Protein AF-A0A813NYB3-F1 (afdb_monomer)

Secondary structure (DSSP, 8-state):
-EEEEEEEEE--STT----S-EEEEEEESS-B---EE----SS-SS-S-TT-EEEEEEEES---SEEEEEEEE---SSS--EEEEEEEEEETTT--EEEEEEEEEE-SSSTT--SEEEEE-EEEPPP--------TT--SSPPPP---S----EEEEEEEEEE-SSTT----S-EEEEEEESS-B---EE----SS-SS-S-TT-EEEEEEEEE--SSEEEEEEEE---SS---EEEEEEEEEETTEEEEEEEEEEE-SSSTT--SEEEE--B---TTTTTTGGG-TT-EEEEEEEEEE-SSTT----SPEEEEEEESS-B---EE----SS-SS-S-TT-EEEEEEEEE--SSEEEEEEEE-S-SS----EEEEEEEEETTTTEEEEEEEEEE--B-TTS-BEEEEPPPP------GGGEEEEEEEEEE-SSTT----SPEEEEEEESS-BPPPEE----SS-SS-S-TT-EEEEEEEEE---SEEEEEEEE---SS---EEEEEEEEEETTEEEEEEEEEEE-SSSTT--SEEEEE----------------------------SS-SSSSTTSS-EEEEEEEEE-SSPP-TT-----EEEEEESS-BPPPEEGGGSSSS-SS--TT-EEEEEEEESS---SEEEEEEE--S-TTSGGG--EEEEEEEETTS-EEEEEHHHHHTS--HHHHHHHHHHHHHHHHHHHSPPTTEEE-------STTEEEEEEEEEBPTTSTTBT-EEEEEEEEETTTTTSPPEEEESS---BTTB-TT-BBPGGGTT-TTT--TT--HHHHHHHHHHHHHS--SSS-S-HHHHHHHHH-HHHHHHHHHHHHHHHHHHHTT---

pLDDT: mean 71.2, std 19.75, range [22.58, 96.75]

Radius of gyration: 36.71 Å; Cα contacts (8 Å, |Δi|>4): 1840; chains: 1; bounding box: 99×95×88 Å

InterPro domains:
  IPR000608 Ubiquitin-conjugating (UBC), catalytic core domain [PF00179] (698-839)
  IPR000608 Ubiquitin-conjugating (UBC), catalytic core domain [PS50127] (694-846)
  IPR001024 PLAT/LH2 domain [PF01477] (4-112)
  IPR001024 PLAT/LH2 domain [PF01477] (157-263)
  IPR001024 PLAT/LH2 domain [PF01477] (293-398)
  IPR001024 PLAT/LH2 domain [PF01477] (424-537)
  IPR001024 PLAT/LH2 domain [PS50095] (2-120)
  IPR001024 PLAT/LH2 domain [PS50095] (155-271)
  IPR001024 PLAT/LH2 domain [PS50095] (291-409)
  IPR001024 PLAT/LH2 domain [PS50095] (422-538)
  IPR001024 PLAT/LH2 domain [PS50095] (579-699)
  IPR001024 PLAT/LH2 domain [SM00308] (2-122)
  IPR001024 PLAT/LH2 domain [SM00308] (155-273)
  IPR001024 PLAT/LH2 domain [SM00308] (291-410)
  IPR001024 PLAT/LH2 domain [SM00308] (422-540)
  IPR016135 Ubiquitin-conjugating enzyme/RWD-like [G3DSA:3.10.110.10] (696-852)
  IPR016135 Ubiquitin-conjugating enzyme/RWD-like [SSF54495] (691-846)
  IPR036392 PLAT/LH2 domain superfamily [SSF49723] (1-113)
  IPR036392 PLAT/LH2 domain superfamily [SSF49723] (154-265)
  IPR036392 PLAT/LH2 domain superfamily [SSF49723] (290-399)

Foldseek 3Di:
DWKKKKKWFFEQDPLQFAPFWKWKKWAAPADIFPIGTQQDWPPDNDPRDRGDITIDIDDGPDRHHTFKMKMFTPQDDPSHKHQTAWMWMATPPPRKIWIWGDRDIQALVDDPRHGMDITTTHIDDDDDDDDDDDDPPPPDDDDDDPDDPDDQDWWKKKKKWFFALDDLQAAPFFKWKKWAADQGIWDGHTQDDFPPDPRPQDHRDMTIDIDTTTCNDHTFKMKIFTPCDDDRHKHATQWMWIAIPNDIWIWGDRDILACVDDPRHGMDITGTPPPPDPDVVQPVVQQFPKFKKKKKWFFEQDVLQFAQWWKWKWWAAPPDIDDTDIQCDFPPDPRPRDRGDITMDMDIDRDRHHTFKMKMFTDPDDDRHWHQTAWMKMDTVSVQAIWIWGDRGIQAQDPVRTSMDMTGTDDDPDDGDDPQWFKKKKKWFFEQDVLQFAPFFKWKKWAAPQGIWDIDTLCDFPPDNRDRDRRDITIDIDIDGCNHHTFKMKMFTPQDDPRHKHATQWMWMDTPPDIFIFGDRDIQACPDDPNHRMDITTTDDDDDDDDDDDDDDDDDDDDDDDDDDDDDPSPPPVPDQKWKKKKKWFFADDDAPPDDPWQKWKKWAALVGIDDTDRQCPFDDPDPGDDHRDIDIGIDIDSDDNHHTQAMDIDTPPPPVCPVVGRTAWMWMAIPVGDIDIDGVVVVVVPPDRLQSSLVSQQLVQLVVCVVPPDVQKDKDPDWDPPDDWWTKIKMWGAQPPLFLLHRFIWIKIWTRGSNPPLAHIFIFTPDQADAQQADRRRGGNCPQAGPSVPRDNVDDPVNSVVVVSVCRNPPDLVDGPHVVLSVCCVVPVVVSSVVRNVSSVVRVVVVVPDDD

Solvent-accessible surface area (backbone atoms only — not comparable to full-atom values): 48008 Å² total; per-residue (Å²): 122,37,50,33,40,40,37,42,31,23,28,77,48,93,75,16,22,30,68,27,62,38,33,40,26,48,37,23,80,69,35,60,57,54,85,41,76,70,79,69,45,77,79,43,94,75,58,50,36,58,50,29,77,33,35,35,80,47,78,32,64,72,24,70,64,57,51,30,34,38,43,34,45,70,67,38,65,93,48,31,37,27,23,43,31,35,37,38,38,34,38,72,86,78,71,48,34,28,44,24,69,61,71,42,72,29,18,74,87,47,94,91,40,39,42,60,49,76,32,58,30,47,76,51,82,83,85,82,86,79,93,73,79,90,70,92,76,88,68,93,71,85,80,78,76,82,79,75,93,69,84,83,50,70,38,58,38,39,37,36,40,33,22,28,70,51,90,75,16,31,32,58,28,61,42,32,39,27,49,31,27,78,68,42,61,59,65,82,42,71,74,80,64,46,80,71,36,96,76,62,50,38,53,54,30,72,35,35,33,79,46,80,41,71,57,24,58,63,76,60,37,33,41,42,33,45,72,69,37,68,94,44,34,35,29,22,42,33,35,40,35,42,34,41,96,93,42,75,38,41,26,75,60,71,43,59,31,24,74,89,42,89,89,38,38,44,60,46,81,38,58,49,58,70,86,61,82,93,59,68,85,53,67,76,65,38,73,86,31,75,41,62,38,40,36,40,41,29,18,27,80,48,91,75,13,23,27,59,31,59,41,29,40,30,46,33,24,74,74,41,64,60,68,78,46,67,72,80,67,46,78,70,36,94,73,54,48,37,56,50,36,68,32,31,35,73,51,76,46,62,54,32,68,59,74,62,36,40,34,44,36,44,56,81,42,65,90,42,55,54,30,23,40,29,36,40,36,44,35,23,77,91,77,51,43,60,47,46,27,67,62,70,41,68,58,49,63,40,100,85,71,44,35,45,52,80,37,50,46,61,83,84,71,86,56,67,65,87,87,52,56,41,64,35,40,38,38,39,31,20,31,84,45,92,77,15,23,32,60,28,62,39,35,39,28,48,31,25,76,75,36,67,56,71,80,42,74,72,77,71,44,81,68,38,90,78,56,50,38,57,57,31,70,36,34,36,79,46,77,40,66,69,25,63,61,72,50,32,35,37,44,32,45,73,66,37,64,94,47,34,41,23,23,41,35,32,37,39,38,38,45,91,92,47,75,46,51,32,73,63,70,44,50,30,15,83,85,40,86,86,42,37,41,65,49,76,38,55,54,68,84,85,76,85,88,76,87,89,82,87,88,89,89,86,92,88,80,90,80,91,84,88,91,90,88,89,88,88,82,86,89,70,78,85,65,78,60,61,46,48,36,38,38,36,40,31,38,28,81,64,79,79,71,77,87,68,90,61,59,34,28,40,31,46,34,22,79,69,33,68,56,69,76,42,50,58,79,77,26,83,50,83,74,90,63,83,53,66,65,37,74,50,57,39,58,46,80,36,79,61,76,31,62,65,70,46,42,76,47,82,44,65,60,92,53,79,90,51,66,86,70,64,50,53,52,36,38,35,38,32,40,85,86,68,54,76,46,78,46,56,40,68,68,42,72,79,52,95,44,77,50,49,50,39,24,48,43,53,46,56,52,51,48,48,49,40,68,79,52,64,51,87,56,42,52,67,55,79,82,63,59,91,65,66,100,59,39,46,48,36,47,32,38,42,41,32,47,88,85,23,78,34,50,71,17,64,34,43,29,43,36,37,40,37,44,58,29,59,80,41,70,59,49,60,29,38,69,43,94,64,86,44,34,36,28,33,99,81,22,45,52,61,50,83,85,78,50,37,78,88,77,56,51,64,86,63,50,73,70,56,53,53,51,51,52,54,48,36,62,56,53,68,51,71,89,71,40,65,29,58,68,54,38,50,36,38,75,75,38,50,67,62,40,50,49,58,36,41,58,52,34,50,62,36,48,58,57,53,74,72,63,81,128

Mean predicted aligned error: 24.31 Å

Organism: NCBI:txid104777

Nearest PDB structures (foldseek):
  4m1n-assembly1_A  TM=8.806E-01  e=1.657E-08  Plasmodium falciparum 3D7
  2grp-assembly1_A  TM=8.767E-01  e=1.928E-08  Homo sapiens
  3a4s-assembly2_B  TM=8.628E-01  e=2.028E-08  Homo sapiens
  2grr-assembly1_A  TM=8.750E-01  e=3.534E-08  Homo sapiens
  3a4s-assembly1_A  TM=8.759E-01  e=5.032E-08  Homo sapiens

Sequence (853 aa):
MNTYLITVVTSNIKFAGTDSKVYIELYGTRNNSGQILLNNSKNKKNPFEQGSVDEFEIECRYLGSIKKIRIGHDNKGLNSGWHLKEVIIVSKIDGRVWLCESNQWFDKKEEDRKIERELIAIEQFNFQKKTVKFDPDLSLQKPFSPKSIYQDEEVIYKITTITSDLKQASTSANVYLKIFGKRGETGKILLEKSLTNKEKFKTGQTDIFEINEIDVGKIKTILIGHDNRGISPNWHLKEIIIEKNAEKYVFPCSKWFDKNQDDRLTERELIPIEKILDKSKRVHNFIGSVLNYDVNVKTSDINSGGTDANVFIKIYGEYRKSEFIELKNSLTHKNKFERGNIDKFNFKEEFFGEILKLKVKQDTSGISPNWHLSEIVIECAELGRKWIFPCNKWIEKNEQGLYQIELTPLENKNILTDSNLVTYVVDVYTADLPNSGTDSNVYITLYGEDSESTEFHLNNSETHLNKFERNQIDRFKIETNDLGKLIGIRIRHDNTGAFPSWFLDRVEIGQNMNKYEFICQKWFSTNRDDCKIDRIIKEKTFKNKLNEKKDDKPKQENKKDKKKAKKTSTKLEYYKNSKYYYLKMYTGSKQDIAGTDLNAQVKLFGDNCVSRHFKLNETRSHDSKFYRDQIDVFELETNKDLGLIYAIELRFGDCLSRANDLDLKKVEIYESNGHLYTFDYNKAISLRDPLEMQRILRLEKELRLLNDKPLTNISVNTDFENEKENDITLLAQIIGSKESFYDGAVFDLEIFVPLKYPFIAPKIKFKSQIIHPNVDDSGRICLDSLTNQKDWTPKYNIAYLLLQIQSLLLKPNFDDPLQPELAALYKSNPEAFKQKVLEQTRKHLSKSKNKKY

Structure (mmCIF, N/CA/C/O backbone):
data_AF-A0A813NYB3-F1
#
_entry.id   AF-A0A813NYB3-F1
#
loop_
_atom_site.group_PDB
_atom_site.id
_atom_site.type_symbol
_atom_site.label_atom_id
_atom_site.label_alt_id
_atom_site.label_comp_id
_atom_site.label_asym_id
_atom_site.label_entity_id
_atom_site.label_seq_id
_atom_site.pdbx_PDB_ins_code
_atom_site.Cartn_x
_atom_site.Cartn_y
_atom_site.Cartn_z
_atom_site.occupancy
_atom_site.B_iso_or_equiv
_atom_site.auth_seq_id
_atom_site.auth_comp_id
_atom_site.auth_asym_id
_atom_site.auth_atom_id
_atom_site.pdbx_PDB_model_num
ATOM 1 N N . MET A 1 1 ? 28.822 14.592 -9.377 1.00 54.62 1 MET A N 1
ATOM 2 C CA . MET A 1 1 ? 28.003 15.561 -8.615 1.00 54.62 1 MET A CA 1
ATOM 3 C C . MET A 1 1 ? 26.710 15.769 -9.383 1.00 54.62 1 MET A C 1
ATOM 5 O O . MET A 1 1 ? 26.636 15.325 -10.523 1.00 5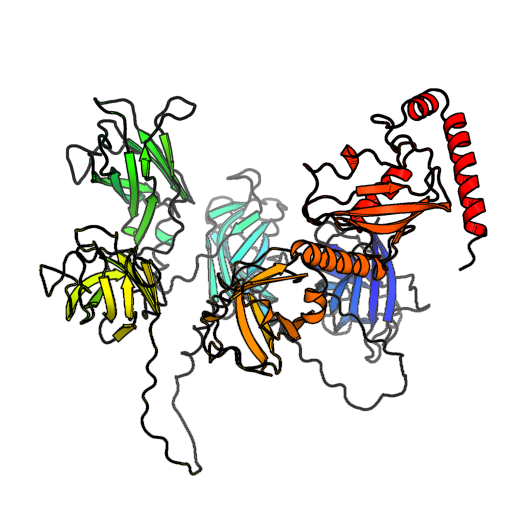4.62 1 MET A O 1
ATOM 9 N N . ASN A 1 2 ? 25.699 16.369 -8.767 1.00 70.56 2 ASN A N 1
ATOM 10 C CA . ASN A 1 2 ? 24.386 16.576 -9.361 1.00 70.56 2 ASN A CA 1
ATOM 11 C C . ASN A 1 2 ? 24.078 18.071 -9.373 1.00 70.56 2 ASN A C 1
ATOM 13 O O . ASN A 1 2 ? 24.210 18.737 -8.344 1.00 70.56 2 ASN A O 1
ATOM 17 N N . THR A 1 3 ? 23.654 18.564 -10.533 1.00 79.69 3 THR A N 1
ATOM 18 C CA . THR A 1 3 ? 23.301 19.966 -10.746 1.00 79.69 3 THR A CA 1
ATOM 19 C C . THR A 1 3 ? 21.808 20.173 -10.495 1.00 79.69 3 THR A C 1
ATOM 21 O O . THR A 1 3 ? 20.963 19.486 -11.082 1.00 79.69 3 THR A O 1
ATOM 24 N N . TYR A 1 4 ? 21.484 21.142 -9.646 1.00 79.31 4 TYR A N 1
ATOM 25 C CA . TYR A 1 4 ? 20.127 21.620 -9.403 1.00 79.31 4 TYR A CA 1
ATOM 26 C C . TYR A 1 4 ? 20.009 23.047 -9.948 1.00 79.31 4 TYR A C 1
ATOM 28 O O . TYR A 1 4 ? 20.880 23.881 -9.698 1.00 79.31 4 TYR A O 1
ATOM 36 N N . LEU A 1 5 ? 18.949 23.322 -10.709 1.00 85.38 5 LEU A N 1
ATOM 37 C CA . LEU A 1 5 ? 18.570 24.682 -11.096 1.00 85.38 5 LEU A CA 1
ATOM 38 C C . LEU A 1 5 ? 17.649 25.242 -10.012 1.00 85.38 5 LEU A C 1
ATOM 40 O O . LEU A 1 5 ? 16.630 24.625 -9.708 1.00 85.38 5 LEU A O 1
ATOM 44 N N . ILE A 1 6 ? 18.018 26.380 -9.437 1.00 89.62 6 ILE A N 1
ATOM 45 C CA . ILE A 1 6 ? 17.261 27.101 -8.416 1.00 89.62 6 ILE A CA 1
ATOM 46 C C . ILE A 1 6 ? 16.741 28.386 -9.053 1.00 89.62 6 ILE A C 1
ATOM 48 O O . ILE A 1 6 ? 17.531 29.259 -9.403 1.00 89.62 6 ILE A O 1
ATOM 52 N N . THR A 1 7 ? 15.429 28.512 -9.194 1.00 86.62 7 THR A N 1
ATOM 53 C CA . THR A 1 7 ? 14.771 29.743 -9.637 1.00 86.62 7 THR A CA 1
ATOM 54 C C . THR A 1 7 ? 14.149 30.410 -8.420 1.00 86.62 7 THR A C 1
ATOM 56 O O . THR A 1 7 ? 13.266 29.840 -7.783 1.00 86.62 7 THR A O 1
ATOM 59 N N . VAL A 1 8 ? 14.613 31.606 -8.075 1.00 90.06 8 VAL A N 1
ATOM 60 C CA . VAL A 1 8 ? 14.125 32.391 -6.938 1.00 90.06 8 VAL A CA 1
ATOM 61 C C . VAL A 1 8 ? 13.237 33.514 -7.461 1.00 90.06 8 VAL A C 1
ATOM 63 O O . VAL A 1 8 ? 13.632 34.235 -8.377 1.00 90.06 8 VAL A O 1
ATOM 66 N N . VAL A 1 9 ? 12.041 33.666 -6.892 1.00 86.12 9 VAL A N 1
ATOM 67 C CA . VAL A 1 9 ? 11.080 34.702 -7.286 1.00 86.12 9 VAL A CA 1
ATOM 68 C C . VAL A 1 9 ? 10.916 35.705 -6.150 1.00 86.12 9 VAL A C 1
ATOM 70 O O . VAL A 1 9 ? 10.360 35.388 -5.096 1.00 86.12 9 VAL A O 1
ATOM 73 N N . THR A 1 10 ? 11.365 36.935 -6.371 1.00 86.12 10 THR A N 1
ATOM 74 C CA . THR A 1 10 ? 11.137 38.054 -5.451 1.00 86.12 10 THR A CA 1
ATOM 75 C C . THR A 1 10 ? 9.761 38.655 -5.729 1.00 86.12 10 THR A C 1
ATOM 77 O O . THR A 1 10 ? 9.369 38.843 -6.883 1.00 86.12 10 THR A O 1
ATOM 80 N N . SER A 1 11 ? 8.995 38.974 -4.687 1.00 79.12 11 SER A N 1
ATOM 81 C CA . SER A 1 11 ? 7.655 39.543 -4.863 1.00 79.12 11 SER A CA 1
ATOM 82 C C . SER A 1 11 ? 7.687 40.914 -5.539 1.00 79.12 11 SER A C 1
ATOM 84 O O . SER A 1 11 ? 8.610 41.699 -5.350 1.00 79.12 11 SER A O 1
ATOM 86 N N . ASN A 1 12 ? 6.630 41.259 -6.280 1.00 85.50 12 ASN A N 1
ATOM 87 C CA . ASN A 1 12 ? 6.462 42.597 -6.863 1.00 85.50 12 ASN A CA 1
ATOM 88 C C . ASN A 1 12 ? 5.747 43.580 -5.907 1.00 85.50 12 ASN A C 1
ATOM 90 O O . ASN A 1 12 ? 4.966 44.427 -6.339 1.00 85.50 12 ASN A O 1
ATOM 94 N N . ILE A 1 13 ? 5.962 43.440 -4.595 1.00 83.38 13 ILE A N 1
ATOM 95 C CA . ILE A 1 13 ? 5.478 44.412 -3.604 1.00 83.38 13 ILE A CA 1
ATOM 96 C C . ILE A 1 13 ? 6.550 45.477 -3.370 1.00 83.38 13 ILE A C 1
ATOM 98 O O . ILE A 1 13 ? 7.739 45.222 -3.557 1.00 83.38 13 ILE A O 1
ATOM 102 N N . LYS A 1 14 ? 6.136 46.686 -2.985 1.00 80.69 14 LYS A N 1
ATOM 103 C CA . LYS A 1 14 ? 7.049 47.827 -2.849 1.00 80.69 14 LYS A CA 1
ATOM 104 C C . LYS A 1 14 ? 8.182 47.508 -1.862 1.00 80.69 14 LYS A C 1
ATOM 106 O O . LYS A 1 14 ? 7.899 47.107 -0.739 1.00 80.69 14 LYS A O 1
ATOM 111 N N . PHE A 1 15 ? 9.427 47.739 -2.284 1.00 82.81 15 PHE A N 1
ATOM 112 C CA . PHE A 1 15 ? 10.655 47.474 -1.517 1.00 82.81 15 PHE A CA 1
ATOM 113 C C . PHE A 1 15 ? 10.973 45.987 -1.262 1.00 82.81 15 PHE A C 1
ATOM 115 O O . PHE A 1 15 ? 11.784 45.686 -0.399 1.00 82.81 15 PHE A O 1
ATOM 122 N N . ALA A 1 16 ? 10.376 45.051 -2.007 1.00 86.94 16 ALA A N 1
ATOM 123 C CA . ALA A 1 16 ? 10.630 43.615 -1.832 1.00 86.94 16 ALA A CA 1
ATOM 124 C C . ALA A 1 16 ? 12.058 43.149 -2.167 1.00 86.94 16 ALA A C 1
ATOM 126 O O . ALA A 1 16 ? 12.403 42.021 -1.819 1.00 86.94 16 ALA A O 1
ATOM 127 N N . GLY A 1 17 ? 12.837 43.946 -2.904 1.00 88.19 17 GLY A N 1
ATOM 128 C CA . GLY A 1 17 ? 14.184 43.576 -3.341 1.00 88.19 17 GLY A CA 1
ATOM 129 C C . GLY A 1 17 ? 15.259 43.847 -2.289 1.00 88.19 17 GLY A C 1
ATOM 130 O O . GLY A 1 17 ? 15.091 44.743 -1.467 1.00 88.19 17 GLY A O 1
ATOM 131 N N . THR A 1 18 ? 16.361 43.092 -2.332 1.00 90.19 18 THR A N 1
ATOM 132 C CA . THR A 1 18 ? 17.431 43.156 -1.321 1.00 90.19 18 THR A CA 1
ATOM 133 C C . THR A 1 18 ? 18.830 43.288 -1.913 1.00 90.19 18 THR A C 1
ATOM 135 O O . THR A 1 18 ? 19.184 42.603 -2.869 1.00 90.19 18 THR A O 1
ATOM 138 N N . ASP A 1 19 ? 19.657 44.110 -1.263 1.00 85.50 19 ASP A N 1
ATOM 139 C CA . ASP A 1 19 ? 21.102 44.205 -1.518 1.00 85.50 19 ASP A CA 1
ATOM 140 C C . ASP A 1 19 ? 21.916 43.165 -0.708 1.00 85.50 19 ASP A C 1
ATOM 142 O O . ASP A 1 19 ? 23.147 43.101 -0.804 1.00 85.50 19 ASP A O 1
ATOM 146 N N . SER A 1 20 ? 21.262 42.383 0.163 1.00 88.69 20 SER A N 1
ATOM 147 C CA . SER A 1 20 ? 21.930 41.398 1.021 1.00 88.69 20 SER A CA 1
ATOM 148 C C . SER A 1 20 ? 22.381 40.152 0.259 1.00 88.69 20 SER A C 1
ATOM 150 O O . SER A 1 20 ? 21.788 39.728 -0.731 1.00 88.69 20 SER A O 1
ATOM 152 N N . LYS A 1 21 ? 23.404 39.476 0.788 1.00 91.06 21 LYS A N 1
ATOM 153 C CA . LYS A 1 21 ? 23.897 38.218 0.218 1.00 91.06 21 LYS A CA 1
ATOM 154 C C . LYS A 1 21 ? 22.975 37.056 0.584 1.00 91.06 21 LYS A C 1
ATOM 156 O O . LYS A 1 21 ? 23.013 36.593 1.723 1.00 91.06 21 LYS A O 1
ATOM 161 N N . VAL A 1 22 ? 22.184 36.586 -0.382 1.00 94.56 22 VAL A N 1
ATOM 162 C CA . VAL A 1 22 ? 21.259 35.447 -0.236 1.00 94.56 22 VAL A CA 1
ATOM 163 C C . VAL A 1 22 ? 21.997 34.108 -0.355 1.00 94.56 22 VAL A C 1
ATOM 165 O O . VAL A 1 22 ? 22.836 33.915 -1.237 1.00 94.56 22 VAL A O 1
ATOM 168 N N . TYR A 1 23 ? 21.665 33.158 0.515 1.00 95.69 23 TYR A N 1
ATOM 169 C CA . TYR A 1 23 ? 22.173 31.785 0.519 1.00 95.69 23 TYR A CA 1
ATOM 170 C C . TYR A 1 23 ? 21.031 30.770 0.650 1.00 95.69 23 TYR A C 1
ATOM 172 O O . TYR A 1 23 ? 19.968 31.076 1.190 1.00 95.69 23 TYR A O 1
ATOM 180 N N . ILE A 1 24 ? 21.270 29.541 0.189 1.00 96.12 24 ILE A N 1
ATOM 181 C CA . ILE A 1 24 ? 20.333 28.416 0.262 1.00 96.12 24 ILE A CA 1
ATOM 182 C C . ILE A 1 24 ? 21.039 27.128 0.704 1.00 96.12 24 ILE A C 1
ATOM 184 O O . ILE A 1 24 ? 22.190 26.883 0.355 1.00 96.12 24 ILE A O 1
ATOM 188 N N . GLU A 1 25 ? 20.339 26.272 1.437 1.00 96.75 25 GLU A N 1
ATOM 189 C CA . GLU A 1 25 ? 20.725 24.893 1.729 1.00 96.75 25 GLU A CA 1
ATOM 190 C C . GLU A 1 25 ? 19.555 23.957 1.402 1.00 96.75 25 GLU A C 1
ATOM 192 O O . GLU A 1 25 ? 18.435 24.149 1.876 1.00 96.75 25 GLU A O 1
ATOM 197 N N . LEU A 1 26 ? 19.804 22.935 0.586 1.00 89.69 26 LEU A N 1
ATOM 198 C CA . LEU A 1 26 ? 18.822 21.923 0.210 1.00 89.69 26 LEU A CA 1
ATOM 199 C C . LEU A 1 26 ? 18.901 20.716 1.149 1.00 89.69 26 LEU A C 1
ATOM 201 O O . LEU A 1 26 ? 19.983 20.175 1.375 1.00 89.69 26 LEU A O 1
ATOM 205 N N . TYR A 1 27 ? 17.749 20.225 1.608 1.00 82.25 27 TYR A N 1
ATOM 206 C CA . TYR A 1 27 ? 17.630 19.006 2.408 1.00 82.25 27 TYR A CA 1
ATOM 207 C C . TYR A 1 27 ? 16.807 17.968 1.641 1.00 82.25 27 TYR A C 1
ATOM 209 O O . TYR A 1 27 ? 15.597 18.129 1.458 1.00 82.25 27 TYR A O 1
ATOM 217 N N . GLY A 1 28 ? 17.449 16.885 1.201 1.00 69.44 28 GLY A N 1
ATOM 218 C CA . GLY A 1 28 ? 16.786 15.774 0.521 1.00 69.44 28 GLY A CA 1
ATOM 219 C C . GLY A 1 28 ? 16.874 14.455 1.284 1.00 69.44 28 GLY A C 1
ATOM 220 O O . GLY A 1 28 ? 17.645 14.296 2.226 1.00 69.44 28 GLY A O 1
ATOM 221 N N . THR A 1 29 ? 16.081 13.477 0.845 1.00 62.09 29 THR A N 1
ATOM 222 C CA . THR A 1 29 ? 15.988 12.119 1.429 1.00 62.09 29 THR A CA 1
ATOM 223 C C . THR A 1 29 ? 17.310 11.364 1.636 1.00 62.09 29 THR A C 1
ATOM 225 O O . THR A 1 29 ? 17.321 10.397 2.392 1.00 62.09 29 THR A O 1
ATOM 228 N N . ARG A 1 30 ? 18.400 11.737 0.950 1.00 57.09 30 ARG A N 1
ATOM 229 C CA . ARG A 1 30 ? 19.698 11.037 1.003 1.00 57.09 30 ARG A CA 1
ATOM 230 C C . ARG A 1 30 ? 20.853 11.878 1.547 1.00 57.09 30 ARG A C 1
ATOM 232 O O . ARG A 1 30 ? 21.854 11.303 1.966 1.00 57.09 30 ARG A O 1
ATOM 239 N N . ASN A 1 31 ? 20.771 13.207 1.472 1.00 75.06 31 ASN A N 1
ATOM 240 C CA . ASN A 1 31 ? 21.834 14.118 1.910 1.00 75.06 31 ASN A CA 1
ATOM 241 C C . ASN A 1 31 ? 21.333 15.574 1.978 1.00 75.06 31 ASN A C 1
ATOM 243 O O . ASN A 1 31 ? 20.222 15.868 1.531 1.00 75.06 31 ASN A O 1
ATOM 247 N N . ASN A 1 32 ? 22.180 16.485 2.460 1.00 85.88 32 ASN A N 1
ATOM 248 C CA . ASN A 1 32 ? 22.011 17.929 2.277 1.00 85.88 32 ASN A CA 1
ATOM 249 C C . ASN A 1 32 ? 23.069 18.501 1.310 1.00 85.88 32 ASN A C 1
ATOM 251 O O . ASN A 1 32 ? 24.029 17.817 0.946 1.00 85.88 32 ASN A O 1
ATOM 255 N N . SER A 1 33 ? 22.867 19.736 0.846 1.00 88.31 33 SER A N 1
ATOM 256 C CA . SER A 1 33 ? 23.839 20.430 -0.013 1.00 88.31 33 SER A CA 1
ATOM 257 C C . SER A 1 33 ? 24.939 21.166 0.758 1.00 88.31 33 SER A C 1
ATOM 259 O O . SER A 1 33 ? 25.929 21.562 0.147 1.00 88.31 33 SER A O 1
ATOM 261 N N . GLY A 1 34 ? 24.749 21.400 2.061 1.00 88.25 34 GLY A N 1
ATOM 262 C CA . GLY A 1 34 ? 25.405 22.495 2.777 1.00 88.25 34 GLY A CA 1
ATOM 263 C C . GLY A 1 34 ? 24.877 23.870 2.339 1.00 88.25 34 GLY A C 1
ATOM 264 O O . GLY A 1 34 ? 24.137 23.984 1.355 1.00 88.25 34 GLY A O 1
ATOM 265 N N . GLN A 1 35 ? 25.257 24.922 3.065 1.00 93.00 35 GLN A N 1
ATOM 266 C CA . GLN A 1 35 ? 24.911 26.303 2.715 1.00 93.00 35 GLN A CA 1
ATOM 267 C C . GLN A 1 35 ? 25.691 26.764 1.472 1.00 93.00 35 GLN A C 1
ATOM 269 O O . GLN A 1 35 ? 26.921 26.720 1.442 1.00 93.00 35 GLN A O 1
ATOM 274 N N . ILE A 1 36 ? 24.966 27.228 0.455 1.00 93.12 36 ILE A N 1
ATOM 275 C CA . ILE A 1 36 ? 25.482 27.672 -0.842 1.00 93.12 36 ILE A CA 1
ATOM 276 C C . ILE A 1 36 ? 25.049 29.120 -1.076 1.00 93.12 36 ILE A C 1
ATOM 278 O O . ILE A 1 36 ? 23.873 29.458 -0.954 1.00 93.12 36 ILE A O 1
ATOM 282 N N . LEU A 1 37 ? 26.001 29.986 -1.422 1.00 93.31 37 LEU A N 1
ATOM 283 C CA . LEU A 1 37 ? 25.742 31.394 -1.720 1.00 93.31 37 LEU A CA 1
ATOM 284 C C . LEU A 1 37 ? 25.188 31.557 -3.146 1.00 93.31 37 LEU A C 1
ATOM 286 O O . LEU A 1 37 ? 25.795 31.080 -4.102 1.00 93.31 37 LEU A O 1
ATOM 290 N N . LEU A 1 38 ? 24.078 32.281 -3.298 1.00 92.75 38 LEU A N 1
ATOM 291 C CA . LEU A 1 38 ? 23.432 32.544 -4.587 1.00 92.75 38 LEU A CA 1
ATOM 292 C C . LEU A 1 38 ? 23.920 33.876 -5.180 1.00 92.75 38 LEU A C 1
ATOM 294 O O . LEU A 1 38 ? 23.201 34.868 -5.212 1.00 92.75 38 LEU A O 1
ATOM 298 N N . ASN A 1 39 ? 25.181 33.915 -5.617 1.00 81.81 39 ASN A N 1
ATOM 299 C CA . ASN A 1 39 ? 25.832 35.130 -6.133 1.00 81.81 39 ASN A CA 1
ATOM 300 C C . ASN A 1 39 ? 25.913 35.224 -7.668 1.00 81.81 39 ASN A C 1
ATOM 302 O O . ASN A 1 39 ? 26.040 36.324 -8.197 1.00 81.81 39 ASN A O 1
ATOM 306 N N . ASN A 1 40 ? 25.840 34.099 -8.381 1.00 81.38 40 ASN A N 1
ATOM 307 C CA . ASN A 1 40 ? 26.041 34.027 -9.830 1.00 81.38 40 ASN A CA 1
ATOM 308 C C . ASN A 1 40 ? 24.722 33.699 -10.548 1.00 81.38 40 ASN A C 1
ATOM 310 O O . ASN A 1 40 ? 24.493 32.552 -10.937 1.00 81.38 40 ASN A O 1
ATOM 314 N N . SER A 1 41 ? 23.846 34.697 -10.698 1.00 85.56 41 SER A N 1
ATOM 315 C CA . SER A 1 41 ? 22.604 34.531 -11.466 1.00 85.56 41 SER A CA 1
ATOM 316 C C . SER A 1 41 ? 22.904 34.329 -12.956 1.00 85.56 41 SER A C 1
ATOM 318 O O . SER A 1 41 ? 23.754 35.001 -13.542 1.00 85.56 41 SER A O 1
ATOM 320 N N . LYS A 1 42 ? 22.198 33.383 -13.581 1.00 79.94 42 LYS A N 1
ATOM 321 C CA . LYS A 1 42 ? 22.331 33.026 -14.998 1.00 79.94 42 LYS A CA 1
ATOM 322 C C . LYS A 1 42 ? 21.636 3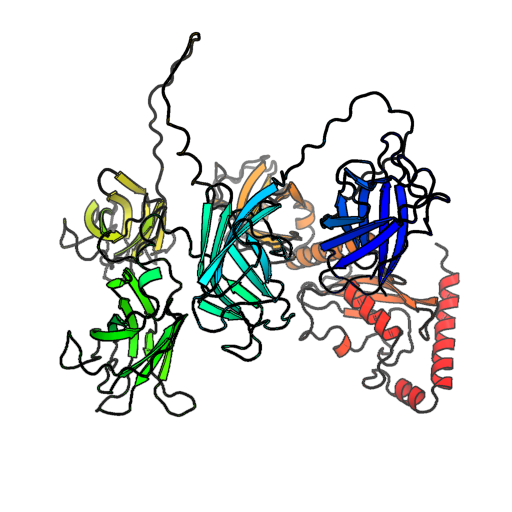4.020 -15.925 1.00 79.94 42 LYS A C 1
ATOM 324 O O . LYS A 1 42 ? 22.006 34.109 -17.094 1.00 79.94 42 LYS A O 1
ATOM 329 N N . ASN A 1 43 ? 20.618 34.723 -15.428 1.00 73.00 43 ASN A N 1
ATOM 330 C CA . ASN A 1 43 ? 19.721 35.552 -16.234 1.00 73.00 43 ASN A CA 1
ATOM 331 C C . ASN A 1 43 ? 19.792 37.057 -15.907 1.00 73.00 43 ASN A C 1
ATOM 333 O O . ASN A 1 43 ? 19.333 37.857 -16.723 1.00 73.00 43 ASN A O 1
ATOM 337 N N . LYS A 1 44 ? 20.394 37.469 -14.778 1.00 78.56 44 LYS A N 1
ATOM 338 C CA . LYS A 1 44 ? 20.552 38.888 -14.397 1.00 78.56 44 LYS A CA 1
ATOM 339 C C . LYS A 1 44 ? 21.908 39.199 -13.764 1.00 78.56 44 LYS A C 1
ATOM 341 O O . LYS A 1 44 ? 22.512 38.360 -13.111 1.00 78.56 44 LYS A O 1
ATOM 346 N N . LYS A 1 45 ? 22.361 40.451 -13.923 1.00 78.81 45 LYS A N 1
ATOM 347 C CA . LYS A 1 45 ? 23.572 40.975 -13.258 1.00 78.81 45 LYS A CA 1
ATOM 348 C C . LYS A 1 45 ? 23.335 41.412 -11.810 1.00 78.81 45 LYS A C 1
ATOM 350 O O . LYS A 1 45 ? 24.246 41.263 -11.008 1.00 78.81 45 LYS A O 1
ATOM 355 N N . ASN A 1 46 ? 22.147 41.937 -11.497 1.00 83.06 46 ASN A N 1
ATOM 356 C CA . ASN A 1 46 ? 21.708 42.203 -10.126 1.00 83.06 46 ASN A CA 1
ATOM 357 C C . ASN A 1 46 ? 20.487 41.309 -9.840 1.00 83.06 46 ASN A C 1
ATOM 359 O O . ASN A 1 46 ? 19.431 41.545 -10.439 1.00 83.06 46 ASN A O 1
ATOM 363 N N . PRO A 1 47 ? 20.643 40.227 -9.060 1.00 87.00 47 PRO A N 1
ATOM 364 C CA . PRO A 1 47 ? 19.535 39.371 -8.656 1.00 87.00 47 PRO A CA 1
ATOM 365 C C . PRO A 1 47 ? 18.805 39.923 -7.423 1.00 87.00 47 PRO A C 1
ATOM 367 O O . PRO A 1 47 ? 19.298 40.819 -6.751 1.00 87.00 47 PRO A O 1
ATOM 370 N N . PHE A 1 48 ? 17.651 39.333 -7.108 1.00 91.50 48 PHE A N 1
ATOM 371 C CA . PHE A 1 48 ? 16.814 39.628 -5.936 1.00 91.50 48 PHE A CA 1
ATOM 372 C C . PHE A 1 48 ? 16.193 41.033 -5.904 1.00 91.50 48 PHE A C 1
ATOM 374 O O . PHE A 1 48 ? 15.834 41.534 -4.842 1.00 91.50 48 PHE A O 1
ATOM 381 N N . GLU A 1 49 ? 16.015 41.648 -7.072 1.00 90.62 49 GLU A N 1
ATOM 382 C CA . GLU A 1 49 ? 15.285 42.909 -7.248 1.00 90.62 49 GLU A CA 1
ATOM 383 C C . GLU A 1 49 ? 13.771 42.758 -7.026 1.00 90.62 49 GLU A C 1
ATOM 385 O O . GLU A 1 49 ? 13.210 41.672 -7.171 1.00 90.62 49 GLU A O 1
ATOM 390 N N . GLN A 1 50 ? 13.060 43.857 -6.751 1.00 89.06 50 GLN A N 1
ATOM 391 C CA . GLN A 1 50 ? 11.594 43.822 -6.646 1.00 89.06 50 GLN A CA 1
ATOM 392 C C . GLN A 1 50 ? 10.962 43.229 -7.925 1.00 89.06 50 GLN A C 1
ATOM 394 O O . GLN A 1 50 ? 11.211 43.698 -9.036 1.00 89.06 50 GLN A O 1
ATOM 399 N N . GLY A 1 51 ? 10.116 42.206 -7.766 1.00 76.88 51 GLY A N 1
ATOM 400 C CA . GLY A 1 51 ? 9.468 41.501 -8.877 1.00 76.88 51 GLY A CA 1
ATOM 401 C C . GLY A 1 51 ? 10.410 40.651 -9.740 1.00 76.88 51 GLY A C 1
ATOM 402 O O . GLY A 1 51 ? 10.046 40.292 -10.862 1.00 76.88 51 GLY A O 1
ATOM 403 N N . SER A 1 52 ? 11.630 40.359 -9.276 1.00 82.94 52 SER A N 1
ATOM 404 C CA . SER A 1 52 ? 12.598 39.565 -10.029 1.00 82.94 52 SER A CA 1
ATOM 405 C C . SER A 1 52 ? 12.263 38.072 -10.081 1.00 82.94 52 SER A C 1
ATOM 407 O O . SER A 1 52 ? 11.634 37.507 -9.189 1.00 82.94 52 SER A O 1
ATOM 409 N N . VAL A 1 53 ? 12.753 37.425 -11.139 1.00 86.00 53 VAL A N 1
ATOM 410 C CA . VAL A 1 53 ? 12.897 35.973 -11.240 1.00 86.00 53 VAL A CA 1
ATOM 411 C C . VAL A 1 53 ? 14.355 35.728 -11.602 1.00 86.00 53 VAL A C 1
ATOM 413 O O . VAL A 1 53 ? 14.798 36.181 -12.661 1.00 86.00 53 VAL A O 1
ATOM 416 N N . ASP A 1 54 ? 15.097 35.068 -10.720 1.00 84.88 54 ASP A N 1
ATOM 417 C CA . ASP A 1 54 ? 16.547 34.894 -10.821 1.00 84.88 54 ASP A CA 1
ATOM 418 C C . ASP A 1 54 ? 16.919 33.415 -10.782 1.00 84.88 54 ASP A C 1
ATOM 420 O O . ASP A 1 54 ? 16.432 32.665 -9.938 1.00 84.88 54 ASP A O 1
ATOM 424 N N . GLU A 1 55 ? 17.776 32.985 -11.704 1.00 88.19 55 GLU A N 1
ATOM 425 C CA . GLU A 1 55 ? 18.133 31.574 -11.873 1.00 88.19 55 GLU A CA 1
ATOM 426 C C . GLU A 1 55 ? 19.580 31.302 -11.475 1.00 88.19 55 GLU A C 1
ATOM 428 O O . GLU A 1 55 ? 20.487 32.005 -11.908 1.00 88.19 55 GLU A O 1
ATOM 433 N N . PHE A 1 56 ? 19.817 30.234 -10.719 1.00 90.88 56 PHE A N 1
ATOM 434 C CA . PHE A 1 56 ? 21.136 29.819 -10.246 1.00 90.88 56 PHE A CA 1
ATOM 435 C C . PHE A 1 56 ? 21.334 28.325 -10.493 1.00 90.88 56 PHE A C 1
ATOM 437 O O . PHE A 1 56 ? 20.423 27.528 -10.280 1.00 90.88 56 PHE A O 1
ATOM 444 N N . GLU A 1 57 ? 22.532 27.914 -10.900 1.00 90.06 57 GLU A N 1
ATOM 445 C CA . GLU A 1 57 ? 22.914 26.499 -10.908 1.00 90.06 57 GLU A CA 1
ATOM 446 C C . GLU A 1 57 ? 23.817 26.201 -9.721 1.00 90.06 57 GLU A C 1
ATOM 448 O O . GLU A 1 57 ? 24.824 26.877 -9.513 1.00 90.06 57 GLU A O 1
ATOM 453 N N . ILE A 1 58 ? 23.450 25.175 -8.955 1.00 87.44 58 ILE A N 1
ATOM 454 C CA . ILE A 1 58 ? 24.231 24.695 -7.819 1.00 87.44 58 ILE A CA 1
ATOM 455 C C . ILE A 1 58 ? 24.601 23.229 -8.032 1.00 87.44 58 ILE A C 1
ATOM 457 O O . ILE A 1 58 ? 23.778 22.423 -8.474 1.00 87.44 58 ILE A O 1
ATOM 461 N N . GLU A 1 59 ? 25.839 22.869 -7.702 1.00 86.62 59 GLU A N 1
ATOM 462 C CA . GLU A 1 59 ? 26.335 21.496 -7.797 1.00 86.62 59 GLU A CA 1
ATOM 463 C C . GLU A 1 59 ? 26.623 20.937 -6.408 1.00 86.62 59 GLU A C 1
ATOM 465 O O . GLU A 1 59 ? 27.355 21.528 -5.618 1.00 86.62 59 GLU A O 1
ATOM 470 N N . CYS A 1 60 ? 26.041 19.780 -6.098 1.00 79.25 60 CYS A N 1
ATOM 471 C CA . CYS A 1 60 ? 26.267 19.095 -4.826 1.00 79.25 60 CYS A CA 1
ATOM 472 C C . CYS A 1 60 ? 26.188 17.566 -5.001 1.00 79.25 60 CYS A C 1
ATOM 474 O O . CYS A 1 60 ? 26.250 17.038 -6.116 1.00 79.25 60 CYS A O 1
ATOM 476 N N . ARG A 1 61 ? 26.120 16.802 -3.906 1.00 73.00 61 ARG A N 1
ATOM 477 C CA . ARG A 1 61 ? 25.871 15.349 -3.977 1.00 73.00 61 ARG A CA 1
ATOM 478 C C . ARG A 1 61 ? 24.397 15.091 -4.319 1.00 73.00 61 ARG A C 1
ATOM 480 O O . ARG A 1 61 ? 23.562 15.966 -4.141 1.00 73.00 61 ARG A O 1
ATOM 487 N N . TYR A 1 62 ? 24.051 13.897 -4.806 1.00 74.56 62 TYR A N 1
ATOM 488 C CA . TYR A 1 62 ? 22.642 13.579 -5.062 1.00 74.56 62 TYR A CA 1
ATOM 489 C C . TYR A 1 62 ? 21.845 13.529 -3.753 1.00 74.56 62 TYR A C 1
ATOM 491 O O . TYR A 1 62 ? 22.127 12.704 -2.881 1.00 74.56 62 TYR A O 1
ATOM 499 N N . LEU A 1 63 ? 20.831 14.385 -3.639 1.00 60.53 63 LEU A N 1
ATOM 500 C CA . LEU A 1 63 ? 20.036 14.543 -2.420 1.00 60.53 63 LEU A CA 1
ATOM 501 C C . LEU A 1 63 ? 18.791 13.632 -2.398 1.00 60.53 63 LEU A C 1
ATOM 503 O O . LEU A 1 63 ? 18.170 13.448 -1.351 1.00 60.53 63 LEU A O 1
ATOM 507 N N . GLY A 1 64 ? 18.429 13.020 -3.531 1.00 68.69 64 GLY A N 1
ATOM 508 C CA . GLY A 1 64 ? 17.145 12.332 -3.705 1.00 68.69 64 GLY A CA 1
ATOM 509 C C . GLY A 1 64 ? 15.974 13.316 -3.818 1.00 68.69 64 GLY A C 1
ATOM 510 O O . GLY A 1 64 ? 16.157 14.433 -4.297 1.00 68.69 64 GLY A O 1
ATOM 511 N N . SER A 1 65 ? 14.781 12.912 -3.363 1.00 68.06 65 SER A N 1
ATOM 512 C CA . SER A 1 65 ? 13.612 13.808 -3.282 1.00 68.06 65 SER A CA 1
ATOM 513 C C . SER A 1 65 ? 13.893 14.917 -2.263 1.00 68.06 65 SER A C 1
ATOM 515 O O . SER A 1 65 ? 14.241 14.614 -1.116 1.00 68.06 65 SER A O 1
ATOM 517 N N . ILE A 1 66 ? 13.794 16.181 -2.684 1.00 69.56 66 ILE A N 1
ATOM 518 C CA . ILE A 1 66 ? 13.971 17.344 -1.805 1.00 69.56 66 ILE A CA 1
ATOM 519 C C . ILE A 1 66 ? 12.754 17.434 -0.879 1.00 69.56 66 ILE A C 1
ATOM 521 O O . ILE A 1 66 ? 11.624 17.247 -1.321 1.00 69.56 66 ILE A O 1
ATOM 525 N N . LYS A 1 67 ? 12.988 17.657 0.418 1.00 74.25 67 LYS A N 1
ATOM 526 C CA . LYS A 1 67 ? 11.937 17.721 1.450 1.00 74.25 67 LYS A CA 1
ATOM 527 C C . LYS A 1 67 ? 11.756 19.114 2.028 1.00 74.25 67 LYS A C 1
ATOM 529 O O . LYS A 1 67 ? 10.631 19.513 2.309 1.00 74.25 67 LYS A O 1
ATOM 534 N N . LYS A 1 68 ? 12.848 19.859 2.174 1.00 86.12 68 LYS A N 1
ATOM 535 C CA . LYS A 1 68 ? 12.828 21.273 2.546 1.00 86.12 68 LYS A CA 1
ATOM 536 C C . LYS A 1 68 ? 14.067 21.984 2.022 1.00 86.12 68 LYS A C 1
ATOM 538 O O . LYS A 1 68 ? 15.061 21.345 1.668 1.00 86.12 68 LYS A O 1
ATOM 543 N N . ILE A 1 69 ? 14.014 23.304 2.037 1.00 92.06 69 ILE A N 1
ATOM 544 C CA . ILE A 1 69 ? 15.177 24.176 1.915 1.00 92.06 69 ILE A CA 1
ATOM 545 C C . ILE A 1 69 ? 15.307 25.034 3.160 1.00 92.06 69 ILE A C 1
ATOM 547 O O . ILE A 1 69 ? 14.317 25.293 3.835 1.00 92.06 69 ILE A O 1
ATOM 551 N N . ARG A 1 70 ? 16.515 25.509 3.436 1.00 94.12 70 ARG A N 1
ATOM 552 C CA . ARG A 1 70 ? 16.750 26.679 4.276 1.00 94.12 70 ARG A CA 1
ATOM 553 C C . ARG A 1 70 ? 17.241 27.796 3.372 1.00 94.12 70 ARG A C 1
ATOM 555 O O . ARG A 1 70 ? 18.169 27.571 2.603 1.00 94.12 70 ARG A O 1
ATOM 562 N N . ILE A 1 71 ? 16.610 28.959 3.418 1.00 96.06 71 ILE A N 1
ATOM 563 C CA . ILE A 1 71 ? 16.991 30.119 2.607 1.00 96.06 71 ILE A CA 1
ATOM 564 C C . ILE A 1 71 ? 17.018 31.359 3.492 1.00 96.06 71 ILE A C 1
ATOM 566 O O . ILE A 1 71 ? 16.209 31.487 4.411 1.00 96.06 71 ILE A O 1
ATOM 570 N N . GLY A 1 72 ? 17.969 32.253 3.250 1.00 93.00 72 GLY A N 1
ATOM 571 C CA . GLY A 1 72 ? 18.151 33.455 4.054 1.00 93.00 72 GLY A CA 1
ATOM 572 C C . GLY A 1 72 ? 19.200 34.383 3.468 1.00 93.00 72 GLY A C 1
ATOM 573 O O . GLY A 1 72 ? 19.759 34.113 2.406 1.00 93.00 72 GLY A O 1
ATOM 574 N N . HIS A 1 73 ? 19.466 35.488 4.157 1.00 93.44 73 HIS A N 1
ATOM 575 C CA . HIS A 1 73 ? 20.426 36.502 3.721 1.00 93.44 73 HIS A CA 1
ATOM 576 C C . HIS A 1 73 ? 21.289 37.009 4.884 1.00 93.44 73 HIS A C 1
ATOM 578 O O . HIS A 1 73 ? 20.995 36.765 6.054 1.00 93.44 73 HIS A O 1
ATOM 584 N N . ASP A 1 74 ? 22.390 37.702 4.581 1.00 90.81 74 ASP A N 1
ATOM 585 C CA . ASP A 1 74 ? 23.333 38.193 5.600 1.00 90.81 74 ASP A CA 1
ATOM 586 C C . ASP A 1 74 ? 22.921 39.513 6.286 1.00 90.81 74 ASP A C 1
ATOM 588 O O . ASP A 1 74 ? 23.624 39.986 7.184 1.00 90.81 74 ASP A O 1
ATOM 592 N N . ASN A 1 75 ? 21.769 40.081 5.905 1.00 87.94 75 ASN A N 1
ATOM 593 C CA . ASN A 1 75 ? 21.194 41.320 6.440 1.00 87.94 75 ASN A CA 1
ATOM 594 C C . ASN A 1 75 ? 22.179 42.512 6.403 1.00 87.94 75 ASN A C 1
ATOM 596 O O . ASN A 1 75 ? 22.304 43.270 7.371 1.00 87.94 75 ASN A O 1
ATOM 600 N N . LYS A 1 76 ? 22.890 42.677 5.283 1.00 83.94 76 LYS A N 1
ATOM 601 C CA . LYS A 1 76 ? 23.754 43.834 4.991 1.00 83.94 76 LYS A CA 1
ATOM 602 C C . LYS A 1 76 ? 23.232 44.614 3.780 1.00 83.94 76 LYS A C 1
ATOM 604 O O . LYS A 1 76 ? 22.459 44.086 2.989 1.00 83.94 76 LYS A O 1
ATOM 609 N N . GLY A 1 77 ? 23.661 45.867 3.650 1.00 74.50 77 GLY A N 1
ATOM 610 C CA . GLY A 1 77 ? 23.152 46.806 2.643 1.00 74.50 77 GLY A CA 1
ATOM 611 C C . GLY A 1 77 ? 22.199 47.847 3.235 1.00 74.50 77 GLY A C 1
ATOM 612 O O . GLY A 1 77 ? 21.863 47.790 4.419 1.00 74.50 77 GLY A O 1
ATOM 613 N N . LEU A 1 78 ? 21.811 48.828 2.415 1.00 68.69 78 LEU A N 1
ATOM 614 C CA . LEU A 1 78 ? 20.890 49.902 2.810 1.00 68.69 78 LEU A CA 1
ATOM 615 C C . LEU A 1 78 ? 19.441 49.394 2.851 1.00 68.69 78 LEU A C 1
ATOM 617 O O . LEU A 1 78 ? 18.729 49.674 3.816 1.00 68.69 78 LEU A O 1
ATOM 621 N N . ASN A 1 79 ? 19.059 48.579 1.862 1.00 73.44 79 ASN A N 1
ATOM 622 C CA . ASN A 1 79 ? 17.794 47.851 1.814 1.00 73.44 79 ASN A CA 1
ATOM 623 C C . ASN A 1 79 ? 18.076 46.354 1.997 1.00 73.44 79 ASN A C 1
ATOM 625 O O . ASN A 1 79 ? 18.231 45.605 1.036 1.00 73.44 79 ASN A O 1
ATOM 629 N N . SER A 1 80 ? 18.228 45.925 3.251 1.00 81.56 80 SER A N 1
ATOM 630 C CA . SER A 1 80 ? 18.498 44.519 3.567 1.00 81.56 80 SER A CA 1
ATOM 631 C C . SER A 1 80 ? 17.243 43.648 3.608 1.00 81.56 80 SER A C 1
ATOM 633 O O . SER A 1 80 ? 17.363 42.446 3.384 1.00 81.56 80 SER A O 1
ATOM 635 N N . GLY A 1 81 ? 16.065 44.222 3.868 1.00 84.56 81 GLY A N 1
ATOM 636 C CA . GLY A 1 81 ? 14.795 43.499 3.859 1.00 84.56 81 GLY A CA 1
ATOM 637 C C . GLY A 1 81 ? 14.480 42.902 2.490 1.00 84.56 81 GLY A C 1
ATOM 638 O O . GLY A 1 81 ? 14.708 43.536 1.466 1.00 84.56 81 GLY A O 1
ATOM 639 N N . TRP A 1 82 ? 13.973 41.674 2.471 1.00 92.88 82 TRP A N 1
ATOM 640 C CA . TRP A 1 82 ? 13.668 40.930 1.250 1.00 92.88 82 TRP A CA 1
ATOM 641 C C . TRP A 1 82 ? 12.293 40.281 1.354 1.00 92.88 82 TRP A C 1
ATOM 643 O O . TRP A 1 82 ? 12.013 39.643 2.361 1.00 92.88 82 TRP A O 1
ATOM 653 N N . HIS A 1 83 ? 11.440 40.370 0.335 1.00 90.94 83 HIS A N 1
ATOM 654 C CA . HIS A 1 83 ? 10.190 39.607 0.315 1.00 90.94 83 HIS A CA 1
ATOM 655 C C . HIS A 1 83 ? 10.240 38.501 -0.740 1.00 90.94 83 HIS A C 1
ATOM 657 O O . HIS A 1 83 ? 9.922 38.702 -1.919 1.00 90.94 83 HIS A O 1
ATOM 663 N N . LEU A 1 84 ? 10.584 37.298 -0.287 1.00 89.88 84 LEU A N 1
ATOM 664 C CA . LEU A 1 84 ? 10.583 36.090 -1.101 1.00 89.88 84 LEU A CA 1
ATOM 665 C C . LEU A 1 84 ? 9.144 35.638 -1.380 1.00 89.88 84 LEU A C 1
ATOM 667 O O . LEU A 1 84 ? 8.347 35.440 -0.460 1.00 89.88 84 LEU A O 1
ATOM 671 N N . LYS A 1 85 ? 8.815 35.432 -2.658 1.00 74.50 85 LYS A N 1
ATOM 672 C CA . LYS A 1 85 ? 7.547 34.825 -3.069 1.00 74.50 85 LYS A CA 1
ATOM 673 C C . LYS A 1 85 ? 7.635 33.302 -2.972 1.00 74.50 85 LYS A C 1
ATOM 675 O O . LYS A 1 85 ? 6.931 32.685 -2.177 1.00 74.50 85 LYS A O 1
ATOM 680 N N . GLU A 1 86 ? 8.526 32.711 -3.762 1.00 83.06 86 GLU A N 1
ATOM 681 C CA . GLU A 1 86 ? 8.666 31.265 -3.951 1.00 83.06 86 GLU A CA 1
ATOM 682 C C . GLU A 1 86 ? 10.060 30.913 -4.500 1.00 83.06 86 GLU A C 1
ATOM 684 O O . GLU A 1 86 ? 10.744 31.748 -5.100 1.00 83.06 86 GLU A O 1
ATOM 689 N N . VAL A 1 87 ? 10.470 29.660 -4.310 1.00 83.69 87 VAL A N 1
ATOM 690 C CA . VAL A 1 87 ? 11.671 29.063 -4.908 1.00 83.69 87 VAL A CA 1
ATOM 691 C C . VAL A 1 87 ? 11.268 27.797 -5.654 1.00 83.69 87 VAL A C 1
ATOM 693 O O . VAL A 1 87 ? 10.609 26.925 -5.092 1.00 83.69 87 VAL A O 1
ATOM 696 N N . ILE A 1 88 ? 11.689 27.673 -6.909 1.00 79.50 88 ILE A N 1
ATOM 697 C CA . ILE A 1 88 ? 11.495 26.482 -7.737 1.00 79.50 88 ILE A CA 1
ATOM 698 C C . ILE A 1 88 ? 12.843 25.780 -7.887 1.00 79.50 88 ILE A C 1
ATOM 700 O O . ILE A 1 88 ? 13.863 26.412 -8.151 1.00 79.50 88 ILE A O 1
ATOM 704 N N . ILE A 1 89 ? 12.855 24.463 -7.717 1.00 79.25 89 ILE A N 1
ATOM 705 C CA . ILE A 1 89 ? 14.061 23.636 -7.753 1.00 79.25 89 ILE A CA 1
ATOM 706 C C . ILE A 1 89 ? 13.861 22.567 -8.812 1.00 79.25 89 ILE A C 1
ATOM 708 O O . ILE A 1 89 ? 12.939 21.764 -8.698 1.00 79.25 89 ILE A O 1
ATOM 712 N N . VAL A 1 90 ? 14.735 22.511 -9.813 1.00 71.94 90 VAL A N 1
ATOM 713 C CA . VAL A 1 90 ? 14.707 21.470 -10.848 1.00 71.94 90 VAL A CA 1
ATOM 714 C C . VAL A 1 90 ? 15.967 20.623 -10.750 1.00 71.94 90 VAL A C 1
ATOM 716 O O . VAL A 1 90 ? 17.083 21.107 -10.950 1.00 71.94 90 VAL A O 1
ATOM 719 N N . SER A 1 91 ? 15.794 19.333 -10.469 1.00 70.94 91 SER A N 1
ATOM 720 C CA . SER A 1 91 ? 16.880 18.355 -10.546 1.00 70.94 91 SER A CA 1
ATOM 721 C C . SER A 1 91 ? 17.155 18.038 -12.013 1.00 70.94 91 SER A C 1
ATOM 723 O O . SER A 1 91 ? 16.309 17.469 -12.705 1.00 70.94 91 SER A O 1
ATOM 725 N N . LYS A 1 92 ? 18.349 18.384 -12.509 1.00 66.00 92 LYS A N 1
ATOM 726 C CA . LYS A 1 92 ? 18.685 18.177 -13.927 1.00 66.00 92 LYS A CA 1
ATOM 727 C C . LYS A 1 92 ? 18.910 16.712 -14.309 1.00 66.00 92 LYS A C 1
ATOM 729 O O . LYS A 1 92 ? 18.921 16.408 -15.496 1.00 66.00 92 LYS A O 1
ATOM 734 N N . ILE A 1 93 ? 19.072 15.811 -13.333 1.00 54.69 93 ILE A N 1
ATOM 735 C CA . ILE A 1 93 ? 19.344 14.388 -13.592 1.00 54.69 93 ILE A CA 1
ATOM 736 C C . ILE A 1 93 ? 18.071 13.548 -13.779 1.00 54.69 93 ILE A C 1
ATOM 738 O O . ILE A 1 93 ? 18.073 12.616 -14.574 1.00 54.69 93 ILE A O 1
ATOM 742 N N . ASP A 1 94 ? 16.986 13.865 -13.066 1.00 51.69 94 ASP A N 1
ATOM 743 C CA . ASP A 1 94 ? 15.722 13.113 -13.125 1.00 51.69 94 ASP A CA 1
ATOM 744 C C . ASP A 1 94 ? 14.507 13.971 -13.520 1.00 51.69 94 ASP A C 1
ATOM 746 O O . ASP A 1 94 ? 13.416 13.440 -13.731 1.00 51.69 94 ASP A O 1
ATOM 750 N N . GLY A 1 95 ? 14.693 15.282 -13.715 1.00 47.50 95 GLY A N 1
ATOM 751 C CA . GLY A 1 95 ? 13.668 16.198 -14.224 1.00 47.50 95 GLY A CA 1
ATOM 752 C C . GLY A 1 95 ? 12.524 16.467 -13.246 1.00 47.50 95 GLY A C 1
ATOM 753 O O . GLY A 1 95 ? 11.486 16.994 -13.656 1.00 47.50 95 GLY A O 1
ATOM 754 N N . ARG A 1 96 ? 12.696 16.084 -11.975 1.00 60.88 96 ARG A N 1
ATOM 755 C CA . ARG A 1 96 ? 11.776 16.415 -10.885 1.00 60.88 96 ARG A CA 1
ATOM 756 C C . ARG A 1 96 ? 11.854 17.904 -10.575 1.00 60.88 96 ARG A C 1
ATOM 758 O O . ARG A 1 96 ? 12.937 18.497 -10.599 1.00 60.88 96 ARG A O 1
ATOM 765 N N . VAL A 1 97 ? 10.699 18.468 -10.252 1.00 58.19 97 VAL A N 1
ATOM 766 C CA . VAL A 1 97 ? 10.527 19.868 -9.874 1.00 58.19 97 VAL A CA 1
ATOM 767 C C . VAL A 1 97 ? 9.995 19.903 -8.447 1.00 58.19 97 VAL A C 1
ATOM 769 O O . VAL A 1 97 ? 9.086 19.145 -8.123 1.00 58.19 97 VAL A O 1
ATOM 772 N N . TRP A 1 98 ? 10.525 20.779 -7.600 1.00 78.81 98 TRP A N 1
ATOM 773 C CA . TRP A 1 98 ? 9.944 21.094 -6.295 1.00 78.81 98 TRP A CA 1
ATOM 774 C C . TRP A 1 98 ? 9.639 22.585 -6.217 1.00 78.81 98 TRP A C 1
ATOM 776 O O . TRP A 1 98 ? 10.434 23.401 -6.679 1.00 78.81 98 TRP A O 1
ATOM 786 N N . LEU A 1 99 ? 8.496 22.922 -5.627 1.00 71.62 99 LEU A N 1
ATOM 787 C CA . LEU A 1 99 ? 8.089 24.288 -5.316 1.00 71.62 99 LEU A CA 1
ATOM 788 C C . LEU A 1 99 ? 8.172 24.494 -3.801 1.00 71.62 99 LEU A C 1
ATOM 790 O O . LEU A 1 99 ? 7.642 23.684 -3.040 1.00 71.62 99 LEU A O 1
ATOM 794 N N . CYS A 1 100 ? 8.820 25.575 -3.384 1.00 75.69 100 CYS A N 1
ATOM 795 C CA . CYS A 1 100 ? 8.895 26.036 -2.003 1.00 75.69 100 CYS A CA 1
ATOM 796 C C . CYS A 1 100 ? 8.262 27.431 -1.938 1.00 75.69 100 CYS A C 1
ATOM 798 O O . CYS A 1 100 ? 8.904 28.418 -2.302 1.00 75.69 100 CYS A O 1
ATOM 800 N N . GLU A 1 101 ? 7.004 27.532 -1.520 1.00 72.94 101 GLU A N 1
ATOM 801 C CA . GLU A 1 101 ? 6.339 28.828 -1.340 1.00 72.94 101 GLU A CA 1
ATOM 802 C C . GLU A 1 101 ? 6.794 29.492 -0.030 1.00 72.94 101 GLU A C 1
ATOM 804 O O . GLU A 1 101 ? 7.110 28.808 0.944 1.00 72.94 101 GLU A O 1
ATOM 809 N N . SER A 1 102 ? 6.843 30.828 -0.003 1.00 85.12 102 SER A N 1
ATOM 810 C CA . SER A 1 102 ? 7.171 31.599 1.203 1.00 85.12 102 SER A CA 1
ATOM 811 C C . SER A 1 102 ? 6.201 32.748 1.437 1.00 85.12 102 SER A C 1
ATOM 813 O O . SER A 1 102 ? 5.645 32.842 2.523 1.00 85.12 102 SER A O 1
ATOM 815 N N . ASN A 1 103 ? 6.016 33.620 0.439 1.00 81.75 103 ASN A N 1
ATOM 816 C CA . ASN A 1 103 ? 5.191 34.831 0.503 1.00 81.75 103 ASN A CA 1
ATOM 817 C C . ASN A 1 103 ? 5.343 35.636 1.818 1.00 81.75 103 ASN A C 1
ATOM 819 O O . ASN A 1 103 ? 4.339 36.029 2.407 1.00 81.75 103 ASN A O 1
ATOM 823 N N . GLN A 1 104 ? 6.582 35.843 2.284 1.00 80.94 104 GLN A N 1
ATOM 824 C CA . GLN A 1 104 ? 6.893 36.477 3.576 1.00 80.94 104 GLN A CA 1
ATOM 825 C C . GLN A 1 104 ? 8.100 37.415 3.477 1.00 80.94 104 GLN A C 1
ATOM 827 O O . GLN A 1 104 ? 8.976 37.237 2.622 1.00 80.94 104 GLN A O 1
ATOM 832 N N . TRP A 1 105 ? 8.182 38.372 4.404 1.00 85.19 105 TRP A N 1
ATOM 833 C CA . TRP A 1 105 ? 9.363 39.209 4.592 1.00 85.19 105 TRP A CA 1
ATOM 834 C C . TRP A 1 105 ? 10.484 38.453 5.315 1.00 85.19 105 TRP A C 1
ATOM 836 O O . TRP A 1 105 ? 10.278 37.668 6.239 1.00 85.19 105 TRP A O 1
ATOM 846 N N . PHE A 1 106 ? 11.703 38.731 4.881 1.00 90.19 106 PHE A N 1
ATOM 847 C CA . PHE A 1 106 ? 12.974 38.364 5.477 1.00 90.19 106 PHE A CA 1
ATOM 848 C C . PHE A 1 106 ? 13.643 39.703 5.812 1.00 90.19 106 PHE A C 1
ATOM 850 O O . PHE A 1 106 ? 14.357 40.287 5.002 1.00 90.19 106 PHE A O 1
ATOM 857 N N . ASP A 1 107 ? 13.293 40.266 6.964 1.00 85.75 107 ASP A N 1
ATOM 858 C CA . ASP A 1 107 ? 13.814 41.528 7.493 1.00 85.75 107 ASP A CA 1
ATOM 859 C C . ASP A 1 107 ? 13.756 41.440 9.024 1.00 85.75 107 ASP A C 1
ATOM 861 O O . ASP A 1 107 ? 12.884 40.784 9.584 1.00 85.75 107 ASP A O 1
ATOM 865 N N . LYS A 1 108 ? 14.664 42.117 9.728 1.00 83.56 108 LYS A N 1
ATOM 866 C CA . LYS A 1 108 ? 14.617 42.281 11.190 1.00 83.56 108 LYS A CA 1
ATOM 867 C C . LYS A 1 108 ? 13.625 43.354 11.651 1.00 83.56 108 LYS A C 1
ATOM 869 O O . LYS A 1 108 ? 13.371 43.455 12.852 1.00 83.56 108 LYS A O 1
ATOM 874 N N . LYS A 1 109 ? 13.134 44.193 10.736 1.00 76.62 109 LYS A N 1
ATOM 875 C CA . LYS A 1 109 ? 12.221 45.314 11.013 1.00 76.62 109 LYS A CA 1
ATOM 876 C C . LYS A 1 109 ? 10.752 44.957 10.778 1.00 76.62 109 LYS A C 1
ATOM 878 O O . LYS A 1 109 ? 9.910 45.441 11.529 1.00 76.62 109 LYS A O 1
ATOM 883 N N . GLU A 1 110 ? 10.478 44.099 9.799 1.00 69.50 110 GLU A N 1
ATOM 884 C CA . GLU A 1 110 ? 9.131 43.690 9.380 1.00 69.50 110 GLU A CA 1
ATOM 885 C C . GLU A 1 110 ? 8.732 42.305 9.932 1.00 69.50 110 GLU A C 1
ATOM 887 O O . GLU A 1 110 ? 9.573 41.522 10.382 1.00 69.50 110 GLU A O 1
ATOM 892 N N . GLU A 1 111 ? 7.427 42.017 9.903 1.00 72.06 111 GLU A N 1
ATOM 893 C CA . GLU A 1 111 ? 6.799 40.736 10.279 1.00 72.06 111 GLU A CA 1
ATOM 894 C C . GLU A 1 111 ? 7.359 40.083 11.568 1.00 72.06 111 GLU A C 1
ATOM 896 O O . GLU A 1 111 ? 7.292 40.669 12.652 1.00 72.06 111 GLU A O 1
ATOM 901 N N . ASP A 1 112 ? 7.871 38.847 11.481 1.00 76.12 112 ASP A N 1
ATOM 902 C CA . ASP A 1 112 ? 8.383 38.057 12.612 1.00 76.12 112 ASP A CA 1
ATOM 903 C C . ASP A 1 112 ? 9.877 38.297 12.909 1.00 76.12 112 ASP A C 1
ATOM 905 O O . ASP A 1 112 ? 10.458 37.626 13.768 1.00 76.12 112 ASP A O 1
ATOM 909 N N . ARG A 1 113 ? 10.483 39.280 12.229 1.00 80.06 113 ARG A N 1
ATOM 910 C CA . ARG A 1 113 ? 11.873 39.735 12.382 1.00 80.06 113 ARG A CA 1
ATOM 911 C C . ARG A 1 113 ? 12.952 38.708 12.007 1.00 80.06 113 ARG A C 1
ATOM 913 O O . ARG A 1 113 ? 14.109 38.855 12.422 1.00 80.06 113 ARG A O 1
ATOM 920 N N . LYS A 1 114 ? 12.603 37.658 11.256 1.00 83.19 114 LYS A N 1
ATOM 921 C CA . LYS A 1 114 ? 13.559 36.652 10.762 1.00 83.19 114 LYS A CA 1
ATOM 922 C C . LYS A 1 114 ? 14.162 37.050 9.417 1.00 83.19 114 LYS A C 1
ATOM 924 O O . LYS A 1 114 ? 13.528 37.698 8.601 1.00 83.19 114 LYS A O 1
ATOM 929 N N . ILE A 1 115 ? 15.391 36.589 9.186 1.00 87.56 115 ILE A N 1
ATOM 930 C CA . ILE A 1 115 ? 16.177 36.787 7.948 1.00 87.56 115 ILE A CA 1
ATOM 931 C C . ILE A 1 115 ? 16.579 35.459 7.283 1.00 87.56 115 ILE A C 1
ATOM 933 O O . ILE A 1 115 ? 17.333 35.426 6.313 1.00 87.56 115 ILE A O 1
ATOM 937 N N . GLU A 1 116 ? 16.102 34.348 7.840 1.00 92.06 116 GLU A N 1
ATOM 938 C CA . GLU A 1 116 ? 16.320 32.979 7.385 1.00 92.06 116 GLU A CA 1
ATOM 939 C C . GLU A 1 116 ? 15.063 32.170 7.736 1.00 92.06 116 GLU A C 1
ATOM 941 O O . GLU A 1 116 ? 14.493 32.344 8.819 1.00 92.06 116 GLU A O 1
ATOM 946 N N . ARG A 1 117 ? 14.616 31.301 6.825 1.00 84.19 117 ARG A N 1
ATOM 947 C CA . ARG A 1 117 ? 13.478 30.391 7.023 1.00 84.19 117 ARG A CA 1
ATOM 948 C C . ARG A 1 117 ? 13.806 29.010 6.479 1.00 84.19 117 ARG A C 1
ATOM 950 O O . ARG A 1 117 ? 14.559 28.873 5.515 1.00 84.19 117 ARG A O 1
ATOM 957 N N . GLU A 1 118 ? 13.183 27.992 7.062 1.00 87.94 118 GLU A N 1
ATOM 958 C CA . GLU A 1 118 ? 13.053 26.690 6.415 1.00 87.94 118 GLU A CA 1
ATOM 959 C C . GLU A 1 118 ? 11.704 26.619 5.692 1.00 87.94 118 GLU A C 1
ATOM 961 O O . GLU A 1 118 ? 10.672 26.902 6.294 1.00 87.94 118 GLU A O 1
ATOM 966 N N . LEU A 1 119 ? 11.715 26.255 4.409 1.00 75.56 119 LEU A N 1
ATOM 967 C CA . LEU A 1 119 ? 10.529 26.148 3.555 1.00 75.56 119 LEU A CA 1
ATOM 968 C C . LEU A 1 119 ? 10.376 24.702 3.076 1.00 75.56 119 LEU A C 1
ATOM 970 O O . LEU A 1 119 ? 11.357 24.078 2.664 1.00 75.56 119 LEU A O 1
ATOM 974 N N . ILE A 1 120 ? 9.159 24.163 3.118 1.00 69.44 120 ILE A N 1
ATOM 975 C CA . ILE A 1 120 ? 8.865 22.795 2.667 1.00 69.44 120 ILE A CA 1
ATOM 976 C C . ILE A 1 120 ? 8.939 22.735 1.135 1.00 69.44 120 ILE A C 1
ATOM 978 O O . ILE A 1 120 ? 8.474 23.640 0.449 1.00 69.44 120 ILE A O 1
ATOM 982 N N . ALA A 1 121 ? 9.524 21.660 0.602 1.00 64.25 121 ALA A N 1
ATOM 983 C CA . ALA A 1 121 ? 9.678 21.446 -0.833 1.00 64.25 121 ALA A CA 1
ATOM 984 C C . ALA A 1 121 ? 8.609 20.471 -1.352 1.00 64.25 121 ALA A C 1
ATOM 986 O O . ALA A 1 121 ? 8.679 19.264 -1.105 1.00 64.25 121 ALA A O 1
ATOM 987 N N . ILE A 1 122 ? 7.622 20.988 -2.084 1.00 58.88 122 ILE A N 1
ATOM 988 C CA . ILE A 1 122 ? 6.498 20.211 -2.621 1.00 58.88 122 ILE A CA 1
ATOM 989 C C . ILE A 1 122 ? 6.844 19.730 -4.031 1.00 58.88 122 ILE A C 1
ATOM 991 O O . ILE A 1 122 ? 6.962 20.534 -4.956 1.00 58.88 122 ILE A O 1
ATOM 995 N N . GLU A 1 123 ? 6.998 18.415 -4.198 1.00 59.62 123 GLU A N 1
ATOM 996 C CA . GLU A 1 123 ? 7.330 17.782 -5.480 1.00 59.62 123 GLU A CA 1
ATOM 997 C C . GLU A 1 123 ? 6.164 17.907 -6.477 1.00 59.62 123 GLU A C 1
ATOM 999 O O . GLU A 1 123 ? 5.064 17.412 -6.234 1.00 59.62 123 GLU A O 1
ATOM 1004 N N . GLN A 1 124 ? 6.409 18.584 -7.598 1.00 51.12 124 GLN A N 1
ATOM 1005 C CA . GLN A 1 124 ? 5.430 18.877 -8.640 1.00 51.12 124 GLN A CA 1
ATOM 1006 C C . GLN A 1 124 ? 5.489 17.811 -9.741 1.00 51.12 124 GLN A C 1
ATOM 1008 O O . GLN A 1 124 ? 6.541 17.560 -10.336 1.00 51.12 124 GLN A O 1
ATOM 1013 N N . PHE A 1 125 ? 4.344 17.212 -10.065 1.00 35.09 125 PHE A N 1
ATOM 1014 C CA . PHE A 1 125 ? 4.215 16.321 -11.219 1.00 35.09 125 PHE A CA 1
ATOM 1015 C C . PHE A 1 125 ? 4.047 17.167 -12.492 1.00 35.09 125 PHE A C 1
ATOM 1017 O O . PHE A 1 125 ? 3.127 17.976 -12.586 1.00 35.09 125 PHE A O 1
ATOM 1024 N N . ASN A 1 126 ? 4.965 17.017 -13.454 1.00 32.91 126 ASN A N 1
ATOM 1025 C CA . ASN A 1 126 ? 5.131 17.966 -14.563 1.00 32.91 126 ASN A CA 1
ATOM 1026 C C . ASN A 1 126 ? 3.865 18.194 -15.415 1.00 32.91 126 ASN A C 1
ATOM 1028 O O . ASN A 1 126 ? 3.427 17.314 -16.157 1.00 32.91 126 ASN A O 1
ATOM 1032 N N . PHE A 1 127 ? 3.397 19.444 -15.423 1.00 27.56 127 PHE A N 1
ATOM 1033 C CA . PHE A 1 127 ? 2.622 20.022 -16.520 1.00 27.56 127 PHE A CA 1
ATOM 1034 C C . PHE A 1 127 ? 3.484 20.123 -17.793 1.00 27.56 127 PHE A C 1
ATOM 1036 O O . PHE A 1 127 ? 4.594 20.650 -17.758 1.00 27.56 127 PHE A O 1
ATOM 1043 N N . GLN A 1 128 ? 2.936 19.725 -18.942 1.00 29.61 128 GLN A N 1
ATOM 1044 C CA . GLN A 1 128 ? 3.404 20.083 -20.291 1.00 29.61 128 GLN A CA 1
ATOM 1045 C C . GLN A 1 128 ? 2.179 20.112 -21.223 1.00 29.61 128 GLN A C 1
ATOM 1047 O O . GLN A 1 128 ? 1.315 19.255 -21.093 1.00 29.61 128 GLN A O 1
ATOM 1052 N N . LYS A 1 129 ? 1.986 21.033 -22.176 1.00 27.19 129 LYS A N 1
ATOM 1053 C CA . LYS A 1 129 ? 2.711 22.242 -22.616 1.00 27.19 129 LYS A CA 1
ATOM 1054 C C . LYS A 1 129 ? 1.653 23.298 -22.985 1.00 27.19 129 LYS A C 1
ATOM 1056 O O . LYS A 1 129 ? 0.676 22.963 -23.652 1.00 27.19 129 LYS A O 1
ATOM 1061 N N . LYS A 1 130 ? 1.904 24.580 -22.710 1.00 24.08 130 LYS A N 1
ATOM 1062 C CA . LYS A 1 130 ? 1.431 25.672 -23.579 1.00 24.08 130 LYS A CA 1
ATOM 1063 C C . LYS A 1 130 ? 2.525 26.724 -23.681 1.00 24.08 130 LYS A C 1
ATOM 1065 O O . LYS A 1 130 ? 2.954 27.277 -22.676 1.00 24.08 130 LYS A O 1
ATOM 1070 N N . THR A 1 131 ? 2.982 26.977 -24.900 1.00 26.06 131 THR A N 1
ATOM 1071 C CA . THR A 1 131 ? 3.860 28.098 -25.227 1.00 26.06 131 THR A CA 1
ATOM 1072 C C . THR A 1 131 ? 3.105 29.398 -24.976 1.00 26.06 131 THR A C 1
ATOM 1074 O O . THR A 1 131 ? 2.173 29.725 -25.707 1.00 26.06 131 THR A O 1
ATOM 1077 N N . VAL A 1 132 ? 3.518 30.149 -23.959 1.00 24.22 132 VAL A N 1
ATOM 1078 C CA . VAL A 1 132 ? 3.113 31.545 -23.777 1.00 24.22 132 VAL A CA 1
ATOM 1079 C C . VAL A 1 132 ? 4.312 32.401 -24.160 1.00 24.22 132 VAL A C 1
ATOM 1081 O O . VAL A 1 132 ? 5.329 32.399 -23.468 1.00 24.22 132 VAL A O 1
ATOM 1084 N N . LYS A 1 133 ? 4.211 33.110 -25.289 1.00 24.17 133 LYS A N 1
ATOM 1085 C CA . LYS A 1 133 ? 5.068 34.275 -25.523 1.00 24.17 133 LYS A CA 1
ATOM 1086 C C . LYS A 1 133 ? 4.648 35.344 -24.518 1.00 24.17 133 LYS A C 1
ATOM 1088 O O . LYS A 1 133 ? 3.454 35.570 -24.343 1.00 24.17 133 LYS A O 1
ATOM 1093 N N . PHE A 1 134 ? 5.621 35.961 -23.862 1.00 25.67 134 PHE A N 1
ATOM 1094 C CA . PHE A 1 134 ? 5.375 37.038 -22.911 1.00 25.67 134 PHE A CA 1
ATOM 1095 C C . PHE A 1 134 ? 4.916 38.283 -23.685 1.00 25.67 134 PHE A C 1
ATOM 1097 O O . PHE A 1 134 ? 5.675 38.802 -24.502 1.00 25.67 134 PHE A O 1
ATOM 1104 N N . ASP A 1 135 ? 3.680 38.722 -23.454 1.00 24.86 135 ASP A N 1
ATOM 1105 C CA . ASP A 1 135 ? 3.142 39.988 -23.958 1.00 24.86 135 ASP A CA 1
ATOM 1106 C C . ASP A 1 135 ? 3.115 40.986 -22.782 1.00 24.86 135 ASP A C 1
ATOM 1108 O O . ASP A 1 135 ? 2.449 40.692 -21.783 1.00 24.86 135 ASP A O 1
ATOM 1112 N N . PRO A 1 136 ? 3.877 42.099 -22.816 1.00 27.45 136 PRO A N 1
ATOM 1113 C CA . PRO A 1 136 ? 4.030 42.971 -21.651 1.00 27.45 136 PRO A CA 1
ATOM 1114 C C . PRO A 1 136 ? 2.790 43.790 -21.258 1.00 27.45 136 PRO A C 1
ATOM 1116 O O . PRO A 1 136 ? 2.745 44.256 -20.121 1.00 27.45 136 PRO A O 1
ATOM 1119 N N . ASP A 1 137 ? 1.812 43.988 -22.154 1.00 28.31 137 ASP A N 1
ATOM 1120 C CA . ASP A 1 137 ? 0.826 45.078 -22.011 1.00 28.31 137 ASP A CA 1
ATOM 1121 C C . ASP A 1 137 ? -0.600 44.671 -21.584 1.00 28.31 137 ASP A C 1
ATOM 1123 O O . ASP A 1 137 ? -1.448 45.541 -21.379 1.00 28.31 137 ASP A O 1
ATOM 1127 N N . LEU A 1 138 ? -0.887 43.387 -21.318 1.00 29.20 138 LEU A N 1
ATOM 1128 C CA . LEU A 1 138 ? -2.138 42.990 -20.636 1.00 29.20 138 LEU A CA 1
ATOM 1129 C C . LEU A 1 138 ? -2.053 43.148 -19.104 1.00 29.20 138 LEU A C 1
ATOM 1131 O O . LEU A 1 138 ? -2.313 42.226 -18.327 1.00 29.20 138 LEU A O 1
ATOM 1135 N N . SER A 1 139 ? -1.735 44.363 -18.660 1.00 35.03 139 SER A N 1
ATOM 1136 C CA . SER A 1 139 ? -1.999 44.805 -17.288 1.00 35.03 139 SER A CA 1
ATOM 1137 C C . SER A 1 139 ? -3.372 45.496 -17.203 1.00 35.03 139 SER A C 1
ATOM 1139 O O . SER A 1 139 ? -3.891 45.986 -18.199 1.00 35.03 139 SER A O 1
ATOM 1141 N N . LEU A 1 140 ? -3.982 45.524 -16.009 1.00 34.47 140 LEU A N 1
ATOM 1142 C CA . LEU A 1 140 ? -5.313 46.111 -15.730 1.00 34.47 140 LEU A CA 1
ATOM 1143 C C . LEU A 1 140 ? -6.556 45.319 -16.199 1.00 34.47 140 LEU A C 1
ATOM 1145 O O . LEU A 1 140 ? -7.537 45.890 -16.675 1.00 34.47 140 LEU A O 1
ATOM 1149 N N . GLN A 1 141 ? -6.620 44.027 -15.867 1.00 28.02 141 GLN A N 1
ATOM 1150 C CA . GLN A 1 141 ? -7.867 43.449 -15.340 1.00 28.02 141 GLN A CA 1
ATOM 1151 C C . GLN A 1 141 ? -7.572 42.321 -14.341 1.00 28.02 141 GLN A C 1
ATOM 1153 O O . GLN A 1 141 ? -6.571 41.619 -14.458 1.00 28.02 141 GLN A O 1
ATOM 1158 N N . LYS A 1 142 ? -8.387 42.228 -13.279 1.00 30.86 142 LYS A N 1
ATOM 1159 C CA . LYS A 1 142 ? -8.071 41.458 -12.061 1.00 30.86 142 LYS A CA 1
ATOM 1160 C C . LYS A 1 142 ? -7.778 39.979 -12.375 1.00 30.86 142 LYS A C 1
ATOM 1162 O O . LYS A 1 142 ? -8.638 39.338 -12.980 1.00 30.86 142 LYS A O 1
ATOM 1167 N N . PRO A 1 143 ? -6.656 39.403 -11.901 1.00 25.06 143 PRO A N 1
ATOM 1168 C CA . PRO A 1 143 ? -6.440 37.969 -12.018 1.00 25.06 143 PRO A CA 1
ATOM 1169 C C . PRO A 1 143 ? -7.492 37.217 -11.196 1.00 25.06 143 PRO A C 1
ATOM 1171 O O . PRO A 1 143 ? -7.670 37.465 -10.001 1.00 25.06 143 PRO A O 1
ATOM 1174 N N . PHE A 1 144 ? -8.179 36.275 -11.843 1.00 24.22 144 PHE A N 1
ATOM 1175 C CA . PHE A 1 144 ? -8.916 35.228 -11.144 1.00 24.22 144 PHE A CA 1
ATOM 1176 C C . PHE A 1 144 ? -7.929 34.437 -10.283 1.00 24.22 144 PHE A C 1
ATOM 1178 O O . PHE A 1 144 ? -6.916 33.953 -10.788 1.00 24.22 144 PHE A O 1
ATOM 1185 N N . SER A 1 145 ? -8.227 34.283 -8.994 1.00 23.67 145 SER A N 1
ATOM 1186 C CA . SER A 1 145 ? -7.441 33.422 -8.118 1.00 23.67 145 SER A CA 1
ATOM 1187 C C . SER A 1 145 ? -7.573 31.958 -8.562 1.00 23.67 145 SER A C 1
ATOM 1189 O O . SER A 1 145 ? -8.697 31.450 -8.660 1.00 23.67 145 SER A O 1
ATOM 1191 N N . PRO A 1 146 ? -6.459 31.237 -8.791 1.00 26.69 146 PRO A N 1
ATOM 1192 C CA . PRO A 1 146 ? -6.491 29.785 -8.823 1.00 26.69 146 PRO A CA 1
ATOM 1193 C C . PRO A 1 146 ? -6.954 29.318 -7.442 1.00 26.69 146 PRO A C 1
ATOM 1195 O O . PRO A 1 146 ? -6.279 29.558 -6.442 1.00 26.69 146 PRO A O 1
ATOM 1198 N N . LYS A 1 147 ? -8.136 28.699 -7.358 1.00 26.17 147 LYS A N 1
ATOM 1199 C CA . LYS A 1 147 ? -8.586 28.094 -6.102 1.00 26.17 147 LYS A CA 1
ATOM 1200 C C . LYS A 1 147 ? -7.662 26.928 -5.775 1.00 26.17 147 LYS A C 1
ATOM 1202 O O . LYS A 1 147 ? -7.646 25.938 -6.504 1.00 26.17 147 LYS A O 1
ATOM 1207 N N . SER A 1 148 ? -6.932 27.053 -4.673 1.00 26.31 148 SER A N 1
ATOM 1208 C CA . SER A 1 148 ? -6.195 25.956 -4.065 1.00 26.31 148 SER A CA 1
ATOM 1209 C C . SER A 1 148 ? -7.135 24.778 -3.796 1.00 26.31 148 SER A C 1
ATOM 1211 O O . SER A 1 148 ? -8.226 24.939 -3.246 1.00 26.31 148 SER A O 1
ATOM 1213 N N . ILE A 1 149 ? -6.708 23.577 -4.187 1.00 27.48 149 ILE A N 1
ATOM 1214 C CA . ILE A 1 149 ? -7.355 22.315 -3.800 1.00 27.48 149 ILE A CA 1
ATOM 1215 C C . ILE A 1 149 ? -6.400 21.547 -2.884 1.00 27.48 149 ILE A C 1
ATOM 1217 O O . ILE A 1 149 ? -6.083 20.399 -3.143 1.00 27.48 149 ILE A O 1
ATOM 1221 N N . TYR A 1 150 ? -5.934 22.228 -1.836 1.00 27.92 150 TYR A N 1
ATOM 1222 C CA . TYR A 1 150 ? -5.685 21.728 -0.481 1.00 27.92 150 TYR A CA 1
ATOM 1223 C C . TYR A 1 150 ? -5.624 22.972 0.420 1.00 27.92 150 TYR A C 1
ATOM 1225 O O . TYR A 1 150 ? -4.956 23.947 0.085 1.00 27.92 150 TYR A O 1
ATOM 1233 N N . GLN A 1 151 ? -6.387 22.979 1.514 1.00 31.77 151 GLN A N 1
ATOM 1234 C CA . GLN A 1 151 ? -6.190 23.937 2.601 1.00 31.77 151 GLN A CA 1
ATOM 1235 C C . GLN A 1 151 ? -5.310 23.236 3.632 1.00 31.77 151 GLN A C 1
ATOM 1237 O O . GLN A 1 151 ? -5.798 22.352 4.340 1.00 31.77 151 GLN A O 1
ATOM 1242 N N . ASP A 1 152 ? -4.037 23.613 3.695 1.00 41.78 152 ASP A N 1
ATOM 1243 C CA . ASP A 1 152 ? -3.170 23.240 4.809 1.00 41.78 152 ASP A CA 1
ATOM 1244 C C . ASP A 1 152 ? -3.544 24.119 6.006 1.00 41.78 152 ASP A C 1
ATOM 1246 O O . ASP A 1 152 ? -2.997 25.195 6.231 1.00 41.78 152 ASP A O 1
ATOM 1250 N N . GLU A 1 153 ? -4.573 23.686 6.735 1.00 53.72 153 GLU A N 1
ATOM 1251 C CA . GLU A 1 153 ? -4.946 24.293 8.009 1.00 53.72 153 GLU A CA 1
ATOM 1252 C C . GLU A 1 153 ? -3.848 23.980 9.038 1.00 53.72 153 GLU A C 1
ATOM 1254 O O . GLU A 1 153 ? -3.584 22.815 9.350 1.00 53.72 153 GLU A O 1
ATOM 1259 N N . GLU A 1 154 ? -3.194 25.017 9.562 1.00 72.12 154 GLU A N 1
ATOM 1260 C CA . GLU A 1 154 ? -2.366 24.896 10.761 1.00 72.12 154 GLU A CA 1
ATOM 1261 C C . GLU A 1 154 ? -3.254 24.635 11.981 1.00 72.12 154 GLU A C 1
ATOM 1263 O O . GLU A 1 154 ? -4.353 25.183 12.113 1.00 72.12 154 GLU A O 1
ATOM 1268 N N . VAL A 1 155 ? -2.782 23.774 12.878 1.00 83.56 155 VAL A N 1
ATOM 1269 C CA . VAL A 1 155 ? -3.522 23.341 14.061 1.00 83.56 155 VAL A CA 1
ATOM 1270 C C . VAL A 1 155 ? -2.599 23.249 15.267 1.00 83.56 155 VAL A C 1
ATOM 1272 O O . VAL A 1 155 ? -1.452 22.807 15.184 1.00 83.56 155 VAL A O 1
ATOM 1275 N N . ILE A 1 156 ? -3.134 23.623 16.427 1.00 86.44 156 ILE A N 1
ATOM 1276 C CA . ILE A 1 156 ? -2.408 23.539 17.692 1.00 86.44 156 ILE A CA 1
ATOM 1277 C C . ILE A 1 156 ? -2.462 22.094 18.200 1.00 86.44 156 ILE A C 1
ATOM 1279 O O . ILE A 1 156 ? -3.525 21.578 18.556 1.00 86.44 156 ILE A O 1
ATOM 1283 N N . TYR A 1 157 ? -1.295 21.457 18.259 1.00 90.12 157 TYR A N 1
ATOM 1284 C CA . TYR A 1 157 ? -1.060 20.210 18.975 1.00 90.12 157 TYR A CA 1
ATOM 1285 C C . TYR A 1 157 ? -0.647 20.541 20.408 1.00 90.12 157 TYR A C 1
ATOM 1287 O O . TYR A 1 157 ? 0.419 21.110 20.650 1.00 90.12 157 TYR A O 1
ATOM 1295 N N . LYS A 1 158 ? -1.474 20.140 21.370 1.00 92.31 158 LYS A N 1
ATOM 1296 C CA . LYS A 1 158 ? -1.141 20.161 22.790 1.00 92.31 158 LYS A CA 1
ATOM 1297 C C . LYS A 1 158 ? -0.563 18.807 23.186 1.00 92.31 158 LYS A C 1
ATOM 1299 O O . LYS A 1 158 ? -1.275 17.808 23.272 1.00 92.31 158 LYS A O 1
ATOM 1304 N N . ILE A 1 159 ? 0.741 18.770 23.403 1.00 95.12 159 ILE A N 1
ATOM 1305 C CA . ILE A 1 159 ? 1.515 17.572 23.725 1.00 95.12 159 ILE A CA 1
ATOM 1306 C C . ILE A 1 159 ? 1.750 17.536 25.231 1.00 95.12 159 ILE A C 1
ATOM 1308 O O . ILE A 1 159 ? 2.216 18.511 25.805 1.00 95.12 159 ILE A O 1
ATOM 1312 N N . THR A 1 160 ? 1.440 16.422 25.883 1.00 91.44 160 THR A N 1
ATOM 1313 C CA . THR A 1 160 ? 1.689 16.205 27.313 1.00 91.44 160 THR A CA 1
ATOM 1314 C C . THR A 1 160 ? 2.557 14.967 27.493 1.00 91.44 160 THR A C 1
ATOM 1316 O O . THR A 1 160 ? 2.130 13.869 27.151 1.00 91.44 160 THR A O 1
ATOM 1319 N N . THR A 1 161 ? 3.770 15.124 28.015 1.00 91.75 161 THR A N 1
ATOM 1320 C CA . THR A 1 161 ? 4.693 14.015 28.310 1.00 91.75 161 THR A CA 1
ATOM 1321 C C . THR A 1 161 ? 4.738 13.747 29.805 1.00 91.75 161 THR A C 1
ATOM 1323 O O . THR A 1 161 ? 4.918 14.685 30.583 1.00 91.75 161 THR A O 1
ATOM 1326 N N . ILE A 1 162 ? 4.647 12.481 30.204 1.00 88.44 162 ILE A N 1
ATOM 1327 C CA . ILE A 1 162 ? 4.721 12.059 31.604 1.00 88.44 162 ILE A CA 1
ATOM 1328 C C . ILE A 1 162 ? 5.994 11.232 31.785 1.00 88.44 162 ILE A C 1
ATOM 1330 O O . ILE A 1 162 ? 6.113 10.115 31.278 1.00 88.44 162 ILE A O 1
ATOM 1334 N N . THR A 1 163 ? 6.967 11.798 32.495 1.00 88.31 163 THR A N 1
ATOM 1335 C CA . THR A 1 163 ? 8.209 11.105 32.861 1.00 88.31 163 THR A CA 1
ATOM 1336 C C . THR A 1 163 ? 7.943 10.243 34.094 1.00 88.31 163 THR A C 1
ATOM 1338 O O . THR A 1 163 ? 7.275 10.684 35.029 1.00 88.31 163 THR A O 1
ATOM 1341 N N . SER A 1 164 ? 8.437 9.005 34.109 1.00 82.19 164 SER A N 1
ATOM 1342 C CA . SER A 1 164 ? 8.189 8.081 35.221 1.00 82.19 164 SER A CA 1
ATOM 1343 C C . SER A 1 164 ? 8.808 8.551 36.537 1.00 82.19 164 SER A C 1
ATOM 1345 O O . SER A 1 164 ? 9.777 9.304 36.564 1.00 82.19 164 SER A O 1
ATOM 1347 N N . ASP A 1 165 ? 8.257 8.055 37.638 1.00 86.31 165 ASP A N 1
ATOM 1348 C CA . ASP A 1 165 ? 8.713 8.215 39.023 1.00 86.31 165 ASP A CA 1
ATOM 1349 C C . ASP A 1 165 ? 9.903 7.305 39.396 1.00 86.31 165 ASP A C 1
ATOM 1351 O O . ASP A 1 165 ? 10.436 7.390 40.503 1.00 86.31 165 ASP A O 1
ATOM 1355 N N . LEU A 1 166 ? 10.378 6.479 38.457 1.00 82.75 166 LEU A N 1
ATOM 1356 C CA . LEU A 1 166 ? 11.574 5.654 38.623 1.00 82.75 166 LEU A CA 1
ATOM 1357 C C . LEU A 1 166 ? 12.820 6.502 38.935 1.00 82.75 166 LEU A C 1
ATOM 1359 O O . LEU A 1 166 ? 13.045 7.587 38.386 1.00 82.75 166 LEU A O 1
ATOM 1363 N N . LYS A 1 167 ? 13.689 5.959 39.793 1.00 82.75 167 LYS A N 1
ATOM 1364 C CA . LYS A 1 167 ? 14.982 6.561 40.137 1.00 82.75 167 LYS A CA 1
ATOM 1365 C C . LYS A 1 167 ? 15.792 6.820 38.857 1.00 82.75 167 LYS A C 1
ATOM 1367 O O . LYS A 1 167 ? 15.961 5.913 38.055 1.00 82.75 167 LYS A O 1
ATOM 1372 N N . GLN A 1 168 ? 16.296 8.048 38.690 1.00 84.69 168 GLN A N 1
ATOM 1373 C CA . GLN A 1 168 ? 17.035 8.517 37.499 1.00 84.69 168 GLN A CA 1
ATOM 1374 C C . GLN A 1 168 ? 16.232 8.577 36.179 1.00 84.69 168 GLN A C 1
ATOM 1376 O O . GLN A 1 168 ? 16.832 8.743 35.124 1.00 84.69 168 GLN A O 1
ATOM 1381 N N . ALA A 1 169 ? 14.894 8.526 36.208 1.00 87.44 169 ALA A N 1
ATOM 1382 C CA . ALA A 1 169 ? 14.063 8.698 35.005 1.00 87.44 169 ALA A CA 1
ATOM 1383 C C . ALA A 1 169 ? 14.178 10.076 34.317 1.00 87.44 169 ALA A C 1
ATOM 1385 O O . ALA A 1 169 ? 13.719 10.222 33.185 1.00 87.44 169 ALA A O 1
ATOM 1386 N N . SER A 1 170 ? 14.737 11.087 34.992 1.00 90.06 170 SER A N 1
ATOM 1387 C CA . SER A 1 170 ? 14.864 12.459 34.493 1.00 90.06 170 SER A CA 1
ATOM 1388 C C . SER A 1 170 ? 15.947 12.636 33.430 1.00 90.06 170 SER A C 1
ATOM 1390 O O . SER A 1 170 ? 17.078 12.211 33.666 1.00 90.06 170 SER A O 1
ATOM 1392 N N . THR A 1 171 ? 15.669 13.403 32.370 1.00 91.06 171 THR A N 1
ATOM 1393 C CA . THR A 1 171 ? 16.658 13.687 31.314 1.00 91.06 171 THR A CA 1
ATOM 1394 C C . THR A 1 171 ? 17.087 15.150 31.224 1.00 91.06 171 THR A C 1
ATOM 1396 O O . THR A 1 171 ? 16.307 16.071 31.461 1.00 91.06 171 THR A O 1
ATOM 1399 N N . SER A 1 172 ? 18.346 15.360 30.833 1.00 86.19 172 SER A N 1
ATOM 1400 C CA . SER A 1 172 ? 18.893 16.646 30.380 1.00 86.19 172 SER A CA 1
ATOM 1401 C C . SER A 1 172 ? 19.017 16.751 28.852 1.00 86.19 172 SER A C 1
ATOM 1403 O O . SER A 1 172 ? 19.541 17.748 28.359 1.00 86.19 172 SER A O 1
ATOM 1405 N N . ALA A 1 173 ? 18.630 15.710 28.109 1.00 87.25 173 ALA A N 1
ATOM 1406 C CA . ALA A 1 173 ? 18.748 15.663 26.655 1.00 87.25 173 ALA A CA 1
ATOM 1407 C C . ALA A 1 173 ? 17.629 16.450 25.962 1.00 87.25 173 ALA A C 1
ATOM 1409 O O . ALA A 1 173 ? 16.556 16.684 26.525 1.00 87.25 173 ALA A O 1
ATOM 1410 N N . ASN A 1 174 ? 17.857 16.836 24.706 1.00 87.44 174 ASN A N 1
ATOM 1411 C CA . ASN A 1 174 ? 16.844 17.545 23.934 1.00 87.44 174 ASN A CA 1
ATOM 1412 C C . ASN A 1 174 ? 15.850 16.538 23.343 1.00 87.44 174 ASN A C 1
ATOM 1414 O O . ASN A 1 174 ? 16.165 15.834 22.382 1.00 87.44 174 ASN A O 1
ATOM 1418 N N . VAL A 1 175 ? 14.659 16.465 23.943 1.00 91.81 175 VAL A N 1
ATOM 1419 C CA . VAL A 1 175 ? 13.558 15.594 23.507 1.00 91.81 175 VAL A CA 1
ATOM 1420 C C . VAL A 1 175 ? 12.851 16.194 22.292 1.00 91.81 175 VAL A C 1
ATOM 1422 O O . VAL A 1 175 ? 12.475 17.370 22.297 1.00 91.81 175 VAL A O 1
ATOM 1425 N N . TYR A 1 176 ? 12.633 15.376 21.265 1.00 92.75 176 TYR A N 1
ATOM 1426 C CA . TYR A 1 176 ? 11.917 15.736 20.045 1.00 92.75 176 TYR A CA 1
ATOM 1427 C C . TYR A 1 176 ? 10.794 14.745 19.721 1.00 92.75 176 TYR A C 1
ATOM 1429 O O . TYR A 1 176 ? 10.822 13.578 20.115 1.00 92.75 176 TYR A O 1
ATOM 1437 N N . LEU A 1 177 ? 9.824 15.223 18.947 1.00 90.81 177 LEU A N 1
ATOM 1438 C CA . LEU A 1 177 ? 8.637 14.500 18.510 1.00 90.81 177 LEU A CA 1
ATOM 1439 C C . LEU A 1 177 ? 8.436 14.684 17.001 1.00 90.81 177 LEU A C 1
ATOM 1441 O O . LEU A 1 177 ? 8.554 15.791 16.489 1.00 90.81 177 LEU A O 1
ATOM 1445 N N . LYS A 1 178 ? 8.073 13.620 16.289 1.00 85.00 178 LYS A N 1
ATOM 1446 C CA . LYS A 1 178 ? 7.536 13.677 14.926 1.00 85.00 178 LYS A CA 1
ATOM 1447 C C . LYS A 1 178 ? 6.182 12.977 14.905 1.00 85.00 178 LYS A C 1
ATOM 1449 O O . LYS A 1 178 ? 6.056 11.892 15.465 1.00 85.00 178 LYS A O 1
ATOM 1454 N N . ILE A 1 179 ? 5.181 13.585 14.277 1.00 79.88 179 ILE A N 1
ATOM 1455 C CA . ILE A 1 179 ? 3.803 13.086 14.244 1.00 79.88 179 ILE A CA 1
ATOM 1456 C C . ILE A 1 179 ? 3.476 12.624 12.823 1.00 79.88 179 ILE A C 1
ATOM 1458 O O . ILE A 1 179 ? 3.652 13.387 11.876 1.00 79.88 179 ILE A O 1
ATOM 1462 N N . PHE A 1 180 ? 2.972 11.399 12.670 1.00 68.50 180 PHE A N 1
ATOM 1463 C CA . PHE A 1 180 ? 2.541 10.835 11.389 1.00 68.50 180 PHE A CA 1
ATOM 1464 C C . PHE A 1 180 ? 1.020 10.669 11.381 1.00 68.50 180 PHE A C 1
ATOM 1466 O O . PHE A 1 180 ? 0.431 10.176 12.345 1.00 68.50 180 PHE A O 1
ATOM 1473 N N . GLY A 1 181 ? 0.354 11.034 10.288 1.00 65.69 181 GLY A N 1
ATOM 1474 C CA . GLY A 1 181 ? -1.101 10.957 10.185 1.00 65.69 181 GLY A CA 1
ATOM 1475 C C . GLY A 1 181 ? -1.624 10.688 8.775 1.00 65.69 181 GLY A C 1
ATOM 1476 O O . GLY A 1 181 ? -0.886 10.398 7.836 1.00 65.69 181 GLY A O 1
ATOM 1477 N N . LYS A 1 182 ? -2.951 10.724 8.624 1.00 57.34 182 LYS A N 1
ATOM 1478 C CA . LYS A 1 182 ? -3.658 10.419 7.364 1.00 57.34 182 LYS A CA 1
ATOM 1479 C C . LYS A 1 182 ? -3.352 11.389 6.206 1.00 57.34 182 LYS A C 1
ATOM 1481 O O . LYS A 1 182 ? -3.542 10.987 5.063 1.00 57.34 182 LYS A O 1
ATOM 1486 N N . ARG A 1 183 ? -2.931 12.629 6.484 1.00 50.44 183 ARG A N 1
ATOM 1487 C CA . ARG A 1 183 ? -2.635 13.679 5.484 1.00 50.44 183 ARG A CA 1
ATOM 1488 C C . ARG A 1 183 ? -1.139 13.939 5.269 1.00 50.44 183 ARG A C 1
ATOM 1490 O O . ARG A 1 183 ? -0.797 14.638 4.328 1.00 50.44 183 ARG A O 1
ATOM 1497 N N . GLY A 1 184 ? -0.258 13.386 6.102 1.00 55.84 184 GLY A N 1
ATOM 1498 C CA . GLY A 1 184 ? 1.179 13.641 6.018 1.00 55.84 184 GLY A CA 1
ATOM 1499 C C . GLY A 1 184 ? 1.899 13.384 7.337 1.00 55.84 184 GLY A C 1
ATOM 1500 O O . GLY A 1 184 ? 1.430 12.615 8.177 1.00 55.84 184 GLY A O 1
ATOM 1501 N N . GLU A 1 185 ? 3.034 14.046 7.512 1.00 64.31 185 GLU A N 1
ATOM 1502 C CA . GLU A 1 185 ? 3.891 13.966 8.694 1.00 64.31 185 GLU A CA 1
ATOM 1503 C C . GLU A 1 185 ? 4.450 15.352 9.042 1.00 64.31 185 GLU A C 1
ATOM 1505 O O . GLU A 1 185 ? 4.660 16.168 8.146 1.00 64.31 185 GLU A O 1
ATOM 1510 N N . THR A 1 186 ? 4.705 15.621 10.323 1.00 74.31 186 THR A N 1
ATOM 1511 C CA . THR A 1 186 ? 5.405 16.845 10.756 1.00 74.31 186 THR A CA 1
ATOM 1512 C C . THR A 1 186 ? 6.920 16.718 10.553 1.00 74.31 186 THR A C 1
ATOM 1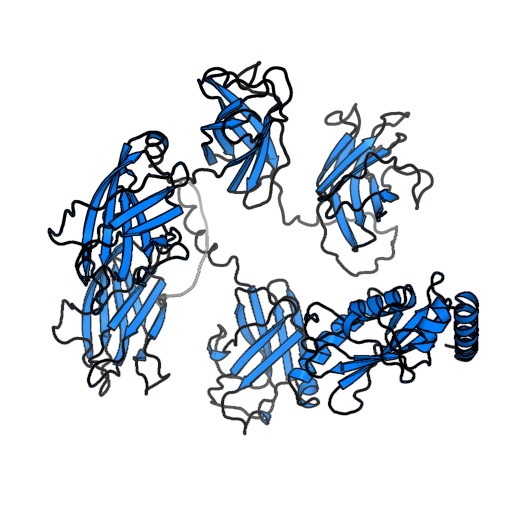514 O O . THR A 1 186 ? 7.447 15.636 10.274 1.00 74.31 186 THR A O 1
ATOM 1517 N N . GLY A 1 187 ? 7.664 17.803 10.786 1.00 66.19 187 GLY A N 1
ATOM 1518 C CA . GLY A 1 187 ? 9.105 17.714 11.050 1.00 66.19 187 GLY A CA 1
ATOM 1519 C C . GLY A 1 187 ? 9.429 16.987 12.371 1.00 66.19 187 GLY A C 1
ATOM 1520 O O . GLY A 1 187 ? 8.529 16.606 13.124 1.00 66.19 187 GLY A O 1
ATOM 1521 N N . LYS A 1 188 ? 10.727 16.816 12.682 1.00 75.56 188 LYS A N 1
ATOM 1522 C CA . LYS A 1 188 ? 11.176 16.538 14.064 1.00 75.56 188 LYS A CA 1
ATOM 1523 C C . LYS A 1 188 ? 11.066 17.853 14.851 1.00 75.56 188 LYS A C 1
ATOM 1525 O O . LYS A 1 188 ? 11.912 18.729 14.704 1.00 75.56 188 LYS A O 1
ATOM 1530 N N . ILE A 1 189 ? 10.014 17.976 15.649 1.00 87.38 189 ILE A N 1
ATOM 1531 C CA . ILE A 1 189 ? 9.685 19.135 16.478 1.00 87.38 189 ILE A CA 1
ATOM 1532 C C . ILE A 1 189 ? 10.420 19.018 17.815 1.00 87.38 189 ILE A C 1
ATOM 1534 O O . ILE A 1 189 ? 10.355 17.972 18.461 1.00 87.38 189 ILE A O 1
ATOM 1538 N N . LEU A 1 190 ? 11.097 20.076 18.260 1.00 88.31 190 LEU A N 1
ATOM 1539 C CA . LEU A 1 190 ? 11.831 20.075 19.526 1.00 88.31 190 LEU A CA 1
ATOM 1540 C C . LEU A 1 190 ? 10.940 20.551 20.685 1.00 88.31 190 LEU A C 1
ATOM 1542 O O . LEU A 1 190 ? 10.322 21.613 20.609 1.00 88.31 190 LEU A O 1
ATOM 1546 N N . LEU A 1 191 ? 10.885 19.791 21.783 1.00 91.81 191 LEU A N 1
ATOM 1547 C CA . LEU A 1 191 ? 10.064 20.114 22.957 1.00 91.81 191 LEU A CA 1
ATOM 1548 C C . LEU A 1 191 ? 10.797 21.119 23.872 1.00 91.81 191 LEU A C 1
ATOM 1550 O O . LEU A 1 191 ? 11.246 20.829 24.986 1.00 91.81 191 LEU A O 1
ATOM 1554 N N . GLU A 1 192 ? 10.994 22.333 23.353 1.00 84.56 192 GLU A N 1
ATOM 1555 C CA . GLU A 1 192 ? 11.855 23.350 23.965 1.00 84.56 192 GLU A CA 1
ATOM 1556 C C . GLU A 1 192 ? 11.251 24.037 25.192 1.00 84.56 192 GLU A C 1
ATOM 1558 O O . GLU A 1 192 ? 11.978 24.314 26.149 1.00 84.56 192 GLU A O 1
ATOM 1563 N N . LYS A 1 193 ? 9.949 24.342 25.170 1.00 86.81 193 LYS A N 1
ATOM 1564 C CA . LYS A 1 193 ? 9.296 25.233 26.140 1.00 86.81 193 LYS A CA 1
ATOM 1565 C C . LYS A 1 193 ? 8.056 24.564 26.722 1.00 86.81 193 LYS A C 1
ATOM 1567 O O . LYS A 1 193 ? 7.003 24.557 26.094 1.00 86.81 193 LYS A O 1
ATOM 1572 N N . SER A 1 194 ? 8.206 23.996 27.916 1.00 89.56 194 SER A N 1
ATOM 1573 C CA . SER A 1 194 ? 7.075 23.487 28.693 1.00 89.56 194 SER A CA 1
ATOM 1574 C C . SER A 1 194 ? 6.282 24.669 29.253 1.00 89.56 194 SER A C 1
ATOM 1576 O O . SER A 1 194 ? 6.852 25.620 29.788 1.00 89.56 194 SER A O 1
ATOM 1578 N N . LEU A 1 195 ? 4.962 24.614 29.101 1.00 87.94 195 LEU A N 1
ATOM 1579 C CA . LEU A 1 195 ? 4.001 25.575 29.636 1.00 87.94 195 LEU A CA 1
ATOM 1580 C C . LEU A 1 195 ? 3.791 25.397 31.145 1.00 87.94 195 LEU A C 1
ATOM 1582 O O . LEU A 1 195 ? 3.313 26.314 31.808 1.00 87.94 195 LEU A O 1
ATOM 1586 N N . THR A 1 196 ? 4.125 24.221 31.688 1.00 82.19 196 THR A N 1
ATOM 1587 C CA . THR A 1 196 ? 3.908 23.877 33.100 1.00 82.19 196 THR A CA 1
ATOM 1588 C C . THR A 1 196 ? 5.157 24.039 33.957 1.00 82.19 196 THR A C 1
ATOM 1590 O O . THR A 1 196 ? 5.038 24.476 35.099 1.00 82.19 196 THR A O 1
ATOM 1593 N N . ASN A 1 197 ? 6.351 23.722 33.439 1.00 89.12 197 ASN A N 1
ATOM 1594 C CA . ASN A 1 197 ? 7.578 23.673 34.243 1.00 89.12 197 ASN A CA 1
ATOM 1595 C C . ASN A 1 197 ? 8.752 24.378 33.548 1.00 89.12 197 ASN A C 1
ATOM 1597 O O . ASN A 1 197 ? 8.974 24.215 32.350 1.00 89.12 197 ASN A O 1
ATOM 1601 N N . LYS A 1 198 ? 9.556 25.129 34.314 1.00 85.00 198 LYS A N 1
ATOM 1602 C CA . LYS A 1 198 ? 10.781 25.774 33.797 1.00 85.00 198 LYS A CA 1
ATOM 1603 C C . LYS A 1 198 ? 11.878 24.756 33.480 1.00 85.00 198 LYS A C 1
ATOM 1605 O O . LYS A 1 198 ? 12.545 24.865 32.455 1.00 85.00 198 LYS A O 1
ATOM 1610 N N . GLU A 1 199 ? 12.053 23.772 34.356 1.00 85.50 199 GLU A N 1
ATOM 1611 C CA . GLU A 1 199 ? 12.888 22.603 34.097 1.00 85.50 199 GLU A CA 1
ATOM 1612 C C . GLU A 1 199 ? 11.993 21.467 33.604 1.00 85.50 199 GLU A C 1
ATOM 1614 O O . GLU A 1 199 ? 10.956 21.201 34.202 1.00 85.50 199 GLU A O 1
ATOM 1619 N N . LYS A 1 200 ? 12.376 20.811 32.509 1.00 92.25 200 LYS A N 1
ATOM 1620 C CA . LYS A 1 200 ? 11.547 19.823 31.799 1.00 92.25 200 LYS A CA 1
ATOM 1621 C C . LYS A 1 200 ? 11.979 18.398 32.144 1.00 92.25 200 LYS A C 1
ATOM 1623 O O . LYS A 1 200 ? 13.127 18.188 32.529 1.00 92.25 200 LYS A O 1
ATOM 1628 N N . PHE A 1 201 ? 11.087 17.433 31.932 1.00 93.06 201 PHE A N 1
ATOM 1629 C CA . PHE A 1 201 ? 11.363 15.994 31.937 1.00 93.06 201 PHE A CA 1
ATOM 1630 C C . PHE A 1 201 ? 12.050 15.478 33.213 1.00 93.06 201 PHE A C 1
ATOM 1632 O O . PHE A 1 201 ? 12.947 14.634 33.152 1.00 93.06 201 PHE A O 1
ATOM 1639 N N . LYS A 1 202 ? 11.655 15.989 34.386 1.00 92.50 202 LYS A N 1
ATOM 1640 C CA . LYS A 1 202 ? 12.122 15.476 35.686 1.00 92.50 202 LYS A CA 1
ATOM 1641 C C . LYS A 1 202 ? 11.386 14.189 36.074 1.00 92.50 202 LYS A C 1
ATOM 1643 O O . LYS A 1 202 ? 10.288 13.925 35.600 1.00 92.50 202 LYS A O 1
ATOM 1648 N N . THR A 1 203 ? 11.979 13.390 36.959 1.00 89.62 203 THR A N 1
ATOM 1649 C CA . THR A 1 203 ? 11.360 12.173 37.509 1.00 89.62 203 THR A CA 1
ATOM 1650 C C . THR A 1 203 ? 9.993 12.496 38.122 1.00 89.62 203 THR A C 1
ATOM 1652 O O . THR A 1 203 ? 9.880 13.423 38.920 1.00 89.62 203 THR A O 1
ATOM 1655 N N . GLY A 1 204 ? 8.959 11.749 37.728 1.00 81.06 204 GLY A N 1
ATOM 1656 C CA . GLY A 1 204 ? 7.565 11.941 38.145 1.00 81.06 204 GLY A CA 1
ATOM 1657 C C . GLY A 1 204 ? 6.863 13.168 37.544 1.00 81.06 204 GLY A C 1
ATOM 1658 O O . GLY A 1 204 ? 5.712 13.436 37.885 1.00 81.06 204 GLY A O 1
ATOM 1659 N N . GLN A 1 205 ? 7.526 13.935 36.671 1.00 89.38 205 GLN A N 1
ATOM 1660 C CA . GLN A 1 205 ? 7.000 15.196 36.153 1.00 89.38 205 GLN A CA 1
ATOM 1661 C C . GLN A 1 205 ? 6.105 15.002 34.924 1.00 89.38 205 GLN A C 1
ATOM 1663 O O . GLN A 1 205 ? 6.392 14.205 34.027 1.00 89.38 205 GLN A O 1
ATOM 1668 N N . THR A 1 206 ? 5.042 15.804 34.865 1.00 91.62 206 THR A N 1
ATOM 1669 C CA . THR A 1 206 ? 4.219 16.005 33.667 1.00 91.62 206 THR A CA 1
ATOM 1670 C C . THR A 1 206 ? 4.568 17.349 33.037 1.00 91.62 206 THR A C 1
ATOM 1672 O O . THR A 1 206 ? 4.513 18.373 33.717 1.00 91.62 206 THR A O 1
ATOM 1675 N N . ASP A 1 207 ? 4.902 17.351 31.749 1.00 89.81 207 ASP A N 1
ATOM 1676 C CA . ASP A 1 207 ? 5.218 18.548 30.964 1.00 89.81 207 ASP A CA 1
ATOM 1677 C C . ASP A 1 207 ? 4.234 18.724 29.812 1.00 89.81 207 ASP A C 1
ATOM 1679 O O . ASP A 1 207 ? 3.952 17.764 29.096 1.00 89.81 207 ASP A O 1
ATOM 1683 N N . ILE A 1 208 ? 3.733 19.947 29.627 1.00 90.81 208 ILE A N 1
ATOM 1684 C CA . ILE A 1 208 ? 2.790 20.300 28.558 1.00 90.81 208 ILE A CA 1
ATOM 1685 C C . ILE A 1 208 ? 3.456 21.269 27.582 1.00 90.81 208 ILE A C 1
ATOM 1687 O O . ILE A 1 208 ? 4.037 22.264 28.000 1.00 90.81 208 ILE A O 1
ATOM 1691 N N . PHE A 1 209 ? 3.314 21.022 26.287 1.00 93.94 209 PHE A N 1
ATOM 1692 C CA . PHE A 1 209 ? 3.812 21.847 25.189 1.00 93.94 209 PHE A CA 1
ATOM 1693 C C . PHE A 1 209 ? 2.648 22.158 24.244 1.00 93.94 209 PHE A C 1
ATOM 1695 O O . PHE A 1 209 ? 1.825 21.282 23.985 1.00 93.94 209 PHE A O 1
ATOM 1702 N N . GLU A 1 210 ? 2.583 23.371 23.701 1.00 92.19 210 GLU A N 1
ATOM 1703 C CA . GLU A 1 210 ? 1.667 23.709 22.604 1.00 92.19 210 GLU A CA 1
ATOM 1704 C C . GLU A 1 210 ? 2.482 24.090 21.375 1.00 92.19 210 GLU A C 1
ATOM 1706 O O . GLU A 1 210 ? 3.426 24.876 21.461 1.00 92.19 210 GLU A O 1
ATOM 1711 N N . ILE A 1 211 ? 2.145 23.472 20.246 1.00 87.62 211 ILE A N 1
ATOM 1712 C CA . ILE A 1 211 ? 2.920 23.547 19.011 1.00 87.62 211 ILE A CA 1
ATOM 1713 C C . ILE A 1 211 ? 1.941 23.722 17.857 1.00 87.62 211 ILE A C 1
ATOM 1715 O O . ILE A 1 211 ? 1.044 22.900 17.677 1.00 87.62 211 ILE A O 1
ATOM 1719 N N . ASN A 1 212 ? 2.103 24.799 17.096 1.00 85.06 212 ASN A N 1
ATOM 1720 C CA . ASN A 1 212 ? 1.316 25.064 15.899 1.00 85.06 212 ASN A CA 1
ATOM 1721 C C . ASN A 1 212 ? 2.031 24.457 14.686 1.00 85.06 212 ASN A C 1
ATOM 1723 O O . ASN A 1 212 ? 3.157 24.847 14.388 1.00 85.06 212 ASN A O 1
ATOM 1727 N N . GLU A 1 213 ? 1.402 23.478 14.044 1.00 83.56 213 GLU A N 1
ATOM 1728 C CA . GLU A 1 213 ? 1.968 22.667 12.958 1.00 83.56 213 GLU A CA 1
ATOM 1729 C C . GLU A 1 213 ? 0.861 22.283 11.964 1.00 83.56 213 GLU A C 1
ATOM 1731 O O . GLU A 1 213 ? -0.330 22.383 12.268 1.00 83.56 213 GLU A O 1
ATOM 1736 N N . ILE A 1 214 ? 1.237 21.795 10.782 1.00 77.62 214 ILE A N 1
ATOM 1737 C CA . ILE A 1 214 ? 0.283 21.390 9.735 1.00 77.62 214 ILE A CA 1
ATOM 1738 C C . ILE A 1 214 ? -0.691 20.288 10.204 1.00 77.62 214 ILE A C 1
ATOM 1740 O O . ILE A 1 214 ? -0.322 19.372 10.951 1.00 77.62 214 ILE A O 1
ATOM 1744 N N . ASP A 1 215 ? -1.952 20.317 9.754 1.00 81.19 215 ASP A N 1
ATOM 1745 C CA . ASP A 1 215 ? -2.931 19.267 10.059 1.00 81.19 215 ASP A CA 1
ATOM 1746 C C . ASP A 1 215 ? -2.599 17.944 9.328 1.00 81.19 215 ASP A C 1
ATOM 1748 O O . ASP A 1 215 ? -3.099 17.653 8.240 1.00 81.19 215 ASP A O 1
ATOM 1752 N N . VAL A 1 216 ? -1.845 17.052 9.989 1.00 73.06 216 VAL A N 1
ATOM 1753 C CA . VAL A 1 216 ? -1.535 15.693 9.488 1.00 73.06 216 VAL A CA 1
ATOM 1754 C C . VAL A 1 216 ? -2.751 14.748 9.404 1.00 73.06 216 VAL A C 1
ATOM 1756 O O . VAL A 1 216 ? -2.609 13.554 9.153 1.00 73.06 216 VAL A O 1
ATOM 1759 N N . GLY A 1 217 ? -3.977 15.231 9.599 1.00 77.00 217 GLY A N 1
ATOM 1760 C CA . GLY A 1 217 ? -5.197 14.438 9.740 1.00 77.00 217 GLY A CA 1
ATOM 1761 C C . GLY A 1 217 ? -5.272 13.694 11.076 1.00 77.00 217 GLY A C 1
ATOM 1762 O O . GLY A 1 217 ? -4.660 14.105 12.067 1.00 77.00 217 GLY A O 1
ATOM 1763 N N . LYS A 1 218 ? -6.018 12.576 11.084 1.00 74.88 218 LYS A N 1
ATOM 1764 C CA . LYS A 1 218 ? -6.031 11.601 12.189 1.00 74.88 218 LYS A CA 1
ATOM 1765 C C . LYS A 1 218 ? -4.609 11.070 12.393 1.00 74.88 218 LYS A C 1
ATOM 1767 O O . LYS A 1 218 ? -4.014 10.581 11.427 1.00 74.88 218 LYS A O 1
ATOM 1772 N N . ILE A 1 219 ? -4.089 11.168 13.616 1.00 78.56 219 ILE A N 1
ATOM 1773 C CA . ILE A 1 219 ? -2.737 10.705 13.960 1.00 78.56 219 ILE A CA 1
ATOM 1774 C C . ILE A 1 219 ? -2.715 9.170 13.923 1.00 78.56 219 ILE A C 1
ATOM 1776 O O . ILE A 1 219 ? -3.636 8.520 14.418 1.00 78.56 219 ILE A O 1
ATOM 1780 N N . LYS A 1 220 ? -1.684 8.606 13.286 1.00 67.88 220 LYS A N 1
ATOM 1781 C CA . LYS A 1 220 ? -1.478 7.163 13.087 1.00 67.88 220 LYS A CA 1
ATOM 1782 C C . LYS A 1 220 ? -0.355 6.607 13.951 1.00 67.88 220 LYS A C 1
ATOM 1784 O O . LYS A 1 220 ? -0.544 5.555 14.540 1.00 67.88 220 LYS A O 1
ATOM 1789 N N . THR A 1 221 ? 0.785 7.290 13.997 1.00 59.38 221 THR A N 1
ATOM 1790 C CA . THR A 1 221 ? 1.960 6.944 14.811 1.00 59.38 221 THR A CA 1
ATOM 1791 C C . THR A 1 221 ? 2.709 8.227 15.177 1.00 59.38 221 THR A C 1
ATOM 1793 O O . THR A 1 221 ? 2.440 9.303 14.629 1.00 59.38 221 THR A O 1
ATOM 1796 N N . ILE A 1 222 ? 3.639 8.135 16.121 1.00 84.75 222 ILE A N 1
ATOM 1797 C CA . ILE A 1 222 ? 4.611 9.185 16.433 1.00 84.75 222 ILE A CA 1
ATOM 1798 C C . ILE A 1 222 ? 6.001 8.575 16.545 1.00 84.75 222 ILE A C 1
ATOM 1800 O O . ILE A 1 222 ? 6.133 7.448 17.001 1.00 84.75 222 ILE A O 1
ATOM 1804 N N . LEU A 1 223 ? 7.039 9.336 16.218 1.00 84.00 223 LEU A N 1
ATOM 1805 C CA . LEU A 1 223 ? 8.411 9.031 16.615 1.00 84.00 223 LEU A CA 1
ATOM 1806 C C . LEU A 1 223 ? 8.793 10.001 17.731 1.00 84.00 223 LEU A C 1
ATOM 1808 O O . LEU A 1 223 ? 8.829 11.210 17.504 1.00 84.00 223 LEU A O 1
ATOM 1812 N N . ILE A 1 224 ? 9.095 9.481 18.915 1.00 92.81 224 ILE A N 1
ATOM 1813 C CA . ILE A 1 224 ? 9.631 10.264 20.030 1.00 92.81 224 ILE A CA 1
ATOM 1814 C C . ILE A 1 224 ? 11.055 9.815 20.338 1.00 92.81 224 ILE A C 1
ATOM 1816 O O . ILE A 1 224 ? 11.389 8.640 20.204 1.00 92.81 224 ILE A O 1
ATOM 1820 N N . GLY A 1 225 ? 11.920 10.745 20.722 1.00 87.62 225 GLY A N 1
ATOM 1821 C CA . GLY A 1 225 ? 13.306 10.437 21.050 1.00 87.62 225 GLY A CA 1
ATOM 1822 C C . GLY A 1 225 ? 14.039 11.631 21.632 1.00 87.62 225 GLY A C 1
ATOM 1823 O O . GLY A 1 225 ? 13.467 12.701 21.824 1.00 87.62 225 GLY A O 1
ATOM 1824 N N . HIS A 1 226 ? 15.323 11.443 21.903 1.00 87.94 226 HIS A N 1
ATOM 1825 C CA . HIS A 1 226 ? 16.211 12.486 22.407 1.00 87.94 226 HIS A CA 1
ATOM 1826 C C . HIS A 1 226 ? 17.555 12.449 21.671 1.00 87.94 226 HIS A C 1
ATOM 1828 O O . HIS A 1 226 ? 17.910 11.463 21.023 1.00 87.94 226 HIS A O 1
ATOM 1834 N N . ASP A 1 227 ? 18.311 13.541 21.742 1.00 86.56 227 ASP A N 1
ATOM 1835 C CA . ASP A 1 227 ? 19.620 13.669 21.084 1.00 86.56 227 ASP A CA 1
ATOM 1836 C C . ASP A 1 227 ? 20.781 12.986 21.836 1.00 86.56 227 ASP A C 1
ATOM 1838 O O . ASP A 1 227 ? 21.921 13.010 21.365 1.00 86.56 227 ASP A O 1
ATOM 1842 N N . ASN A 1 228 ? 20.501 12.369 22.991 1.00 86.06 228 ASN A N 1
ATOM 1843 C CA . ASN A 1 228 ? 21.480 11.758 23.892 1.00 86.06 228 ASN A CA 1
ATOM 1844 C C . ASN A 1 228 ? 22.617 12.724 24.305 1.00 86.06 228 ASN A C 1
ATOM 1846 O O . ASN A 1 228 ? 23.771 12.310 24.449 1.00 86.06 228 ASN A O 1
ATOM 1850 N N . ARG A 1 229 ? 22.310 14.018 24.478 1.00 81.06 229 ARG A N 1
ATOM 1851 C CA . ARG A 1 229 ? 23.248 15.038 24.983 1.00 81.06 229 ARG A CA 1
ATOM 1852 C C . ARG A 1 229 ? 22.933 15.452 26.427 1.00 81.06 229 ARG A C 1
ATOM 1854 O O . ARG A 1 229 ? 21.894 15.111 26.986 1.00 81.06 229 ARG A O 1
ATOM 1861 N N . GLY A 1 230 ? 23.849 16.210 27.028 1.00 78.88 230 GLY A N 1
ATOM 1862 C CA . GLY A 1 230 ? 23.751 16.678 28.414 1.00 78.88 230 GLY A CA 1
ATOM 1863 C C . GLY A 1 230 ? 24.368 15.714 29.436 1.00 78.88 230 GLY A C 1
ATOM 1864 O O . GLY A 1 230 ? 24.959 14.701 29.074 1.00 78.88 230 GLY A O 1
ATOM 1865 N N . ILE A 1 231 ? 24.272 16.081 30.716 1.00 76.38 231 ILE A N 1
ATOM 1866 C CA . ILE A 1 231 ? 24.969 15.423 31.839 1.00 76.38 231 ILE A CA 1
ATOM 1867 C C . ILE A 1 231 ? 24.303 14.090 32.220 1.00 76.38 231 ILE A C 1
ATOM 1869 O O . ILE A 1 231 ? 24.985 13.139 32.593 1.00 76.38 231 ILE A O 1
ATOM 1873 N N . SER A 1 232 ? 22.978 14.007 32.094 1.00 81.31 232 SER A N 1
ATOM 1874 C CA . SER A 1 232 ? 22.177 12.806 32.342 1.00 81.31 232 SER A CA 1
ATOM 1875 C C . SER A 1 232 ? 21.187 12.628 31.181 1.00 81.31 232 SER A C 1
ATOM 1877 O O . SER A 1 232 ? 20.044 13.083 31.274 1.00 81.31 232 SER A O 1
ATOM 1879 N N . PRO A 1 233 ? 21.618 12.057 30.039 1.00 83.62 233 PRO A N 1
ATOM 1880 C CA . PRO A 1 233 ? 20.776 11.954 28.848 1.00 83.62 233 PRO A CA 1
ATOM 1881 C C . PRO A 1 233 ? 19.658 10.915 28.994 1.00 83.62 233 PRO A C 1
ATOM 1883 O O . PRO A 1 233 ? 18.662 11.007 28.279 1.00 83.62 233 PRO A O 1
ATOM 1886 N N . ASN A 1 234 ? 19.827 9.957 29.906 1.00 85.06 234 ASN A N 1
ATOM 1887 C CA . ASN A 1 234 ? 18.909 8.865 30.211 1.00 85.06 234 ASN A CA 1
ATOM 1888 C C . ASN A 1 234 ? 17.503 9.417 30.486 1.00 85.06 234 ASN A C 1
ATOM 1890 O O . ASN A 1 234 ? 17.353 10.381 31.234 1.00 85.06 234 ASN A O 1
ATOM 1894 N N . TRP A 1 235 ? 16.472 8.809 29.909 1.00 91.56 235 TRP A N 1
ATOM 1895 C CA . TRP A 1 235 ? 15.084 9.215 30.129 1.00 91.56 235 TRP A CA 1
ATOM 1896 C C . TRP A 1 235 ? 14.190 7.992 30.283 1.00 91.56 235 TRP A C 1
ATOM 1898 O O . TRP A 1 235 ? 14.359 7.036 29.536 1.00 91.56 235 TRP A O 1
ATOM 1908 N N . HIS A 1 236 ? 13.207 8.017 31.181 1.00 89.81 236 HIS A N 1
ATOM 1909 C CA . HIS A 1 236 ? 12.140 7.013 31.179 1.00 89.81 236 HIS A CA 1
ATOM 1910 C C . HIS A 1 236 ? 10.781 7.680 30.970 1.00 89.81 236 HIS A C 1
ATOM 1912 O O . HIS A 1 236 ? 10.181 8.234 31.897 1.00 89.81 236 HIS A O 1
ATOM 1918 N N . LEU A 1 237 ? 10.288 7.614 29.733 1.00 86.88 237 LEU A N 1
ATOM 1919 C CA . LEU A 1 237 ? 8.958 8.091 29.373 1.00 86.88 237 LEU A CA 1
ATOM 1920 C C . LEU A 1 237 ? 7.926 7.040 29.794 1.00 86.88 237 LEU A C 1
ATOM 1922 O O . LEU A 1 237 ? 7.980 5.893 29.347 1.00 86.88 237 LEU A O 1
ATOM 1926 N N . LYS A 1 238 ? 6.956 7.442 30.618 1.00 72.75 238 LYS A N 1
ATOM 1927 C CA . LYS A 1 238 ? 5.796 6.609 30.953 1.00 72.75 238 LYS A CA 1
ATOM 1928 C C . LYS A 1 238 ? 4.820 6.581 29.783 1.00 72.75 238 LYS A C 1
ATOM 1930 O O . LYS A 1 238 ? 4.509 5.527 29.238 1.00 72.75 238 LYS A O 1
ATOM 1935 N N . GLU A 1 239 ? 4.364 7.760 29.386 1.00 83.06 239 GLU A N 1
ATOM 1936 C CA . GLU A 1 239 ? 3.336 7.961 28.369 1.00 83.06 239 GLU A CA 1
ATOM 1937 C C . GLU A 1 239 ? 3.452 9.368 27.775 1.00 83.06 239 GLU A C 1
ATOM 1939 O O . GLU A 1 239 ? 3.898 10.313 28.434 1.00 83.06 239 GLU A O 1
ATOM 1944 N N . ILE A 1 240 ? 3.025 9.510 26.524 1.00 89.62 240 ILE A N 1
ATOM 1945 C CA . ILE A 1 240 ? 2.812 10.800 25.870 1.00 89.62 240 ILE A CA 1
ATOM 1946 C C . ILE A 1 240 ? 1.372 10.870 25.362 1.00 89.62 240 ILE A C 1
ATOM 1948 O O . ILE A 1 240 ? 0.803 9.898 24.871 1.00 89.62 240 ILE A O 1
ATOM 1952 N N . ILE A 1 241 ? 0.768 12.040 25.508 1.00 84.38 241 ILE A N 1
ATOM 1953 C CA . ILE A 1 241 ? -0.601 12.348 25.114 1.00 84.38 241 ILE A CA 1
ATOM 1954 C C . ILE A 1 241 ? -0.541 13.502 24.116 1.00 84.38 241 ILE A C 1
ATOM 1956 O O . ILE A 1 241 ? 0.169 14.477 24.349 1.00 84.38 241 ILE A O 1
ATOM 1960 N N . ILE A 1 242 ? -1.296 13.417 23.024 1.00 89.44 242 ILE A N 1
ATOM 1961 C CA . ILE A 1 242 ? -1.413 14.497 22.038 1.00 89.44 242 ILE A CA 1
ATOM 1962 C C . ILE A 1 242 ? -2.885 14.858 21.879 1.00 89.44 242 ILE A C 1
ATOM 1964 O O . ILE A 1 242 ? -3.717 13.999 21.590 1.00 89.44 242 ILE A O 1
ATOM 1968 N N . GLU A 1 243 ? -3.202 16.134 22.069 1.00 86.94 243 GLU A N 1
ATOM 1969 C CA . GLU A 1 243 ? -4.535 16.703 21.900 1.00 86.94 243 GLU A CA 1
ATOM 1970 C C . GLU A 1 243 ? -4.538 17.697 20.728 1.00 86.94 243 GLU A C 1
ATOM 1972 O O . GLU A 1 243 ? -3.731 18.620 20.689 1.00 86.94 243 GLU A O 1
ATOM 1977 N N . LYS A 1 244 ? -5.438 17.504 19.758 1.00 85.00 244 LYS A N 1
ATOM 1978 C CA . LYS A 1 244 ? -5.617 18.356 18.565 1.00 85.00 244 LYS A CA 1
ATOM 1979 C C . LYS A 1 244 ? -7.091 18.377 18.184 1.00 85.00 244 LYS A C 1
ATOM 1981 O O . LYS A 1 244 ? -7.698 17.316 18.104 1.00 85.00 244 LYS A O 1
ATOM 1986 N N . ASN A 1 245 ? -7.674 19.544 17.905 1.00 79.44 245 ASN A N 1
ATOM 1987 C CA . ASN A 1 245 ? -9.062 19.678 17.419 1.00 79.44 245 ASN A CA 1
ATOM 1988 C C . ASN A 1 245 ? -10.102 18.890 18.259 1.00 79.44 245 ASN A C 1
ATOM 1990 O O . ASN A 1 245 ? -11.006 18.253 17.721 1.00 79.44 245 ASN A O 1
ATOM 1994 N N . ALA A 1 246 ? -9.950 18.912 19.593 1.00 72.62 246 ALA A N 1
ATOM 1995 C CA . ALA A 1 246 ? -10.710 18.116 20.575 1.00 72.62 246 ALA A CA 1
ATOM 1996 C C . ALA A 1 246 ? -10.576 16.577 20.448 1.00 72.62 246 ALA A C 1
ATOM 1998 O O . ALA A 1 246 ? -11.326 15.811 21.060 1.00 72.62 246 ALA A O 1
ATOM 1999 N N . GLU A 1 247 ? -9.590 16.092 19.699 1.00 75.06 247 GLU A N 1
ATOM 2000 C CA . GLU A 1 247 ? -9.170 14.700 19.680 1.00 75.06 247 GLU A CA 1
ATOM 2001 C C . GLU A 1 247 ? -7.961 14.462 20.576 1.00 75.06 247 GLU A C 1
ATOM 2003 O O . GLU A 1 247 ? -6.928 15.096 20.401 1.00 75.06 247 GLU A O 1
ATOM 2008 N N . LYS A 1 248 ? -8.089 13.506 21.499 1.00 79.19 248 LYS A N 1
ATOM 2009 C CA . LYS A 1 248 ? -7.016 13.036 22.373 1.00 79.19 248 LYS A CA 1
ATOM 2010 C C . LYS A 1 248 ? -6.491 11.687 21.886 1.00 79.19 248 LYS A C 1
ATOM 2012 O O . LYS A 1 248 ? -7.283 10.771 21.658 1.00 79.19 248 LYS A O 1
ATOM 2017 N N . TYR A 1 249 ? -5.174 11.587 21.774 1.00 80.88 249 TYR A N 1
ATOM 2018 C CA . TYR A 1 249 ? -4.408 10.402 21.405 1.00 80.88 249 TYR A CA 1
ATOM 2019 C C . TYR A 1 249 ? -3.469 10.067 22.568 1.00 80.88 249 TYR A C 1
ATOM 2021 O O . TYR A 1 249 ? -2.817 10.968 23.094 1.00 80.88 249 TYR A O 1
ATOM 2029 N N . VAL A 1 250 ? -3.417 8.804 22.992 1.00 75.38 250 VAL A N 1
ATOM 2030 C CA . VAL A 1 250 ? -2.595 8.355 24.131 1.00 75.38 250 VAL A CA 1
ATOM 2031 C C . VAL A 1 250 ? -1.621 7.293 23.645 1.00 75.38 250 VAL A C 1
ATOM 2033 O O . VAL A 1 250 ? -2.040 6.301 23.054 1.00 75.38 250 VAL A O 1
ATOM 2036 N N . PHE A 1 251 ? -0.337 7.502 23.906 1.00 81.81 251 PHE A N 1
ATOM 2037 C CA . PHE A 1 251 ? 0.761 6.652 23.471 1.00 81.81 251 PHE A CA 1
ATOM 2038 C C . PHE A 1 251 ? 1.496 6.148 24.724 1.00 81.81 251 PHE A C 1
ATOM 2040 O O . PHE A 1 251 ? 2.279 6.900 25.320 1.00 81.81 251 PHE A O 1
ATOM 2047 N N . PRO A 1 252 ? 1.225 4.916 25.188 1.00 69.19 252 PRO A N 1
ATOM 2048 C CA . PRO A 1 252 ? 1.999 4.313 26.263 1.00 69.19 252 PRO A CA 1
ATOM 2049 C C . PRO A 1 252 ? 3.432 4.078 25.777 1.00 69.19 252 PRO A C 1
ATOM 2051 O O . PRO A 1 252 ? 3.659 3.797 24.601 1.00 69.19 252 PRO A O 1
ATOM 2054 N N . CYS A 1 253 ? 4.399 4.192 26.681 1.00 79.88 253 CYS A N 1
ATOM 2055 C CA . CYS A 1 253 ? 5.793 3.905 26.371 1.00 79.88 253 CYS A CA 1
ATOM 2056 C C . CYS A 1 253 ? 6.418 2.996 27.429 1.00 79.88 253 CYS A C 1
ATOM 2058 O O . CYS A 1 253 ? 6.872 1.914 27.084 1.00 79.88 253 CYS A O 1
ATOM 2060 N N . SER A 1 254 ? 6.416 3.413 28.700 1.00 80.81 254 SER A N 1
ATOM 2061 C CA . SER A 1 254 ? 6.996 2.691 29.847 1.00 80.81 254 SER A CA 1
ATOM 2062 C C . SER A 1 254 ? 8.367 2.064 29.553 1.00 80.81 254 SER A C 1
ATOM 2064 O O . SER A 1 254 ? 8.592 0.884 29.825 1.00 80.81 254 SER A O 1
ATOM 2066 N N . LYS A 1 255 ? 9.264 2.852 28.947 1.00 81.00 255 LYS A N 1
ATOM 2067 C CA . LYS A 1 255 ? 10.569 2.388 28.464 1.00 81.00 255 LYS A CA 1
ATOM 2068 C C . LYS A 1 255 ? 11.675 3.413 28.677 1.00 81.00 255 LYS A C 1
ATOM 2070 O O . LYS A 1 255 ? 11.434 4.622 28.608 1.00 81.00 255 LYS A O 1
ATOM 2075 N N . TRP A 1 256 ? 12.903 2.922 28.858 1.00 82.19 256 TRP A N 1
ATOM 2076 C CA . TRP A 1 256 ? 14.088 3.780 28.866 1.00 82.19 256 TRP A CA 1
ATOM 2077 C C . TRP A 1 256 ? 14.449 4.248 27.453 1.00 82.19 256 TRP A C 1
ATOM 2079 O O . TRP A 1 256 ? 14.314 3.514 26.475 1.00 82.19 256 TRP A O 1
ATOM 2089 N N . PHE A 1 257 ? 14.939 5.476 27.369 1.00 87.25 257 PHE A N 1
ATOM 2090 C CA . PHE A 1 257 ? 15.658 6.045 26.243 1.00 87.25 257 PHE A CA 1
ATOM 2091 C C . PHE A 1 257 ? 17.067 6.344 26.763 1.00 87.25 257 PHE A C 1
ATOM 2093 O O . PHE A 1 257 ? 17.312 7.348 27.435 1.00 87.25 257 PHE A O 1
ATOM 2100 N N . ASP A 1 258 ? 17.955 5.374 26.584 1.00 82.25 258 ASP A N 1
ATOM 2101 C CA . ASP A 1 258 ? 19.320 5.345 27.110 1.00 82.25 258 ASP A CA 1
ATOM 2102 C C . ASP A 1 258 ? 20.083 4.285 26.312 1.00 82.25 258 ASP A C 1
ATOM 2104 O O . ASP A 1 258 ? 19.549 3.214 26.043 1.00 82.25 258 ASP A O 1
ATOM 2108 N N . LYS A 1 259 ? 21.338 4.546 25.948 1.00 81.88 259 LYS A N 1
ATOM 2109 C CA . LYS A 1 259 ? 22.188 3.582 25.226 1.00 81.88 259 LYS A CA 1
ATOM 2110 C C . LYS A 1 259 ? 22.717 2.447 26.109 1.00 81.88 259 LYS A C 1
ATOM 2112 O O . LYS A 1 259 ? 23.256 1.473 25.587 1.00 81.88 259 LYS A O 1
ATOM 2117 N N . ASN A 1 260 ? 22.591 2.576 27.429 1.00 74.38 260 ASN A N 1
ATOM 2118 C CA . ASN A 1 260 ? 23.183 1.679 28.421 1.00 74.38 260 ASN A CA 1
ATOM 2119 C C . ASN A 1 260 ? 22.143 0.883 29.228 1.00 74.38 260 ASN A C 1
ATOM 2121 O O . ASN A 1 260 ? 22.528 0.007 30.001 1.00 74.38 260 ASN A O 1
ATOM 2125 N N . GLN A 1 261 ? 20.848 1.162 29.055 1.00 67.50 261 GLN A N 1
ATOM 2126 C CA . GLN A 1 261 ? 19.747 0.511 29.774 1.00 67.50 261 GLN A CA 1
ATOM 2127 C C . GLN A 1 261 ? 18.697 -0.046 28.801 1.00 67.50 261 GLN A C 1
ATOM 2129 O O . GLN A 1 261 ? 18.635 0.364 27.642 1.00 67.50 261 GLN A O 1
ATOM 2134 N N . ASP A 1 262 ? 17.869 -0.977 29.288 1.00 69.31 262 ASP A N 1
ATOM 2135 C CA . ASP A 1 262 ? 16.749 -1.574 28.541 1.00 69.31 262 ASP A CA 1
ATOM 2136 C C . ASP A 1 262 ? 17.211 -2.167 27.187 1.00 69.31 262 ASP A C 1
ATOM 2138 O O . ASP A 1 262 ? 18.128 -2.990 27.161 1.00 69.31 262 ASP A O 1
ATOM 2142 N N . ASP A 1 263 ? 16.623 -1.751 26.064 1.00 67.00 263 ASP A N 1
ATOM 2143 C CA . ASP A 1 263 ? 16.973 -2.194 24.705 1.00 67.00 263 ASP A CA 1
ATOM 2144 C C . ASP A 1 263 ? 18.014 -1.307 23.989 1.00 67.00 263 ASP A C 1
ATOM 2146 O O . ASP A 1 263 ? 18.321 -1.538 22.818 1.00 67.00 263 ASP A O 1
ATOM 2150 N N . ARG A 1 264 ? 18.607 -0.336 24.699 1.00 74.19 264 ARG A N 1
ATOM 2151 C CA . ARG A 1 264 ? 19.653 0.586 24.213 1.00 74.19 264 ARG A CA 1
ATOM 2152 C C . ARG A 1 264 ? 19.209 1.603 23.150 1.00 74.19 264 ARG A C 1
ATOM 2154 O O . ARG A 1 264 ? 20.061 2.228 22.509 1.00 74.19 264 ARG A O 1
ATOM 2161 N N . LEU A 1 265 ? 17.903 1.782 22.942 1.00 69.50 265 LEU A N 1
ATOM 2162 C CA . LEU A 1 265 ? 17.357 2.731 21.967 1.00 69.50 265 LEU A CA 1
ATOM 2163 C C . LEU A 1 265 ? 17.214 4.148 22.549 1.00 69.50 265 LEU A C 1
ATOM 2165 O O . LEU A 1 265 ? 16.904 4.325 23.722 1.00 69.50 265 LEU A O 1
ATOM 2169 N N . THR A 1 266 ? 17.397 5.171 21.707 1.00 82.00 266 THR A N 1
ATOM 2170 C CA . THR A 1 266 ? 17.206 6.601 22.055 1.00 82.00 266 THR A CA 1
ATOM 2171 C C . THR A 1 266 ? 16.102 7.283 21.233 1.00 82.00 266 THR A C 1
ATOM 2173 O O . THR A 1 266 ? 15.867 8.485 21.359 1.00 82.00 266 THR A O 1
ATOM 2176 N N . GLU A 1 267 ? 15.409 6.526 20.383 1.00 81.69 267 GLU A N 1
ATOM 2177 C CA . GLU A 1 267 ? 14.193 6.929 19.671 1.00 81.69 267 GLU A CA 1
ATOM 2178 C C . GLU A 1 267 ? 13.260 5.715 19.530 1.00 81.69 267 GLU A C 1
ATOM 2180 O O . GLU A 1 267 ? 13.727 4.576 19.465 1.00 81.69 267 GLU A O 1
ATOM 2185 N N . ARG A 1 268 ? 11.944 5.947 19.540 1.00 78.06 268 ARG A N 1
ATOM 2186 C CA . ARG A 1 268 ? 10.897 4.919 19.446 1.00 78.06 268 ARG A CA 1
ATOM 2187 C C . ARG A 1 268 ? 9.749 5.419 18.588 1.00 78.06 268 ARG A C 1
ATOM 2189 O O . ARG A 1 268 ? 9.282 6.543 18.783 1.00 78.06 268 ARG A O 1
ATOM 2196 N N . GLU A 1 269 ? 9.267 4.572 17.684 1.00 66.31 269 GLU A N 1
ATOM 2197 C CA . GLU A 1 269 ? 7.956 4.771 17.073 1.00 66.31 269 GLU A CA 1
ATOM 2198 C C . GLU A 1 269 ? 6.883 4.204 18.011 1.00 66.31 269 GLU A C 1
ATOM 2200 O O . GLU A 1 269 ? 6.977 3.058 18.448 1.00 66.31 269 GLU A O 1
ATOM 2205 N N . LEU A 1 270 ? 5.889 5.022 18.356 1.00 63.25 270 LEU A N 1
ATOM 2206 C CA . LEU A 1 270 ? 4.763 4.665 19.213 1.00 63.25 270 LEU A CA 1
ATOM 2207 C C . LEU A 1 270 ? 3.458 4.804 18.424 1.00 63.25 270 LEU A C 1
ATOM 2209 O O . LEU A 1 270 ? 3.243 5.775 17.694 1.00 63.25 270 LEU A O 1
ATOM 2213 N N . ILE A 1 271 ? 2.559 3.847 18.615 1.00 54.69 271 ILE A N 1
ATOM 2214 C CA . ILE A 1 271 ? 1.224 3.823 18.013 1.00 54.69 271 ILE A CA 1
ATOM 2215 C C . ILE A 1 271 ? 0.236 4.353 19.067 1.00 54.69 271 ILE A C 1
ATOM 2217 O O . ILE A 1 271 ? 0.358 3.985 20.239 1.00 54.69 271 ILE A O 1
ATOM 2221 N N . PRO A 1 272 ? -0.719 5.240 18.725 1.00 61.12 272 PRO A N 1
ATOM 2222 C CA . PRO A 1 272 ? -1.715 5.674 19.684 1.00 61.12 272 PRO A CA 1
ATOM 2223 C C . PRO A 1 272 ? -2.653 4.510 19.973 1.00 61.12 272 PRO A C 1
ATOM 2225 O O . PRO A 1 272 ? -3.121 3.836 19.053 1.00 61.12 272 PRO A O 1
ATOM 2228 N N . ILE A 1 273 ? -3.019 4.341 21.240 1.00 55.25 273 ILE A N 1
ATOM 2229 C CA . ILE A 1 273 ? -4.207 3.568 21.589 1.00 55.25 273 ILE A CA 1
ATOM 2230 C C . ILE A 1 273 ? -5.377 4.273 20.897 1.00 55.25 273 ILE A C 1
ATOM 2232 O O . ILE A 1 273 ? -5.685 5.429 21.211 1.00 55.25 273 ILE A O 1
ATOM 2236 N N . GLU A 1 274 ? -5.998 3.612 19.917 1.00 46.22 274 GLU A N 1
ATOM 2237 C CA . GLU A 1 274 ? -7.143 4.189 19.219 1.00 46.22 274 GLU A CA 1
ATOM 2238 C C . GLU A 1 274 ? -8.254 4.544 20.216 1.00 46.22 274 GLU A C 1
ATOM 2240 O O . GLU A 1 274 ? -8.404 3.910 21.264 1.00 46.22 274 GLU A O 1
ATOM 2245 N N . LYS A 1 275 ? -9.068 5.552 19.874 1.00 38.41 275 LYS A N 1
ATOM 2246 C CA . LYS A 1 275 ? -10.277 5.909 20.627 1.00 38.41 275 LYS A CA 1
ATOM 2247 C C . LYS A 1 275 ? -11.296 4.759 20.595 1.00 38.41 275 LYS A C 1
ATOM 2249 O O . LYS A 1 275 ? -12.294 4.819 19.880 1.00 38.41 275 LYS A O 1
ATOM 2254 N N . ILE A 1 276 ? -11.088 3.756 21.444 1.00 34.03 276 ILE A N 1
ATOM 2255 C CA . ILE A 1 276 ? -12.155 2.917 21.978 1.00 34.03 276 ILE A CA 1
ATOM 2256 C C . ILE A 1 276 ? -13.074 3.869 22.738 1.00 34.03 276 ILE A C 1
ATOM 2258 O O . ILE A 1 276 ? -12.728 4.354 23.818 1.00 34.03 276 ILE A O 1
ATOM 2262 N N . LEU A 1 277 ? -14.230 4.164 22.147 1.00 29.11 277 LEU A N 1
ATOM 2263 C CA . LEU A 1 277 ? -15.285 4.921 22.806 1.00 29.11 277 LEU A CA 1
ATOM 2264 C C . LEU A 1 277 ? -15.664 4.217 24.127 1.00 29.11 277 LEU A C 1
ATOM 2266 O O . LEU A 1 277 ? -16.065 3.057 24.149 1.00 29.11 277 LEU A O 1
ATOM 2270 N N . ASP A 1 278 ? -15.492 4.952 25.227 1.00 32.69 278 ASP A N 1
ATOM 2271 C CA . ASP A 1 278 ? -16.057 4.726 26.566 1.00 32.69 278 ASP A CA 1
ATOM 2272 C C . ASP A 1 278 ? -15.651 3.509 27.432 1.00 32.69 278 ASP A C 1
ATOM 2274 O O . ASP A 1 278 ? -16.283 3.276 28.463 1.00 32.69 278 ASP A O 1
ATOM 2278 N N . LYS A 1 279 ? -14.564 2.768 27.146 1.00 37.12 279 LYS A N 1
ATOM 2279 C CA . LYS A 1 279 ? -14.083 1.700 28.077 1.00 37.12 279 LYS A CA 1
ATOM 2280 C C . LYS A 1 279 ? -12.582 1.692 28.428 1.00 37.12 279 LYS A C 1
ATOM 2282 O O . LYS A 1 279 ? -12.146 0.876 29.244 1.00 37.12 279 LYS A O 1
ATOM 2287 N N . SER A 1 280 ? -11.780 2.631 27.922 1.00 38.25 280 SER A N 1
ATOM 2288 C CA . SER A 1 280 ? -10.309 2.637 28.083 1.00 38.25 280 SER A CA 1
ATOM 2289 C C . SER A 1 280 ? -9.762 2.987 29.482 1.00 38.25 280 SER A C 1
ATOM 2291 O O . SER A 1 280 ? -8.548 2.985 29.666 1.00 38.25 280 SER A O 1
ATOM 2293 N N . LYS A 1 281 ? -10.611 3.167 30.507 1.00 36.19 281 LYS A N 1
ATOM 2294 C CA . LYS A 1 281 ? -10.166 3.144 31.919 1.00 36.19 281 LYS A CA 1
ATOM 2295 C C . LYS A 1 281 ? -9.741 1.749 32.411 1.00 36.19 281 LYS A C 1
ATOM 2297 O O . LYS A 1 281 ? -9.165 1.662 33.486 1.00 36.19 281 LYS A O 1
ATOM 2302 N N . ARG A 1 282 ? -10.042 0.663 31.678 1.00 40.34 282 ARG A N 1
ATOM 2303 C CA . ARG A 1 282 ? -9.678 -0.713 32.081 1.00 40.34 282 ARG A CA 1
ATOM 2304 C C . ARG A 1 282 ? -8.312 -1.180 31.574 1.00 40.34 282 ARG A C 1
ATOM 2306 O O . ARG A 1 282 ? -7.525 -1.655 32.377 1.00 40.34 282 ARG A O 1
ATOM 2313 N N . VAL A 1 283 ? -8.010 -1.038 30.280 1.00 42.44 283 VAL A N 1
ATOM 2314 C CA . VAL A 1 283 ? -6.819 -1.683 29.676 1.00 42.44 283 VAL A CA 1
ATOM 2315 C C . VAL A 1 283 ? -5.502 -1.178 30.279 1.00 42.44 283 VAL A C 1
ATOM 2317 O O . VAL A 1 283 ? -4.608 -1.973 30.548 1.00 42.44 283 VAL A O 1
ATOM 2320 N N . HIS A 1 284 ? -5.407 0.120 30.580 1.00 41.94 284 HIS A N 1
ATOM 2321 C CA . HIS A 1 284 ? -4.204 0.709 31.179 1.00 41.94 284 HIS A CA 1
ATOM 2322 C C . HIS A 1 284 ? -3.929 0.210 32.616 1.00 41.94 284 HIS A C 1
ATOM 2324 O O . HIS A 1 284 ? -2.795 0.291 33.078 1.00 41.94 284 HIS A O 1
ATOM 2330 N N . ASN A 1 285 ? -4.931 -0.352 33.308 1.00 48.53 285 ASN A N 1
ATOM 2331 C CA . ASN A 1 285 ? -4.768 -0.915 34.654 1.00 48.53 285 ASN A CA 1
ATOM 2332 C C . ASN A 1 285 ? -4.162 -2.329 34.645 1.00 48.53 285 ASN A C 1
ATOM 2334 O O . ASN A 1 285 ? -3.735 -2.804 35.693 1.00 48.53 285 ASN A O 1
ATOM 2338 N N . PHE A 1 286 ? -4.144 -3.021 33.498 1.00 50.16 286 PHE A N 1
ATOM 2339 C CA . PHE A 1 286 ? -3.695 -4.416 33.425 1.00 50.16 286 PHE A CA 1
ATOM 2340 C C . PHE A 1 286 ? -2.195 -4.580 33.144 1.00 50.16 286 PHE A C 1
ATOM 2342 O O . PHE A 1 286 ? -1.679 -5.691 33.232 1.00 50.16 286 PHE A O 1
ATOM 2349 N N . ILE A 1 287 ? -1.465 -3.498 32.857 1.00 49.16 287 ILE A N 1
ATOM 2350 C CA . ILE A 1 287 ? -0.004 -3.539 32.699 1.00 49.16 287 ILE A CA 1
ATOM 2351 C C . ILE A 1 287 ? 0.624 -3.914 34.051 1.00 49.16 287 ILE A C 1
ATOM 2353 O O . ILE A 1 287 ? 0.500 -3.173 35.022 1.00 49.16 287 ILE A O 1
ATOM 2357 N N . GLY A 1 288 ? 1.256 -5.091 34.119 1.00 52.50 288 GLY A N 1
ATOM 2358 C CA . GLY A 1 288 ? 1.768 -5.685 35.363 1.00 52.50 288 GLY A CA 1
ATOM 2359 C C . GLY A 1 288 ? 0.735 -6.463 36.196 1.00 52.50 288 GLY A C 1
ATOM 2360 O O . GLY A 1 288 ? 1.070 -6.948 37.272 1.00 52.50 288 GLY A O 1
ATOM 2361 N N . SER A 1 289 ? -0.508 -6.613 35.723 1.00 64.31 289 SER A N 1
ATOM 2362 C CA . SER A 1 289 ? -1.512 -7.473 36.368 1.00 64.31 289 SER A CA 1
ATOM 2363 C C . SER A 1 289 ? -1.409 -8.920 35.889 1.00 64.31 289 SER A C 1
ATOM 2365 O O . SER A 1 289 ? -1.209 -9.172 34.700 1.00 64.31 289 SER A O 1
ATOM 2367 N N . VAL A 1 290 ? -1.633 -9.866 36.805 1.00 79.50 290 VAL A N 1
ATOM 2368 C CA . VAL A 1 290 ? -1.847 -11.288 36.496 1.00 79.50 290 VAL A CA 1
ATOM 2369 C C . VAL A 1 290 ? -3.314 -11.509 36.126 1.00 79.50 290 VAL A C 1
ATOM 2371 O O . VAL A 1 290 ? -4.206 -11.134 36.885 1.00 79.50 290 VAL A O 1
ATOM 2374 N N . LEU A 1 291 ? -3.551 -12.122 34.968 1.00 81.62 291 LEU A N 1
ATOM 2375 C CA . LEU A 1 291 ? -4.866 -12.355 34.368 1.00 81.62 291 LEU A CA 1
ATOM 2376 C C . LEU A 1 291 ? -5.110 -13.853 34.177 1.00 81.62 291 LEU A C 1
ATOM 2378 O O . LEU A 1 291 ? -4.154 -14.623 34.047 1.00 81.62 291 LEU A O 1
ATOM 2382 N N . ASN A 1 292 ? -6.376 -14.269 34.139 1.00 83.62 292 ASN A N 1
ATOM 2383 C CA . ASN A 1 292 ? -6.743 -15.613 33.707 1.00 83.62 292 ASN A CA 1
ATOM 2384 C C . ASN A 1 292 ? -6.784 -15.675 32.173 1.00 83.62 292 ASN A C 1
ATOM 2386 O O . ASN A 1 292 ? -7.316 -14.786 31.508 1.00 83.62 292 ASN A O 1
ATOM 2390 N N . TYR A 1 293 ? -6.241 -16.754 31.624 1.00 88.56 293 TYR A N 1
ATOM 2391 C CA . TYR A 1 293 ? -6.328 -17.090 30.211 1.00 88.56 293 TYR A CA 1
ATOM 2392 C C . TYR A 1 293 ? -6.932 -18.484 30.079 1.00 88.56 293 TYR A C 1
ATOM 2394 O O . TYR A 1 293 ? -6.372 -19.454 30.595 1.00 88.56 293 TYR A O 1
ATOM 2402 N N . ASP A 1 294 ? -8.050 -18.570 29.368 1.00 88.81 294 ASP A N 1
ATOM 2403 C CA . ASP A 1 294 ? -8.697 -19.819 28.993 1.00 88.81 294 ASP A CA 1
ATOM 2404 C C . ASP A 1 294 ? -8.204 -20.241 27.603 1.00 88.81 294 ASP A C 1
ATOM 2406 O O . ASP A 1 294 ? -8.125 -19.433 26.678 1.00 88.81 294 ASP A O 1
ATOM 2410 N N . VAL A 1 295 ? -7.861 -21.515 27.436 1.00 94.69 295 VAL A N 1
ATOM 2411 C CA . VAL A 1 295 ? -7.381 -22.091 26.177 1.00 94.69 295 VAL A CA 1
ATOM 2412 C C . VAL A 1 295 ? -8.306 -23.215 25.763 1.00 94.69 295 VAL A C 1
ATOM 2414 O O . VAL A 1 295 ? -8.401 -24.223 26.456 1.00 94.69 295 VAL A O 1
ATOM 2417 N N . ASN A 1 296 ? -8.942 -23.073 24.606 1.00 93.00 296 ASN A N 1
ATOM 2418 C CA . ASN A 1 296 ? -9.675 -24.148 23.956 1.00 93.00 296 ASN A CA 1
ATOM 2419 C C . ASN A 1 296 ? -8.782 -24.736 22.856 1.00 93.00 296 ASN A C 1
ATOM 2421 O O . ASN A 1 296 ? -8.423 -24.038 21.907 1.00 93.00 296 ASN A O 1
ATOM 2425 N N . VAL A 1 297 ? -8.416 -26.007 22.980 1.00 94.62 297 VAL A N 1
ATOM 2426 C CA . VAL A 1 297 ? -7.634 -26.751 21.988 1.00 94.62 297 VAL A CA 1
ATOM 2427 C C . VAL A 1 297 ? -8.569 -27.701 21.257 1.00 94.62 297 VAL A C 1
ATOM 2429 O O . VAL A 1 297 ? -9.190 -28.549 21.892 1.00 94.62 297 VAL A O 1
ATOM 2432 N N . LYS A 1 298 ? -8.672 -27.576 19.932 1.00 92.12 298 LYS A N 1
ATOM 2433 C CA . LYS A 1 298 ? -9.525 -28.435 19.106 1.00 92.12 298 LYS A CA 1
ATOM 2434 C C . LYS A 1 298 ? -8.682 -29.406 18.295 1.00 92.12 298 LYS A C 1
ATOM 2436 O O . LYS A 1 298 ? -7.985 -29.008 17.356 1.00 92.12 298 LYS A O 1
ATOM 2441 N N . THR A 1 299 ? -8.787 -30.684 18.624 1.00 90.19 299 THR A N 1
ATOM 2442 C CA . THR A 1 299 ? -8.255 -31.761 17.787 1.00 90.19 299 THR A CA 1
ATOM 2443 C C . THR A 1 299 ? -9.160 -31.948 16.568 1.00 90.19 299 THR A C 1
ATOM 2445 O O . THR A 1 299 ? -10.382 -31.825 16.655 1.00 90.19 299 THR A O 1
ATOM 2448 N N . SER A 1 300 ? -8.581 -32.240 15.405 1.00 85.19 300 SER A N 1
ATOM 2449 C CA . SER A 1 300 ? -9.364 -32.480 14.190 1.00 85.19 300 SER A CA 1
ATOM 2450 C C . SER A 1 300 ? -10.148 -33.793 14.243 1.00 85.19 300 SER A C 1
ATOM 2452 O O . SER A 1 300 ? -9.661 -34.811 14.734 1.00 85.19 300 SER A O 1
ATOM 2454 N N . ASP A 1 301 ? -11.347 -33.793 13.660 1.00 90.56 301 ASP A N 1
ATOM 2455 C CA . ASP A 1 301 ? -12.151 -35.000 13.450 1.00 90.56 301 ASP A CA 1
ATOM 2456 C C . ASP A 1 301 ? -11.679 -35.773 12.202 1.00 90.56 301 ASP A C 1
ATOM 2458 O O . ASP A 1 301 ? -12.377 -35.892 11.197 1.00 90.56 301 ASP A O 1
ATOM 2462 N N . ILE A 1 302 ? -10.440 -36.269 12.250 1.00 82.56 302 ILE A N 1
ATOM 2463 C CA . ILE A 1 302 ? -9.861 -37.132 11.213 1.00 82.56 302 ILE A CA 1
ATOM 2464 C C . ILE A 1 302 ? -9.376 -38.448 11.817 1.00 82.56 302 ILE A C 1
ATOM 2466 O O . ILE A 1 302 ? -9.125 -38.542 13.020 1.00 82.56 302 ILE A O 1
ATOM 2470 N N . ASN A 1 303 ? -9.237 -39.481 10.984 1.00 82.06 303 ASN A N 1
ATOM 2471 C CA . ASN A 1 303 ? -8.788 -40.787 11.455 1.00 82.06 303 ASN A CA 1
ATOM 2472 C C . ASN A 1 303 ? -7.416 -40.690 12.147 1.00 82.06 303 ASN A C 1
ATOM 2474 O O . ASN A 1 303 ? -6.500 -40.074 11.607 1.00 82.06 303 ASN A O 1
ATOM 2478 N N . SER A 1 304 ? -7.301 -41.278 13.341 1.00 80.25 304 SER A N 1
ATOM 2479 C CA . SER A 1 304 ? -6.114 -41.189 14.212 1.00 80.25 304 SER A CA 1
ATOM 2480 C C . SER A 1 304 ? -5.643 -39.760 14.543 1.00 80.25 304 SER A C 1
ATOM 2482 O O . SER A 1 304 ? -4.471 -39.565 14.836 1.00 80.25 304 SER A O 1
ATOM 2484 N N . GLY A 1 305 ? -6.525 -38.753 14.501 1.00 82.81 305 GLY A N 1
ATOM 2485 C CA . GLY A 1 305 ? -6.146 -37.353 14.728 1.00 82.81 305 GLY A CA 1
ATOM 2486 C C . GLY A 1 305 ? -5.805 -36.970 16.176 1.00 82.81 305 GLY A C 1
ATOM 2487 O O . GLY A 1 305 ? -5.273 -35.881 16.376 1.00 82.81 305 GLY A O 1
ATOM 2488 N N . GLY A 1 306 ? -6.123 -37.810 17.169 1.00 86.88 306 GLY A N 1
ATOM 2489 C CA . GLY A 1 306 ? -5.901 -37.543 18.600 1.00 86.88 306 GLY A CA 1
ATOM 2490 C C . GLY A 1 306 ? -4.555 -38.034 19.139 1.00 86.88 306 GLY A C 1
ATOM 2491 O O . GLY A 1 306 ? -3.904 -38.868 18.513 1.00 86.88 306 GLY A O 1
ATOM 2492 N N . THR A 1 307 ? -4.141 -37.508 20.297 1.00 88.88 307 THR A N 1
ATOM 2493 C CA . THR A 1 307 ? -2.827 -37.796 20.902 1.00 88.88 307 THR A CA 1
ATOM 2494 C C . THR A 1 307 ? -2.900 -38.048 22.402 1.00 88.88 307 THR A C 1
ATOM 2496 O O . THR A 1 307 ? -3.593 -37.340 23.127 1.00 88.88 307 THR A O 1
ATOM 2499 N N . ASP A 1 308 ? -2.108 -39.014 22.859 1.00 85.50 308 ASP A N 1
ATOM 2500 C CA . ASP A 1 308 ? -1.880 -39.303 24.280 1.00 85.50 308 ASP A CA 1
ATOM 2501 C C . ASP A 1 308 ? -0.767 -38.421 24.895 1.00 85.50 308 ASP A C 1
ATOM 2503 O O . ASP A 1 308 ? -0.553 -38.436 26.110 1.00 85.50 308 ASP A O 1
ATOM 2507 N N . ALA A 1 309 ? -0.006 -37.702 24.061 1.00 87.31 309 ALA A N 1
ATOM 2508 C CA . ALA A 1 309 ? 1.205 -36.990 24.465 1.00 87.31 309 ALA A CA 1
ATOM 2509 C C . ALA A 1 309 ? 0.910 -35.755 25.339 1.00 87.31 309 ALA A C 1
ATOM 2511 O O . ALA A 1 309 ? -0.132 -35.102 25.217 1.00 87.31 309 ALA A O 1
ATOM 2512 N N . ASN A 1 310 ? 1.866 -35.351 26.184 1.00 89.56 310 ASN A N 1
ATOM 2513 C CA . ASN A 1 310 ? 1.718 -34.108 26.944 1.00 89.56 310 ASN A CA 1
ATOM 2514 C C . ASN A 1 310 ? 1.945 -32.911 26.017 1.00 89.56 310 ASN A C 1
ATOM 2516 O O . ASN A 1 310 ? 3.011 -32.767 25.412 1.00 89.56 310 ASN A O 1
ATOM 2520 N N . VAL A 1 311 ? 0.941 -32.037 25.931 1.00 92.31 311 VAL A N 1
ATOM 2521 C CA . VAL A 1 311 ? 0.959 -30.828 25.100 1.00 92.31 311 VAL A CA 1
ATOM 2522 C C . VAL A 1 311 ? 1.372 -29.612 25.930 1.00 92.31 311 VAL A C 1
ATOM 2524 O O . VAL A 1 311 ? 0.886 -29.386 27.038 1.00 92.31 311 VAL A O 1
ATOM 2527 N N . PHE A 1 312 ? 2.247 -28.795 25.355 1.00 94.00 312 PHE A N 1
ATOM 2528 C CA . PHE A 1 312 ? 2.795 -27.573 25.926 1.00 94.00 312 PHE A CA 1
ATOM 2529 C C . PHE A 1 312 ? 2.587 -26.403 24.962 1.00 94.00 312 PHE A C 1
ATOM 2531 O O . PHE A 1 312 ? 2.789 -26.539 23.752 1.00 94.00 312 PHE A O 1
ATOM 2538 N N . ILE A 1 313 ? 2.275 -25.225 25.497 1.00 95.56 313 ILE A N 1
ATOM 2539 C CA . ILE A 1 313 ? 2.171 -23.980 24.729 1.00 95.56 313 ILE A CA 1
ATOM 2540 C C . ILE A 1 313 ? 3.132 -22.914 25.260 1.00 95.56 313 ILE A C 1
ATOM 2542 O O . ILE A 1 313 ? 3.372 -22.824 26.460 1.00 95.56 313 ILE A O 1
ATOM 2546 N N . LYS A 1 314 ? 3.684 -22.084 24.372 1.00 93.00 314 LYS A N 1
ATOM 2547 C CA . LYS A 1 314 ? 4.484 -20.902 24.721 1.00 93.00 314 LYS A CA 1
ATOM 2548 C C . LYS A 1 314 ? 3.966 -19.696 23.946 1.00 93.00 314 LYS A C 1
ATOM 2550 O O . LYS A 1 314 ? 3.924 -19.710 22.714 1.00 93.00 314 LYS A O 1
ATOM 2555 N N . ILE A 1 315 ? 3.547 -18.675 24.678 1.00 90.50 315 ILE A N 1
ATOM 2556 C CA . ILE A 1 315 ? 2.855 -17.491 24.169 1.00 90.50 315 ILE A CA 1
ATOM 2557 C C . ILE A 1 315 ? 3.873 -16.374 23.954 1.00 90.50 315 ILE A C 1
ATOM 2559 O O . ILE A 1 315 ? 4.744 -16.152 24.794 1.00 90.50 315 ILE A O 1
ATOM 2563 N N . TYR A 1 316 ? 3.760 -15.666 22.834 1.00 79.50 316 TYR A N 1
ATOM 2564 C CA . TYR A 1 316 ? 4.540 -14.473 22.521 1.00 79.50 316 TYR A CA 1
ATOM 2565 C C . TYR A 1 316 ? 3.570 -13.309 22.324 1.00 79.50 316 TYR A C 1
ATOM 2567 O O . TYR A 1 316 ? 2.848 -13.268 21.325 1.00 79.50 316 TYR A O 1
ATOM 2575 N N . GLY A 1 317 ? 3.545 -12.385 23.280 1.00 70.50 317 GLY A N 1
ATOM 2576 C CA . GLY A 1 317 ? 2.798 -11.139 23.180 1.00 70.50 317 GLY A CA 1
ATOM 2577 C C . GLY A 1 317 ? 3.688 -9.923 22.951 1.00 70.50 317 GLY A C 1
ATOM 2578 O O . GLY A 1 317 ? 4.915 -10.009 22.990 1.00 70.50 317 GLY A O 1
ATOM 2579 N N . GLU A 1 318 ? 3.035 -8.791 22.723 1.00 63.22 318 GLU A N 1
ATOM 2580 C CA . GLU A 1 318 ? 3.617 -7.461 22.537 1.00 63.22 318 GLU A CA 1
ATOM 2581 C C . GLU A 1 318 ? 4.574 -7.054 23.672 1.00 63.22 318 GLU A C 1
ATOM 2583 O O . GLU A 1 318 ? 5.639 -6.499 23.405 1.00 63.22 318 GLU A O 1
ATOM 2588 N N . TYR A 1 319 ? 4.229 -7.359 24.931 1.00 58.53 319 TYR A N 1
ATOM 2589 C CA . TYR A 1 319 ? 5.006 -6.919 26.101 1.00 58.53 319 TYR A CA 1
ATOM 2590 C C . TYR A 1 319 ? 5.906 -8.002 26.703 1.00 58.53 319 TYR A C 1
ATOM 2592 O O . TYR A 1 319 ? 6.956 -7.684 27.264 1.00 58.53 319 TYR A O 1
ATOM 2600 N N . ARG A 1 320 ? 5.521 -9.282 26.610 1.00 75.25 320 ARG A N 1
ATOM 2601 C CA . ARG A 1 320 ? 6.276 -10.410 27.186 1.00 75.25 320 ARG A CA 1
ATOM 2602 C C . ARG A 1 320 ? 5.999 -11.729 26.466 1.00 75.25 320 ARG A C 1
ATOM 2604 O O . ARG A 1 320 ? 5.049 -11.861 25.697 1.00 75.25 320 ARG A O 1
ATOM 2611 N N . LYS A 1 321 ? 6.826 -12.732 26.757 1.00 75.94 321 LYS A N 1
ATOM 2612 C CA . LYS A 1 321 ? 6.634 -14.133 26.353 1.00 75.94 321 LYS A CA 1
ATOM 2613 C C . LYS A 1 321 ? 6.480 -15.004 27.601 1.00 75.94 321 LYS A C 1
ATOM 2615 O O . LYS A 1 321 ? 7.147 -14.727 28.596 1.00 75.94 321 LYS A O 1
ATOM 2620 N N . SER A 1 322 ? 5.649 -16.039 27.545 1.00 86.94 322 SER A N 1
ATOM 2621 C CA . SER A 1 322 ? 5.528 -17.017 28.636 1.00 86.94 322 SER A CA 1
ATOM 2622 C C . SER A 1 322 ? 6.714 -17.986 28.630 1.00 86.94 322 SER A C 1
ATOM 2624 O O . SER A 1 322 ? 7.465 -18.064 27.649 1.00 86.94 322 SER A O 1
ATOM 2626 N N . GLU A 1 323 ? 6.846 -18.805 29.674 1.00 89.94 323 GLU A N 1
ATOM 2627 C CA . GLU A 1 323 ? 7.512 -20.107 29.536 1.00 89.94 323 GLU A CA 1
ATOM 2628 C C . GLU A 1 323 ? 6.572 -21.177 28.962 1.00 89.94 323 GLU A C 1
ATOM 2630 O O . GLU A 1 323 ? 5.441 -20.867 28.584 1.00 89.94 323 GLU A O 1
ATOM 2635 N N . PHE A 1 324 ? 7.061 -22.402 28.749 1.00 90.44 324 PHE A N 1
ATOM 2636 C CA . PHE A 1 324 ? 6.204 -23.485 28.261 1.00 90.44 324 PHE A CA 1
ATOM 2637 C C . PHE A 1 324 ? 5.198 -23.891 29.346 1.00 90.44 324 PHE A C 1
ATOM 2639 O O . PHE A 1 324 ? 5.570 -24.459 30.370 1.00 90.44 324 PHE A O 1
ATOM 2646 N N . ILE A 1 325 ? 3.923 -23.606 29.094 1.00 92.75 325 ILE A N 1
ATOM 2647 C CA . ILE A 1 325 ? 2.783 -23.953 29.939 1.00 92.75 325 ILE A CA 1
ATOM 2648 C C . ILE A 1 325 ? 2.279 -25.325 29.494 1.00 92.75 325 ILE A C 1
ATOM 2650 O O . ILE A 1 325 ? 1.936 -25.511 28.327 1.00 92.75 325 ILE A O 1
ATOM 2654 N N . GLU A 1 326 ? 2.241 -26.289 30.408 1.00 94.06 326 GLU A N 1
ATOM 2655 C CA . GLU A 1 326 ? 1.775 -27.646 30.120 1.00 94.06 326 GLU A CA 1
ATOM 2656 C C . GLU A 1 326 ? 0.262 -27.775 30.330 1.00 94.06 326 GLU A C 1
ATOM 2658 O O . GLU A 1 326 ? -0.268 -27.461 31.399 1.00 94.06 326 GLU A O 1
ATOM 2663 N N . LEU A 1 327 ? -0.438 -28.294 29.324 1.00 93.44 327 LEU A N 1
ATOM 2664 C CA . LEU A 1 327 ? -1.888 -28.469 29.314 1.00 93.44 327 LEU A CA 1
ATOM 2665 C C . LEU A 1 327 ? -2.281 -29.777 30.034 1.00 93.44 327 LEU A C 1
ATOM 2667 O O . LEU A 1 327 ? -2.807 -30.736 29.460 1.00 93.44 327 LEU A O 1
ATOM 2671 N N . LYS A 1 328 ? -1.968 -29.834 31.336 1.00 86.56 328 LYS A N 1
ATOM 2672 C CA . LYS A 1 328 ? -2.167 -31.023 32.184 1.00 86.56 328 LYS A CA 1
ATOM 2673 C C . LYS A 1 328 ? -3.638 -31.312 32.479 1.00 86.56 328 LYS A C 1
ATOM 2675 O O . LYS A 1 328 ? -4.061 -32.458 32.343 1.00 86.56 328 LYS A O 1
ATOM 2680 N N . ASN A 1 329 ? -4.396 -30.289 32.874 1.00 85.75 329 ASN A N 1
ATOM 2681 C CA . ASN A 1 329 ? -5.707 -30.432 33.508 1.00 85.75 329 ASN A CA 1
ATOM 2682 C C . ASN A 1 329 ? -6.801 -29.831 32.613 1.00 85.75 329 ASN A C 1
ATOM 2684 O O . ASN A 1 329 ? -7.040 -28.626 32.672 1.00 85.75 329 ASN A O 1
ATOM 2688 N N . SER A 1 330 ? -7.439 -30.656 31.776 1.00 89.62 330 SER A N 1
ATOM 2689 C CA . SER A 1 330 ? -8.603 -30.221 30.989 1.00 89.62 330 SER A CA 1
ATOM 2690 C C . SER A 1 330 ? -9.831 -30.111 31.897 1.00 89.62 330 SER A C 1
ATOM 2692 O O . SER A 1 330 ? -10.073 -30.960 32.756 1.00 89.62 330 SER A O 1
ATOM 2694 N N . LEU A 1 331 ? -10.592 -29.039 31.705 1.00 86.69 331 LEU A N 1
ATOM 2695 C CA . LEU A 1 331 ? -11.842 -28.722 32.387 1.00 86.69 331 LEU A CA 1
ATOM 2696 C C . LEU A 1 331 ? -13.042 -29.436 31.745 1.00 86.69 331 LEU A C 1
ATOM 2698 O O . LEU A 1 331 ? -14.107 -29.487 32.357 1.00 86.69 331 LEU A O 1
ATOM 2702 N N . THR A 1 332 ? -12.894 -29.965 30.523 1.00 84.69 332 THR A N 1
ATOM 2703 C CA . THR A 1 332 ? -13.972 -30.642 29.781 1.00 84.69 332 THR A CA 1
ATOM 2704 C C . THR A 1 332 ? -13.834 -32.160 29.756 1.00 84.69 332 THR A C 1
ATOM 2706 O O . THR A 1 332 ? -14.835 -32.848 29.956 1.00 84.69 332 THR A O 1
ATOM 2709 N N . HIS A 1 333 ? -12.629 -32.708 29.569 1.00 87.88 333 HIS A N 1
ATOM 2710 C CA . HIS A 1 333 ? -12.437 -34.157 29.436 1.00 87.88 333 HIS A CA 1
ATOM 2711 C C . HIS A 1 333 ? -11.267 -34.674 30.278 1.00 87.88 333 HIS A C 1
ATOM 2713 O O . HIS A 1 333 ? -10.205 -34.066 30.352 1.00 87.88 333 HIS A O 1
ATOM 2719 N N . LYS A 1 334 ? -11.440 -35.849 30.898 1.00 84.62 334 LYS A N 1
ATOM 2720 C CA . LYS A 1 334 ? -10.346 -36.527 31.620 1.00 84.62 334 LYS A CA 1
ATOM 2721 C C . LYS A 1 334 ? -9.280 -37.071 30.670 1.00 84.62 334 LYS A C 1
ATOM 2723 O O . LYS A 1 334 ? -8.098 -37.013 30.996 1.00 84.62 334 LYS A O 1
ATOM 2728 N N . ASN A 1 335 ? -9.714 -37.603 29.528 1.00 85.06 335 ASN A N 1
ATOM 2729 C CA . ASN A 1 335 ? -8.837 -37.981 28.431 1.00 85.06 335 ASN A CA 1
ATOM 2730 C C . ASN A 1 335 ? -8.836 -36.846 27.400 1.00 85.06 335 ASN A C 1
ATOM 2732 O O . ASN A 1 335 ? -9.909 -36.377 27.024 1.00 85.06 335 ASN A O 1
ATOM 2736 N N . LYS A 1 336 ? -7.652 -36.360 27.031 1.00 90.62 336 LYS A N 1
ATOM 2737 C CA . LYS A 1 336 ? -7.448 -35.042 26.411 1.00 90.62 336 LYS A CA 1
ATOM 2738 C C . LYS A 1 336 ? -6.977 -35.197 24.975 1.00 90.62 336 LYS A C 1
ATOM 2740 O O . LYS A 1 336 ? -6.333 -36.182 24.651 1.00 90.62 336 LYS A O 1
ATOM 2745 N N . PHE A 1 337 ? -7.224 -34.182 24.156 1.00 91.19 337 PHE A N 1
ATOM 2746 C CA . PHE A 1 337 ? -6.776 -34.088 22.765 1.00 91.19 337 PHE A CA 1
ATOM 2747 C C . PHE A 1 337 ? -7.296 -35.212 21.866 1.00 91.19 337 PHE A C 1
ATOM 2749 O O . PHE A 1 337 ? -6.755 -35.438 20.784 1.00 91.19 337 PHE A O 1
ATOM 2756 N N . GLU A 1 338 ? -8.385 -35.858 22.274 1.00 90.88 338 GLU A N 1
ATOM 2757 C CA . GLU A 1 338 ? -9.061 -36.908 21.521 1.00 90.88 338 GLU A CA 1
ATOM 2758 C C . GLU A 1 338 ? -9.648 -36.408 20.199 1.00 90.88 338 GLU A C 1
ATOM 2760 O O . GLU A 1 338 ? -9.957 -35.226 20.035 1.00 90.88 338 GLU A O 1
ATOM 2765 N N . ARG A 1 339 ? -9.812 -37.321 19.237 1.00 89.88 339 ARG A N 1
ATOM 2766 C CA . ARG A 1 339 ? -10.317 -37.007 17.891 1.00 89.88 339 ARG A CA 1
ATOM 2767 C C . ARG A 1 339 ? -11.628 -36.204 17.956 1.00 89.88 339 ARG A C 1
ATOM 2769 O O . ARG A 1 339 ? -12.612 -36.664 18.522 1.00 89.88 339 ARG A O 1
ATOM 2776 N N . GLY A 1 340 ? -11.647 -35.028 17.323 1.00 82.69 340 GLY A N 1
ATOM 2777 C CA . GLY A 1 340 ? -12.817 -34.141 17.253 1.00 82.69 340 GLY A CA 1
ATOM 2778 C C . GLY A 1 340 ? -13.159 -33.371 18.539 1.00 82.69 340 GLY A C 1
ATOM 2779 O O . GLY A 1 340 ? -14.030 -32.500 18.496 1.00 82.69 340 GLY A O 1
ATOM 2780 N N . ASN A 1 341 ? -12.485 -33.635 19.663 1.00 90.00 341 ASN A N 1
ATOM 2781 C CA . ASN A 1 341 ? -12.779 -32.972 20.932 1.00 90.00 341 ASN A CA 1
ATOM 2782 C C . ASN A 1 341 ? -12.239 -31.535 20.996 1.00 90.00 341 ASN A C 1
ATOM 2784 O O . ASN A 1 341 ? -11.245 -31.170 20.359 1.00 90.00 341 ASN A O 1
ATOM 2788 N N . ILE A 1 342 ? -12.901 -30.730 21.835 1.00 92.38 342 ILE A N 1
ATOM 2789 C CA . ILE A 1 342 ? -12.432 -29.414 22.275 1.00 92.38 342 ILE A CA 1
ATOM 2790 C C . ILE A 1 342 ? -12.093 -29.500 23.765 1.00 92.38 342 ILE A C 1
ATOM 2792 O O . ILE A 1 342 ? -12.978 -29.595 24.621 1.00 92.38 342 ILE A O 1
ATOM 2796 N N . ASP A 1 343 ? -10.803 -29.453 24.074 1.00 92.06 343 ASP A N 1
ATOM 2797 C CA . ASP A 1 343 ? -10.288 -29.483 25.436 1.00 92.06 343 ASP A CA 1
ATOM 2798 C C . ASP A 1 343 ? -10.022 -28.082 25.964 1.00 92.06 343 ASP A C 1
ATOM 2800 O O . ASP A 1 343 ? -9.345 -27.278 25.321 1.00 92.06 343 ASP A O 1
ATOM 2804 N N . LYS A 1 344 ? -10.583 -27.786 27.138 1.00 92.25 344 LYS A N 1
ATOM 2805 C CA . LYS A 1 344 ? -10.501 -26.467 27.767 1.00 92.25 344 LYS A CA 1
ATOM 2806 C C . LYS A 1 344 ? -9.511 -26.482 28.916 1.00 92.25 344 LYS A C 1
ATOM 2808 O O . LYS A 1 344 ? -9.621 -27.319 29.799 1.00 92.25 344 LYS A O 1
ATOM 2813 N N . PHE A 1 345 ? -8.601 -25.526 28.956 1.00 94.88 345 PHE A N 1
ATOM 2814 C CA . PHE A 1 345 ? -7.616 -25.350 30.021 1.00 94.88 345 PHE A CA 1
ATOM 2815 C C . PHE A 1 345 ? -7.668 -23.912 30.512 1.00 94.88 345 PHE A C 1
ATOM 2817 O O . PHE A 1 345 ? -8.051 -23.031 29.750 1.00 94.88 345 PHE A O 1
ATOM 2824 N N . ASN A 1 346 ? -7.221 -23.652 31.737 1.00 92.44 346 ASN A N 1
ATOM 2825 C CA . ASN A 1 346 ? -7.009 -22.291 32.209 1.00 92.44 346 ASN A CA 1
ATOM 2826 C C . ASN A 1 346 ? -5.653 -22.148 32.906 1.00 92.44 346 ASN A C 1
ATOM 2828 O O . ASN A 1 346 ? -5.166 -23.071 33.560 1.00 92.44 346 ASN A O 1
ATOM 2832 N N . PHE A 1 347 ? -5.032 -20.979 32.775 1.00 91.06 347 PHE A N 1
ATOM 2833 C CA . PHE A 1 347 ? -3.822 -20.624 33.513 1.00 91.06 347 PHE A CA 1
ATOM 2834 C C . PHE A 1 347 ? -3.823 -19.138 33.886 1.00 91.06 347 PHE A C 1
ATOM 2836 O O . PHE A 1 347 ? -4.615 -18.349 33.371 1.00 91.06 347 PHE A O 1
ATOM 2843 N N . LYS A 1 348 ? -2.927 -18.758 34.800 1.00 87.88 348 LYS A N 1
ATOM 2844 C CA . LYS A 1 348 ? -2.721 -17.371 35.228 1.00 87.88 348 LYS A CA 1
ATOM 2845 C C . LYS A 1 348 ? -1.332 -16.899 34.838 1.00 87.88 348 LYS A C 1
ATOM 2847 O O . LYS A 1 348 ? -0.358 -17.559 35.179 1.00 87.88 348 LYS A O 1
ATOM 2852 N N . GLU A 1 349 ? -1.254 -15.760 34.165 1.00 87.88 349 GLU A N 1
ATOM 2853 C CA . GLU A 1 349 ? -0.003 -15.145 33.705 1.00 87.88 349 GLU A CA 1
ATOM 2854 C C . GLU A 1 349 ? -0.126 -13.619 33.702 1.00 87.88 349 GLU A C 1
ATOM 2856 O O . GLU A 1 349 ? -1.231 -13.079 33.633 1.00 87.88 349 GLU A O 1
ATOM 2861 N N . GLU A 1 350 ? 0.997 -12.903 33.765 1.00 78.81 350 GLU A N 1
ATOM 2862 C CA . GLU A 1 350 ? 0.970 -11.444 33.596 1.00 78.81 350 GLU A CA 1
ATOM 2863 C C . GLU A 1 350 ? 0.562 -11.058 32.168 1.00 78.81 350 GLU A C 1
ATOM 2865 O O . GLU A 1 350 ? 0.921 -11.734 31.197 1.00 78.81 350 GLU A O 1
ATOM 2870 N N . PHE A 1 351 ? -0.131 -9.925 32.052 1.00 79.31 351 PHE A N 1
ATOM 2871 C CA . PHE A 1 351 ? -0.654 -9.378 30.804 1.00 79.31 351 PHE A CA 1
ATOM 2872 C C . PHE A 1 351 ? 0.355 -9.390 29.639 1.00 79.31 351 PHE A C 1
ATOM 2874 O O . PHE A 1 351 ? 1.387 -8.718 29.666 1.00 79.31 351 PHE A O 1
ATOM 2881 N N . PHE A 1 352 ? 0.017 -10.126 28.575 1.00 72.81 352 PHE A N 1
ATOM 2882 C CA . PHE A 1 352 ? 0.860 -10.272 27.381 1.00 72.81 352 PHE A CA 1
ATOM 2883 C C . PHE A 1 352 ? 0.831 -9.079 26.409 1.00 72.81 352 PHE A C 1
ATOM 2885 O O . PHE A 1 352 ? 1.726 -8.975 25.569 1.00 72.81 352 PHE A O 1
ATOM 2892 N N . GLY A 1 353 ? -0.159 -8.185 26.510 1.00 67.94 353 GLY A N 1
ATOM 2893 C CA . GLY A 1 353 ? -0.489 -7.239 25.438 1.00 67.94 353 GLY A CA 1
ATOM 2894 C C . GLY A 1 353 ? -1.282 -7.921 24.323 1.00 67.94 353 GLY A C 1
ATOM 2895 O O . GLY A 1 353 ? -2.055 -8.846 24.587 1.00 67.94 353 GLY A O 1
ATOM 2896 N N . GLU A 1 354 ? -1.094 -7.489 23.078 1.00 71.94 354 GLU A N 1
ATOM 2897 C CA . GLU A 1 354 ? -1.562 -8.250 21.915 1.00 71.94 354 GLU A CA 1
ATOM 2898 C C . GLU A 1 354 ? -0.797 -9.583 21.806 1.00 71.94 354 GLU A C 1
ATOM 2900 O O . GLU A 1 354 ? 0.434 -9.574 21.826 1.00 71.94 354 GLU A O 1
ATOM 2905 N N . ILE A 1 355 ? -1.474 -10.734 21.682 1.00 80.25 355 ILE A N 1
ATOM 2906 C CA . ILE A 1 355 ? -0.777 -12.007 21.426 1.00 80.25 355 ILE A CA 1
ATOM 2907 C C . ILE A 1 355 ? -0.444 -12.095 19.935 1.00 80.25 355 ILE A C 1
ATOM 2909 O O . ILE A 1 355 ? -1.336 -12.129 19.094 1.00 80.25 355 ILE A O 1
ATOM 2913 N N . LEU A 1 356 ? 0.850 -12.163 19.616 1.00 70.94 356 LEU A N 1
ATOM 2914 C CA . LEU A 1 356 ? 1.379 -12.100 18.250 1.00 70.94 356 LEU A CA 1
ATOM 2915 C C . LEU A 1 356 ? 1.692 -13.484 17.667 1.00 70.94 356 LEU A C 1
ATOM 2917 O O . LEU A 1 356 ? 1.653 -13.672 16.453 1.00 70.94 356 LEU A O 1
ATOM 2921 N N . LYS A 1 357 ? 2.053 -14.453 18.519 1.00 81.81 357 LYS A N 1
ATOM 2922 C CA . LYS A 1 357 ? 2.439 -15.808 18.098 1.00 81.81 357 LYS A CA 1
ATOM 2923 C C . LYS A 1 357 ? 2.258 -16.824 19.226 1.00 81.81 357 LYS A C 1
ATOM 2925 O O . LYS A 1 357 ? 2.500 -16.524 20.394 1.00 81.81 357 LYS A O 1
ATOM 2930 N N . LEU A 1 358 ? 1.914 -18.051 18.856 1.00 91.81 358 LEU A N 1
ATOM 2931 C CA . LEU A 1 358 ? 1.836 -19.214 19.732 1.00 91.81 358 LEU A CA 1
ATOM 2932 C C . LEU A 1 358 ? 2.815 -20.286 19.243 1.00 91.81 358 LEU A C 1
ATOM 2934 O O . LEU A 1 358 ? 2.885 -20.579 18.053 1.00 91.81 358 LEU A O 1
ATOM 2938 N N . LYS A 1 359 ? 3.575 -20.895 20.148 1.00 90.44 359 LYS A N 1
ATOM 2939 C CA . LYS A 1 359 ? 4.368 -22.097 19.867 1.00 90.44 359 LYS A CA 1
ATOM 2940 C C . LYS A 1 359 ? 3.733 -23.274 20.586 1.00 90.44 359 LYS A C 1
ATOM 2942 O O . LYS A 1 359 ? 3.542 -23.203 21.796 1.00 90.44 359 LYS A O 1
ATOM 2947 N N . VAL A 1 360 ? 3.439 -24.339 19.852 1.00 93.81 360 VAL A N 1
ATOM 2948 C CA . VAL A 1 360 ? 2.857 -25.574 20.389 1.00 93.81 360 VAL A CA 1
ATOM 2949 C C . VAL A 1 360 ? 3.905 -26.670 20.282 1.00 93.81 360 VAL A C 1
ATOM 2951 O O . VAL A 1 360 ? 4.545 -26.815 19.241 1.00 93.81 360 VAL A O 1
ATOM 2954 N N . LYS A 1 361 ? 4.101 -27.420 21.360 1.00 90.44 361 LYS A N 1
ATOM 2955 C CA . LYS A 1 361 ? 5.014 -28.560 21.450 1.00 90.44 361 LYS A CA 1
ATOM 2956 C C . LYS A 1 361 ? 4.260 -29.732 22.067 1.00 90.44 361 LYS A C 1
ATOM 2958 O O . LYS A 1 361 ? 3.476 -29.520 22.983 1.00 90.44 361 LYS A O 1
ATOM 2963 N N . GLN A 1 362 ? 4.557 -30.950 21.640 1.00 88.25 362 GLN A N 1
ATOM 2964 C CA . GLN A 1 362 ? 4.215 -32.155 22.399 1.00 88.25 362 GLN A CA 1
ATOM 2965 C C . GLN A 1 362 ? 5.482 -32.933 22.775 1.00 88.25 362 GLN A C 1
ATOM 2967 O O . GLN A 1 362 ? 6.556 -32.708 22.202 1.00 88.25 362 GLN A O 1
ATOM 2972 N N . ASP A 1 363 ? 5.379 -33.803 23.776 1.00 84.81 363 ASP A N 1
ATOM 2973 C CA . ASP A 1 363 ? 6.407 -34.806 24.057 1.00 84.81 363 ASP A CA 1
ATOM 2974 C C . ASP A 1 363 ? 6.226 -36.071 23.192 1.00 84.81 363 ASP A C 1
ATOM 2976 O O . ASP A 1 363 ? 5.605 -36.031 22.131 1.00 84.81 363 ASP A O 1
ATOM 2980 N N . THR A 1 364 ? 6.856 -37.176 23.591 1.00 78.44 364 THR A N 1
ATOM 2981 C CA . THR A 1 364 ? 6.738 -38.485 22.925 1.00 78.44 364 THR A CA 1
ATOM 2982 C C . THR A 1 364 ? 6.146 -39.547 23.847 1.00 78.44 364 THR A C 1
ATOM 2984 O O . THR A 1 364 ? 6.476 -40.725 23.717 1.00 78.44 364 THR A O 1
ATOM 2987 N N . SER A 1 365 ? 5.360 -39.132 24.839 1.00 73.75 365 SER A N 1
ATOM 2988 C CA . SER A 1 365 ? 4.662 -40.043 25.740 1.00 73.75 365 SER A CA 1
ATOM 2989 C C . SER A 1 365 ? 3.380 -40.594 25.097 1.00 73.75 365 SER A C 1
ATOM 2991 O O . SER A 1 365 ? 2.869 -40.031 24.128 1.00 73.75 365 SER A O 1
ATOM 2993 N N . GLY A 1 366 ? 2.883 -41.715 25.627 1.00 67.75 366 GLY A N 1
ATOM 2994 C CA . GLY A 1 366 ? 1.651 -42.353 25.160 1.00 67.75 366 GLY A CA 1
ATOM 2995 C C . GLY A 1 366 ? 1.828 -43.348 24.007 1.00 67.75 366 GLY A C 1
ATOM 2996 O O . GLY A 1 366 ? 2.950 -43.670 23.616 1.00 67.75 366 GLY A O 1
ATOM 2997 N N . ILE A 1 367 ? 0.713 -43.897 23.511 1.00 63.75 367 ILE A N 1
ATOM 2998 C CA . ILE A 1 367 ? 0.700 -44.984 22.515 1.00 63.75 367 ILE A CA 1
ATOM 2999 C C . ILE A 1 367 ? 0.595 -44.408 21.096 1.00 63.75 367 ILE A C 1
ATOM 3001 O O . ILE A 1 367 ? 1.236 -44.922 20.177 1.00 63.75 367 ILE A O 1
ATOM 3005 N N . SER A 1 368 ? -0.153 -43.313 20.921 1.00 65.00 368 SER A N 1
ATOM 3006 C CA . SER A 1 368 ? -0.213 -42.545 19.672 1.00 65.00 368 SER A CA 1
ATOM 3007 C C . SER A 1 368 ? 0.238 -41.095 19.894 1.00 65.00 368 SER A C 1
ATOM 3009 O O . SER A 1 368 ? -0.567 -40.274 20.328 1.00 65.00 368 SER A O 1
ATOM 3011 N N . PRO A 1 369 ? 1.498 -40.737 19.572 1.00 65.12 369 PRO A N 1
ATOM 3012 C CA . PRO A 1 369 ? 1.976 -39.355 19.643 1.00 65.12 369 PRO A CA 1
ATOM 3013 C C . PRO A 1 369 ? 1.657 -38.542 18.374 1.00 65.12 369 PRO A C 1
ATOM 3015 O O . PRO A 1 369 ? 2.039 -37.380 18.274 1.00 65.12 369 PRO A O 1
ATOM 3018 N N . ASN A 1 370 ? 1.020 -39.127 17.355 1.00 78.00 370 ASN A N 1
ATOM 3019 C CA . ASN A 1 370 ? 0.679 -38.406 16.128 1.00 78.00 370 ASN A CA 1
ATOM 3020 C C . ASN A 1 370 ? -0.584 -37.574 16.361 1.00 78.00 370 ASN A C 1
ATOM 3022 O O . ASN A 1 370 ? -1.666 -38.129 16.495 1.00 78.00 370 ASN A O 1
ATOM 3026 N N . TRP A 1 371 ? -0.452 -36.248 16.371 1.00 88.56 371 TRP A N 1
ATOM 3027 C CA . TRP A 1 371 ? -1.559 -35.336 16.656 1.00 88.56 371 TRP A CA 1
ATOM 3028 C C . TRP A 1 371 ? -1.907 -34.473 15.448 1.00 88.56 371 TRP A C 1
ATOM 3030 O O . TRP A 1 371 ? -1.007 -33.870 14.861 1.00 88.56 371 TRP A O 1
ATOM 3040 N N . HIS A 1 372 ? -3.192 -34.351 15.108 1.00 89.31 372 HIS A N 1
ATOM 3041 C CA . HIS A 1 372 ? -3.674 -33.392 14.117 1.00 89.31 372 HIS A CA 1
ATOM 3042 C C . HIS A 1 372 ? -4.469 -32.267 14.785 1.00 89.31 372 HIS A C 1
ATOM 3044 O O . HIS A 1 372 ? -5.652 -32.399 15.117 1.00 89.31 372 HIS A O 1
ATOM 3050 N N . LEU A 1 373 ? -3.806 -31.127 14.956 1.00 88.19 373 LEU A N 1
ATOM 3051 C CA . LEU A 1 373 ? -4.374 -29.944 15.587 1.00 88.19 373 LEU A CA 1
ATOM 3052 C C . LEU A 1 373 ? -5.204 -29.148 14.570 1.00 88.19 373 LEU A C 1
ATOM 3054 O O . LEU A 1 373 ? -4.683 -28.739 13.530 1.00 88.19 373 LEU A O 1
ATOM 3058 N N . SER A 1 374 ? -6.474 -28.874 14.884 1.00 81.69 374 SER A N 1
ATOM 3059 C CA . SER A 1 374 ? -7.334 -28.028 14.050 1.00 81.69 374 SER A CA 1
ATOM 3060 C C . SER A 1 374 ? -7.069 -26.550 14.322 1.00 81.69 374 SER A C 1
ATOM 3062 O O . SER A 1 374 ? -6.612 -25.823 13.442 1.00 81.69 374 SER A O 1
ATOM 3064 N N . GLU A 1 375 ? -7.294 -26.116 15.560 1.00 90.56 375 GLU A N 1
ATOM 3065 C CA . GLU A 1 375 ? -7.138 -24.729 16.000 1.00 90.56 375 GLU A CA 1
ATOM 3066 C C . GLU A 1 375 ? -6.902 -24.663 17.514 1.00 90.56 375 GLU A C 1
ATOM 3068 O O . GLU A 1 375 ? -7.322 -25.549 18.266 1.00 90.56 375 GLU A O 1
ATOM 3073 N N . ILE A 1 376 ? -6.242 -23.596 17.963 1.00 92.56 376 ILE A N 1
ATOM 3074 C CA . ILE A 1 376 ? -6.200 -23.204 19.376 1.00 92.56 376 ILE A CA 1
ATOM 3075 C C . ILE A 1 376 ? -6.838 -21.829 19.508 1.00 92.56 376 ILE A C 1
ATOM 3077 O O . ILE A 1 376 ? -6.539 -20.918 18.741 1.00 92.56 376 ILE A O 1
ATOM 3081 N N . VAL A 1 377 ? -7.695 -21.668 20.507 1.00 89.44 377 VAL A N 1
ATOM 3082 C CA . VAL A 1 377 ? -8.341 -20.402 20.841 1.00 89.44 377 VAL A CA 1
ATOM 3083 C C . VAL A 1 377 ? -7.923 -20.013 22.249 1.00 89.44 377 VAL A C 1
ATOM 3085 O O . VAL A 1 377 ? -8.184 -20.766 23.183 1.00 89.44 377 VAL A O 1
ATOM 3088 N N . ILE A 1 378 ? -7.299 -18.849 22.406 1.00 89.81 378 ILE A N 1
ATOM 3089 C CA . ILE A 1 378 ? -6.955 -18.273 23.712 1.00 89.81 378 ILE A CA 1
ATOM 3090 C C . ILE A 1 378 ? -7.935 -17.138 23.994 1.00 89.81 378 ILE A C 1
ATOM 3092 O O . ILE A 1 378 ? -8.135 -16.278 23.142 1.00 89.81 378 ILE A O 1
ATOM 3096 N N . GLU A 1 379 ? -8.534 -17.111 25.175 1.00 84.06 379 GLU A N 1
ATOM 3097 C CA . GLU A 1 379 ? -9.491 -16.096 25.608 1.00 84.06 379 GLU A CA 1
ATOM 3098 C C . GLU A 1 379 ? -9.079 -15.539 26.977 1.00 84.06 379 GLU A C 1
ATOM 3100 O O . GLU A 1 379 ? -8.545 -16.256 27.817 1.00 84.06 379 GLU A O 1
ATOM 3105 N N . CYS A 1 380 ? -9.286 -14.243 27.201 1.00 76.75 380 CYS A N 1
ATOM 3106 C CA . CYS A 1 380 ? -9.099 -13.603 28.500 1.00 76.75 380 CYS A CA 1
ATOM 3107 C C . CYS A 1 380 ? -10.318 -12.727 28.788 1.00 76.75 380 CYS A C 1
ATOM 3109 O O . CYS A 1 380 ? -10.495 -11.657 28.189 1.00 76.75 380 CYS A O 1
ATOM 3111 N N . ALA A 1 381 ? -11.171 -13.198 29.699 1.00 66.56 381 ALA A N 1
ATOM 3112 C CA . ALA A 1 381 ? -12.439 -12.561 30.036 1.00 66.56 381 ALA A CA 1
ATOM 3113 C C . ALA A 1 381 ? -12.247 -11.165 30.658 1.00 66.56 381 ALA A C 1
ATOM 3115 O O . ALA A 1 381 ? -13.021 -10.249 30.378 1.00 66.56 381 ALA A O 1
ATOM 3116 N N . GLU A 1 382 ? -11.184 -10.960 31.441 1.00 66.25 382 GLU A N 1
ATOM 3117 C CA . GLU A 1 382 ? -10.843 -9.672 32.058 1.00 66.25 382 GLU A CA 1
ATOM 3118 C C . GLU A 1 382 ? -10.495 -8.594 31.021 1.00 66.25 382 GLU A C 1
ATOM 3120 O O . GLU A 1 382 ? -10.816 -7.415 31.212 1.00 66.25 382 GLU A O 1
ATOM 3125 N N . LEU A 1 383 ? -9.879 -9.003 29.906 1.00 56.03 383 LEU A N 1
ATOM 3126 C CA . LEU A 1 383 ? -9.579 -8.147 28.755 1.00 56.03 383 LEU A CA 1
ATOM 3127 C C . LEU A 1 383 ? -10.748 -8.046 27.767 1.00 56.03 383 LEU A C 1
ATOM 3129 O O . LEU A 1 383 ? -10.769 -7.120 26.956 1.00 56.03 383 LEU A O 1
ATOM 3133 N N . GLY A 1 384 ? -11.690 -8.995 27.804 1.00 53.19 384 GLY A N 1
ATOM 3134 C CA . GLY A 1 384 ? -12.714 -9.168 26.773 1.00 53.19 384 GLY A CA 1
ATOM 3135 C C . GLY A 1 384 ? -12.112 -9.482 25.400 1.00 53.19 384 GLY A C 1
ATOM 3136 O O . GLY A 1 384 ? -12.603 -8.972 24.394 1.00 53.19 384 GLY A O 1
ATOM 3137 N N . ARG A 1 385 ? -11.008 -10.245 25.361 1.00 59.97 385 ARG A N 1
ATOM 3138 C CA . ARG A 1 385 ? -10.243 -10.540 24.138 1.00 59.97 385 ARG A CA 1
ATOM 3139 C C . ARG A 1 385 ? -10.100 -12.031 23.878 1.00 59.97 385 ARG A C 1
ATOM 3141 O O . ARG A 1 385 ? -9.967 -12.820 24.809 1.00 59.97 385 ARG A O 1
ATOM 3148 N N . LYS A 1 386 ? -10.065 -12.372 22.589 1.00 73.69 386 LYS A N 1
ATOM 3149 C CA . LYS A 1 386 ? -9.991 -13.730 22.057 1.00 73.69 386 LYS A CA 1
ATOM 3150 C C . LYS A 1 386 ? -9.054 -13.765 20.850 1.00 73.69 386 LYS A C 1
ATOM 3152 O O . LYS A 1 386 ? -9.182 -12.936 19.955 1.00 73.69 386 LYS A O 1
ATOM 3157 N N . TRP A 1 387 ? -8.141 -14.729 20.828 1.00 83.38 387 TRP A N 1
ATOM 3158 C CA . TRP A 1 387 ? -7.146 -14.951 19.780 1.00 83.38 387 TRP A CA 1
ATOM 3159 C C . TRP A 1 387 ? -7.331 -16.352 19.198 1.00 83.38 387 TRP A C 1
ATOM 3161 O O . TRP A 1 387 ? -7.389 -17.325 19.950 1.00 83.38 387 TRP A O 1
ATOM 3171 N N . ILE A 1 388 ? -7.421 -16.465 17.871 1.00 81.94 388 ILE A N 1
ATOM 3172 C CA . ILE A 1 388 ? -7.683 -17.730 17.167 1.00 81.94 388 ILE A CA 1
ATOM 3173 C C . ILE A 1 388 ? -6.461 -18.099 16.324 1.00 81.94 388 ILE A C 1
ATOM 3175 O O . ILE A 1 388 ? -6.080 -17.347 15.430 1.00 81.94 388 ILE A O 1
ATOM 3179 N N . PHE A 1 389 ? -5.877 -19.264 16.599 1.00 87.62 389 PHE A N 1
ATOM 3180 C CA . PHE A 1 389 ? -4.685 -19.818 15.958 1.00 87.62 389 PHE A CA 1
ATOM 3181 C C . PHE A 1 389 ? -5.070 -21.049 15.121 1.00 87.62 389 PHE A C 1
ATOM 3183 O O . PHE A 1 389 ? -5.062 -22.169 15.645 1.00 87.62 389 PHE A O 1
ATOM 3190 N N . PRO A 1 390 ? -5.434 -20.881 13.839 1.00 73.44 390 PRO A N 1
ATOM 3191 C CA . PRO A 1 390 ? -5.716 -22.003 12.953 1.00 73.44 390 PRO A CA 1
ATOM 3192 C C . PRO A 1 390 ? -4.426 -22.766 12.634 1.00 73.44 390 PRO A C 1
ATOM 3194 O O . PRO A 1 390 ? -3.376 -22.174 12.385 1.00 73.44 390 PRO A O 1
ATOM 3197 N N . CYS A 1 391 ? -4.516 -24.092 12.614 1.00 84.50 391 CYS A N 1
ATOM 3198 C CA . CYS A 1 391 ? -3.407 -24.988 12.301 1.00 84.50 391 CYS A CA 1
ATOM 3199 C C . CYS A 1 391 ? -3.784 -25.923 11.145 1.00 84.50 391 CYS A C 1
ATOM 3201 O O . CYS A 1 391 ? -3.176 -25.850 10.078 1.00 84.50 391 CYS A O 1
ATOM 3203 N N . ASN A 1 392 ? -4.819 -26.748 11.352 1.00 82.81 392 ASN A N 1
ATOM 3204 C CA . ASN A 1 392 ? -5.298 -27.802 10.452 1.00 82.81 392 ASN A CA 1
ATOM 3205 C C . ASN A 1 392 ? -4.161 -28.645 9.842 1.00 82.81 392 ASN A C 1
ATOM 3207 O O . ASN A 1 392 ? -4.125 -28.859 8.629 1.00 82.81 392 ASN A O 1
ATOM 3211 N N . LYS A 1 393 ? -3.224 -29.097 10.688 1.00 81.69 393 LYS A N 1
ATOM 3212 C CA . LYS A 1 393 ? -2.054 -29.902 10.300 1.00 81.69 393 LYS A CA 1
ATOM 3213 C C . LYS A 1 393 ? -1.686 -30.936 11.363 1.00 81.69 393 LYS A C 1
ATOM 3215 O O . LYS A 1 393 ? -1.948 -30.743 12.553 1.00 81.69 393 LYS A O 1
ATOM 3220 N N . TRP A 1 394 ? -0.989 -31.984 10.924 1.00 84.88 394 TRP A N 1
ATOM 3221 C CA . TRP A 1 394 ? -0.235 -32.867 11.810 1.00 84.88 394 TRP A CA 1
ATOM 3222 C C . TRP A 1 394 ? 0.905 -32.096 12.488 1.00 84.88 394 TRP A C 1
ATOM 3224 O O . TRP A 1 394 ? 1.590 -31.290 11.853 1.00 84.88 394 TRP A O 1
ATOM 3234 N N . ILE A 1 395 ? 1.128 -32.349 13.777 1.00 85.81 395 ILE A N 1
ATOM 3235 C CA . ILE A 1 395 ? 2.305 -31.856 14.492 1.00 85.81 395 ILE A CA 1
ATOM 3236 C C . ILE A 1 395 ? 3.474 -32.781 14.154 1.00 85.81 395 ILE A C 1
ATO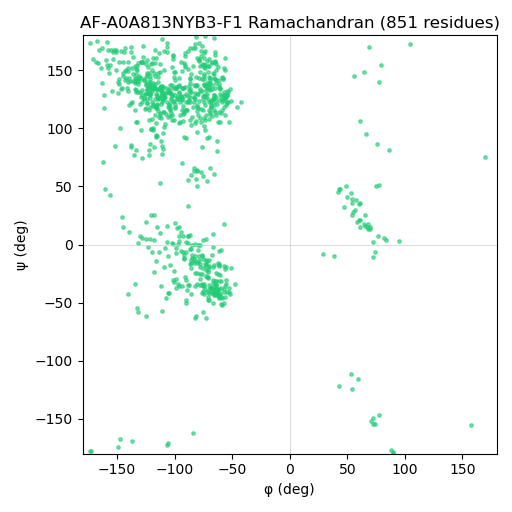M 3238 O O . ILE A 1 395 ? 3.630 -33.851 14.735 1.00 85.81 395 ILE A O 1
ATOM 3242 N N . GLU A 1 396 ? 4.282 -32.373 13.180 1.00 78.06 396 GLU A N 1
ATOM 3243 C CA . GLU A 1 396 ? 5.444 -33.125 12.698 1.00 78.06 396 GLU A CA 1
ATOM 3244 C C . GLU A 1 396 ? 6.724 -32.798 13.488 1.00 78.06 396 GLU A C 1
ATOM 3246 O O . GLU A 1 396 ? 6.790 -31.831 14.255 1.00 78.06 396 GLU A O 1
ATOM 3251 N N . LYS A 1 397 ? 7.766 -33.621 13.307 1.00 76.44 397 LYS A N 1
ATOM 3252 C CA . LYS A 1 397 ? 9.101 -33.338 13.851 1.00 76.44 397 LYS A CA 1
ATOM 3253 C C . LYS A 1 397 ? 9.760 -32.219 13.051 1.00 76.44 397 LYS A C 1
ATOM 3255 O O . LYS A 1 397 ? 9.872 -32.308 11.833 1.00 76.44 397 LYS A O 1
ATOM 3260 N N . ASN A 1 398 ? 10.255 -31.204 13.748 1.00 70.38 398 ASN A N 1
ATOM 3261 C CA . ASN A 1 398 ? 11.104 -30.176 13.156 1.00 70.38 398 ASN A CA 1
ATOM 3262 C C . ASN A 1 398 ? 12.528 -30.704 12.865 1.00 70.38 398 ASN A C 1
ATOM 3264 O O . ASN A 1 398 ? 12.871 -31.837 13.201 1.00 70.38 398 ASN A O 1
ATOM 3268 N N . GLU A 1 399 ? 13.390 -29.848 12.310 1.00 68.50 399 GLU A N 1
ATOM 3269 C CA . GLU A 1 399 ? 14.805 -30.145 12.002 1.00 68.50 399 GLU A CA 1
ATOM 3270 C C . GLU A 1 399 ? 15.635 -30.632 13.211 1.00 68.50 399 GLU A C 1
ATOM 3272 O O . GLU A 1 399 ? 16.681 -31.249 13.042 1.00 68.50 399 GLU A O 1
ATOM 3277 N N . GLN A 1 400 ? 15.166 -30.379 14.438 1.00 68.94 400 GLN A N 1
ATOM 3278 C CA . GLN A 1 400 ? 15.793 -30.806 15.695 1.00 68.94 400 GLN A CA 1
ATOM 3279 C C . GLN A 1 400 ? 15.187 -32.114 16.245 1.00 68.94 400 GLN A C 1
ATOM 3281 O O . GLN A 1 400 ? 15.487 -32.513 17.368 1.00 68.94 400 GLN A O 1
ATOM 3286 N N . GLY A 1 401 ? 14.310 -32.777 15.482 1.00 72.44 401 GLY A N 1
ATOM 3287 C CA . GLY A 1 401 ? 13.634 -34.018 15.866 1.00 72.44 401 GLY A CA 1
ATOM 3288 C C . GLY A 1 401 ? 12.477 -33.846 16.858 1.00 72.44 401 GLY A C 1
ATOM 3289 O O . GLY A 1 401 ? 11.946 -34.848 17.340 1.00 72.44 401 GLY A O 1
ATOM 3290 N N . LEU A 1 402 ? 12.075 -32.608 17.167 1.00 76.06 402 LEU A N 1
ATOM 3291 C CA . LEU A 1 402 ? 11.054 -32.281 18.165 1.00 76.06 402 LEU A CA 1
ATOM 3292 C C . LEU A 1 402 ? 9.694 -32.025 17.511 1.00 76.06 402 LEU A C 1
ATOM 3294 O O . LEU A 1 402 ? 9.601 -31.259 16.553 1.00 76.06 402 LEU A O 1
ATOM 3298 N N . TYR A 1 403 ? 8.631 -32.601 18.073 1.00 82.88 403 TYR A N 1
ATOM 3299 C CA . TYR A 1 403 ? 7.252 -32.340 17.658 1.00 82.88 403 TYR A CA 1
ATOM 3300 C C . TYR A 1 403 ? 6.804 -30.938 18.097 1.00 82.88 403 TYR A C 1
ATOM 3302 O O . TYR A 1 403 ? 6.358 -30.740 19.232 1.00 82.88 403 TYR A O 1
ATOM 3310 N N . GLN A 1 404 ? 6.987 -29.940 17.229 1.00 85.69 404 GLN A N 1
ATOM 3311 C CA . GLN A 1 404 ? 6.780 -28.533 17.574 1.00 85.69 404 GLN A CA 1
ATOM 3312 C C . GLN A 1 404 ? 6.436 -27.676 16.350 1.00 85.69 404 GLN A C 1
ATOM 3314 O O . GLN A 1 404 ? 7.173 -27.675 15.367 1.00 85.69 404 GLN A O 1
ATOM 3319 N N . ILE A 1 405 ? 5.390 -26.854 16.468 1.00 84.69 405 ILE A N 1
ATOM 3320 C CA . ILE A 1 405 ? 4.936 -25.906 15.440 1.00 84.69 405 ILE A CA 1
ATOM 3321 C C . ILE A 1 405 ? 4.867 -24.471 15.990 1.00 84.69 405 ILE A C 1
ATOM 3323 O O . ILE A 1 405 ? 4.714 -24.249 17.195 1.00 84.69 405 ILE A O 1
ATOM 3327 N N . GLU A 1 406 ? 4.980 -23.482 15.104 1.00 86.19 406 GLU A N 1
ATOM 3328 C CA . GLU A 1 406 ? 4.669 -22.079 15.393 1.00 86.19 406 GLU A CA 1
ATOM 3329 C C . GLU A 1 406 ? 3.408 -21.663 14.628 1.00 86.19 406 GLU A C 1
ATOM 3331 O O . GLU A 1 406 ? 3.293 -21.915 13.430 1.00 86.19 406 GLU A O 1
ATOM 3336 N N . LEU A 1 407 ? 2.469 -21.033 15.333 1.00 81.06 407 LEU A N 1
ATOM 3337 C CA . LEU A 1 407 ? 1.178 -20.570 14.833 1.00 81.06 407 LEU A CA 1
ATOM 3338 C C . LEU A 1 407 ? 1.067 -19.056 15.040 1.00 81.06 407 LEU A C 1
ATOM 3340 O O . LEU A 1 407 ? 1.392 -18.536 16.110 1.00 81.06 407 LEU A O 1
ATOM 3344 N N . THR A 1 408 ? 0.558 -18.349 14.042 1.00 70.38 408 THR A N 1
ATOM 3345 C CA . THR A 1 408 ? 0.153 -16.940 14.150 1.00 70.38 408 THR A CA 1
ATOM 3346 C C . THR A 1 408 ? -1.360 -16.858 14.342 1.00 70.38 408 THR A C 1
ATOM 3348 O O . THR A 1 408 ? -2.073 -17.728 13.833 1.00 70.38 408 THR A O 1
ATOM 3351 N N . PRO A 1 409 ? -1.878 -15.849 15.061 1.00 75.31 409 PRO A N 1
ATOM 3352 C CA . PRO A 1 409 ? -3.316 -15.646 15.136 1.00 75.31 409 PRO A CA 1
ATOM 3353 C C . PRO A 1 409 ? -3.846 -15.222 13.758 1.00 75.31 409 PRO A C 1
ATOM 3355 O O . PRO A 1 409 ? -3.104 -14.669 12.940 1.00 75.31 409 PRO A O 1
ATOM 3358 N N . LEU A 1 410 ? -5.136 -15.441 13.505 1.00 63.84 410 LEU A N 1
ATOM 3359 C CA . LEU A 1 410 ? -5.838 -14.726 12.438 1.00 63.84 410 LEU A CA 1
ATOM 3360 C C . LEU A 1 410 ? -5.736 -13.215 12.687 1.00 63.84 410 LEU A C 1
ATOM 3362 O O . LEU A 1 410 ? -5.801 -12.774 13.834 1.00 63.84 410 LEU A O 1
ATOM 3366 N N . GLU A 1 411 ? -5.585 -12.421 11.622 1.00 44.56 411 GLU A N 1
ATOM 3367 C CA . GLU A 1 411 ? -5.544 -10.960 11.742 1.00 44.56 411 GLU A CA 1
ATOM 3368 C C . GLU A 1 411 ? -6.800 -10.454 12.468 1.00 44.56 411 GLU A C 1
ATOM 3370 O O . GLU A 1 411 ? -7.928 -10.732 12.052 1.00 44.56 411 GLU A O 1
ATOM 3375 N N . ASN A 1 412 ? -6.598 -9.723 13.569 1.00 36.78 412 ASN A N 1
ATOM 3376 C CA . ASN A 1 412 ? -7.660 -9.303 14.482 1.00 36.78 412 ASN A CA 1
ATOM 3377 C C . ASN A 1 412 ? -8.681 -8.361 13.811 1.00 36.78 412 ASN A C 1
ATOM 3379 O O . ASN A 1 412 ? -8.610 -7.138 13.945 1.00 36.78 412 ASN A O 1
ATOM 3383 N N . LYS A 1 413 ? -9.727 -8.927 13.203 1.00 32.72 413 LYS A N 1
ATOM 3384 C CA . LYS A 1 413 ? -11.066 -8.330 13.288 1.00 32.72 413 LYS A CA 1
ATOM 3385 C C . LYS A 1 413 ? -11.578 -8.611 14.701 1.00 32.72 413 LYS A C 1
ATOM 3387 O O . LYS A 1 413 ? -11.650 -9.768 15.096 1.00 32.72 413 LYS A O 1
ATOM 3392 N N . ASN A 1 414 ? -11.885 -7.565 15.470 1.00 30.97 414 ASN A N 1
ATOM 3393 C CA . ASN A 1 414 ? -12.265 -7.673 16.885 1.00 30.97 414 ASN A CA 1
ATOM 3394 C C . ASN A 1 414 ? -13.418 -8.673 17.114 1.00 30.97 414 ASN A C 1
ATOM 3396 O O . ASN A 1 414 ? -14.575 -8.336 16.870 1.00 30.97 414 ASN A O 1
ATOM 3400 N N . ILE A 1 415 ? -13.123 -9.860 17.652 1.00 35.38 415 ILE A N 1
ATOM 3401 C CA . ILE A 1 415 ? -14.147 -10.777 18.168 1.00 35.38 415 ILE A CA 1
ATOM 3402 C C . ILE A 1 415 ? -14.359 -10.441 19.644 1.00 35.38 415 ILE A C 1
ATOM 3404 O O . ILE A 1 415 ? -13.652 -10.935 20.523 1.00 35.38 415 ILE A O 1
ATOM 3408 N N . LEU A 1 416 ? -15.316 -9.549 19.897 1.00 32.84 416 LEU A N 1
ATOM 3409 C CA . LEU A 1 416 ? -15.865 -9.330 21.233 1.00 32.84 416 LEU A CA 1
ATOM 3410 C C . LEU A 1 416 ? -16.775 -10.509 21.617 1.00 32.84 416 LEU A C 1
ATOM 3412 O O . LEU A 1 416 ? -17.340 -11.175 20.752 1.00 32.84 416 LEU A O 1
ATOM 3416 N N . THR A 1 417 ? -16.876 -10.766 22.919 1.00 30.00 417 THR A N 1
ATOM 3417 C CA . THR A 1 417 ? -17.583 -11.911 23.512 1.00 30.00 417 THR A CA 1
ATOM 3418 C C . THR A 1 417 ? -19.114 -11.777 23.479 1.00 30.00 417 THR A C 1
ATOM 3420 O O . THR A 1 417 ? -19.642 -10.676 23.298 1.00 30.00 417 THR A O 1
ATOM 3423 N N . ASP A 1 418 ? -19.806 -12.903 23.717 1.00 33.44 418 ASP A N 1
ATOM 3424 C CA . ASP A 1 418 ? -21.235 -13.228 23.473 1.00 33.44 418 ASP A CA 1
ATOM 3425 C C . ASP A 1 418 ? -22.324 -12.327 24.115 1.00 33.44 418 ASP A C 1
ATOM 3427 O O . ASP A 1 418 ? -23.493 -12.692 24.197 1.00 33.44 418 ASP A O 1
ATOM 3431 N N . SER A 1 419 ? -21.985 -11.117 24.556 1.00 40.47 419 SER A N 1
ATOM 3432 C CA . SER A 1 419 ? -22.931 -10.114 25.075 1.00 40.47 419 SER A CA 1
ATOM 3433 C C . SER A 1 419 ? -23.580 -9.224 23.999 1.00 40.47 419 SER A C 1
ATOM 3435 O O . SER A 1 419 ? -24.451 -8.424 24.330 1.00 40.47 419 SER A O 1
ATOM 3437 N N . ASN A 1 420 ? -23.180 -9.376 22.729 1.00 47.78 420 ASN A N 1
ATOM 3438 C CA . ASN A 1 420 ? -23.707 -8.644 21.564 1.00 47.78 420 ASN A CA 1
ATOM 3439 C C . ASN A 1 420 ? -24.231 -9.578 20.446 1.00 47.78 420 ASN A C 1
ATOM 3441 O O . ASN A 1 420 ? -24.343 -9.148 19.295 1.00 47.78 420 ASN A O 1
ATOM 3445 N N . LEU A 1 421 ? -24.530 -10.848 20.751 1.00 52.53 421 LEU A N 1
ATOM 3446 C CA . LEU A 1 421 ? -25.153 -11.740 19.771 1.00 52.53 421 LEU A CA 1
ATOM 3447 C C . LEU A 1 421 ? -26.569 -11.247 19.444 1.00 52.53 421 LEU A C 1
ATOM 3449 O O . LEU A 1 421 ? -27.401 -11.071 20.333 1.00 52.53 421 LEU A O 1
ATOM 3453 N N . VAL A 1 422 ? -26.840 -11.036 18.159 1.00 70.31 422 VAL A N 1
ATOM 3454 C CA . VAL A 1 422 ? -28.168 -10.736 17.630 1.00 70.31 422 VAL A CA 1
ATOM 3455 C C . VAL A 1 422 ? -28.677 -11.962 16.886 1.00 70.31 422 VAL A C 1
ATOM 3457 O O . VAL A 1 422 ? -27.990 -12.518 16.028 1.00 70.31 422 VAL A O 1
ATOM 3460 N N . THR A 1 423 ? -29.903 -12.377 17.202 1.00 82.06 423 THR A N 1
ATOM 3461 C CA . THR A 1 423 ? -30.588 -13.444 16.474 1.00 82.06 423 THR A CA 1
ATOM 3462 C C . THR A 1 423 ? -31.122 -12.903 15.147 1.00 82.06 423 THR A C 1
ATOM 3464 O O . THR A 1 423 ? -32.007 -12.045 15.117 1.00 82.06 423 THR A O 1
ATOM 3467 N N . TYR A 1 424 ? -30.611 -13.436 14.043 1.00 84.81 424 TYR A N 1
ATOM 3468 C CA . TYR A 1 424 ? -31.143 -13.248 12.699 1.00 84.81 424 TYR A CA 1
ATOM 3469 C C . TYR A 1 424 ? -32.098 -14.401 12.379 1.00 84.81 424 TYR A C 1
ATOM 3471 O O . TYR A 1 424 ? -31.718 -15.571 12.457 1.00 84.81 424 TYR A O 1
ATOM 3479 N N . VAL A 1 425 ? -33.340 -14.076 12.018 1.00 88.88 425 VAL A N 1
ATOM 3480 C CA . VAL A 1 425 ? -34.326 -15.054 11.536 1.00 88.88 425 VAL A CA 1
ATOM 3481 C C . VAL A 1 425 ? -34.216 -15.111 10.019 1.00 88.88 425 VAL A C 1
ATOM 3483 O O . VAL A 1 425 ? -34.472 -14.105 9.362 1.00 88.88 425 VAL A O 1
ATOM 3486 N N . VAL A 1 426 ? -33.808 -16.253 9.473 1.00 93.44 426 VAL A N 1
ATOM 3487 C CA . VAL A 1 426 ? -33.557 -16.459 8.040 1.00 93.44 426 VAL A CA 1
ATOM 3488 C C . VAL A 1 426 ? -34.648 -17.353 7.464 1.00 93.44 426 VAL A C 1
ATOM 3490 O O . VAL A 1 426 ? -34.712 -18.527 7.814 1.00 93.44 426 VAL A O 1
ATOM 3493 N N . ASP A 1 427 ? -35.469 -16.806 6.571 1.00 90.31 427 ASP A N 1
ATOM 3494 C CA . ASP A 1 427 ? -36.507 -17.522 5.829 1.00 90.31 427 ASP A CA 1
ATOM 3495 C C . ASP A 1 427 ? -36.024 -17.764 4.392 1.00 90.31 427 ASP A C 1
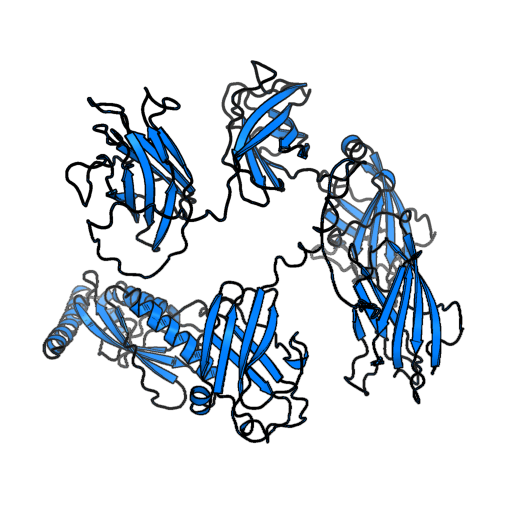ATOM 3497 O O . ASP A 1 427 ? -35.834 -16.828 3.610 1.00 90.31 427 ASP A O 1
ATOM 3501 N N . VAL A 1 428 ? -35.801 -19.027 4.036 1.00 94.44 428 VAL A N 1
ATOM 3502 C CA . VAL A 1 428 ? -35.304 -19.438 2.717 1.00 94.44 428 VAL A CA 1
ATOM 3503 C C . VAL A 1 428 ? -36.466 -19.932 1.857 1.00 94.44 428 VAL A C 1
ATOM 3505 O O . VAL A 1 428 ? -37.158 -20.867 2.249 1.00 94.44 428 VAL A O 1
ATOM 3508 N N . TYR A 1 429 ? -36.670 -19.331 0.681 1.00 92.00 429 TYR A N 1
ATOM 3509 C CA . TYR A 1 429 ? -37.771 -19.651 -0.234 1.00 92.00 429 TYR A CA 1
ATOM 3510 C C . TYR A 1 429 ? -37.278 -20.486 -1.419 1.00 92.00 429 TYR A C 1
ATOM 3512 O O . TYR A 1 429 ? -36.598 -19.978 -2.318 1.00 92.00 429 TYR A O 1
ATOM 3520 N N . THR A 1 430 ? -37.675 -21.754 -1.463 1.00 85.44 430 THR A N 1
ATOM 3521 C CA . THR A 1 430 ? -37.453 -22.625 -2.624 1.00 85.44 430 THR A CA 1
ATOM 3522 C C . THR A 1 430 ? -38.598 -22.437 -3.619 1.00 85.44 430 THR A C 1
ATOM 3524 O O . THR A 1 430 ? -39.768 -22.467 -3.239 1.00 85.44 430 THR A O 1
ATOM 3527 N N . ALA A 1 431 ? -38.295 -22.227 -4.903 1.00 78.81 431 ALA A N 1
ATOM 3528 C CA . ALA A 1 431 ? -39.332 -21.879 -5.881 1.00 78.81 431 ALA A CA 1
ATOM 3529 C C . ALA A 1 431 ? -40.332 -23.018 -6.146 1.00 78.81 431 ALA A C 1
ATOM 3531 O O . ALA A 1 431 ? -40.002 -24.201 -6.031 1.00 78.81 431 ALA A O 1
ATOM 3532 N N . ASP A 1 432 ? -41.533 -22.667 -6.611 1.00 87.00 432 ASP A N 1
ATOM 3533 C CA . ASP A 1 432 ? -42.517 -23.619 -7.137 1.00 87.00 432 ASP A CA 1
ATOM 3534 C C . ASP A 1 432 ? -42.206 -24.024 -8.594 1.00 87.00 432 ASP A C 1
ATOM 3536 O O . ASP A 1 432 ? -42.954 -23.734 -9.526 1.00 87.00 432 ASP A O 1
ATOM 3540 N N . LEU A 1 433 ? -41.061 -24.680 -8.807 1.00 73.06 433 LEU A N 1
ATOM 3541 C CA . LEU A 1 433 ? -40.651 -25.215 -10.109 1.00 73.06 433 LEU A CA 1
ATOM 3542 C C . LEU A 1 433 ? -40.458 -26.740 -10.033 1.00 73.06 433 LEU A C 1
ATOM 3544 O O . LEU A 1 433 ? -40.082 -27.259 -8.983 1.00 73.06 433 LEU A O 1
ATOM 3548 N N . PRO A 1 434 ? -40.683 -27.499 -11.122 1.00 70.25 434 PRO A N 1
ATOM 3549 C CA . PRO A 1 434 ? -40.433 -28.939 -11.127 1.00 70.25 434 PRO A CA 1
ATOM 3550 C C . PRO A 1 434 ? -38.986 -29.275 -10.738 1.00 70.25 434 PRO A C 1
ATOM 3552 O O . PRO A 1 434 ? -38.041 -28.796 -11.365 1.00 70.25 434 PRO A O 1
ATOM 3555 N N . ASN A 1 435 ? -38.821 -30.144 -9.735 1.00 78.00 435 ASN A N 1
ATOM 3556 C CA . ASN A 1 435 ? -37.525 -30.561 -9.186 1.00 78.00 435 ASN A CA 1
ATOM 3557 C C . ASN A 1 435 ? -36.663 -29.396 -8.661 1.00 78.00 435 ASN A C 1
ATOM 3559 O O . ASN A 1 435 ? -35.459 -29.402 -8.901 1.00 78.00 435 ASN A O 1
ATOM 3563 N N . SER A 1 436 ? -37.271 -28.385 -8.026 1.00 80.56 436 SER A N 1
ATOM 3564 C CA . SER A 1 436 ? -36.565 -27.254 -7.402 1.00 80.56 436 SER A CA 1
ATOM 3565 C C . SER A 1 436 ? -36.020 -27.527 -6.003 1.00 80.56 436 SER A C 1
ATOM 3567 O O . SER A 1 436 ? -35.231 -26.713 -5.532 1.00 80.56 436 SER A O 1
ATOM 3569 N N . GLY A 1 437 ? -36.446 -28.602 -5.333 1.00 81.06 437 GLY A N 1
ATOM 3570 C CA . GLY A 1 437 ? -35.974 -28.946 -3.990 1.00 81.06 437 GLY A CA 1
ATOM 3571 C C . GLY A 1 437 ? -34.581 -29.582 -3.970 1.00 81.06 437 GLY A C 1
ATOM 3572 O O . GLY A 1 437 ? -34.076 -29.960 -5.026 1.00 81.06 437 GLY A O 1
ATOM 3573 N N . THR A 1 438 ? -33.944 -29.680 -2.796 1.00 90.75 438 THR A N 1
ATOM 3574 C CA . THR A 1 438 ? -32.596 -30.270 -2.677 1.00 90.75 438 THR A CA 1
ATOM 3575 C C . THR A 1 438 ? -32.359 -31.097 -1.418 1.00 90.75 438 THR A C 1
ATOM 3577 O O . THR A 1 438 ? -32.740 -30.707 -0.320 1.00 90.75 438 THR A O 1
ATOM 3580 N N . ASP A 1 439 ? -31.622 -32.193 -1.597 1.00 80.75 439 ASP A N 1
ATOM 3581 C CA . ASP A 1 439 ? -31.088 -33.034 -0.519 1.00 80.75 439 ASP A CA 1
ATOM 3582 C C . ASP A 1 439 ? -29.741 -32.522 0.047 1.00 80.75 439 ASP A C 1
ATOM 3584 O O . ASP A 1 439 ? -29.218 -33.086 1.010 1.00 80.75 439 ASP A O 1
ATOM 3588 N N . SER A 1 440 ? -29.113 -31.519 -0.582 1.00 86.19 440 SER A N 1
ATOM 3589 C CA . SER A 1 440 ? -27.767 -31.061 -0.203 1.00 86.19 440 SER A CA 1
ATOM 3590 C C . SER A 1 440 ? -27.743 -30.255 1.096 1.00 86.19 440 SER A C 1
ATOM 3592 O O . SER A 1 440 ? -28.667 -29.503 1.404 1.00 86.19 440 SER A O 1
ATOM 3594 N N . ASN A 1 441 ? -26.609 -30.286 1.801 1.00 85.62 441 ASN A N 1
ATOM 3595 C CA . ASN A 1 441 ? -26.378 -29.394 2.936 1.00 85.62 441 ASN A CA 1
ATOM 3596 C C . ASN A 1 441 ? -26.234 -27.945 2.442 1.00 85.62 441 ASN A C 1
ATOM 3598 O O . ASN A 1 441 ? -25.329 -27.639 1.660 1.00 85.62 441 ASN A O 1
ATOM 3602 N N . VAL A 1 442 ? -27.112 -27.048 2.905 1.00 88.06 442 VAL A N 1
ATOM 3603 C CA . VAL A 1 442 ? -27.121 -25.620 2.538 1.00 88.06 442 VAL A CA 1
ATOM 3604 C C . VAL A 1 442 ? -26.430 -24.786 3.617 1.00 88.06 442 VAL A C 1
ATOM 3606 O O . VAL A 1 442 ? -26.693 -24.935 4.810 1.00 88.06 442 VAL A O 1
ATOM 3609 N N . TYR A 1 443 ? -25.563 -23.868 3.198 1.00 89.50 443 TYR A N 1
ATOM 3610 C CA . TYR A 1 443 ? -24.771 -22.999 4.064 1.00 89.50 443 TYR A CA 1
ATOM 3611 C C . TYR A 1 443 ? -24.995 -21.530 3.711 1.00 89.50 443 TYR A C 1
ATOM 3613 O O . TYR A 1 443 ? -25.120 -21.191 2.532 1.00 89.50 443 TYR A O 1
ATOM 3621 N N . ILE A 1 444 ? -24.993 -20.654 4.717 1.00 86.94 444 ILE A N 1
ATOM 3622 C CA . ILE A 1 444 ? -25.155 -19.205 4.546 1.00 86.94 444 ILE A CA 1
ATOM 3623 C C . ILE A 1 444 ? -24.074 -18.416 5.301 1.00 86.94 444 ILE A C 1
ATOM 3625 O O . ILE A 1 444 ? -23.672 -18.772 6.405 1.00 86.94 444 ILE A O 1
ATOM 3629 N N . THR A 1 445 ? -23.617 -17.311 4.717 1.00 79.75 445 THR A N 1
ATOM 3630 C CA . THR A 1 445 ? -22.804 -16.275 5.373 1.00 79.75 445 THR A CA 1
ATOM 3631 C C . THR A 1 445 ? -23.536 -14.946 5.247 1.00 79.75 445 THR A C 1
ATOM 3633 O O . THR A 1 445 ? -23.998 -14.600 4.158 1.00 79.75 445 THR A O 1
ATOM 3636 N N . LEU A 1 446 ? -23.647 -14.191 6.335 1.00 78.88 446 LEU A N 1
ATOM 3637 C CA . LEU A 1 446 ? -24.316 -12.893 6.357 1.00 78.88 446 LEU A CA 1
ATOM 3638 C C . LEU A 1 446 ? -23.282 -11.766 6.231 1.00 78.88 446 LEU A C 1
ATOM 3640 O O . LEU A 1 446 ? -22.257 -11.784 6.911 1.00 78.88 446 LEU A O 1
ATOM 3644 N N . TYR A 1 447 ? -23.561 -10.766 5.392 1.00 68.94 447 TYR A N 1
ATOM 3645 C CA . TYR A 1 447 ? -22.735 -9.565 5.246 1.00 68.94 447 TYR A CA 1
ATOM 3646 C C . TYR A 1 447 ? -23.528 -8.334 5.675 1.00 68.94 447 TYR A C 1
ATOM 3648 O O . TYR A 1 447 ? -24.542 -8.002 5.050 1.00 68.94 447 TYR A O 1
ATOM 3656 N N . GLY A 1 448 ? -23.053 -7.632 6.703 1.00 67.12 448 GLY A N 1
ATOM 3657 C CA . GLY A 1 448 ? -23.576 -6.335 7.117 1.00 67.12 448 GLY A CA 1
ATOM 3658 C C . GLY A 1 448 ? -22.609 -5.176 6.867 1.00 67.12 448 GLY A C 1
ATOM 3659 O O . GLY A 1 448 ? -21.503 -5.365 6.361 1.00 67.12 448 GLY A O 1
ATOM 3660 N N . GLU A 1 449 ? -23.058 -3.954 7.163 1.00 64.19 449 GLU A N 1
ATOM 3661 C CA . GLU A 1 449 ? -22.258 -2.728 7.017 1.00 64.19 449 GLU A CA 1
ATOM 3662 C C . GLU A 1 449 ? -21.047 -2.691 7.967 1.00 64.19 449 GLU A C 1
ATOM 3664 O O . GLU A 1 449 ? -20.014 -2.135 7.592 1.00 64.19 449 GLU A O 1
ATOM 3669 N N . ASP A 1 450 ? -21.156 -3.294 9.158 1.00 53.03 450 ASP A N 1
ATOM 3670 C CA . ASP A 1 450 ? -20.132 -3.228 10.208 1.00 53.03 450 ASP A CA 1
ATOM 3671 C C . ASP A 1 450 ? -19.247 -4.488 10.269 1.00 53.03 450 ASP A C 1
ATOM 3673 O O . ASP A 1 450 ? -18.060 -4.396 10.595 1.00 53.03 450 ASP A O 1
ATOM 3677 N N . SER A 1 451 ? -19.786 -5.671 9.941 1.00 56.16 451 SER A N 1
ATOM 3678 C CA . SER A 1 451 ? -19.012 -6.923 9.882 1.00 56.16 451 SER A CA 1
ATOM 3679 C C . SER A 1 451 ? -19.663 -8.020 9.020 1.00 56.16 451 SER A C 1
ATOM 3681 O O . SER A 1 451 ? -20.769 -7.874 8.500 1.00 56.16 451 SER A O 1
ATOM 3683 N N . GLU A 1 452 ? -18.941 -9.129 8.836 1.00 60.06 452 GLU A N 1
ATOM 3684 C CA . GLU A 1 452 ? -19.430 -10.360 8.205 1.00 60.06 452 GLU A CA 1
ATOM 3685 C C . GLU A 1 452 ? -19.501 -11.479 9.246 1.00 60.06 452 GLU A C 1
ATOM 3687 O O . GLU A 1 452 ? -18.694 -11.513 10.179 1.00 60.06 452 GLU A O 1
ATOM 3692 N N . SER A 1 453 ? -20.453 -12.395 9.090 1.00 68.50 453 SER A N 1
ATOM 3693 C CA . SER A 1 453 ? -20.573 -13.545 9.979 1.00 68.50 453 SER A CA 1
ATOM 3694 C C . SER A 1 453 ? -19.615 -14.676 9.597 1.00 68.50 453 SER A C 1
ATOM 3696 O O . SER A 1 453 ? -19.055 -14.714 8.502 1.00 68.50 453 SER A O 1
ATOM 3698 N N . THR A 1 454 ? -19.490 -15.672 10.474 1.00 74.00 454 THR A N 1
ATOM 3699 C CA . THR A 1 454 ? -19.027 -17.007 10.070 1.00 74.00 454 THR A CA 1
ATOM 3700 C C . THR A 1 454 ? -20.032 -17.664 9.117 1.00 74.00 454 THR A C 1
ATOM 3702 O O . THR A 1 454 ? -21.174 -17.219 8.988 1.00 74.00 454 THR A O 1
ATOM 3705 N N . GLU A 1 455 ? -19.625 -18.740 8.447 1.00 78.19 455 GLU A N 1
ATOM 3706 C CA . GLU A 1 455 ? -20.548 -19.576 7.679 1.00 78.19 455 GLU A CA 1
ATOM 3707 C C . GLU A 1 455 ? -21.379 -20.466 8.620 1.00 78.19 455 GLU A C 1
ATOM 3709 O O . GLU A 1 455 ? -20.834 -21.112 9.515 1.00 78.19 455 GLU A O 1
ATOM 3714 N N . PHE A 1 456 ? -22.695 -20.499 8.413 1.00 81.94 456 PHE A N 1
ATOM 3715 C CA . PHE A 1 456 ? -23.648 -21.300 9.177 1.00 81.94 456 PHE A CA 1
ATOM 3716 C C . PHE A 1 456 ? -24.247 -22.399 8.309 1.00 81.94 456 PHE A C 1
ATOM 3718 O O . PHE A 1 456 ? -24.671 -22.148 7.183 1.00 81.94 456 PHE A O 1
ATOM 3725 N N . HIS A 1 457 ? -24.325 -23.610 8.858 1.00 89.94 457 HIS A N 1
ATOM 3726 C CA . HIS A 1 457 ? -25.027 -24.732 8.246 1.00 89.94 457 HIS A CA 1
ATOM 3727 C C . HIS A 1 457 ? -26.525 -24.646 8.581 1.00 89.94 457 HIS A C 1
ATOM 3729 O O . HIS A 1 457 ? -26.899 -24.642 9.752 1.00 89.94 457 HIS A O 1
ATOM 3735 N N . LEU A 1 458 ? -27.387 -24.595 7.565 1.00 89.31 458 LEU A N 1
ATOM 3736 C CA . LEU A 1 458 ? -28.843 -24.520 7.707 1.00 89.31 458 LEU A CA 1
ATOM 3737 C C . LEU A 1 458 ? -29.472 -25.919 7.861 1.00 89.31 458 LEU A C 1
ATOM 3739 O O . LEU A 1 458 ? -30.293 -26.357 7.058 1.00 89.31 458 LEU A O 1
ATOM 3743 N N . ASN A 1 459 ? -29.065 -26.647 8.903 1.00 84.75 459 ASN A N 1
ATOM 3744 C CA . ASN A 1 459 ? -29.515 -28.021 9.170 1.00 84.75 459 ASN A CA 1
ATOM 3745 C C . ASN A 1 459 ? -30.762 -28.118 10.072 1.00 84.75 459 ASN A C 1
ATOM 3747 O O . ASN A 1 459 ? -31.547 -29.061 9.934 1.00 84.75 459 ASN A O 1
ATOM 3751 N N . ASN A 1 460 ? -30.965 -27.139 10.956 1.00 81.44 460 ASN A N 1
ATOM 3752 C CA . ASN A 1 460 ? -32.008 -27.134 11.984 1.00 81.44 460 ASN A CA 1
ATOM 3753 C C . ASN A 1 460 ? -33.074 -26.069 11.676 1.00 81.44 460 ASN A C 1
ATOM 3755 O O . ASN A 1 460 ? -32.979 -24.941 12.159 1.00 81.44 460 ASN A O 1
ATOM 3759 N N . SER A 1 461 ? -34.069 -26.408 10.849 1.00 85.94 461 SER A N 1
ATOM 3760 C CA . SER A 1 461 ? -35.186 -25.497 10.568 1.00 85.94 461 SER A CA 1
ATOM 3761 C C . SER A 1 461 ? -36.241 -25.540 11.677 1.00 85.94 461 SER A C 1
ATOM 3763 O O . SER A 1 461 ? -36.526 -26.600 12.232 1.00 85.94 461 SER A O 1
ATOM 3765 N N . GLU A 1 462 ? -36.849 -24.390 11.974 1.00 86.69 462 GLU A N 1
ATOM 3766 C CA . GLU A 1 462 ? -37.977 -24.271 12.907 1.00 86.69 462 GLU A CA 1
ATOM 3767 C C . GLU A 1 462 ? -39.327 -24.678 12.290 1.00 86.69 462 GLU A C 1
ATOM 3769 O O . GLU A 1 462 ? -40.299 -24.852 13.022 1.00 86.69 462 GLU A O 1
ATOM 3774 N N . THR A 1 463 ? -39.414 -24.784 10.958 1.00 77.25 463 THR A N 1
ATOM 3775 C CA . THR A 1 463 ? -40.680 -24.993 10.232 1.00 77.25 463 THR A CA 1
ATOM 3776 C C . THR A 1 463 ? -40.853 -26.413 9.706 1.00 77.25 463 THR A C 1
ATOM 3778 O O . THR A 1 463 ? -41.946 -26.962 9.830 1.00 77.25 463 THR A O 1
ATOM 3781 N N . HIS A 1 464 ? -39.801 -27.031 9.157 1.00 85.75 464 HIS A N 1
ATOM 3782 C CA . HIS A 1 464 ? -39.896 -28.359 8.542 1.00 85.75 464 HIS A CA 1
ATOM 3783 C C . HIS A 1 464 ? -38.673 -29.232 8.857 1.00 85.75 464 HIS A C 1
ATOM 3785 O O . HIS A 1 464 ? -37.531 -28.775 8.847 1.00 85.75 464 HIS A O 1
ATOM 3791 N N . LEU A 1 465 ? -38.905 -30.523 9.122 1.00 77.81 465 LEU A N 1
ATOM 3792 C CA . LEU A 1 465 ? -37.826 -31.491 9.364 1.00 77.81 465 LEU A CA 1
ATOM 3793 C C . LEU A 1 465 ? -37.045 -31.785 8.076 1.00 77.81 465 LEU A C 1
ATOM 3795 O O . LEU A 1 465 ? -35.809 -31.737 8.067 1.00 77.81 465 LEU A O 1
ATOM 3799 N N . ASN A 1 466 ? -37.782 -32.048 6.994 1.00 81.12 466 ASN A N 1
ATOM 3800 C CA . ASN A 1 466 ? -37.248 -32.104 5.641 1.00 81.12 466 ASN A CA 1
ATOM 3801 C C . ASN A 1 466 ? -37.255 -30.688 5.052 1.00 81.12 466 ASN A C 1
ATOM 3803 O O . ASN A 1 466 ? -38.274 -30.005 5.131 1.00 81.12 466 ASN A O 1
ATOM 3807 N N . LYS A 1 467 ? -36.113 -30.226 4.546 1.00 91.62 467 LYS A N 1
ATOM 3808 C CA . LYS A 1 467 ? -35.836 -28.806 4.275 1.00 91.62 467 LYS A CA 1
ATOM 3809 C C . LYS A 1 467 ? -35.619 -28.583 2.787 1.00 91.62 467 LYS A C 1
ATOM 3811 O O . LYS A 1 467 ? -35.170 -29.485 2.097 1.00 91.62 467 LYS A O 1
ATOM 3816 N N . PHE A 1 468 ? -35.841 -27.355 2.337 1.00 93.12 468 PHE A N 1
ATOM 3817 C CA . PHE A 1 468 ? -35.578 -26.891 0.979 1.00 93.12 468 PHE A CA 1
ATOM 3818 C C . PHE A 1 468 ? -36.360 -27.653 -0.092 1.00 93.12 468 PHE A C 1
ATOM 3820 O O . PHE A 1 468 ? -35.865 -27.839 -1.198 1.00 93.12 468 PHE A O 1
ATOM 3827 N N . GLU A 1 469 ? -37.588 -28.070 0.217 1.00 91.62 469 GLU A N 1
ATOM 3828 C CA . GLU A 1 469 ? -38.483 -28.717 -0.743 1.00 91.62 469 GLU A CA 1
ATOM 3829 C C . GLU A 1 469 ? -39.127 -27.726 -1.719 1.00 91.62 469 GLU A C 1
ATOM 3831 O O . GLU A 1 469 ? -39.182 -26.517 -1.483 1.00 91.62 469 GLU A O 1
ATOM 3836 N N . ARG A 1 470 ? -39.657 -28.235 -2.837 1.00 89.06 470 ARG A N 1
ATOM 3837 C CA . ARG A 1 470 ? -40.365 -27.412 -3.833 1.00 89.06 470 ARG A CA 1
ATOM 3838 C C . ARG A 1 470 ? -41.494 -26.598 -3.183 1.00 89.06 470 ARG A C 1
ATOM 3840 O O . ARG A 1 470 ? -42.357 -27.164 -2.519 1.00 89.06 470 ARG A O 1
ATOM 3847 N N . ASN A 1 471 ? -41.542 -25.292 -3.472 1.00 86.88 471 ASN A N 1
ATOM 3848 C CA . ASN A 1 471 ? -42.523 -24.345 -2.920 1.00 86.88 471 ASN A CA 1
ATOM 3849 C C . ASN A 1 471 ? -42.513 -24.244 -1.374 1.00 86.88 471 ASN A C 1
ATOM 3851 O O . ASN A 1 471 ? -43.493 -23.804 -0.772 1.00 86.88 471 ASN A O 1
ATOM 3855 N N . GLN A 1 472 ? -41.423 -24.661 -0.722 1.00 88.25 472 GLN A N 1
ATOM 3856 C CA . GLN A 1 472 ? -41.276 -24.604 0.730 1.00 88.25 472 GLN A CA 1
ATOM 3857 C C . GLN A 1 472 ? -40.565 -23.321 1.181 1.00 88.25 472 GLN A C 1
ATOM 3859 O O . GLN A 1 472 ? -39.712 -22.765 0.480 1.00 88.25 472 GLN A O 1
ATOM 3864 N N . ILE A 1 473 ? -40.927 -22.872 2.384 1.00 93.50 473 ILE A N 1
ATOM 3865 C CA . ILE A 1 473 ? -40.268 -21.787 3.111 1.00 93.50 473 ILE A CA 1
ATOM 3866 C C . ILE A 1 473 ? -39.657 -22.394 4.368 1.00 93.50 473 ILE A C 1
ATOM 3868 O O . ILE A 1 473 ? -40.388 -22.949 5.189 1.00 93.50 473 ILE A O 1
ATOM 3872 N N . ASP A 1 474 ? -38.344 -22.275 4.532 1.00 85.12 474 ASP A N 1
ATOM 3873 C CA . ASP A 1 474 ? -37.634 -22.847 5.674 1.00 85.12 474 ASP A CA 1
ATOM 3874 C C . ASP A 1 474 ? -37.007 -21.771 6.545 1.00 85.12 474 ASP A C 1
ATOM 3876 O O . ASP A 1 474 ? -36.144 -21.012 6.100 1.00 85.12 474 ASP A O 1
ATOM 3880 N N . ARG A 1 475 ? -37.468 -21.715 7.799 1.00 89.06 475 ARG A N 1
ATOM 3881 C CA . ARG A 1 475 ? -37.017 -20.754 8.805 1.00 89.06 475 ARG A CA 1
ATOM 3882 C C . ARG A 1 475 ? -35.858 -21.308 9.615 1.00 89.06 475 ARG A C 1
ATOM 3884 O O . ARG A 1 475 ? -35.937 -22.434 10.103 1.00 89.06 475 ARG A O 1
ATOM 3891 N N . PHE A 1 476 ? -34.843 -20.487 9.842 1.00 91.62 476 PHE A N 1
ATOM 3892 C CA . PHE A 1 476 ? -33.690 -20.775 10.692 1.00 91.62 476 PHE A CA 1
ATOM 3893 C C . PHE A 1 476 ? -33.412 -19.594 11.627 1.00 91.62 476 PHE A C 1
ATOM 3895 O O . PHE A 1 476 ? -33.701 -18.445 11.289 1.00 91.62 476 PHE A O 1
ATOM 3902 N N . LYS A 1 477 ? -32.803 -19.861 12.785 1.00 85.38 477 LYS A N 1
ATOM 3903 C CA . LYS A 1 477 ? -32.251 -18.828 13.672 1.00 85.38 477 LYS A CA 1
ATOM 3904 C C . LYS A 1 477 ? -30.735 -18.913 13.677 1.00 85.38 477 LYS A C 1
ATOM 3906 O O . LYS A 1 477 ? -30.173 -19.983 13.891 1.00 85.38 477 LYS A O 1
ATOM 3911 N N . ILE A 1 478 ? -30.093 -17.777 13.442 1.00 83.75 478 ILE A N 1
ATOM 3912 C CA . ILE A 1 478 ? -28.641 -17.622 13.446 1.00 83.75 478 ILE A CA 1
ATOM 3913 C C . ILE A 1 478 ? -28.281 -16.605 14.518 1.00 83.75 478 ILE A C 1
ATOM 3915 O O . ILE A 1 478 ? -28.735 -15.467 14.459 1.00 83.75 478 ILE A O 1
ATOM 3919 N N . GLU A 1 479 ? -27.447 -16.997 15.474 1.00 80.31 479 GLU A N 1
ATOM 3920 C CA . GLU A 1 479 ? -26.922 -16.097 16.500 1.00 80.31 479 GLU A CA 1
ATOM 3921 C C . GLU A 1 479 ? -25.475 -15.749 16.157 1.00 80.31 479 GLU A C 1
ATOM 3923 O O . GLU A 1 479 ? -24.608 -16.613 16.029 1.00 80.31 479 GLU A O 1
ATOM 3928 N N . THR A 1 480 ? -25.224 -14.463 15.925 1.00 69.25 480 THR A N 1
ATOM 3929 C CA . THR A 1 480 ? -23.902 -13.931 15.584 1.00 69.25 480 THR A CA 1
ATOM 3930 C C . THR A 1 480 ? -23.808 -12.481 16.051 1.00 69.25 480 THR A C 1
ATOM 3932 O O . THR A 1 480 ? -24.819 -11.896 16.434 1.00 69.25 480 THR A O 1
ATOM 3935 N N . ASN A 1 481 ? -22.612 -11.893 16.070 1.00 72.75 481 ASN A N 1
ATOM 3936 C CA . ASN A 1 481 ? -22.440 -10.489 16.462 1.00 72.75 481 ASN A CA 1
ATOM 3937 C C . ASN A 1 481 ? -23.314 -9.562 15.600 1.00 72.75 481 ASN A C 1
ATOM 3939 O O . ASN A 1 481 ? -23.553 -9.874 14.437 1.00 72.75 481 ASN A O 1
ATOM 3943 N N . ASP A 1 482 ? -23.761 -8.420 16.135 1.00 74.56 482 ASP A N 1
ATOM 3944 C CA . ASP A 1 482 ? -24.473 -7.426 15.318 1.00 74.56 482 ASP A CA 1
ATOM 3945 C C . ASP A 1 482 ? -23.613 -7.008 14.112 1.00 74.56 482 ASP A C 1
ATOM 3947 O O . ASP A 1 482 ? -22.566 -6.369 14.247 1.00 74.56 482 ASP A O 1
ATOM 3951 N N . LEU A 1 483 ? -24.059 -7.403 12.921 1.00 70.88 483 LEU A N 1
ATOM 3952 C CA . LEU A 1 483 ? -23.393 -7.125 11.652 1.00 70.88 483 LEU A CA 1
ATOM 3953 C C . LEU A 1 483 ? -23.690 -5.699 11.160 1.00 70.88 483 LEU A C 1
ATOM 3955 O O . LEU A 1 483 ? -23.158 -5.272 10.133 1.00 70.88 483 LEU A O 1
ATOM 3959 N N . GLY A 1 484 ? -24.562 -4.970 11.863 1.00 72.94 484 GLY A N 1
ATOM 3960 C CA . GLY A 1 484 ? -25.165 -3.741 11.380 1.00 72.94 484 GLY A CA 1
ATOM 3961 C C . GLY A 1 484 ? -26.232 -4.035 10.328 1.00 72.94 484 GLY A C 1
ATOM 3962 O O . GLY A 1 484 ? -26.833 -5.114 10.286 1.00 72.94 484 GLY A O 1
ATOM 3963 N N . LYS A 1 485 ? -26.485 -3.069 9.440 1.00 73.44 485 LYS A N 1
ATOM 3964 C CA . LYS A 1 485 ? -27.465 -3.255 8.364 1.00 73.44 485 LYS A CA 1
ATOM 3965 C C . LYS A 1 485 ? -26.981 -4.337 7.391 1.00 73.44 485 LYS A C 1
ATOM 3967 O O . LYS A 1 485 ? -25.895 -4.192 6.840 1.00 73.44 485 LYS A O 1
ATOM 3972 N N . LEU A 1 486 ? -27.781 -5.372 7.116 1.00 78.50 486 LEU A N 1
ATOM 3973 C CA . LEU A 1 486 ? -27.409 -6.376 6.113 1.00 78.50 486 LEU A CA 1
ATOM 3974 C C . LEU A 1 486 ? -27.359 -5.768 4.702 1.00 78.50 486 LEU A C 1
ATOM 3976 O O . LEU A 1 486 ? -28.310 -5.135 4.244 1.00 78.50 486 LEU A O 1
ATOM 3980 N N . ILE A 1 487 ? -26.240 -5.994 4.013 1.00 78.88 487 ILE A N 1
ATOM 3981 C CA . ILE A 1 487 ? -25.964 -5.543 2.639 1.00 78.88 487 ILE A CA 1
ATOM 3982 C C . ILE A 1 487 ? -25.948 -6.701 1.636 1.00 78.88 487 ILE A C 1
ATOM 3984 O O . ILE A 1 487 ? -26.093 -6.482 0.429 1.00 78.88 487 ILE A O 1
ATOM 3988 N N . GLY A 1 488 ? -25.784 -7.934 2.115 1.00 78.88 488 GLY A N 1
ATOM 3989 C CA . GLY A 1 488 ? -25.750 -9.128 1.285 1.00 78.88 488 GLY A CA 1
ATOM 3990 C C . GLY A 1 488 ? -25.705 -10.422 2.085 1.00 78.88 488 GLY A C 1
ATOM 3991 O O . GLY A 1 488 ? -25.525 -10.422 3.300 1.00 78.88 488 GLY A O 1
ATOM 3992 N N . ILE A 1 489 ? -25.810 -11.530 1.363 1.00 87.06 489 ILE A N 1
ATOM 3993 C CA . ILE A 1 489 ? -25.568 -12.885 1.857 1.00 87.06 489 ILE A CA 1
ATOM 3994 C C . ILE A 1 489 ? -24.700 -13.642 0.856 1.00 87.06 489 ILE A C 1
ATOM 3996 O O . ILE A 1 489 ? -24.780 -13.393 -0.347 1.00 87.06 489 ILE A O 1
ATOM 4000 N N . ARG A 1 490 ? -23.902 -14.596 1.328 1.00 90.88 490 ARG A N 1
ATOM 4001 C CA . ARG A 1 490 ? -23.449 -15.731 0.519 1.00 90.88 490 ARG A CA 1
ATOM 4002 C C . ARG A 1 490 ? -24.324 -16.911 0.878 1.00 90.88 490 ARG A C 1
ATOM 4004 O O . ARG A 1 490 ? -24.545 -17.149 2.059 1.00 90.88 490 ARG A O 1
ATOM 4011 N N . ILE A 1 491 ? -24.798 -17.648 -0.110 1.00 90.12 491 ILE A N 1
ATOM 4012 C CA . ILE A 1 491 ? -25.485 -18.917 0.107 1.00 90.12 491 ILE A CA 1
ATOM 4013 C C . ILE A 1 491 ? -24.901 -19.948 -0.852 1.00 90.12 491 ILE A C 1
ATOM 4015 O O . ILE A 1 491 ? -24.545 -19.613 -1.984 1.00 90.12 491 ILE A O 1
ATOM 4019 N N . ARG A 1 492 ? -24.728 -21.182 -0.383 1.00 94.88 492 ARG A N 1
ATOM 4020 C CA . ARG A 1 492 ? -24.166 -22.288 -1.165 1.00 94.88 492 ARG A CA 1
ATOM 4021 C C . ARG A 1 492 ? -24.719 -23.626 -0.694 1.00 94.88 492 ARG A C 1
ATOM 4023 O O . ARG A 1 492 ? -25.231 -23.714 0.416 1.00 94.88 492 ARG A O 1
ATOM 4030 N N . HIS A 1 493 ? -24.533 -24.673 -1.485 1.00 85.62 493 HIS A N 1
ATOM 4031 C CA . HIS A 1 493 ? -24.683 -26.055 -1.023 1.00 85.62 493 HIS A CA 1
ATOM 4032 C C . HIS A 1 493 ? -23.431 -26.876 -1.354 1.00 85.62 493 HIS A C 1
ATOM 4034 O O . HIS A 1 493 ? -22.523 -26.389 -2.029 1.00 85.62 493 HIS A O 1
ATOM 4040 N N . ASP A 1 494 ? -23.343 -28.095 -0.830 1.00 86.06 494 ASP A N 1
ATOM 4041 C CA . ASP A 1 494 ? -22.205 -29.005 -1.029 1.00 86.06 494 ASP A CA 1
ATOM 4042 C C . ASP A 1 494 ? -22.402 -30.037 -2.159 1.00 86.06 494 ASP A C 1
ATOM 4044 O O . ASP A 1 494 ? -21.525 -30.866 -2.392 1.00 86.06 494 ASP A O 1
ATOM 4048 N N . ASN A 1 495 ? -23.529 -29.975 -2.880 1.00 87.12 495 ASN A N 1
ATOM 4049 C CA . ASN A 1 495 ? -23.917 -30.922 -3.936 1.00 87.12 495 ASN A CA 1
ATOM 4050 C C . ASN A 1 495 ? -23.976 -32.397 -3.456 1.00 87.12 495 ASN A C 1
ATOM 4052 O O . ASN A 1 495 ? -23.750 -33.318 -4.242 1.00 87.12 495 ASN A O 1
ATOM 4056 N N . THR A 1 496 ? -24.287 -32.635 -2.178 1.00 79.12 496 THR A N 1
ATOM 4057 C CA . THR A 1 496 ? -24.574 -33.979 -1.639 1.00 79.12 496 THR A CA 1
ATOM 4058 C C . THR A 1 496 ? -26.051 -34.375 -1.794 1.00 79.12 496 THR A C 1
ATOM 4060 O O . THR A 1 496 ? -26.891 -33.549 -2.161 1.00 79.12 496 THR A O 1
ATOM 4063 N N . GLY A 1 497 ? -26.365 -35.650 -1.536 1.00 80.69 497 GLY A N 1
ATOM 4064 C CA . GLY A 1 497 ? -27.718 -36.209 -1.647 1.00 80.69 497 GLY A CA 1
ATOM 4065 C C . GLY A 1 497 ? -28.055 -36.783 -3.030 1.00 80.69 497 GLY A C 1
ATOM 4066 O O . GLY A 1 497 ? -27.205 -36.813 -3.922 1.00 80.69 497 GLY A O 1
ATOM 4067 N N . ALA A 1 498 ? -29.279 -37.292 -3.204 1.00 74.38 498 ALA A N 1
ATOM 4068 C CA . ALA A 1 498 ? -29.714 -37.932 -4.451 1.00 74.38 498 ALA A CA 1
ATOM 4069 C C . ALA A 1 498 ? -30.154 -36.896 -5.500 1.00 74.38 498 ALA A C 1
ATOM 4071 O O . ALA A 1 498 ? -29.877 -37.051 -6.691 1.00 74.38 498 ALA A O 1
ATOM 4072 N N . PHE A 1 499 ? -30.776 -35.809 -5.046 1.00 78.81 499 PHE A N 1
ATOM 4073 C CA . PHE A 1 499 ? -31.229 -34.685 -5.856 1.00 78.81 499 PHE A CA 1
ATOM 4074 C C . PHE A 1 499 ? -30.580 -33.381 -5.361 1.00 78.81 499 PHE A C 1
ATOM 4076 O O . PHE A 1 499 ? -31.222 -32.579 -4.692 1.00 78.81 499 PHE A O 1
ATOM 4083 N N . PRO A 1 500 ? -29.296 -33.125 -5.683 1.00 80.06 500 PRO A N 1
ATOM 4084 C CA . PRO A 1 500 ? -28.583 -31.947 -5.183 1.00 80.06 500 PRO A CA 1
ATOM 4085 C C . PRO A 1 500 ? -29.002 -30.624 -5.848 1.00 80.06 500 PRO A C 1
ATOM 4087 O O . PRO A 1 500 ? -28.673 -29.555 -5.342 1.00 80.06 500 PRO A O 1
ATOM 4090 N N . SER A 1 501 ? -29.683 -30.660 -7.001 1.00 80.12 501 SER A N 1
ATOM 4091 C CA . SER A 1 501 ? -30.000 -29.455 -7.786 1.00 80.12 501 SER A CA 1
ATOM 4092 C C . SER A 1 501 ? -31.174 -28.673 -7.202 1.00 80.12 501 SER A C 1
ATOM 4094 O O . SER A 1 501 ? -32.318 -29.072 -7.372 1.00 80.12 501 SER A O 1
ATOM 4096 N N . TRP A 1 502 ? -30.888 -27.515 -6.622 1.00 91.88 502 TRP A N 1
ATOM 4097 C CA . TRP A 1 502 ? -31.849 -26.642 -5.948 1.00 91.88 502 TRP A CA 1
ATOM 4098 C C . TRP A 1 502 ? -32.253 -25.447 -6.824 1.00 91.88 502 TRP A C 1
ATOM 4100 O O . TRP A 1 502 ? -31.435 -24.978 -7.610 1.00 91.88 502 TRP A O 1
ATOM 4110 N N . PHE A 1 503 ? -33.448 -24.874 -6.665 1.00 87.50 503 PHE A N 1
ATOM 4111 C CA . PHE A 1 503 ? -33.768 -23.534 -7.180 1.00 87.50 503 PHE A CA 1
ATOM 4112 C C . PHE A 1 503 ? -34.218 -22.615 -6.045 1.00 87.50 503 PHE A C 1
ATOM 4114 O O . PHE A 1 503 ? -35.346 -22.694 -5.549 1.00 87.50 503 PHE A O 1
ATOM 4121 N N . LEU A 1 504 ? -33.336 -21.683 -5.695 1.00 89.56 504 LEU A N 1
ATOM 4122 C CA . LEU A 1 504 ? -33.592 -20.643 -4.711 1.00 89.56 504 LEU A CA 1
ATOM 4123 C C . LEU A 1 504 ? -34.315 -19.467 -5.380 1.00 89.56 504 LEU A C 1
ATOM 4125 O O . LEU A 1 504 ? -33.754 -18.817 -6.268 1.00 89.56 504 LEU A O 1
ATOM 4129 N N . ASP A 1 505 ? -35.533 -19.155 -4.931 1.00 79.56 505 ASP A N 1
ATOM 4130 C CA . ASP A 1 505 ? -36.222 -17.917 -5.313 1.00 79.56 505 ASP A CA 1
ATOM 4131 C C . ASP A 1 505 ? -35.567 -16.729 -4.601 1.00 79.56 505 ASP A C 1
ATOM 4133 O O . ASP A 1 505 ? -34.945 -15.875 -5.240 1.00 79.56 505 ASP A O 1
ATOM 4137 N N . ARG A 1 506 ? -35.633 -16.706 -3.266 1.00 91.25 506 ARG A N 1
ATOM 4138 C CA . ARG A 1 506 ? -35.088 -15.625 -2.437 1.00 91.25 506 ARG A CA 1
ATOM 4139 C C . ARG A 1 506 ? -34.816 -16.067 -1.002 1.00 91.25 506 ARG A C 1
ATOM 4141 O O . ARG A 1 506 ? -35.281 -17.113 -0.559 1.00 91.25 506 ARG A O 1
ATOM 4148 N N . VAL A 1 507 ? -34.095 -15.231 -0.267 1.00 92.19 507 VAL A N 1
ATOM 4149 C CA . VAL A 1 507 ? -33.948 -15.334 1.190 1.00 92.19 507 VAL A CA 1
ATOM 4150 C C . VAL A 1 507 ? -34.441 -14.037 1.820 1.00 92.19 507 VAL A C 1
ATOM 4152 O O . VAL A 1 507 ? -34.021 -12.954 1.409 1.00 92.19 507 VAL A O 1
ATOM 4155 N N . GLU A 1 508 ? -35.313 -14.137 2.816 1.00 91.94 508 GLU A N 1
ATOM 4156 C CA . GLU A 1 508 ? -35.727 -13.016 3.659 1.00 91.94 508 GLU A CA 1
ATOM 4157 C C . GLU A 1 508 ? -35.037 -13.133 5.021 1.00 91.94 508 GLU A C 1
ATOM 4159 O O . GLU A 1 508 ? -34.939 -14.224 5.579 1.00 91.94 508 GLU A O 1
ATOM 4164 N N . ILE A 1 509 ? -34.529 -12.025 5.565 1.00 92.06 509 ILE A N 1
ATOM 4165 C CA . ILE A 1 509 ? -33.866 -12.021 6.876 1.00 92.06 509 ILE A CA 1
ATOM 4166 C C . ILE A 1 509 ? -34.457 -10.938 7.771 1.00 92.06 509 ILE A C 1
ATOM 4168 O O . ILE A 1 509 ? -34.449 -9.756 7.427 1.00 92.06 509 ILE A O 1
ATOM 4172 N N . GLY A 1 510 ? -34.953 -11.348 8.936 1.00 79.56 510 GLY A N 1
ATOM 4173 C CA . GLY A 1 510 ? -35.421 -10.474 10.004 1.00 79.56 510 GLY A CA 1
ATOM 4174 C C . GLY A 1 510 ? -34.344 -10.240 11.062 1.00 79.56 510 GLY A C 1
ATOM 4175 O O . GLY A 1 510 ? -33.768 -11.191 11.586 1.00 79.56 510 GLY A O 1
ATOM 4176 N N . GLN A 1 511 ? -34.115 -8.974 11.411 1.00 75.31 511 GLN A N 1
ATOM 4177 C CA . GLN A 1 511 ? -33.281 -8.553 12.539 1.00 75.31 511 GLN A CA 1
ATOM 4178 C C . GLN A 1 511 ? -34.038 -7.468 13.318 1.00 75.31 511 GLN A C 1
ATOM 4180 O O . GLN A 1 511 ? -34.144 -6.323 12.870 1.00 75.31 511 GLN A O 1
ATOM 4185 N N . ASN A 1 512 ? -34.577 -7.810 14.490 1.00 71.00 512 ASN A N 1
ATOM 4186 C CA . ASN A 1 512 ? -35.452 -6.931 15.278 1.00 71.00 512 ASN A CA 1
ATOM 4187 C C . ASN A 1 512 ? -36.642 -6.397 14.443 1.00 71.00 512 ASN A C 1
ATOM 4189 O O . ASN A 1 512 ? -37.515 -7.172 14.064 1.00 71.00 512 ASN A O 1
ATOM 4193 N N . MET A 1 513 ? -36.688 -5.091 14.140 1.00 59.19 513 MET A N 1
ATOM 4194 C CA . MET A 1 513 ? -37.716 -4.489 13.268 1.00 59.19 513 MET A CA 1
ATOM 4195 C C . MET A 1 513 ? -37.296 -4.354 11.794 1.00 59.19 513 MET A C 1
ATOM 4197 O O . MET A 1 513 ? -38.110 -3.944 10.967 1.00 59.19 513 MET A O 1
ATOM 4201 N N . ASN A 1 514 ? -36.046 -4.670 11.449 1.00 69.38 514 ASN A N 1
ATOM 4202 C CA . ASN A 1 514 ? -35.565 -4.610 10.072 1.00 69.38 514 ASN A CA 1
ATOM 4203 C C . ASN A 1 514 ? -35.872 -5.928 9.350 1.00 69.38 514 ASN A C 1
ATOM 4205 O O . ASN A 1 514 ? -35.681 -7.009 9.911 1.00 69.38 514 ASN A O 1
ATOM 4209 N N . LYS A 1 515 ? -36.298 -5.829 8.089 1.00 79.75 515 LYS A N 1
ATOM 4210 C CA . LYS A 1 515 ? -36.422 -6.958 7.162 1.00 79.75 515 LYS A CA 1
ATOM 4211 C C . LYS A 1 515 ? -35.583 -6.688 5.920 1.00 79.75 515 LYS A C 1
ATOM 4213 O O . LYS A 1 515 ? -35.634 -5.584 5.379 1.00 79.75 515 LYS A O 1
ATOM 4218 N N . TYR A 1 516 ? -34.856 -7.702 5.476 1.00 84.44 516 TYR A N 1
ATOM 4219 C CA . TYR A 1 516 ? -33.990 -7.676 4.302 1.00 84.44 516 TYR A CA 1
ATOM 4220 C C . TYR A 1 516 ? -34.440 -8.749 3.313 1.00 84.44 516 TYR A C 1
ATOM 4222 O O . TYR A 1 516 ? -34.827 -9.836 3.735 1.00 84.44 516 TYR A O 1
ATOM 4230 N N . GLU A 1 517 ? -34.372 -8.462 2.015 1.00 85.12 517 GLU A N 1
ATOM 4231 C CA . GLU A 1 517 ? -34.773 -9.389 0.952 1.00 85.12 517 GLU A CA 1
ATOM 4232 C C . GLU A 1 517 ? -33.633 -9.565 -0.064 1.00 85.12 517 GLU A C 1
ATOM 4234 O O . GLU A 1 517 ? -33.108 -8.597 -0.630 1.00 85.12 517 GLU A O 1
ATOM 4239 N N . PHE A 1 518 ? -33.265 -10.823 -0.302 1.00 87.06 518 PHE A N 1
ATOM 4240 C CA . PHE A 1 518 ? -32.165 -11.246 -1.163 1.00 87.06 518 PHE A CA 1
ATOM 4241 C C . PHE A 1 518 ? -32.700 -12.159 -2.272 1.00 87.06 518 PHE A C 1
ATOM 4243 O O . PHE A 1 518 ? -32.726 -13.382 -2.140 1.00 87.06 518 PHE A O 1
ATOM 4250 N N . ILE A 1 519 ? -33.151 -11.556 -3.375 1.00 75.88 519 ILE A N 1
ATOM 4251 C CA . ILE A 1 519 ? -33.702 -12.282 -4.532 1.00 75.88 519 ILE A CA 1
ATOM 4252 C C . ILE A 1 519 ? -32.573 -12.938 -5.335 1.00 75.88 519 ILE A C 1
ATOM 4254 O O . ILE A 1 519 ? -31.635 -12.254 -5.751 1.00 75.88 519 ILE A O 1
ATOM 4258 N N . CYS A 1 520 ? -32.696 -14.242 -5.590 1.00 82.00 520 CYS A N 1
ATOM 4259 C CA . CYS A 1 520 ? -31.735 -15.041 -6.346 1.00 82.00 520 CYS A CA 1
ATOM 4260 C C . CYS A 1 520 ? -32.284 -15.500 -7.705 1.00 82.00 520 CYS A C 1
ATOM 4262 O O . CYS A 1 520 ? -31.691 -15.175 -8.732 1.00 82.00 520 CYS A O 1
ATOM 4264 N N . GLN A 1 521 ? -33.413 -16.217 -7.700 1.00 83.31 521 GLN A N 1
ATOM 4265 C CA . GLN A 1 521 ? -34.101 -16.777 -8.872 1.00 83.31 521 GLN A CA 1
ATOM 4266 C C . GLN A 1 521 ? -33.173 -17.551 -9.822 1.00 83.31 521 GLN A C 1
ATOM 4268 O O . GLN A 1 521 ? -33.146 -17.315 -11.033 1.00 83.31 521 GLN A O 1
ATOM 4273 N N . LYS A 1 522 ? -32.389 -18.475 -9.253 1.00 80.75 522 LYS A N 1
ATOM 4274 C CA . LYS A 1 522 ? -31.376 -19.257 -9.973 1.00 80.75 522 LYS A CA 1
ATOM 4275 C C . LYS A 1 522 ? -31.267 -20.693 -9.472 1.00 80.75 522 LYS A C 1
ATOM 4277 O O . LYS A 1 522 ? -31.430 -20.954 -8.279 1.00 80.75 522 LYS A O 1
ATOM 4282 N N . TRP A 1 523 ? -30.901 -21.608 -10.375 1.00 77.19 523 TRP A N 1
ATOM 4283 C CA . TRP A 1 523 ? -30.522 -22.964 -9.970 1.00 77.19 523 TRP A CA 1
ATOM 4284 C C . TRP A 1 523 ? -29.182 -22.949 -9.241 1.00 77.19 523 TRP A C 1
ATOM 4286 O O . TRP A 1 523 ? -28.230 -22.328 -9.703 1.00 77.19 523 TRP A O 1
ATOM 4296 N N . PHE A 1 524 ? -29.083 -23.675 -8.140 1.00 88.19 524 PHE A N 1
ATOM 4297 C CA . PHE A 1 524 ? -27.828 -24.096 -7.545 1.00 88.19 524 PHE A CA 1
ATOM 4298 C C . PHE A 1 524 ? -27.630 -25.558 -7.929 1.00 88.19 524 PHE A C 1
ATOM 4300 O O . PHE A 1 524 ? -28.392 -26.435 -7.526 1.00 88.19 524 PHE A O 1
ATOM 4307 N N . SER A 1 525 ? -26.696 -25.801 -8.839 1.00 74.81 525 SER A N 1
ATOM 4308 C CA . SER A 1 525 ? -26.510 -27.104 -9.468 1.00 74.81 525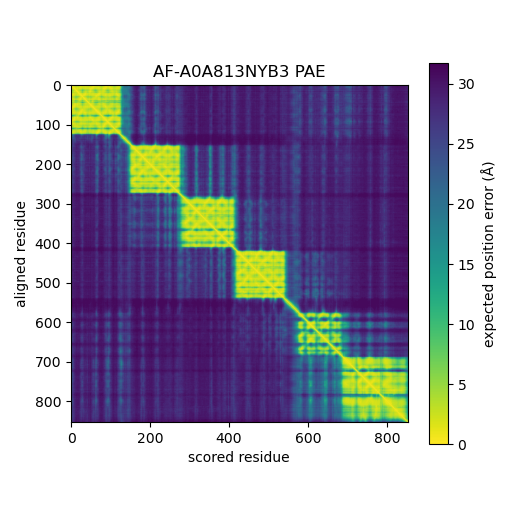 SER A CA 1
ATOM 4309 C C . SER A 1 525 ? -25.147 -27.162 -10.138 1.00 74.81 525 SER A C 1
ATOM 4311 O O . SER A 1 525 ? -24.639 -26.149 -10.610 1.00 74.81 525 SER A O 1
ATOM 4313 N N . THR A 1 526 ? -24.575 -28.357 -10.237 1.00 78.81 526 THR A N 1
ATOM 4314 C CA . THR A 1 526 ? -23.376 -28.633 -11.039 1.00 78.81 526 THR A CA 1
ATOM 4315 C C . THR A 1 526 ? -23.677 -28.855 -12.528 1.00 78.81 526 THR A C 1
ATOM 4317 O O . THR A 1 526 ? -22.743 -28.901 -13.325 1.00 78.81 526 THR A O 1
ATOM 4320 N N . ASN A 1 527 ? -24.953 -28.990 -12.925 1.00 64.19 527 ASN A N 1
ATOM 4321 C CA . ASN A 1 527 ? -25.358 -29.336 -14.296 1.00 64.19 527 ASN A CA 1
ATOM 4322 C C . ASN A 1 527 ? -26.585 -28.571 -14.847 1.00 64.19 527 ASN A C 1
ATOM 4324 O O . ASN A 1 527 ? -27.099 -28.931 -15.908 1.00 64.19 527 ASN A O 1
ATOM 4328 N N . ARG A 1 528 ? -27.053 -27.516 -14.165 1.00 60.25 528 ARG A N 1
ATOM 4329 C CA . ARG A 1 528 ? -28.129 -26.617 -14.631 1.00 60.25 528 ARG A CA 1
ATOM 4330 C C . ARG A 1 528 ? -27.710 -25.147 -14.540 1.00 60.25 528 ARG A C 1
ATOM 4332 O O . ARG A 1 528 ? -26.879 -24.785 -13.711 1.00 60.25 528 ARG A O 1
ATOM 4339 N N . ASP A 1 529 ? -28.363 -24.301 -15.341 1.00 68.44 529 ASP A N 1
ATOM 4340 C CA . ASP A 1 529 ? -28.212 -22.833 -15.334 1.00 68.44 529 ASP A CA 1
ATOM 4341 C C . ASP A 1 529 ? -26.760 -22.399 -15.619 1.00 68.44 529 ASP A C 1
ATOM 4343 O O . ASP A 1 529 ? -26.266 -22.681 -16.707 1.00 68.44 529 ASP A O 1
ATOM 4347 N N . ASP A 1 530 ? -26.057 -21.755 -14.681 1.00 67.75 530 ASP A N 1
ATOM 4348 C CA . ASP A 1 530 ? -24.638 -21.384 -14.826 1.00 67.75 530 ASP A CA 1
ATOM 4349 C C . ASP A 1 530 ? -23.661 -22.378 -14.158 1.00 67.75 530 ASP A C 1
ATOM 4351 O O . ASP A 1 530 ? -22.488 -22.048 -13.963 1.00 67.75 530 ASP A O 1
ATOM 4355 N N . CYS A 1 531 ? -24.147 -23.574 -13.799 1.00 70.19 531 CYS A N 1
ATOM 4356 C CA . CYS A 1 531 ? -23.416 -24.658 -13.133 1.00 70.19 531 CYS A CA 1
ATOM 4357 C C . CYS A 1 531 ? -22.716 -24.257 -11.816 1.00 70.19 531 CYS A C 1
ATOM 4359 O O . CYS A 1 531 ? -21.696 -24.844 -11.441 1.00 70.19 531 CYS A O 1
ATOM 4361 N N . LYS A 1 532 ? -23.244 -23.252 -11.102 1.00 69.31 532 LYS A N 1
ATOM 4362 C CA . LYS A 1 532 ? -22.745 -22.843 -9.781 1.00 69.31 532 LYS A CA 1
ATOM 4363 C C . LYS A 1 532 ? -23.597 -23.385 -8.647 1.00 69.31 532 LYS A C 1
ATOM 4365 O O . LYS A 1 532 ? -24.821 -23.367 -8.705 1.00 69.31 532 LYS A O 1
ATOM 4370 N N . ILE A 1 533 ? -22.912 -23.729 -7.560 1.00 79.88 533 ILE A N 1
ATOM 4371 C CA . ILE A 1 533 ? -23.490 -24.172 -6.284 1.00 79.88 533 ILE A CA 1
ATOM 4372 C C . ILE A 1 533 ? -23.263 -23.160 -5.145 1.00 79.88 533 ILE A C 1
ATOM 4374 O O . ILE A 1 533 ? -23.523 -23.467 -3.988 1.00 79.88 533 ILE A O 1
ATOM 4378 N N . ASP A 1 534 ? -22.782 -21.953 -5.468 1.00 86.75 534 ASP A N 1
ATOM 4379 C CA . ASP A 1 534 ? -22.368 -20.896 -4.532 1.00 86.75 534 ASP A CA 1
ATOM 4380 C C . ASP A 1 534 ? -22.620 -19.511 -5.153 1.00 86.75 534 ASP A C 1
ATOM 4382 O O . ASP A 1 534 ? -22.256 -19.273 -6.313 1.00 86.75 534 ASP A O 1
ATOM 4386 N N . ARG A 1 535 ? -23.278 -18.604 -4.418 1.00 79.31 535 ARG A N 1
ATOM 4387 C CA . ARG A 1 535 ? -23.612 -17.247 -4.882 1.00 79.31 535 ARG A CA 1
ATOM 4388 C C . ARG A 1 535 ? -23.550 -16.225 -3.754 1.00 79.31 535 ARG A C 1
ATOM 4390 O O . ARG A 1 535 ? -23.999 -16.485 -2.643 1.00 79.31 535 ARG A O 1
ATOM 4397 N N . ILE A 1 536 ? -23.116 -15.010 -4.094 1.00 72.25 536 ILE A N 1
ATOM 4398 C CA . ILE A 1 536 ? -23.269 -13.814 -3.255 1.00 72.25 536 ILE A CA 1
ATOM 4399 C C . ILE A 1 536 ? -24.417 -12.966 -3.817 1.00 72.25 536 ILE A C 1
ATOM 4401 O O . ILE A 1 536 ? -24.395 -12.586 -4.988 1.00 72.25 536 ILE A O 1
ATOM 4405 N N . ILE A 1 537 ? -25.409 -12.664 -2.982 1.00 79.62 537 ILE A N 1
ATOM 4406 C CA . ILE A 1 537 ? -26.636 -11.924 -3.308 1.00 79.62 537 ILE A CA 1
ATOM 4407 C C . ILE A 1 537 ? -26.644 -10.631 -2.480 1.00 79.62 537 ILE A C 1
ATOM 4409 O O . ILE A 1 537 ? -26.288 -10.656 -1.305 1.00 79.62 537 ILE A O 1
ATOM 4413 N N . LYS A 1 538 ? -27.027 -9.490 -3.067 1.00 77.75 538 LYS A N 1
ATOM 4414 C CA . LYS A 1 538 ? -27.042 -8.174 -2.391 1.00 77.75 538 LYS A CA 1
ATOM 4415 C C . LYS A 1 538 ? -28.469 -7.687 -2.130 1.00 77.75 538 LYS A C 1
ATOM 4417 O O . LYS A 1 538 ? -29.373 -8.004 -2.899 1.00 77.75 538 LYS A O 1
ATOM 4422 N N . GLU A 1 539 ? -28.654 -6.906 -1.066 1.00 61.78 539 GLU A N 1
ATOM 4423 C CA . GLU A 1 539 ? -29.950 -6.320 -0.682 1.00 61.78 539 GLU A CA 1
ATOM 4424 C C . GLU A 1 539 ? -30.492 -5.405 -1.802 1.00 61.78 539 GLU A C 1
ATOM 4426 O O . GLU A 1 539 ? -29.790 -4.506 -2.278 1.00 61.78 539 GLU A O 1
ATOM 4431 N N . LYS A 1 540 ? -31.757 -5.586 -2.211 1.00 57.56 540 LYS A N 1
ATOM 4432 C CA . LYS A 1 540 ? -32.446 -4.641 -3.109 1.00 57.56 540 LYS A CA 1
ATOM 4433 C C . LYS A 1 540 ? -33.119 -3.529 -2.300 1.00 57.56 540 LYS A C 1
ATOM 4435 O O . LYS A 1 540 ? -33.980 -3.785 -1.467 1.00 57.56 540 LYS A O 1
ATOM 4440 N N . THR A 1 541 ? -32.798 -2.268 -2.592 1.00 32.03 541 THR A N 1
ATOM 4441 C CA . THR A 1 541 ? -33.477 -1.125 -1.960 1.00 32.03 541 THR A CA 1
ATOM 4442 C C . THR A 1 541 ? -34.809 -0.828 -2.659 1.00 32.03 541 THR A C 1
ATOM 4444 O O . THR A 1 541 ? -34.826 -0.268 -3.757 1.00 32.03 541 THR A O 1
ATOM 4447 N N . PHE A 1 542 ? -35.937 -1.158 -2.024 1.00 28.16 542 PHE A N 1
ATOM 4448 C CA . PHE A 1 542 ? -37.264 -0.768 -2.516 1.00 28.16 542 PHE A CA 1
ATOM 4449 C C . PHE A 1 542 ? -37.427 0.763 -2.518 1.00 28.16 542 PHE A C 1
ATOM 4451 O O . PHE A 1 542 ? -37.370 1.412 -1.473 1.00 28.16 542 PHE A O 1
ATOM 4458 N N . LYS A 1 543 ? -37.695 1.351 -3.690 1.00 28.94 543 LYS A N 1
ATOM 4459 C CA . LYS A 1 543 ? -38.309 2.684 -3.789 1.00 28.94 543 LYS A CA 1
ATOM 4460 C C . LYS A 1 543 ? -39.822 2.510 -3.885 1.00 28.94 543 LYS A C 1
ATOM 4462 O O . LYS A 1 543 ? -40.318 2.048 -4.911 1.00 28.94 543 LYS A O 1
ATOM 4467 N N . ASN A 1 544 ? -40.549 2.930 -2.852 1.00 28.14 544 ASN A N 1
ATOM 4468 C CA . ASN A 1 544 ? -42.006 3.030 -2.914 1.00 28.14 544 ASN A CA 1
ATOM 4469 C C . ASN A 1 544 ? -42.417 3.981 -4.048 1.00 28.14 544 ASN A C 1
ATOM 4471 O O . ASN A 1 544 ? -42.147 5.180 -3.988 1.00 28.14 544 ASN A O 1
ATOM 4475 N N . LYS A 1 545 ? -43.110 3.457 -5.063 1.00 30.83 545 LYS A N 1
ATOM 4476 C CA . LYS A 1 545 ? -43.939 4.275 -5.953 1.00 30.83 545 LYS A CA 1
ATOM 4477 C C . LYS A 1 545 ? -45.203 4.657 -5.189 1.00 30.83 545 LYS A C 1
ATOM 4479 O O . LYS A 1 545 ? -46.047 3.791 -5.002 1.00 30.83 545 LYS A O 1
ATOM 4484 N N . LEU A 1 546 ? -45.345 5.924 -4.801 1.00 27.39 546 LEU A N 1
ATOM 4485 C CA . LEU A 1 546 ? -46.638 6.548 -4.494 1.00 27.39 546 LEU A CA 1
ATOM 4486 C C . LEU A 1 546 ? -46.511 8.084 -4.543 1.00 27.39 546 LEU A C 1
ATOM 4488 O O . LEU A 1 546 ? -45.801 8.680 -3.742 1.00 27.39 546 LEU A O 1
ATOM 4492 N N . ASN A 1 547 ? -47.268 8.679 -5.470 1.00 27.73 547 ASN A N 1
ATOM 4493 C CA . ASN A 1 547 ? -47.715 10.079 -5.538 1.00 27.73 547 ASN A CA 1
ATOM 4494 C C . ASN A 1 547 ? -46.687 11.212 -5.757 1.00 27.73 547 ASN A C 1
ATOM 4496 O O . ASN A 1 547 ? -46.229 11.849 -4.815 1.00 27.73 547 ASN A O 1
ATOM 4500 N N . GLU A 1 548 ? -46.528 11.612 -7.025 1.00 27.78 548 GLU A N 1
ATOM 4501 C CA . GLU A 1 548 ? -46.243 13.006 -7.405 1.00 27.78 548 GLU A CA 1
ATOM 4502 C C . GLU A 1 548 ? -47.462 13.625 -8.115 1.00 27.78 548 GLU A C 1
ATOM 4504 O O . GLU A 1 548 ? -47.917 13.119 -9.142 1.00 27.78 548 GLU A O 1
ATOM 4509 N N . LYS A 1 549 ? -47.961 14.758 -7.600 1.00 29.45 549 LYS A N 1
ATOM 4510 C CA . LYS A 1 549 ? -48.742 15.749 -8.362 1.00 29.45 549 LYS A CA 1
ATOM 4511 C C . LYS A 1 549 ? -48.484 17.167 -7.823 1.00 29.45 549 LYS A C 1
ATOM 4513 O O . LYS A 1 549 ? -49.122 17.563 -6.860 1.00 29.45 549 LYS A O 1
ATOM 4518 N N . LYS A 1 550 ? -47.612 17.881 -8.547 1.00 29.45 550 LYS A N 1
ATOM 4519 C CA . LYS A 1 550 ? -47.519 19.340 -8.798 1.00 29.45 550 LYS A CA 1
ATOM 4520 C C . LYS A 1 550 ? -47.429 20.358 -7.639 1.00 29.45 550 LYS A C 1
ATOM 4522 O O . LYS A 1 550 ? -48.020 20.222 -6.577 1.00 29.45 550 LYS A O 1
ATOM 4527 N N . ASP A 1 551 ? -46.661 21.402 -7.945 1.00 26.66 551 ASP A N 1
ATOM 4528 C CA . ASP A 1 551 ? -46.189 22.523 -7.124 1.00 26.66 551 ASP A CA 1
ATOM 4529 C C . ASP A 1 551 ? -47.248 23.574 -6.731 1.00 26.66 551 ASP A C 1
ATOM 4531 O O . ASP A 1 551 ? -48.210 23.769 -7.469 1.00 26.66 551 ASP A O 1
ATOM 4535 N N . ASP A 1 552 ? -46.988 24.338 -5.651 1.00 28.03 552 ASP A N 1
ATOM 4536 C CA . ASP A 1 552 ? -46.753 25.799 -5.747 1.00 28.03 552 ASP A CA 1
ATOM 4537 C C . ASP A 1 552 ? -46.127 26.434 -4.462 1.00 28.03 552 ASP A C 1
ATOM 4539 O O . ASP A 1 552 ? -46.002 25.790 -3.420 1.00 28.03 552 ASP A O 1
ATOM 4543 N N . LYS A 1 553 ? -45.644 27.688 -4.562 1.00 22.58 553 LYS A N 1
ATOM 4544 C CA . LYS A 1 553 ? -44.760 28.457 -3.620 1.00 22.58 553 LYS A CA 1
ATOM 4545 C C . LYS A 1 553 ? -45.511 29.582 -2.827 1.00 22.58 553 LYS A C 1
ATOM 4547 O O . LYS A 1 553 ? -46.678 29.795 -3.132 1.00 22.58 553 LYS A O 1
ATOM 4552 N N . PRO A 1 554 ? -44.878 30.498 -2.022 1.00 32.62 554 PRO A N 1
ATOM 4553 C CA . PRO A 1 554 ? -43.793 30.444 -0.996 1.00 32.62 554 PRO A CA 1
ATOM 4554 C C . PRO A 1 554 ? -44.064 31.302 0.307 1.00 32.62 554 PRO A C 1
ATOM 4556 O O . PRO A 1 554 ? -45.123 31.908 0.429 1.00 32.62 554 PRO A O 1
ATOM 4559 N N . LYS A 1 555 ? -43.033 31.494 1.181 1.00 24.72 555 LYS A N 1
ATOM 4560 C CA . LYS A 1 555 ? -42.908 32.408 2.383 1.00 24.72 555 LYS A CA 1
ATOM 4561 C C . LYS A 1 555 ? -43.586 31.909 3.689 1.00 24.72 555 LYS A C 1
ATOM 4563 O O . LYS A 1 555 ? -44.554 31.178 3.584 1.00 24.72 555 LYS A O 1
ATOM 4568 N N . GLN A 1 556 ? -43.232 32.243 4.948 1.00 24.61 556 GLN A N 1
ATOM 4569 C CA . GLN A 1 556 ? -42.089 32.842 5.709 1.00 24.61 556 GLN A CA 1
ATOM 4570 C C . GLN A 1 556 ? -42.429 32.662 7.234 1.00 24.61 556 GLN A C 1
ATOM 4572 O O . GLN A 1 556 ? -43.607 32.516 7.533 1.00 24.61 556 GLN A O 1
ATOM 4577 N N . GLU A 1 557 ? -41.576 32.696 8.278 1.00 23.80 557 GLU A N 1
ATOM 4578 C CA . GLU A 1 557 ? -40.112 32.596 8.493 1.00 23.80 557 GLU A CA 1
ATOM 4579 C C . GLU A 1 557 ? -39.807 32.430 10.020 1.00 23.80 557 GLU A C 1
ATOM 4581 O O . GLU A 1 557 ? -40.578 32.942 10.822 1.00 23.80 557 GLU A O 1
ATOM 4586 N N . ASN A 1 558 ? -38.645 31.863 10.421 1.00 25.42 558 ASN A N 1
ATOM 4587 C CA . ASN A 1 558 ? -38.011 31.925 11.778 1.00 25.42 558 ASN A CA 1
ATOM 4588 C C . ASN A 1 558 ? -38.747 31.277 12.999 1.00 25.42 558 ASN A C 1
ATOM 4590 O O . ASN A 1 558 ? -39.960 31.324 13.097 1.00 25.42 558 ASN A O 1
ATOM 4594 N N . LYS A 1 559 ? -38.103 30.719 14.050 1.00 24.80 559 LYS A N 1
ATOM 4595 C CA . LYS A 1 559 ? -36.702 30.300 14.341 1.00 24.80 559 LYS A CA 1
ATOM 4596 C C . LYS A 1 559 ? -36.672 29.408 15.611 1.00 24.80 559 LYS A C 1
ATOM 4598 O O . LYS A 1 559 ? -37.471 29.644 16.509 1.00 24.80 559 LYS A O 1
ATOM 4603 N N . LYS A 1 560 ? -35.627 28.564 15.749 1.00 23.36 560 LYS A N 1
ATOM 4604 C CA . LYS A 1 560 ? -35.305 27.640 16.881 1.00 23.36 560 LYS A CA 1
ATOM 4605 C C . LYS A 1 560 ? -36.165 26.347 16.884 1.00 23.36 560 LYS A C 1
ATOM 4607 O O . LYS A 1 560 ? -37.333 26.406 16.544 1.00 23.36 560 LYS A O 1
ATOM 4612 N N . ASP A 1 561 ? -35.653 25.145 17.182 1.00 27.39 561 ASP A N 1
ATOM 4613 C CA . ASP A 1 561 ? -34.433 24.805 17.934 1.00 27.39 561 ASP A CA 1
ATOM 4614 C C . ASP A 1 561 ? -33.548 23.663 17.365 1.00 27.39 561 ASP A C 1
ATOM 4616 O O . ASP A 1 561 ? -33.872 22.963 16.411 1.00 27.39 561 ASP A O 1
ATOM 4620 N N . LYS A 1 562 ? -32.364 23.546 17.976 1.00 27.78 562 LYS A N 1
ATOM 4621 C CA . LYS A 1 562 ? -31.148 22.793 17.599 1.00 27.78 562 LYS A CA 1
ATOM 4622 C C . LYS A 1 562 ? -31.278 21.266 17.362 1.00 27.78 562 LYS A C 1
ATOM 4624 O O . LYS A 1 562 ? -32.083 20.585 17.982 1.00 27.78 562 LYS A O 1
ATOM 4629 N N . LYS A 1 563 ? -30.263 20.733 16.645 1.00 28.58 563 LYS A N 1
ATOM 4630 C CA . LYS A 1 563 ? -29.821 19.314 16.488 1.00 28.58 563 LYS A CA 1
ATOM 4631 C C . LYS A 1 563 ? -30.488 18.450 15.393 1.00 28.58 563 LYS A C 1
ATOM 4633 O O . LYS A 1 563 ? -31.256 17.545 15.700 1.00 28.58 563 LYS A O 1
ATOM 4638 N N . LYS A 1 564 ? -30.031 18.588 14.135 1.00 26.89 564 LYS A N 1
ATOM 4639 C CA . LYS A 1 564 ? -29.978 17.480 13.142 1.00 26.89 564 LYS A CA 1
ATOM 4640 C C . LYS A 1 564 ? -29.032 17.782 11.960 1.00 26.89 564 LYS A C 1
ATOM 4642 O O . LYS A 1 564 ? -29.450 17.985 10.830 1.00 26.89 564 LYS A O 1
ATOM 4647 N N . ALA A 1 565 ? -27.727 17.779 12.232 1.00 29.12 565 ALA A N 1
ATOM 4648 C CA . ALA A 1 565 ? -26.678 17.772 11.208 1.00 29.12 565 ALA A CA 1
ATOM 4649 C C . ALA A 1 565 ? -25.565 16.802 11.638 1.00 29.12 565 ALA A C 1
ATOM 4651 O O . ALA A 1 565 ? -24.626 17.213 12.313 1.00 29.12 565 ALA A O 1
ATOM 4652 N N . LYS A 1 566 ? -25.761 15.505 11.341 1.00 30.19 566 LYS A N 1
ATOM 4653 C CA . LYS A 1 566 ? -24.789 14.381 11.383 1.00 30.19 566 LYS A CA 1
ATOM 4654 C C . LYS A 1 566 ? -25.534 13.042 11.206 1.00 30.19 566 LYS A C 1
ATOM 4656 O O . LYS A 1 566 ? -25.752 12.320 12.174 1.00 30.19 566 LYS A O 1
ATOM 4661 N N . LYS A 1 567 ? -25.968 12.724 9.977 1.00 30.55 567 LYS A N 1
ATOM 4662 C CA . LYS A 1 567 ? -26.328 11.344 9.571 1.00 30.55 567 LYS A CA 1
ATOM 4663 C C . LYS A 1 567 ? -26.331 11.149 8.040 1.00 30.55 567 LYS A C 1
ATOM 4665 O O . LYS A 1 567 ? -27.265 10.595 7.477 1.00 30.55 567 LYS A O 1
ATOM 4670 N N . THR A 1 568 ? -25.268 11.616 7.376 1.00 26.48 568 THR A N 1
ATOM 4671 C CA . THR A 1 568 ? -25.066 11.464 5.915 1.00 26.48 568 THR A CA 1
ATOM 4672 C C . THR A 1 568 ? -23.578 11.539 5.520 1.00 26.48 568 THR A C 1
ATOM 4674 O O . THR A 1 568 ? -23.213 12.193 4.551 1.00 26.48 568 THR A O 1
ATOM 4677 N N . SER A 1 569 ? -22.677 10.896 6.278 1.00 29.09 569 SER A N 1
ATOM 4678 C CA . SER A 1 569 ? -21.228 10.926 5.971 1.00 29.09 569 SER A CA 1
ATOM 4679 C C . SER A 1 569 ? -20.447 9.643 6.299 1.00 29.09 569 SER A C 1
ATOM 4681 O O . SER A 1 569 ? -19.235 9.701 6.476 1.00 29.09 569 SER A O 1
ATOM 4683 N N . THR A 1 570 ? -21.109 8.485 6.368 1.00 25.86 570 THR A N 1
ATOM 4684 C CA . THR A 1 570 ? -20.472 7.166 6.591 1.00 25.86 570 THR A CA 1
ATOM 4685 C C . THR A 1 570 ? -20.732 6.174 5.452 1.00 25.86 570 THR A C 1
ATOM 4687 O O . THR A 1 570 ? -20.639 4.971 5.635 1.00 25.86 570 THR A O 1
ATOM 4690 N N . LYS A 1 571 ? -20.991 6.676 4.234 1.00 26.06 571 LYS A N 1
ATOM 4691 C CA . LYS A 1 571 ? -21.104 5.862 3.005 1.00 26.06 571 LYS A CA 1
ATOM 4692 C C . LYS A 1 571 ? -19.893 6.004 2.061 1.00 26.06 571 LYS A C 1
ATOM 4694 O O . LYS A 1 571 ? -19.999 5.691 0.880 1.00 26.06 571 LYS A O 1
ATOM 4699 N N . LEU A 1 572 ? -18.766 6.544 2.552 1.00 24.98 572 LEU A N 1
ATOM 4700 C CA . LEU A 1 572 ? -17.688 7.085 1.703 1.00 24.98 572 LEU A CA 1
ATOM 4701 C C . LEU A 1 572 ? -16.252 6.609 2.014 1.00 24.98 572 LEU A C 1
ATOM 4703 O O . LEU A 1 572 ? -15.315 7.136 1.420 1.00 24.98 572 LEU A O 1
ATOM 4707 N N . GLU A 1 573 ? -16.037 5.637 2.911 1.00 26.45 573 GLU A N 1
ATOM 4708 C CA . GLU A 1 573 ? -14.681 5.092 3.163 1.00 26.45 573 GLU A CA 1
ATOM 4709 C C . GLU A 1 573 ? -14.447 3.666 2.621 1.00 26.45 573 GLU A C 1
ATOM 4711 O O . GLU A 1 573 ? -13.304 3.225 2.610 1.00 26.45 573 GLU A O 1
ATOM 4716 N N . TYR A 1 574 ? -15.457 3.002 2.035 1.00 24.80 574 TYR A N 1
ATOM 4717 C CA . TYR A 1 574 ? -15.260 1.747 1.278 1.00 24.80 574 TYR A CA 1
ATOM 4718 C C . TYR A 1 574 ? -14.699 1.974 -0.147 1.00 24.80 574 TYR A C 1
ATOM 4720 O O . TYR A 1 574 ? -14.114 1.080 -0.744 1.00 24.80 574 TYR A O 1
ATOM 4728 N N . TYR A 1 575 ? -14.819 3.191 -0.694 1.00 24.92 575 TYR A N 1
ATOM 4729 C CA . TYR A 1 575 ? -14.449 3.522 -2.082 1.00 24.92 575 TYR A CA 1
ATOM 4730 C C . TYR A 1 575 ? -12.972 3.916 -2.298 1.00 24.92 575 TYR A C 1
ATOM 4732 O O . TYR A 1 575 ? -12.619 4.394 -3.372 1.00 24.92 575 TYR A O 1
ATOM 4740 N N . LYS A 1 576 ? -12.088 3.786 -1.298 1.00 33.06 576 LYS A N 1
ATOM 4741 C CA . LYS A 1 576 ? -10.785 4.486 -1.333 1.00 33.06 576 LYS A CA 1
ATOM 4742 C C . LYS A 1 576 ? -9.644 3.840 -2.122 1.00 33.06 576 LYS A C 1
ATOM 4744 O O . LYS A 1 576 ? -8.680 4.550 -2.379 1.00 33.06 576 LYS A O 1
ATOM 4749 N N . ASN A 1 577 ? -9.760 2.577 -2.543 1.00 38.78 577 ASN A N 1
ATOM 4750 C CA . ASN A 1 577 ? -8.729 1.886 -3.342 1.00 38.78 577 ASN A CA 1
ATOM 4751 C C . ASN A 1 577 ? -9.253 1.223 -4.638 1.00 38.78 577 ASN A C 1
ATOM 4753 O O . ASN A 1 577 ? -8.483 0.554 -5.326 1.00 38.78 577 ASN A O 1
ATOM 4757 N N . SER A 1 578 ? -10.525 1.409 -5.004 1.00 38.22 578 SER A N 1
ATOM 4758 C CA . SER A 1 578 ? -11.022 1.003 -6.327 1.00 38.22 578 SER A CA 1
ATOM 4759 C C . SER A 1 578 ? -10.622 2.049 -7.370 1.00 38.22 578 SER A C 1
ATOM 4761 O O . SER A 1 578 ? -11.062 3.197 -7.296 1.00 38.22 578 SER A O 1
ATOM 4763 N N . LYS A 1 579 ? -9.808 1.662 -8.359 1.00 54.69 579 LYS A N 1
ATOM 4764 C CA . LYS A 1 579 ? -9.633 2.435 -9.594 1.00 54.69 579 LYS A CA 1
ATOM 4765 C C . LYS A 1 579 ? -10.714 2.036 -10.596 1.00 54.69 579 LYS A C 1
ATOM 4767 O O . LYS A 1 579 ? -10.963 0.849 -10.823 1.00 54.69 579 LYS A O 1
ATOM 4772 N N . TYR A 1 580 ? -11.320 3.047 -11.208 1.00 55.88 580 TYR A N 1
ATOM 4773 C CA . TYR A 1 580 ? -12.372 2.892 -12.205 1.00 55.88 580 TYR A CA 1
ATOM 4774 C C . TYR A 1 580 ? -11.847 3.307 -13.575 1.00 55.88 580 TYR A C 1
ATOM 4776 O O . TYR A 1 580 ? -11.289 4.397 -13.734 1.00 55.88 580 TYR A O 1
ATOM 4784 N N . TYR A 1 581 ? -12.056 2.429 -14.550 1.00 59.25 581 TYR A N 1
ATOM 4785 C CA . TYR A 1 581 ? -11.789 2.670 -15.960 1.00 59.25 581 TYR A CA 1
ATOM 4786 C C . TYR A 1 581 ? -13.123 2.599 -16.709 1.00 59.25 581 TYR A C 1
ATOM 4788 O O . TYR A 1 581 ? -13.833 1.603 -16.598 1.00 59.25 581 TYR A O 1
ATOM 4796 N N . TYR A 1 582 ? -13.487 3.636 -17.458 1.00 58.16 582 TYR A N 1
ATOM 4797 C CA . TYR A 1 582 ? -14.722 3.649 -18.248 1.00 58.16 582 TYR A CA 1
ATOM 4798 C C . TYR A 1 582 ? -14.395 3.334 -19.699 1.00 58.16 582 TYR A C 1
ATOM 4800 O O . TYR A 1 582 ? -13.661 4.079 -20.344 1.00 58.16 582 TYR A O 1
ATOM 4808 N N . LEU A 1 583 ? -14.942 2.238 -20.204 1.00 62.03 583 LEU A N 1
ATOM 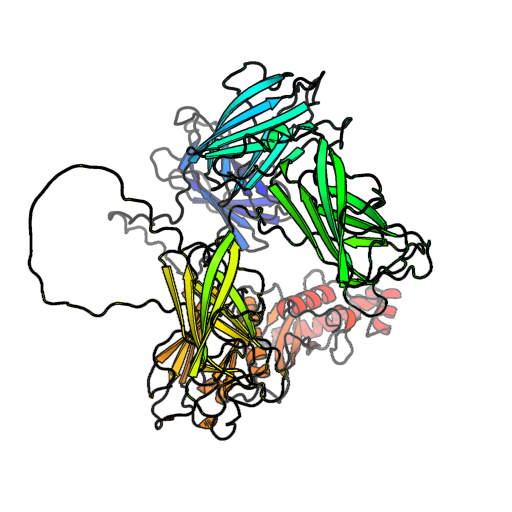4809 C CA . LEU A 1 583 ? -14.793 1.793 -21.580 1.00 62.03 583 LEU A CA 1
ATOM 4810 C C . LEU A 1 583 ? -15.952 2.343 -22.413 1.00 62.03 583 LEU A C 1
ATOM 4812 O O . LEU A 1 583 ? -17.094 1.996 -22.135 1.00 62.03 583 LEU A O 1
ATOM 4816 N N . LYS A 1 584 ? -15.687 3.154 -23.439 1.00 58.78 584 LYS A N 1
ATOM 4817 C CA . LYS A 1 584 ? -16.691 3.514 -24.452 1.00 58.78 584 LYS A CA 1
ATOM 4818 C C . LYS A 1 584 ? -16.463 2.711 -25.721 1.00 58.78 584 LYS A C 1
ATOM 4820 O O . LYS A 1 584 ? -15.351 2.702 -26.247 1.00 58.78 584 LYS A O 1
ATOM 4825 N N . MET A 1 585 ? -17.509 2.079 -26.228 1.00 61.66 585 MET A N 1
ATOM 4826 C CA . MET A 1 585 ? -17.510 1.321 -27.475 1.00 61.66 585 MET A CA 1
ATOM 4827 C C . MET A 1 585 ? -18.418 2.027 -28.480 1.00 61.66 585 MET A C 1
ATOM 4829 O O . MET A 1 585 ? -19.566 2.326 -28.173 1.00 61.66 585 MET A O 1
ATOM 4833 N N . TYR A 1 586 ? -17.887 2.326 -29.665 1.00 59.22 586 TYR A N 1
ATOM 4834 C CA . TYR A 1 586 ? -18.609 3.011 -30.736 1.00 59.22 586 TYR A CA 1
ATOM 4835 C C . TYR A 1 586 ? -19.032 1.979 -31.777 1.00 59.22 586 TYR A C 1
ATOM 4837 O O . TYR A 1 586 ? -18.168 1.427 -32.461 1.00 59.22 586 TYR A O 1
ATOM 4845 N N . THR A 1 587 ? -20.330 1.715 -31.905 1.00 59.06 587 THR A N 1
ATOM 4846 C CA . THR A 1 587 ? -20.875 0.762 -32.884 1.00 59.06 587 THR A CA 1
ATOM 4847 C C . THR A 1 587 ? -21.222 1.438 -34.214 1.00 59.06 587 THR A C 1
ATOM 4849 O O . THR A 1 587 ? -21.252 2.668 -34.349 1.00 59.06 587 THR A O 1
ATOM 4852 N N . GLY A 1 588 ? -21.413 0.616 -35.241 1.00 54.72 588 GLY A N 1
ATOM 4853 C CA . GLY A 1 588 ? -21.698 1.032 -36.603 1.00 54.72 588 GLY A CA 1
ATOM 4854 C C . GLY A 1 588 ? -23.138 0.833 -37.048 1.00 54.72 588 GLY A C 1
ATOM 4855 O O . GLY A 1 588 ? -24.023 0.563 -36.236 1.00 54.72 588 GLY A O 1
ATOM 4856 N N . SER A 1 589 ? -23.361 1.031 -38.347 1.00 48.84 589 SER A N 1
ATOM 4857 C CA . SER A 1 589 ? -24.693 1.169 -38.946 1.00 48.84 589 SER A CA 1
ATOM 4858 C C . SER A 1 589 ? -25.216 -0.120 -39.590 1.00 48.84 589 SER A C 1
ATOM 4860 O O . SER A 1 589 ? -26.382 -0.185 -40.003 1.00 48.84 589 SER A O 1
ATOM 4862 N N . LYS A 1 590 ? -24.378 -1.166 -39.670 1.00 49.50 590 LYS A N 1
ATOM 4863 C CA . LYS A 1 590 ? -24.777 -2.496 -40.155 1.00 49.50 590 LYS A CA 1
ATOM 4864 C C . LYS A 1 590 ? -25.807 -3.165 -39.236 1.00 49.50 590 LYS A C 1
ATOM 4866 O O . LYS A 1 590 ? -25.997 -2.773 -38.092 1.00 49.50 590 LYS A O 1
ATOM 4871 N N . GLN A 1 591 ? -26.546 -4.114 -39.808 1.00 44.06 591 GLN A N 1
ATOM 4872 C CA . GLN A 1 591 ? -27.868 -4.537 -39.333 1.00 44.06 591 GLN A CA 1
ATOM 4873 C C . GLN A 1 591 ? -27.872 -5.144 -37.916 1.00 44.06 591 GLN A C 1
ATOM 4875 O O . GLN A 1 591 ? -26.863 -5.684 -37.476 1.00 44.06 591 GLN A O 1
ATOM 4880 N N . ASP A 1 592 ? -29.004 -5.035 -37.201 1.00 42.97 592 ASP A N 1
ATOM 4881 C CA . ASP A 1 592 ? -29.077 -5.339 -35.763 1.00 42.97 592 ASP A CA 1
ATOM 4882 C C . ASP A 1 592 ? -28.567 -6.746 -35.448 1.00 42.97 592 ASP A C 1
ATOM 4884 O O . ASP A 1 592 ? -29.176 -7.740 -35.853 1.00 42.97 592 ASP A O 1
ATOM 4888 N N . ILE A 1 593 ? -27.545 -6.830 -34.594 1.00 43.28 593 ILE A N 1
ATOM 4889 C CA . ILE A 1 593 ? -27.223 -8.059 -33.862 1.00 43.28 593 ILE A CA 1
ATOM 4890 C C . ILE A 1 593 ? -28.232 -8.192 -32.709 1.00 43.28 593 ILE A C 1
ATOM 4892 O O . ILE A 1 593 ? -27.912 -8.119 -31.521 1.00 43.28 593 ILE A O 1
ATOM 4896 N N . ALA A 1 594 ? -29.505 -8.326 -33.080 1.00 32.22 594 ALA A N 1
ATOM 4897 C CA . ALA A 1 594 ? -30.604 -8.485 -32.151 1.00 32.22 594 ALA A CA 1
ATOM 4898 C C . ALA A 1 594 ? -30.488 -9.843 -31.445 1.00 32.22 594 ALA A C 1
ATOM 4900 O O . ALA A 1 594 ? -30.722 -10.890 -32.044 1.00 32.22 594 ALA A O 1
ATOM 4901 N N . GLY A 1 595 ? -30.174 -9.818 -30.148 1.00 36.06 595 GLY A N 1
ATOM 4902 C CA . GLY A 1 595 ? -30.355 -10.974 -29.269 1.00 36.06 595 GLY A CA 1
ATOM 4903 C C . GLY A 1 595 ? -29.306 -12.080 -29.394 1.00 36.06 595 GLY A C 1
ATOM 4904 O O . GLY A 1 595 ? -29.666 -13.249 -29.491 1.00 36.06 595 GLY A O 1
ATOM 4905 N N . THR A 1 596 ? -28.018 -11.742 -29.316 1.00 39.69 596 THR A N 1
ATOM 4906 C CA . THR A 1 596 ? -27.018 -12.702 -28.815 1.00 39.69 596 THR A CA 1
ATOM 4907 C C . THR A 1 596 ? -26.492 -12.264 -27.462 1.00 39.69 596 THR A C 1
ATOM 4909 O O . THR A 1 596 ? -25.952 -11.163 -27.337 1.00 39.69 596 THR A O 1
ATOM 4912 N N . ASP A 1 597 ? -26.595 -13.172 -26.490 1.00 46.88 597 ASP A N 1
ATOM 4913 C CA . ASP A 1 597 ? -26.027 -13.080 -25.143 1.00 46.88 597 ASP A CA 1
ATOM 4914 C C . ASP A 1 597 ? -24.498 -13.183 -25.210 1.00 46.88 597 ASP A C 1
ATOM 4916 O O . ASP A 1 597 ? -23.872 -14.155 -24.780 1.00 46.88 597 ASP A O 1
ATOM 4920 N N . LEU A 1 598 ? -23.880 -12.177 -25.825 1.00 48.22 598 LEU A N 1
ATOM 4921 C CA . LEU A 1 598 ? -22.441 -12.080 -25.955 1.00 48.22 598 LEU A CA 1
ATOM 4922 C C . LEU A 1 598 ? -21.860 -11.997 -24.546 1.00 48.22 598 LEU A C 1
ATOM 4924 O O . LEU A 1 598 ? -21.909 -10.956 -23.889 1.00 48.22 598 LEU A O 1
ATOM 4928 N N . ASN A 1 599 ? -21.260 -13.108 -24.111 1.00 54.50 599 ASN A N 1
ATOM 4929 C CA . ASN A 1 599 ? -20.318 -13.186 -22.997 1.00 54.50 599 ASN A CA 1
ATOM 4930 C C . ASN A 1 599 ? -19.045 -12.399 -23.361 1.00 54.50 599 ASN A C 1
ATOM 4932 O O . ASN A 1 599 ? -17.954 -12.957 -23.470 1.00 54.50 599 ASN A O 1
ATOM 4936 N N . ALA A 1 600 ? -19.221 -11.101 -23.614 1.00 59.38 600 ALA A N 1
ATOM 4937 C CA . ALA A 1 600 ? -18.207 -10.154 -24.010 1.00 59.38 600 ALA A CA 1
ATOM 4938 C C . ALA A 1 600 ? -17.341 -9.857 -22.788 1.00 59.38 600 ALA A C 1
ATOM 4940 O O . ALA A 1 600 ? -17.802 -9.276 -21.801 1.00 59.38 600 ALA A O 1
ATOM 4941 N N . GLN A 1 601 ? -16.093 -10.305 -22.839 1.00 67.94 601 GLN A N 1
ATOM 4942 C CA . GLN A 1 601 ? -15.110 -10.094 -21.791 1.00 67.94 601 GLN A CA 1
ATOM 4943 C C . GLN A 1 601 ? -14.034 -9.137 -22.277 1.00 67.94 601 GLN A C 1
ATOM 4945 O O . GLN A 1 601 ? -13.525 -9.271 -23.386 1.00 67.94 601 GLN A O 1
ATOM 4950 N N . VAL A 1 602 ? -13.664 -8.199 -21.416 1.00 67.06 602 VAL A N 1
ATOM 4951 C CA . VAL A 1 602 ? -12.641 -7.193 -21.672 1.00 67.06 602 VAL A CA 1
ATOM 4952 C C . VAL A 1 602 ? -11.502 -7.367 -20.697 1.00 67.06 602 VAL A C 1
ATOM 4954 O O . VAL A 1 602 ? -11.720 -7.510 -19.495 1.00 67.06 602 VAL A O 1
ATOM 4957 N N . LYS A 1 603 ? -10.274 -7.315 -21.194 1.00 71.81 603 LYS A N 1
ATOM 4958 C CA . LYS A 1 603 ? -9.075 -7.318 -20.361 1.00 71.81 603 LYS A CA 1
ATOM 4959 C C . LYS A 1 603 ? -8.183 -6.154 -20.755 1.00 71.81 603 LYS A C 1
ATOM 4961 O O . LYS A 1 603 ? -7.950 -5.919 -21.936 1.00 71.81 603 LYS A O 1
ATOM 4966 N N . LEU A 1 604 ? -7.710 -5.422 -19.756 1.00 62.72 604 LEU A N 1
ATOM 4967 C CA . LEU A 1 604 ? -6.896 -4.225 -19.912 1.00 62.72 604 LEU A CA 1
ATOM 4968 C C . LEU A 1 604 ? -5.448 -4.544 -19.552 1.00 62.72 604 LEU A C 1
ATOM 4970 O O . LEU A 1 604 ? -5.174 -5.134 -18.505 1.00 62.72 604 LEU A O 1
ATOM 4974 N N . PHE A 1 605 ? -4.522 -4.124 -20.403 1.00 55.72 605 PHE A N 1
ATOM 4975 C CA . PHE A 1 605 ? -3.091 -4.315 -20.213 1.00 55.72 605 PHE A CA 1
ATOM 4976 C C . PHE A 1 605 ? -2.457 -2.949 -19.980 1.00 55.72 605 PHE A C 1
ATOM 4978 O O . PHE A 1 605 ? -2.432 -2.111 -20.883 1.00 55.72 605 PHE A O 1
ATOM 4985 N N . GLY A 1 606 ? -1.977 -2.720 -18.759 1.00 52.28 606 GLY A N 1
ATOM 4986 C CA . GLY A 1 606 ? -1.211 -1.535 -18.396 1.00 52.28 606 GLY A CA 1
ATOM 4987 C C . GLY A 1 606 ? 0.232 -1.878 -18.031 1.00 52.28 606 GLY A C 1
ATOM 4988 O O . GLY A 1 606 ? 0.596 -3.048 -17.868 1.00 52.28 606 GLY A O 1
ATOM 4989 N N . ASP A 1 607 ? 1.087 -0.858 -17.987 1.00 45.47 607 ASP A N 1
ATOM 4990 C CA . ASP A 1 607 ? 2.535 -1.004 -17.790 1.00 45.47 607 ASP A CA 1
ATOM 4991 C C . ASP A 1 607 ? 2.942 -1.434 -16.374 1.00 45.47 607 ASP A C 1
ATOM 4993 O O . ASP A 1 607 ? 3.990 -2.063 -16.219 1.00 45.47 607 ASP A O 1
ATOM 4997 N N . ASN A 1 608 ? 2.099 -1.185 -15.369 1.00 43.53 608 ASN A N 1
ATOM 4998 C CA . ASN A 1 608 ? 2.300 -1.688 -14.011 1.00 43.53 608 ASN A CA 1
ATOM 4999 C C . ASN A 1 608 ? 1.730 -3.103 -13.828 1.00 43.53 608 ASN A C 1
ATOM 5001 O O . ASN A 1 608 ? 2.374 -3.943 -13.196 1.00 43.53 608 ASN A O 1
ATOM 5005 N N . CYS A 1 609 ? 0.531 -3.386 -14.357 1.00 46.62 609 CYS A N 1
ATOM 5006 C CA . CYS A 1 609 ? -0.050 -4.732 -14.347 1.00 46.62 609 CYS A CA 1
ATOM 5007 C C . CYS A 1 609 ? -1.211 -4.923 -15.347 1.00 46.62 609 CYS A C 1
ATOM 5009 O O . CYS A 1 609 ? -1.749 -3.977 -15.919 1.00 46.62 609 CYS A O 1
ATOM 5011 N N . VAL A 1 610 ? -1.616 -6.185 -15.534 1.00 53.91 610 VAL A N 1
ATOM 5012 C CA . VAL A 1 610 ? -2.759 -6.588 -16.373 1.00 53.91 610 VAL A CA 1
ATOM 5013 C C . VAL A 1 610 ? -3.991 -6.844 -15.498 1.00 53.91 610 VAL A C 1
ATOM 5015 O O . VAL A 1 610 ? -3.882 -7.411 -14.405 1.00 53.91 610 VAL A O 1
ATOM 5018 N N . SER A 1 611 ? -5.171 -6.447 -15.975 1.00 68.25 611 SER A N 1
ATOM 5019 C CA . SER A 1 611 ? -6.437 -6.639 -15.268 1.00 68.25 611 SER A CA 1
ATOM 5020 C C . SER A 1 611 ? -6.925 -8.095 -15.283 1.00 68.25 611 SER A C 1
ATOM 5022 O O . SER A 1 611 ? -6.489 -8.940 -16.070 1.00 68.25 611 SER A O 1
ATOM 5024 N N . ARG A 1 612 ? -7.919 -8.376 -14.431 1.00 72.94 612 ARG A N 1
ATOM 5025 C CA . ARG A 1 612 ? -8.833 -9.512 -14.631 1.00 72.94 612 ARG A CA 1
ATOM 5026 C C . ARG A 1 612 ? -9.675 -9.299 -15.896 1.00 72.94 612 ARG A C 1
ATOM 5028 O O . ARG A 1 612 ? -9.812 -8.164 -16.351 1.00 72.94 612 ARG A O 1
ATOM 5035 N N . HIS A 1 613 ? -10.283 -10.363 -16.412 1.00 72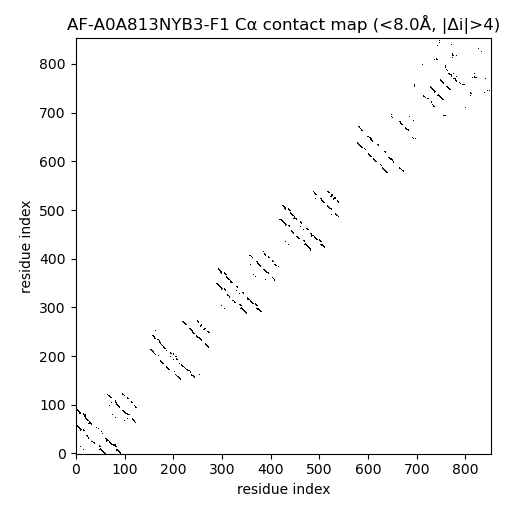.19 613 HIS A N 1
ATOM 5036 C CA . HIS A 1 613 ? -11.361 -10.223 -17.390 1.00 72.19 613 HIS A CA 1
ATOM 5037 C C . HIS A 1 613 ? -12.582 -9.577 -16.711 1.00 72.19 613 HIS A C 1
ATOM 5039 O O . HIS A 1 613 ? -13.057 -10.058 -15.678 1.00 72.19 613 HIS A O 1
ATOM 5045 N N . PHE A 1 614 ? -13.071 -8.484 -17.282 1.00 71.56 614 PHE A N 1
ATOM 5046 C CA . PHE A 1 614 ? -14.325 -7.827 -16.941 1.00 71.56 614 PHE A CA 1
ATOM 5047 C C . PHE A 1 614 ? -15.398 -8.306 -17.911 1.00 71.56 614 PHE A C 1
ATOM 5049 O O . PHE A 1 614 ? -15.218 -8.196 -19.118 1.00 71.56 614 PHE A O 1
ATOM 5056 N N . LYS A 1 615 ? -16.516 -8.828 -17.419 1.00 69.19 615 LYS A N 1
ATOM 5057 C CA . LYS A 1 615 ? -17.648 -9.185 -18.275 1.00 69.19 615 LYS A CA 1
ATOM 5058 C C . LYS A 1 615 ? -18.538 -7.962 -18.468 1.00 69.19 615 LYS A C 1
ATOM 5060 O O . LYS A 1 615 ? -19.011 -7.407 -17.480 1.00 69.19 615 LYS A O 1
ATOM 5065 N N . LEU A 1 616 ? -18.771 -7.537 -19.708 1.00 61.12 616 LEU A N 1
ATOM 5066 C CA . LEU A 1 616 ? -19.493 -6.288 -19.983 1.00 61.12 616 LEU A CA 1
ATOM 5067 C C . LEU A 1 616 ? -20.963 -6.341 -19.548 1.00 61.12 616 LEU A C 1
ATOM 5069 O O . LEU A 1 616 ? -21.476 -5.350 -19.033 1.00 61.12 616 LEU A O 1
ATOM 5073 N N . ASN A 1 617 ? -21.595 -7.514 -19.633 1.00 57.31 617 ASN A N 1
ATOM 5074 C CA . ASN A 1 617 ? -22.952 -7.764 -19.132 1.00 57.31 617 ASN A CA 1
ATOM 5075 C C . ASN A 1 617 ? -23.087 -7.720 -17.592 1.00 57.31 617 ASN A C 1
ATOM 5077 O O . ASN A 1 617 ? -24.205 -7.733 -17.088 1.00 57.31 617 ASN A O 1
ATOM 5081 N N . GLU A 1 618 ? -21.980 -7.649 -16.842 1.00 49.78 618 GLU A N 1
ATOM 5082 C CA . GLU A 1 618 ? -21.964 -7.464 -15.381 1.00 49.78 618 GLU A CA 1
ATOM 5083 C C . GLU A 1 618 ? -21.631 -6.006 -14.972 1.00 49.78 618 GLU A C 1
ATOM 5085 O O . GLU A 1 618 ? -21.549 -5.702 -13.780 1.00 49.78 618 GLU A O 1
ATOM 5090 N N . THR A 1 619 ? -21.433 -5.091 -15.933 1.00 44.62 619 THR A N 1
ATOM 5091 C CA . THR A 1 619 ? -21.107 -3.673 -15.670 1.00 44.62 619 THR A CA 1
ATOM 5092 C C . THR A 1 619 ? -22.354 -2.777 -15.663 1.00 44.62 619 THR A C 1
ATOM 5094 O O . THR A 1 619 ? -23.400 -3.133 -16.192 1.00 44.62 619 THR A O 1
ATOM 5097 N N . ARG A 1 620 ? -22.277 -1.620 -14.990 1.00 43.47 620 ARG A N 1
ATOM 5098 C CA . ARG A 1 620 ? -23.445 -0.867 -14.481 1.00 43.47 620 ARG A CA 1
ATOM 5099 C C . ARG A 1 620 ? -24.300 -0.082 -15.492 1.00 43.47 620 ARG A C 1
ATOM 5101 O O . ARG A 1 620 ? -25.222 0.610 -15.052 1.00 43.47 620 ARG A O 1
ATOM 5108 N N . SER A 1 621 ? -24.040 -0.144 -16.795 1.00 37.12 621 SER A N 1
ATOM 5109 C CA . SER A 1 621 ? -24.882 0.543 -17.784 1.00 37.12 621 SER A CA 1
ATOM 5110 C C . SER A 1 621 ? -26.252 -0.123 -17.947 1.00 37.12 621 SER A C 1
ATOM 5112 O O . SER A 1 621 ? -26.425 -1.324 -17.749 1.00 37.12 621 SER A O 1
ATOM 5114 N N . HIS A 1 622 ? -27.263 0.686 -18.262 1.00 42.09 622 HIS A N 1
ATOM 5115 C CA . HIS A 1 622 ? -28.596 0.193 -18.598 1.00 42.09 622 HIS A CA 1
ATOM 5116 C C . HIS A 1 622 ? -28.622 -0.322 -20.044 1.00 42.09 622 HIS A C 1
ATOM 5118 O O . HIS A 1 622 ? -27.984 0.268 -20.907 1.00 42.09 622 HIS A O 1
ATOM 5124 N N . ASP A 1 623 ? -29.384 -1.398 -20.259 1.00 41.91 623 ASP A N 1
ATOM 5125 C CA . ASP A 1 623 ? -29.437 -2.240 -21.464 1.00 41.91 623 ASP A CA 1
ATOM 5126 C C . ASP A 1 623 ? -28.132 -2.956 -21.857 1.00 41.91 623 ASP A C 1
ATOM 5128 O O . ASP A 1 623 ? -27.206 -2.412 -22.448 1.00 41.91 623 ASP A O 1
ATOM 5132 N N . SER A 1 624 ? -28.112 -4.268 -21.615 1.00 39.28 624 SER A N 1
ATOM 5133 C CA . SER A 1 624 ? -27.063 -5.192 -22.054 1.00 39.28 624 SER A CA 1
ATOM 5134 C C . SER A 1 624 ? -27.242 -5.619 -23.523 1.00 39.28 624 SER A C 1
ATOM 5136 O O . SER A 1 624 ? -27.271 -6.814 -23.827 1.00 39.28 624 SER A O 1
ATOM 5138 N N . LYS A 1 625 ? -27.428 -4.653 -24.431 1.00 46.44 625 LYS A N 1
ATOM 5139 C CA . LYS A 1 625 ? -27.606 -4.870 -25.877 1.00 46.44 625 LYS A CA 1
ATOM 5140 C C . LYS A 1 625 ? -26.811 -3.822 -26.651 1.00 46.44 625 LYS A C 1
ATOM 5142 O O . LYS A 1 625 ? -27.074 -2.638 -26.502 1.00 46.44 625 LYS A O 1
ATOM 5147 N N . PHE A 1 626 ? -25.885 -4.264 -27.500 1.00 49.44 626 PHE A N 1
ATOM 5148 C CA . PHE A 1 626 ? -25.178 -3.380 -28.430 1.00 49.44 626 PHE A CA 1
ATOM 5149 C C . PHE A 1 626 ? -26.157 -2.905 -29.512 1.00 49.44 626 PHE A C 1
ATOM 5151 O O . PHE A 1 626 ? -26.564 -3.691 -30.372 1.00 49.44 626 PHE A O 1
ATOM 5158 N N . TYR A 1 627 ? -26.558 -1.638 -29.460 1.00 49.00 627 TYR A N 1
ATOM 5159 C CA . TYR A 1 627 ? -27.445 -1.027 -30.453 1.00 49.00 627 TYR A CA 1
ATOM 5160 C C . TYR A 1 627 ? -26.631 -0.376 -31.586 1.00 49.00 627 TYR A C 1
ATOM 5162 O O . TYR A 1 627 ? -25.479 0.010 -31.385 1.00 49.00 627 TYR A O 1
ATOM 5170 N N . ARG A 1 628 ? -27.209 -0.245 -32.790 1.00 54.50 628 ARG A N 1
ATOM 5171 C CA . ARG A 1 628 ? -26.538 0.394 -33.943 1.00 54.50 628 ARG A CA 1
ATOM 5172 C C . ARG A 1 628 ? -26.282 1.879 -33.718 1.00 54.50 628 ARG A C 1
ATOM 5174 O O . ARG A 1 628 ? -27.144 2.571 -33.183 1.00 54.50 628 ARG A O 1
ATOM 5181 N N . ASP A 1 629 ? -25.140 2.357 -34.210 1.00 51.81 629 ASP A N 1
ATOM 5182 C CA . ASP A 1 629 ? -24.689 3.754 -34.136 1.00 51.81 629 ASP A CA 1
ATOM 5183 C C . ASP A 1 629 ? -24.824 4.389 -32.730 1.00 51.81 629 ASP A C 1
ATOM 5185 O O . ASP A 1 629 ? -25.051 5.594 -32.592 1.00 51.81 629 ASP A O 1
ATOM 5189 N N . GLN A 1 630 ? -24.665 3.582 -31.674 1.00 52.69 630 GLN A N 1
ATOM 5190 C CA . GLN A 1 630 ? -24.670 4.031 -30.281 1.00 52.69 630 GLN A CA 1
ATOM 5191 C C . GLN A 1 630 ? -23.262 4.010 -29.667 1.00 52.69 630 GLN A C 1
ATOM 5193 O O . GLN A 1 630 ? -22.296 3.481 -30.226 1.00 52.69 630 GLN A O 1
ATOM 5198 N N . ILE A 1 631 ? -23.145 4.679 -28.518 1.00 53.94 631 ILE A N 1
ATOM 5199 C CA . ILE A 1 631 ? -21.921 4.757 -27.723 1.00 53.94 631 ILE A CA 1
ATOM 5200 C C . ILE A 1 631 ? -22.204 4.061 -26.397 1.00 53.94 631 ILE A C 1
ATOM 5202 O O . ILE A 1 631 ? -22.707 4.681 -25.458 1.00 53.94 631 ILE A O 1
ATOM 5206 N N . ASP A 1 632 ? -21.873 2.778 -26.328 1.00 56.50 632 ASP A N 1
ATOM 5207 C CA . ASP A 1 632 ? -22.073 1.974 -25.128 1.00 56.50 632 ASP A CA 1
ATOM 5208 C C . ASP A 1 632 ? -20.931 2.234 -24.140 1.00 56.50 632 ASP A C 1
ATOM 5210 O O . ASP A 1 632 ? -19.754 2.195 -24.509 1.00 56.50 632 ASP A O 1
ATOM 5214 N N . VAL A 1 633 ? -21.265 2.541 -22.882 1.00 53.38 633 VAL A N 1
ATOM 5215 C CA . VAL A 1 633 ? -20.290 2.923 -21.847 1.00 53.38 633 VAL A CA 1
ATOM 5216 C C . VAL A 1 633 ? -20.318 1.926 -20.697 1.00 53.38 633 VAL A C 1
ATOM 5218 O O . VAL A 1 633 ? -21.324 1.813 -20.008 1.00 53.38 633 VAL A O 1
ATOM 5221 N N . PHE A 1 634 ? -19.197 1.257 -20.440 1.00 62.62 634 PHE A N 1
ATOM 5222 C CA . PHE A 1 634 ? -19.068 0.201 -19.438 1.00 62.62 634 PHE A CA 1
ATOM 5223 C C . PHE A 1 634 ? -18.097 0.611 -18.319 1.00 62.62 634 PHE A C 1
ATOM 5225 O O . PHE A 1 634 ? -17.006 1.121 -18.578 1.00 62.62 634 PHE A O 1
ATOM 5232 N N . GLU A 1 635 ? -18.482 0.384 -17.062 1.00 59.06 635 GLU A N 1
ATOM 5233 C CA . GLU A 1 635 ? -17.685 0.721 -15.871 1.00 59.06 635 GLU A CA 1
ATOM 5234 C C . GLU A 1 635 ? -16.841 -0.486 -15.421 1.00 59.06 635 GLU A C 1
ATOM 5236 O O . GLU A 1 635 ? -17.381 -1.515 -15.013 1.00 59.06 635 GLU A O 1
ATOM 5241 N N . LEU A 1 636 ? -15.510 -0.368 -15.487 1.00 67.56 636 LEU A N 1
ATOM 5242 C CA . LEU A 1 636 ? -14.556 -1.440 -15.188 1.00 67.56 636 LEU A CA 1
ATOM 5243 C C . LEU A 1 636 ? -13.828 -1.160 -13.860 1.00 67.56 636 LEU A C 1
ATOM 5245 O O . LEU A 1 636 ? -12.921 -0.328 -13.788 1.00 67.56 636 LEU A O 1
ATOM 5249 N N . GLU A 1 637 ? -14.224 -1.865 -12.796 1.00 68.56 637 GLU A N 1
ATOM 5250 C CA . GLU A 1 637 ? -13.685 -1.684 -11.438 1.00 68.56 637 GLU A CA 1
ATOM 5251 C C . GLU A 1 637 ? -12.550 -2.672 -11.103 1.00 68.56 637 GLU A C 1
ATOM 5253 O O . GLU A 1 637 ? -12.737 -3.900 -11.107 1.00 68.56 637 GLU A O 1
ATOM 5258 N N . THR A 1 638 ? -11.381 -2.132 -10.740 1.00 58.34 638 THR A N 1
ATOM 5259 C CA . THR A 1 638 ? -10.192 -2.888 -10.313 1.00 58.34 638 THR A CA 1
ATOM 5260 C C . THR A 1 638 ? -9.551 -2.291 -9.058 1.00 58.34 638 THR A C 1
ATOM 5262 O O . THR A 1 638 ? -9.460 -1.080 -8.896 1.00 58.34 638 THR A O 1
ATOM 5265 N N . ASN A 1 639 ? -9.045 -3.151 -8.175 1.00 56.66 639 ASN A N 1
ATOM 5266 C CA . ASN A 1 639 ? -8.278 -2.771 -6.983 1.00 56.66 639 ASN A CA 1
ATOM 5267 C C . ASN A 1 639 ? -6.763 -2.646 -7.245 1.00 56.66 639 ASN A C 1
ATOM 5269 O O . ASN A 1 639 ? -5.980 -2.504 -6.307 1.00 56.66 639 ASN A O 1
ATOM 5273 N N . LYS A 1 640 ? -6.337 -2.747 -8.510 1.00 54.97 640 LYS A N 1
ATOM 5274 C CA . LYS A 1 640 ? -4.940 -2.621 -8.938 1.00 54.97 640 LYS A CA 1
ATOM 5275 C C . LYS A 1 640 ? -4.747 -1.389 -9.806 1.00 54.97 640 LYS A C 1
ATOM 5277 O O . LYS A 1 640 ? -5.556 -1.126 -10.695 1.00 54.97 640 LYS A O 1
ATOM 5282 N N . ASP A 1 641 ? -3.629 -0.703 -9.594 1.00 64.50 641 ASP A N 1
ATOM 5283 C CA . ASP A 1 641 ? -3.148 0.312 -10.520 1.00 64.50 641 ASP A CA 1
ATOM 5284 C C . ASP A 1 641 ? -2.569 -0.361 -11.769 1.00 64.50 641 ASP A C 1
ATOM 5286 O O . ASP A 1 641 ? -1.499 -0.972 -11.713 1.00 64.50 641 ASP A O 1
ATOM 5290 N N . LEU A 1 642 ? -3.283 -0.278 -12.893 1.00 50.62 642 LEU A N 1
ATOM 5291 C CA . LEU A 1 642 ? -2.788 -0.814 -14.162 1.00 50.62 642 LEU A CA 1
ATOM 5292 C C . LEU A 1 642 ? -1.628 0.037 -14.706 1.00 50.62 642 LEU A C 1
ATOM 5294 O O . LEU A 1 642 ? -0.805 -0.478 -15.459 1.00 50.62 642 LEU A O 1
ATOM 5298 N N . GLY A 1 643 ? -1.514 1.300 -14.281 1.00 50.84 643 GLY A N 1
ATOM 5299 C CA . GLY A 1 643 ? -0.658 2.292 -14.921 1.00 50.84 643 GLY A CA 1
ATOM 5300 C C . GLY A 1 643 ? -1.202 2.709 -16.290 1.00 50.84 643 GLY A C 1
ATOM 5301 O O . GLY A 1 643 ? -2.410 2.659 -16.522 1.00 50.84 643 GLY A O 1
ATOM 5302 N N . LEU A 1 644 ? -0.310 3.109 -17.197 1.00 49.34 644 LEU A N 1
ATOM 5303 C CA . LEU A 1 644 ? -0.677 3.537 -18.547 1.00 49.34 644 LEU A CA 1
ATOM 5304 C C . LEU A 1 644 ? -1.173 2.339 -19.363 1.00 49.34 644 LEU A C 1
ATOM 5306 O O . LEU A 1 644 ? -0.387 1.440 -19.678 1.00 49.34 644 LEU A O 1
ATOM 5310 N N . ILE A 1 645 ? -2.459 2.345 -19.726 1.00 54.50 645 ILE A N 1
ATOM 5311 C CA . ILE A 1 645 ? -3.063 1.291 -20.549 1.00 54.50 645 ILE A CA 1
ATOM 5312 C C . ILE A 1 645 ? -2.495 1.362 -21.966 1.00 54.50 645 ILE A C 1
ATOM 5314 O O . ILE A 1 645 ? -2.617 2.374 -22.652 1.00 54.50 645 ILE A O 1
ATOM 5318 N N . TYR A 1 646 ? -1.908 0.252 -22.408 1.00 51.31 646 TYR A N 1
ATOM 5319 C CA . TYR A 1 646 ? -1.345 0.093 -23.745 1.00 51.31 646 TYR A CA 1
ATOM 5320 C C . TYR A 1 646 ? -2.003 -1.032 -24.550 1.00 51.31 646 TYR A C 1
ATOM 5322 O O . TYR A 1 646 ? -1.661 -1.174 -25.709 1.00 51.31 646 TYR A O 1
ATOM 5330 N N . ALA A 1 647 ? -2.909 -1.852 -24.008 1.00 50.72 647 ALA A N 1
ATOM 5331 C CA . ALA A 1 647 ? -3.711 -2.752 -24.847 1.00 50.72 647 ALA A CA 1
ATOM 5332 C C . ALA A 1 647 ? -5.057 -3.117 -24.212 1.00 50.72 647 ALA A C 1
ATOM 5334 O O . ALA A 1 647 ? -5.244 -3.045 -22.993 1.00 50.72 647 ALA A O 1
ATOM 5335 N N . ILE A 1 648 ? -5.976 -3.555 -25.071 1.00 62.03 648 ILE A N 1
ATOM 5336 C CA . ILE A 1 648 ? -7.284 -4.096 -24.720 1.00 62.03 648 ILE A CA 1
ATOM 5337 C C . ILE A 1 648 ? -7.509 -5.406 -25.484 1.00 62.03 648 ILE A C 1
ATOM 5339 O O . ILE A 1 648 ? -7.308 -5.473 -26.692 1.00 62.03 648 ILE A O 1
ATOM 5343 N N . GLU A 1 649 ? -7.936 -6.446 -24.777 1.00 64.19 649 GLU A N 1
ATOM 5344 C CA . GLU A 1 649 ? -8.386 -7.717 -25.350 1.00 64.19 649 GLU A CA 1
ATOM 5345 C C . GLU A 1 649 ? -9.910 -7.786 -25.211 1.00 64.19 649 GLU A C 1
ATOM 5347 O O . GLU A 1 649 ? -10.427 -7.689 -24.096 1.00 64.19 649 GLU A O 1
ATOM 5352 N N . LEU A 1 650 ? -10.615 -7.947 -26.334 1.00 64.44 650 LEU A N 1
ATOM 5353 C CA . LEU A 1 650 ? -12.052 -8.216 -26.386 1.00 64.44 650 LEU A CA 1
ATOM 5354 C C . LEU A 1 650 ? -12.251 -9.694 -26.740 1.00 64.44 650 LEU A C 1
ATOM 5356 O O . LEU A 1 650 ? -11.821 -10.136 -27.803 1.00 64.44 650 LEU A O 1
ATOM 5360 N N . ARG A 1 651 ? -12.908 -10.462 -25.869 1.00 63.19 651 ARG A N 1
ATOM 5361 C CA . ARG A 1 651 ? -13.326 -11.843 -26.146 1.00 63.19 651 ARG A CA 1
ATOM 5362 C C . ARG A 1 651 ? -14.834 -11.914 -26.253 1.00 63.19 651 ARG A C 1
ATOM 5364 O O . ARG A 1 651 ? -15.527 -11.473 -25.344 1.00 63.19 651 ARG A O 1
ATOM 5371 N N . PHE A 1 652 ? -15.324 -12.559 -27.298 1.00 60.41 652 PHE A N 1
ATOM 5372 C CA . PHE A 1 652 ? -16.722 -12.943 -27.443 1.00 60.41 652 PHE A CA 1
ATOM 5373 C C . PHE A 1 652 ? -16.776 -14.473 -27.344 1.00 60.41 652 PHE A C 1
ATOM 5375 O O . PHE A 1 652 ? -16.051 -15.150 -28.069 1.00 60.41 652 PHE A O 1
ATOM 5382 N N . GLY A 1 653 ? -17.545 -15.018 -26.395 1.00 52.88 653 GLY A N 1
ATOM 5383 C CA . GLY A 1 653 ? -17.599 -16.472 -26.166 1.00 52.88 653 GLY A CA 1
ATOM 5384 C C . GLY A 1 653 ? -18.163 -17.248 -27.364 1.00 52.88 653 GLY A C 1
ATOM 5385 O O . GLY A 1 653 ? -19.085 -16.747 -27.997 1.00 52.88 653 GLY A O 1
ATOM 5386 N N . ASP A 1 654 ? -17.588 -18.429 -27.632 1.00 43.75 654 ASP A N 1
ATOM 5387 C CA . ASP A 1 654 ? -17.851 -19.553 -28.571 1.00 43.75 654 ASP A CA 1
ATOM 5388 C C . ASP A 1 654 ? -18.545 -19.349 -29.943 1.00 43.75 654 ASP A C 1
ATOM 5390 O O . ASP A 1 654 ? -18.513 -20.244 -30.787 1.00 43.75 654 ASP A O 1
ATOM 5394 N N . CYS A 1 655 ? -19.073 -18.172 -30.267 1.00 41.09 655 CYS A N 1
ATOM 5395 C CA . CYS A 1 655 ? -19.593 -17.796 -31.582 1.00 41.09 655 CYS A CA 1
ATOM 5396 C C . CYS A 1 655 ? -18.489 -17.202 -32.474 1.00 41.09 655 CYS A C 1
ATOM 5398 O O . CYS A 1 655 ? -18.626 -16.102 -33.015 1.00 41.09 655 CYS A O 1
ATOM 5400 N N . LEU A 1 656 ? -17.395 -17.950 -32.672 1.00 38.50 656 LEU A N 1
ATOM 5401 C CA . LEU A 1 656 ? -16.295 -17.574 -33.579 1.00 38.50 656 LEU A CA 1
ATOM 5402 C C . LEU A 1 656 ? -16.755 -17.325 -35.032 1.00 38.50 656 LEU A C 1
ATOM 5404 O O . LEU A 1 656 ? -16.063 -16.649 -35.786 1.00 38.50 656 LEU A O 1
ATOM 5408 N N . SER A 1 657 ? -17.940 -17.809 -35.414 1.00 44.03 657 SER A N 1
ATOM 5409 C CA . SER A 1 657 ? -18.564 -17.585 -36.723 1.00 44.03 657 SER A CA 1
ATOM 5410 C C . SER A 1 657 ? -19.196 -16.200 -36.926 1.00 44.03 657 SER A C 1
ATOM 5412 O O . SER A 1 657 ? -19.575 -15.900 -38.053 1.00 44.03 657 SER A O 1
ATOM 5414 N N . ARG A 1 658 ? -19.322 -15.363 -35.881 1.00 46.06 658 ARG A N 1
ATOM 5415 C CA . ARG A 1 658 ? -19.973 -14.031 -35.944 1.00 46.06 658 ARG A CA 1
ATOM 5416 C C . ARG A 1 658 ? -19.106 -12.862 -35.469 1.00 46.06 658 ARG A C 1
ATOM 5418 O O . ARG A 1 658 ? -19.569 -11.727 -35.422 1.00 46.06 658 ARG A O 1
ATOM 5425 N N . ALA A 1 659 ? -17.835 -13.094 -35.134 1.00 42.91 659 ALA A N 1
ATOM 5426 C CA . ALA A 1 659 ? -16.940 -12.022 -34.679 1.00 42.91 659 ALA A CA 1
ATOM 5427 C C . ALA A 1 659 ? -16.736 -10.909 -35.735 1.00 42.91 659 ALA A C 1
ATOM 5429 O O . ALA A 1 659 ? -16.495 -9.763 -35.370 1.00 42.91 659 ALA A O 1
ATOM 5430 N N . ASN A 1 660 ? -16.896 -11.238 -37.023 1.00 44.16 660 ASN A N 1
ATOM 5431 C CA . ASN A 1 660 ? -16.822 -10.294 -38.145 1.00 44.16 660 ASN A CA 1
ATOM 5432 C C . ASN A 1 660 ? -18.098 -9.445 -38.341 1.00 44.16 660 ASN A C 1
ATOM 5434 O O . ASN A 1 660 ? -18.076 -8.517 -39.149 1.00 44.16 660 ASN A O 1
ATOM 5438 N N . ASP A 1 661 ? -19.197 -9.752 -37.640 1.00 47.25 661 ASP A N 1
ATOM 5439 C CA . ASP A 1 661 ? -20.465 -9.017 -37.763 1.00 47.25 661 ASP A CA 1
ATOM 5440 C C . ASP A 1 661 ? -20.519 -7.785 -36.842 1.00 47.25 661 ASP A C 1
ATOM 5442 O O . ASP A 1 661 ? -21.336 -6.887 -37.055 1.00 47.25 661 ASP A O 1
ATOM 5446 N N . LEU A 1 662 ? -19.643 -7.708 -35.829 1.00 52.56 662 LEU A N 1
ATOM 5447 C CA . LEU A 1 662 ? -19.567 -6.562 -34.923 1.00 52.56 662 LEU A CA 1
ATOM 5448 C C . LEU A 1 662 ? -18.917 -5.365 -35.643 1.00 52.56 662 LEU A C 1
ATOM 5450 O O . LEU A 1 662 ? -17.695 -5.253 -35.720 1.00 52.56 662 LEU A O 1
ATOM 5454 N N . ASP A 1 663 ? -19.747 -4.449 -36.146 1.00 53.81 663 ASP A N 1
ATOM 5455 C CA . ASP A 1 663 ? -19.349 -3.200 -36.820 1.00 53.81 663 ASP A CA 1
ATOM 5456 C C . ASP A 1 663 ? -18.780 -2.171 -35.817 1.00 53.81 663 ASP A C 1
ATOM 5458 O O . ASP A 1 663 ? -19.294 -1.067 -35.654 1.00 53.81 663 ASP A O 1
ATOM 5462 N N . LEU A 1 664 ? -17.760 -2.555 -35.047 1.00 57.16 664 LEU A N 1
ATOM 5463 C CA . LEU A 1 664 ? -17.134 -1.702 -34.042 1.00 57.16 664 LEU A CA 1
ATOM 5464 C C . LEU A 1 664 ? -16.243 -0.668 -34.748 1.00 57.16 664 LEU A C 1
ATOM 5466 O O . LEU A 1 664 ? -15.373 -1.011 -35.536 1.00 57.16 664 LEU A O 1
ATOM 5470 N N . LYS A 1 665 ? -16.438 0.623 -34.488 1.00 55.78 665 LYS A N 1
ATOM 5471 C CA . LYS A 1 665 ? -15.665 1.695 -35.141 1.00 55.78 665 LYS A CA 1
ATOM 5472 C C . LYS A 1 665 ? -14.410 2.050 -34.346 1.00 55.78 665 LYS A C 1
ATOM 5474 O O . LYS A 1 665 ? -13.321 2.167 -34.902 1.00 55.78 665 LYS A O 1
ATOM 5479 N N . LYS A 1 666 ? -14.566 2.236 -33.035 1.00 55.38 666 LYS A N 1
ATOM 5480 C CA . LYS A 1 666 ? -13.526 2.720 -32.118 1.00 55.38 666 LYS A CA 1
ATOM 5481 C C . LYS A 1 666 ? -13.861 2.324 -30.681 1.00 55.38 666 LYS A C 1
ATOM 5483 O O . LYS A 1 666 ? -15.027 2.157 -30.325 1.00 55.38 666 LYS A O 1
ATOM 5488 N N . VAL A 1 667 ? -12.829 2.219 -29.854 1.00 59.81 667 VAL A N 1
ATOM 5489 C CA . VAL A 1 667 ? -12.914 2.019 -28.410 1.00 59.81 667 VAL A CA 1
ATOM 5490 C C . VAL A 1 667 ? -12.128 3.118 -27.697 1.00 59.81 667 VAL A C 1
ATOM 5492 O O . VAL A 1 667 ? -11.028 3.483 -28.109 1.00 59.81 667 VAL A O 1
ATOM 5495 N N . GLU A 1 668 ? -12.673 3.651 -26.612 1.00 56.38 668 GLU A N 1
ATOM 5496 C CA . GLU A 1 668 ? -11.988 4.601 -25.734 1.00 56.38 668 GLU A CA 1
ATOM 5497 C C . GLU A 1 668 ? -11.973 4.089 -24.298 1.00 56.38 668 GLU A C 1
ATOM 5499 O O . GLU A 1 668 ? -12.937 3.471 -23.853 1.00 56.38 668 GLU A O 1
ATOM 5504 N N . ILE A 1 669 ? -10.908 4.382 -23.552 1.00 57.72 669 ILE A N 1
ATOM 5505 C CA . ILE A 1 669 ? -10.846 4.125 -22.112 1.00 57.72 669 ILE A CA 1
ATOM 5506 C C . ILE A 1 669 ? -10.535 5.428 -21.387 1.00 57.72 669 ILE A C 1
ATOM 5508 O O . ILE A 1 669 ? -9.584 6.123 -21.734 1.00 57.72 669 ILE A O 1
ATOM 5512 N N . TYR A 1 670 ? -11.321 5.724 -20.359 1.00 55.62 670 TYR A N 1
ATOM 5513 C CA . TYR A 1 670 ? -11.171 6.889 -19.498 1.00 55.62 670 TYR A CA 1
ATOM 5514 C C . TYR A 1 670 ? -10.768 6.428 -18.100 1.00 55.62 670 TYR A C 1
ATOM 5516 O O . TYR A 1 670 ? -11.475 5.624 -17.493 1.00 55.62 670 TYR A O 1
ATOM 5524 N N . GLU A 1 671 ? -9.680 6.956 -17.553 1.00 49.41 671 GLU A N 1
ATOM 5525 C CA . GLU A 1 671 ? -9.410 6.844 -16.117 1.00 49.41 671 GLU A CA 1
ATOM 5526 C C . GLU A 1 671 ? -10.252 7.838 -15.312 1.00 49.41 671 GLU A C 1
ATOM 5528 O O . GLU A 1 671 ? -10.579 8.931 -15.776 1.00 49.41 671 GLU A O 1
ATOM 5533 N N . SER A 1 672 ? -10.522 7.512 -14.045 1.00 40.38 672 SER A N 1
ATOM 5534 C CA . SER A 1 672 ? -11.199 8.407 -13.093 1.00 40.38 672 SER A CA 1
ATOM 5535 C C . SER A 1 672 ? -10.461 9.730 -12.800 1.00 40.38 672 SER A C 1
ATOM 5537 O O . SER A 1 672 ? -10.998 10.576 -12.092 1.00 40.38 672 SER A O 1
ATOM 5539 N N . ASN A 1 673 ? -9.242 9.914 -13.320 1.00 38.25 673 ASN A N 1
ATOM 5540 C CA . ASN A 1 673 ? -8.453 11.154 -13.273 1.00 38.25 673 ASN A CA 1
ATOM 5541 C C . ASN A 1 673 ? -8.536 11.993 -14.572 1.00 38.25 673 ASN A C 1
ATOM 5543 O O . ASN A 1 673 ? -7.952 13.073 -14.626 1.00 38.25 673 ASN A O 1
ATOM 5547 N N . GLY A 1 674 ? -9.240 11.513 -15.605 1.00 34.44 674 GLY A N 1
ATOM 5548 C CA . GLY A 1 674 ? -9.406 12.195 -16.891 1.00 34.44 674 GLY A CA 1
ATOM 5549 C C . GLY A 1 674 ? -8.425 11.797 -18.003 1.00 34.44 674 GLY A C 1
ATOM 5550 O O . GLY A 1 674 ? -8.509 12.374 -19.086 1.00 34.44 674 GLY A O 1
ATOM 5551 N N . HIS A 1 675 ? -7.519 10.833 -17.795 1.00 40.25 675 HIS A N 1
ATOM 5552 C CA . HIS A 1 675 ? -6.668 10.326 -18.881 1.00 40.25 675 HIS A CA 1
ATOM 5553 C C . HIS A 1 675 ? -7.498 9.530 -19.904 1.00 40.25 675 HIS A C 1
ATOM 5555 O O . HIS A 1 675 ? -8.302 8.682 -19.514 1.00 40.25 675 HIS A O 1
ATOM 5561 N N . LEU A 1 676 ? -7.297 9.797 -21.201 1.00 40.44 676 LEU A N 1
ATOM 5562 C CA . LEU A 1 676 ? -8.048 9.195 -22.308 1.00 40.44 676 LEU A CA 1
ATOM 5563 C C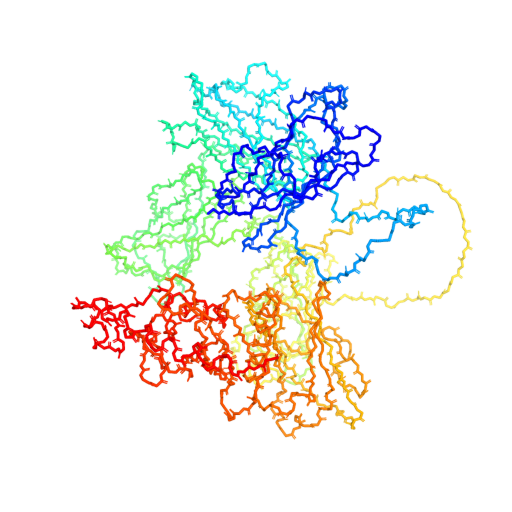 . LEU A 1 676 ? -7.130 8.368 -23.216 1.00 40.44 676 LEU A C 1
ATOM 5565 O O . LEU A 1 676 ? -6.240 8.906 -23.871 1.00 40.44 676 LEU A O 1
ATOM 5569 N N . TYR A 1 677 ? -7.416 7.075 -23.313 1.00 53.44 677 TYR A N 1
ATOM 5570 C CA . TYR A 1 677 ? -6.804 6.144 -24.258 1.00 53.44 677 TYR A CA 1
ATOM 5571 C C . TYR A 1 677 ? -7.775 5.895 -25.423 1.00 53.44 677 TYR A C 1
ATOM 5573 O O . TYR A 1 677 ? -8.973 5.731 -25.202 1.00 53.44 677 TYR A O 1
ATOM 5581 N N . THR A 1 678 ? -7.290 5.867 -26.666 1.00 47.91 678 THR A N 1
ATOM 5582 C CA . THR A 1 678 ? -8.103 5.626 -27.876 1.00 47.91 678 THR A CA 1
ATOM 5583 C C . THR A 1 678 ? -7.519 4.463 -28.672 1.00 47.91 678 THR A C 1
ATOM 5585 O O . THR A 1 678 ? -6.338 4.483 -29.005 1.00 47.91 678 THR A O 1
ATOM 5588 N N . PHE A 1 679 ? -8.367 3.499 -29.026 1.00 56.25 679 PHE A N 1
ATOM 5589 C CA . PHE A 1 679 ? -8.045 2.325 -29.834 1.00 56.25 679 PHE A CA 1
ATOM 5590 C C . PHE A 1 679 ? -8.996 2.286 -31.038 1.00 56.25 679 PHE A C 1
ATOM 5592 O O . PHE A 1 679 ? -10.213 2.210 -30.878 1.00 56.25 679 PHE A O 1
ATOM 5599 N N . ASP A 1 680 ? -8.460 2.375 -32.252 1.00 53.19 680 ASP A N 1
ATOM 5600 C CA . ASP A 1 680 ? -9.244 2.320 -33.491 1.00 53.19 680 ASP A CA 1
ATOM 5601 C C . ASP A 1 680 ? -9.399 0.857 -33.942 1.00 53.19 680 ASP A C 1
ATOM 5603 O O . ASP A 1 680 ? -8.404 0.154 -34.122 1.00 53.19 680 ASP A O 1
ATOM 5607 N N . TYR A 1 681 ? -10.639 0.384 -34.097 1.00 52.38 681 TYR A N 1
ATOM 5608 C CA . TYR A 1 681 ? -10.911 -1.018 -34.430 1.00 52.38 681 TYR A CA 1
ATOM 5609 C C . TYR A 1 681 ? -10.672 -1.321 -35.914 1.00 52.38 681 TYR A C 1
ATOM 5611 O O . TYR A 1 681 ? -10.234 -2.417 -36.258 1.00 52.38 681 TYR A O 1
ATOM 5619 N N . ASN A 1 682 ? -10.852 -0.336 -36.798 1.00 43.50 682 ASN A N 1
ATOM 5620 C CA . ASN A 1 682 ? -10.573 -0.506 -38.223 1.00 43.50 682 ASN A CA 1
ATOM 5621 C C . ASN A 1 682 ? -9.062 -0.563 -38.503 1.00 43.50 682 ASN A C 1
ATOM 5623 O O . ASN A 1 682 ? -8.643 -1.259 -39.425 1.00 43.50 682 ASN A O 1
ATOM 5627 N N . LYS A 1 683 ? -8.231 0.066 -37.656 1.00 41.38 683 LYS A N 1
ATOM 5628 C CA . LYS A 1 683 ? -6.778 -0.204 -37.613 1.00 41.38 683 LYS A CA 1
ATOM 5629 C C . LYS A 1 683 ? -6.421 -1.565 -37.003 1.00 41.38 683 LYS A C 1
ATOM 5631 O O . LYS A 1 683 ? -5.382 -2.122 -37.348 1.00 41.38 683 LYS A O 1
ATOM 5636 N N . ALA A 1 684 ? -7.249 -2.106 -36.108 1.00 40.22 684 ALA A N 1
ATOM 5637 C CA . ALA A 1 684 ? -7.005 -3.411 -35.494 1.00 40.22 684 ALA A CA 1
ATOM 5638 C C . ALA A 1 684 ? -7.317 -4.578 -36.451 1.00 40.22 684 ALA A C 1
ATOM 5640 O O . ALA A 1 684 ? -6.581 -5.554 -36.465 1.00 40.22 684 ALA A O 1
ATOM 5641 N N . ILE A 1 685 ? -8.333 -4.471 -37.317 1.00 34.44 685 ILE A N 1
ATOM 5642 C CA . ILE A 1 685 ? -8.651 -5.527 -38.304 1.00 34.44 685 ILE A CA 1
ATOM 5643 C C . ILE A 1 685 ? -7.505 -5.757 -39.316 1.00 34.44 685 ILE A C 1
ATOM 5645 O O . ILE A 1 685 ? -7.365 -6.863 -39.842 1.00 34.44 685 ILE A O 1
ATOM 5649 N N . SER A 1 686 ? -6.647 -4.762 -39.579 1.00 36.75 686 SER A N 1
ATOM 5650 C CA . SER A 1 686 ? -5.501 -4.938 -40.487 1.00 36.75 686 SER A CA 1
ATOM 5651 C C . SER A 1 686 ? -4.313 -5.716 -39.898 1.00 36.75 686 SER A C 1
ATOM 5653 O O . SER A 1 686 ? -3.404 -6.047 -40.655 1.00 36.75 686 SER A O 1
ATOM 5655 N N . LEU A 1 687 ? -4.299 -6.025 -38.593 1.00 42.50 687 LEU A N 1
ATOM 5656 C CA . LEU A 1 687 ? -3.192 -6.706 -37.901 1.00 42.50 687 LEU A CA 1
ATOM 5657 C C . LEU A 1 687 ? -3.747 -7.821 -36.996 1.00 42.50 687 LEU A C 1
ATOM 5659 O O . LEU A 1 687 ? -4.518 -7.568 -36.076 1.00 42.50 687 LEU A O 1
ATOM 5663 N N . ARG A 1 688 ? -3.418 -9.083 -37.296 1.00 41.12 688 ARG A N 1
ATOM 5664 C CA . ARG A 1 688 ? -4.253 -10.239 -36.897 1.00 41.12 688 ARG A CA 1
ATOM 5665 C C . ARG A 1 688 ? -3.959 -10.848 -35.515 1.00 41.12 688 ARG A C 1
ATOM 5667 O O . ARG A 1 688 ? -4.619 -11.826 -35.167 1.00 41.12 688 ARG A O 1
ATOM 5674 N N . ASP A 1 689 ? -3.015 -10.320 -34.732 1.00 48.59 689 ASP A N 1
ATOM 5675 C CA . ASP A 1 689 ? -2.588 -10.920 -33.451 1.00 48.59 689 ASP A CA 1
ATOM 5676 C C . ASP A 1 689 ? -2.646 -9.925 -32.258 1.00 48.59 689 ASP A C 1
ATOM 5678 O O . ASP A 1 689 ? -2.009 -8.869 -32.292 1.00 48.59 689 ASP A O 1
ATOM 5682 N N . PRO A 1 690 ? -3.345 -10.243 -31.147 1.00 48.31 690 PRO A N 1
ATOM 5683 C CA . PRO A 1 690 ? -3.301 -9.450 -29.913 1.00 48.31 690 PRO A CA 1
ATOM 5684 C C . PRO A 1 690 ? -1.892 -9.217 -29.329 1.00 48.31 690 PRO A C 1
ATOM 5686 O O . PRO A 1 690 ? -1.655 -8.175 -28.711 1.00 48.31 690 PRO A O 1
ATOM 5689 N N . LEU A 1 691 ? -0.948 -10.149 -29.520 1.00 52.81 691 LEU A N 1
ATOM 5690 C CA . LEU A 1 691 ? 0.455 -9.987 -29.111 1.00 52.81 691 LEU A CA 1
ATOM 5691 C C . LEU A 1 691 ? 1.162 -8.913 -29.946 1.00 52.81 691 LEU A C 1
ATOM 5693 O O . LEU A 1 691 ? 1.930 -8.114 -29.409 1.00 52.81 691 LEU A O 1
ATOM 5697 N N . GLU A 1 692 ? 0.853 -8.840 -31.242 1.00 56.28 692 GLU A N 1
ATOM 5698 C CA . GLU A 1 692 ? 1.375 -7.813 -32.143 1.00 56.28 692 GLU A CA 1
ATOM 5699 C C . GLU A 1 692 ? 0.923 -6.415 -31.712 1.00 56.28 692 GLU A C 1
ATOM 5701 O O . GLU A 1 692 ? 1.749 -5.502 -31.636 1.00 56.28 692 GLU A O 1
ATOM 5706 N N . MET A 1 693 ? -0.345 -6.259 -31.321 1.00 54.12 693 MET A N 1
ATOM 5707 C CA . MET A 1 693 ? -0.861 -4.976 -30.838 1.00 54.12 693 MET A CA 1
ATOM 5708 C C . MET A 1 693 ? -0.235 -4.554 -29.497 1.00 54.12 693 MET A C 1
ATOM 5710 O O . MET A 1 693 ? 0.127 -3.388 -29.321 1.00 54.12 693 MET A O 1
ATOM 5714 N N . GLN A 1 694 ? -0.032 -5.499 -28.568 1.00 59.75 694 GLN A N 1
ATOM 5715 C CA . GLN A 1 694 ? 0.701 -5.257 -27.316 1.00 59.75 694 GLN A CA 1
ATOM 5716 C C . GLN A 1 694 ? 2.142 -4.793 -27.580 1.00 59.75 694 GLN A C 1
ATOM 5718 O O . GLN A 1 694 ? 2.600 -3.830 -26.956 1.00 59.75 694 GLN A O 1
ATOM 5723 N N . ARG A 1 695 ? 2.846 -5.456 -28.506 1.00 73.38 695 ARG A N 1
ATOM 5724 C CA . ARG A 1 695 ? 4.199 -5.083 -28.930 1.00 73.38 695 ARG A CA 1
ATOM 5725 C C . ARG A 1 695 ? 4.232 -3.660 -29.486 1.00 73.38 695 ARG A C 1
ATOM 5727 O O . ARG A 1 695 ? 5.052 -2.866 -29.028 1.00 73.38 695 ARG A O 1
ATOM 5734 N N . ILE A 1 696 ? 3.354 -3.339 -30.440 1.00 65.19 696 ILE A N 1
ATOM 5735 C CA . ILE A 1 696 ? 3.325 -2.036 -31.125 1.00 65.19 696 ILE A CA 1
ATOM 5736 C C . ILE A 1 696 ? 3.093 -0.903 -30.123 1.00 65.19 696 ILE A C 1
ATOM 5738 O O . ILE A 1 696 ? 3.895 0.024 -30.056 1.00 65.19 696 ILE A O 1
ATOM 5742 N N . LEU A 1 697 ? 2.067 -0.998 -29.276 1.00 58.12 697 LEU A N 1
ATOM 5743 C CA . LEU A 1 697 ? 1.716 0.087 -28.352 1.00 58.12 697 LEU A CA 1
ATOM 5744 C C . LEU A 1 697 ? 2.734 0.266 -27.210 1.00 58.12 697 LEU A C 1
ATOM 5746 O O . LEU A 1 697 ? 2.954 1.385 -26.738 1.00 58.12 697 LEU A O 1
ATOM 5750 N N . ARG A 1 698 ? 3.431 -0.806 -26.804 1.00 76.25 698 ARG A N 1
ATOM 5751 C CA . ARG A 1 698 ? 4.618 -0.697 -25.940 1.00 76.25 698 ARG A CA 1
ATOM 5752 C C . ARG A 1 698 ? 5.759 0.036 -26.659 1.00 76.25 698 ARG A C 1
ATOM 5754 O O . ARG A 1 698 ? 6.400 0.888 -26.043 1.00 76.25 698 ARG A O 1
ATOM 5761 N N . LEU A 1 699 ? 6.002 -0.275 -27.932 1.00 77.12 699 LEU A N 1
ATOM 5762 C CA . LEU A 1 699 ? 7.106 0.276 -28.721 1.00 77.12 699 LEU A CA 1
ATOM 5763 C C . LEU A 1 699 ? 6.901 1.757 -29.069 1.00 77.12 699 LEU A C 1
ATOM 5765 O O . LEU A 1 699 ? 7.802 2.560 -28.839 1.00 77.12 699 LEU A O 1
ATOM 5769 N N . GLU A 1 700 ? 5.704 2.148 -29.518 1.00 70.69 700 GLU A N 1
ATOM 5770 C CA . GLU A 1 700 ? 5.335 3.546 -29.795 1.00 70.69 700 GLU A CA 1
ATOM 5771 C C . GLU A 1 700 ? 5.574 4.457 -28.583 1.00 70.69 700 GLU A C 1
ATOM 5773 O O . GLU A 1 700 ? 6.075 5.575 -28.721 1.00 70.69 700 GLU A O 1
ATOM 5778 N N . LYS A 1 701 ? 5.251 3.978 -27.375 1.00 66.56 701 LYS A N 1
ATOM 5779 C CA . LYS A 1 701 ? 5.492 4.713 -26.128 1.00 66.56 701 LYS A CA 1
ATOM 5780 C C . LYS A 1 701 ? 6.983 4.898 -25.849 1.00 66.56 701 LYS A C 1
ATOM 5782 O O . LYS A 1 701 ? 7.387 5.982 -25.437 1.00 66.56 701 LYS A O 1
ATOM 5787 N N . GLU A 1 702 ? 7.799 3.866 -26.046 1.00 83.44 702 GLU A N 1
ATOM 5788 C CA . GLU A 1 702 ? 9.246 3.963 -25.829 1.00 83.44 702 GLU A CA 1
ATOM 5789 C C . GLU A 1 702 ? 9.929 4.868 -26.850 1.00 83.44 702 GLU A C 1
ATOM 5791 O O . GLU A 1 702 ? 10.749 5.698 -26.465 1.00 83.44 702 GLU A O 1
ATOM 5796 N N . LEU A 1 703 ? 9.538 4.768 -28.121 1.00 75.81 703 LEU A N 1
ATOM 5797 C CA . LEU A 1 703 ? 10.004 5.651 -29.187 1.00 75.81 703 LEU A CA 1
ATOM 5798 C C . LEU A 1 703 ? 9.578 7.104 -28.939 1.00 75.81 703 LEU A C 1
ATOM 5800 O O . LEU A 1 703 ? 10.390 8.013 -29.088 1.00 75.81 703 LEU A O 1
ATOM 5804 N N . ARG A 1 704 ? 8.349 7.342 -28.457 1.00 69.19 704 ARG A N 1
ATOM 5805 C CA . ARG A 1 704 ? 7.913 8.681 -28.032 1.00 69.19 704 ARG A CA 1
ATOM 5806 C C . ARG A 1 704 ? 8.752 9.215 -26.872 1.00 69.19 704 ARG A C 1
ATOM 5808 O O . ARG A 1 704 ? 9.188 10.356 -26.933 1.00 69.19 704 ARG A O 1
ATOM 5815 N N . LEU A 1 705 ? 9.021 8.402 -25.848 1.00 65.88 705 LEU A N 1
ATOM 5816 C CA . LEU A 1 705 ? 9.863 8.805 -24.714 1.00 65.88 705 LEU A CA 1
ATOM 5817 C C . LEU A 1 705 ? 11.314 9.085 -25.132 1.00 65.88 705 LEU A C 1
ATOM 5819 O O . LEU A 1 705 ? 11.921 10.004 -24.587 1.00 65.88 705 LEU A O 1
ATOM 5823 N N . LEU A 1 706 ? 11.848 8.337 -26.101 1.00 72.88 706 LEU A N 1
ATOM 5824 C CA . LEU A 1 706 ? 13.152 8.592 -26.714 1.00 72.88 706 LEU A CA 1
ATOM 5825 C C . LEU A 1 706 ? 13.162 9.885 -27.546 1.00 72.88 706 LEU A C 1
ATOM 5827 O O . LEU A 1 706 ? 14.146 10.611 -27.497 1.00 72.88 706 LEU A O 1
ATOM 5831 N N . ASN A 1 707 ? 12.075 10.227 -28.240 1.00 69.81 707 ASN A N 1
ATOM 5832 C CA . ASN A 1 707 ? 11.955 11.508 -28.947 1.00 69.81 707 ASN A CA 1
ATOM 5833 C C . ASN A 1 707 ? 11.775 12.702 -27.990 1.00 69.81 707 ASN A C 1
ATOM 5835 O O . ASN A 1 707 ? 12.374 13.755 -28.200 1.00 69.81 707 ASN A O 1
ATOM 5839 N N . ASP A 1 708 ? 10.973 12.551 -26.931 1.00 62.97 708 ASP A N 1
ATOM 5840 C CA . ASP A 1 708 ? 10.739 13.594 -25.921 1.00 62.97 708 ASP A CA 1
ATOM 5841 C C . ASP A 1 708 ? 11.970 13.828 -25.023 1.00 62.97 708 ASP A C 1
ATOM 5843 O O . ASP A 1 708 ? 12.170 14.932 -24.504 1.00 62.97 708 ASP A O 1
ATOM 5847 N N . LYS A 1 709 ? 12.792 12.790 -24.817 1.00 70.19 709 LYS A N 1
ATOM 5848 C CA . LYS A 1 709 ? 14.047 12.816 -24.052 1.00 70.19 709 LYS A CA 1
ATOM 5849 C C . LYS A 1 709 ? 15.152 12.072 -24.824 1.00 70.19 709 LYS A C 1
ATOM 5851 O O . LYS A 1 709 ? 15.480 10.938 -24.460 1.00 70.19 709 LYS A O 1
ATOM 5856 N N . PRO A 1 710 ? 15.740 12.695 -25.863 1.00 74.75 710 PRO A N 1
ATOM 5857 C CA . PRO A 1 710 ? 16.779 12.068 -26.672 1.00 74.75 710 PRO A CA 1
ATOM 5858 C C . PRO A 1 710 ? 18.004 11.722 -25.830 1.00 74.75 710 PRO A C 1
ATOM 5860 O O . PRO A 1 710 ? 18.471 12.512 -25.007 1.00 74.75 710 PRO A O 1
ATOM 5863 N N . LEU A 1 711 ? 18.524 10.518 -26.050 1.00 83.50 711 LEU A N 1
ATOM 5864 C CA . LEU A 1 711 ? 19.727 10.030 -25.394 1.00 83.50 711 LEU A CA 1
ATOM 5865 C C . LEU A 1 711 ? 20.964 10.651 -26.053 1.00 83.50 711 LEU A C 1
ATOM 5867 O O . LEU A 1 711 ? 21.090 10.678 -27.277 1.00 83.50 711 LEU A O 1
ATOM 5871 N N . THR A 1 712 ? 21.908 11.133 -25.247 1.00 84.19 712 THR A N 1
ATOM 5872 C CA . THR A 1 712 ? 23.150 11.726 -25.759 1.00 84.19 712 THR A CA 1
ATOM 5873 C C . THR A 1 712 ? 23.888 10.735 -26.656 1.00 84.19 712 THR A C 1
ATOM 5875 O O . THR A 1 712 ? 24.177 9.615 -26.236 1.00 84.19 712 THR A O 1
ATOM 5878 N N . ASN A 1 713 ? 24.232 11.164 -27.873 1.00 85.50 713 ASN A N 1
ATOM 5879 C CA . ASN A 1 713 ? 24.925 10.359 -28.884 1.00 85.50 713 ASN A CA 1
ATOM 5880 C C . ASN A 1 713 ? 24.175 9.090 -29.341 1.00 85.50 713 ASN A C 1
ATOM 5882 O O . ASN A 1 713 ? 24.807 8.185 -29.884 1.00 85.50 713 ASN A O 1
ATOM 5886 N N . ILE A 1 714 ? 22.853 9.011 -29.153 1.00 87.75 714 ILE A N 1
ATOM 5887 C CA . ILE A 1 714 ? 22.028 7.910 -29.663 1.00 87.75 714 ILE A CA 1
ATOM 5888 C C . ILE A 1 714 ? 20.772 8.479 -30.326 1.00 87.75 714 ILE A C 1
ATOM 5890 O O . ILE A 1 714 ? 20.060 9.284 -29.731 1.00 87.75 714 ILE A O 1
ATOM 5894 N N . SER A 1 715 ? 20.466 8.027 -31.538 1.00 84.50 715 SER A N 1
ATOM 5895 C CA . SER A 1 715 ? 19.181 8.273 -32.196 1.00 84.50 715 SER A CA 1
ATOM 5896 C C . SER A 1 715 ? 18.519 6.951 -32.576 1.00 84.50 715 SER A C 1
ATOM 5898 O O . SER A 1 715 ? 19.187 5.935 -32.774 1.00 84.50 715 SER A O 1
ATOM 5900 N N . VAL A 1 716 ? 17.191 6.947 -32.655 1.00 84.81 716 VAL A N 1
ATOM 5901 C CA . VAL A 1 716 ? 16.401 5.794 -33.098 1.00 84.81 716 VAL A CA 1
ATOM 5902 C C . VAL A 1 716 ? 15.433 6.291 -34.157 1.00 84.81 716 VAL A C 1
ATOM 5904 O O . VAL A 1 716 ? 14.774 7.308 -33.950 1.00 84.81 716 VAL A O 1
ATOM 5907 N N . ASN A 1 717 ? 15.366 5.603 -35.293 1.00 77.06 717 ASN A N 1
ATOM 5908 C CA . ASN A 1 717 ? 14.345 5.873 -36.287 1.00 77.06 717 ASN A CA 1
ATOM 5909 C C . ASN A 1 717 ? 12.988 5.441 -35.722 1.00 77.06 717 ASN A C 1
ATOM 5911 O O . ASN A 1 717 ? 12.817 4.286 -35.325 1.00 77.06 717 ASN A O 1
ATOM 5915 N N . THR A 1 718 ? 12.040 6.372 -35.670 1.00 60.28 718 THR A N 1
ATOM 5916 C CA . THR A 1 718 ? 10.679 6.101 -35.199 1.00 60.28 718 THR A CA 1
ATOM 5917 C C . THR A 1 718 ? 9.757 5.577 -36.286 1.00 60.28 718 THR A C 1
ATOM 5919 O O . THR A 1 718 ? 8.701 5.044 -35.956 1.00 60.28 718 THR A O 1
ATOM 5922 N N . ASP A 1 719 ? 10.166 5.683 -37.549 1.00 57.81 719 ASP A N 1
ATOM 5923 C CA . ASP A 1 719 ? 9.457 5.093 -38.675 1.00 57.81 719 ASP A CA 1
ATOM 5924 C C . ASP A 1 719 ? 9.936 3.646 -38.836 1.00 57.81 719 ASP A C 1
ATOM 5926 O O . ASP A 1 719 ? 11.074 3.388 -39.239 1.00 57.81 719 ASP A O 1
ATOM 5930 N N . PHE A 1 720 ? 9.076 2.699 -38.458 1.00 61.38 720 PHE A N 1
ATOM 5931 C CA . PHE A 1 720 ? 9.344 1.268 -38.549 1.00 61.38 720 PHE A CA 1
ATOM 5932 C C . PHE A 1 720 ? 8.500 0.619 -39.642 1.00 61.38 720 PHE A C 1
ATOM 5934 O O . PHE A 1 720 ? 7.279 0.757 -39.683 1.00 61.38 720 PHE A O 1
ATOM 5941 N N . GLU A 1 721 ? 9.168 -0.100 -40.538 1.00 52.25 721 GLU A N 1
ATOM 5942 C CA . GLU A 1 721 ? 8.524 -0.829 -41.625 1.00 52.25 721 GLU A CA 1
ATOM 5943 C C . GLU A 1 721 ? 8.132 -2.230 -41.133 1.00 52.25 721 GLU A C 1
ATOM 5945 O O . GLU A 1 721 ? 8.931 -2.934 -40.509 1.00 52.25 721 GLU A O 1
ATOM 5950 N N . ASN A 1 722 ? 6.895 -2.651 -41.417 1.00 51.94 722 ASN A N 1
ATOM 5951 C CA . ASN A 1 722 ? 6.384 -3.987 -41.088 1.00 51.94 722 ASN A CA 1
ATOM 5952 C C . ASN A 1 722 ? 6.952 -5.050 -42.051 1.00 51.94 722 ASN A C 1
ATOM 5954 O O . ASN A 1 722 ? 6.215 -5.736 -42.762 1.00 51.94 722 ASN A O 1
ATOM 5958 N N . GLU A 1 723 ? 8.276 -5.187 -42.101 1.00 50.44 723 GLU A N 1
ATOM 5959 C CA . GLU A 1 723 ? 8.937 -6.194 -42.924 1.00 50.44 723 GLU A CA 1
ATOM 5960 C C . GLU A 1 723 ? 9.032 -7.549 -42.200 1.00 50.44 723 GLU A C 1
ATOM 5962 O O . GLU A 1 723 ? 9.857 -7.742 -41.309 1.00 50.44 723 GLU A O 1
ATOM 5967 N N . LYS A 1 724 ? 8.249 -8.519 -42.702 1.00 46.38 724 LYS A N 1
ATOM 5968 C CA . LYS A 1 724 ? 8.312 -9.977 -42.440 1.00 46.38 724 LYS A CA 1
ATOM 5969 C C . LYS A 1 724 ? 7.764 -10.461 -41.087 1.00 46.38 724 LYS A C 1
ATOM 5971 O O . LYS A 1 724 ? 8.524 -10.727 -40.164 1.00 46.38 724 LYS A O 1
ATOM 5976 N N . GLU A 1 725 ? 6.447 -10.695 -41.069 1.00 52.69 725 GLU A N 1
ATOM 5977 C CA . GLU A 1 725 ? 5.621 -11.686 -40.323 1.00 52.69 725 GLU A CA 1
ATOM 5978 C C . GLU A 1 725 ? 5.903 -12.090 -38.851 1.00 52.69 725 GLU A C 1
ATOM 5980 O O . GLU A 1 725 ? 5.049 -12.752 -38.272 1.00 52.69 725 GLU A O 1
ATOM 5985 N N . ASN A 1 726 ? 7.016 -11.735 -38.199 1.00 63.44 726 ASN A N 1
ATOM 5986 C CA . ASN A 1 726 ? 7.312 -12.153 -36.819 1.00 63.44 726 ASN A CA 1
ATOM 5987 C C . ASN A 1 726 ? 7.962 -11.068 -35.940 1.00 63.44 726 ASN A C 1
ATOM 5989 O O . ASN A 1 726 ? 7.525 -10.905 -34.801 1.00 63.44 726 ASN A O 1
ATOM 5993 N N . ASP A 1 727 ? 8.929 -10.282 -36.431 1.00 72.25 727 ASP A N 1
ATOM 5994 C CA . ASP A 1 727 ? 9.689 -9.298 -35.628 1.00 72.25 727 ASP A CA 1
ATOM 5995 C C . ASP A 1 727 ? 9.599 -7.886 -36.250 1.00 72.25 727 ASP A C 1
ATOM 5997 O O . ASP A 1 727 ? 9.749 -7.740 -37.459 1.00 72.25 727 ASP A O 1
ATOM 6001 N N . ILE A 1 728 ? 9.400 -6.832 -35.443 1.00 82.19 728 ILE A N 1
ATOM 6002 C CA . ILE A 1 728 ? 9.499 -5.436 -35.926 1.00 82.19 728 ILE A CA 1
ATOM 6003 C C . ILE A 1 728 ? 10.972 -5.030 -35.926 1.00 82.19 728 ILE A C 1
ATOM 6005 O O . ILE A 1 728 ? 11.644 -5.185 -34.906 1.00 82.19 728 ILE A O 1
ATOM 6009 N N . THR A 1 729 ? 11.471 -4.476 -37.032 1.00 84.75 729 THR A N 1
ATOM 6010 C CA . THR A 1 729 ? 12.858 -3.998 -37.119 1.00 84.75 729 THR A CA 1
ATOM 6011 C C . THR A 1 729 ? 12.920 -2.483 -36.934 1.00 84.75 729 THR A C 1
ATOM 6013 O O . THR A 1 729 ? 12.345 -1.736 -37.721 1.00 84.75 729 THR A O 1
ATOM 6016 N N . LEU A 1 730 ? 13.651 -2.021 -35.917 1.00 88.19 730 LEU A N 1
ATOM 6017 C CA . LEU A 1 730 ? 14.033 -0.615 -35.766 1.00 88.19 730 LEU A CA 1
ATOM 6018 C C . LEU A 1 730 ? 15.472 -0.398 -36.230 1.00 88.19 730 LEU A C 1
ATOM 6020 O O . LEU A 1 730 ? 16.339 -1.253 -36.030 1.00 88.19 730 LEU A O 1
ATOM 6024 N N . LEU A 1 731 ? 15.741 0.792 -36.763 1.00 87.75 731 LEU A N 1
ATOM 6025 C CA . LEU A 1 731 ? 17.097 1.284 -36.988 1.00 87.75 731 LEU A CA 1
ATOM 6026 C C . LEU A 1 731 ? 17.475 2.266 -35.881 1.00 87.75 731 LEU A C 1
ATOM 6028 O O . LEU A 1 731 ? 16.699 3.158 -35.549 1.00 87.75 731 LEU A O 1
ATOM 6032 N N . ALA A 1 732 ? 18.677 2.130 -35.336 1.00 90.88 732 ALA A N 1
ATOM 6033 C CA . ALA A 1 732 ? 19.251 3.091 -34.400 1.00 90.88 732 ALA A CA 1
ATOM 6034 C C . ALA A 1 732 ? 20.653 3.498 -34.850 1.00 90.88 732 ALA A C 1
ATOM 6036 O O . ALA A 1 732 ? 21.316 2.753 -35.567 1.00 90.88 732 ALA A O 1
ATOM 6037 N N . GLN A 1 733 ? 21.118 4.663 -34.411 1.00 91.00 733 GLN A N 1
ATOM 6038 C CA . GLN A 1 733 ? 22.508 5.078 -34.550 1.00 91.00 733 GLN A CA 1
ATOM 6039 C C . GLN A 1 733 ? 23.100 5.373 -33.181 1.00 91.00 733 GLN A C 1
ATOM 6041 O O . GLN A 1 733 ? 22.483 6.053 -32.364 1.00 91.00 733 GLN A O 1
ATOM 6046 N N . ILE A 1 734 ? 24.319 4.891 -32.950 1.00 91.19 734 ILE A N 1
ATOM 6047 C CA . ILE A 1 734 ? 25.143 5.283 -31.805 1.00 91.19 734 ILE A CA 1
ATOM 6048 C C . ILE A 1 734 ? 26.380 5.999 -32.339 1.00 91.19 734 ILE A C 1
ATOM 6050 O O . ILE A 1 734 ? 27.084 5.485 -33.209 1.00 91.19 734 ILE A O 1
ATOM 6054 N N . ILE A 1 735 ? 26.643 7.189 -31.805 1.00 88.69 735 ILE A N 1
ATOM 6055 C CA . ILE A 1 735 ? 27.866 7.951 -32.051 1.00 88.69 735 ILE A CA 1
ATOM 6056 C C . ILE A 1 735 ? 28.855 7.611 -30.931 1.00 88.69 735 ILE A C 1
ATOM 6058 O O . ILE A 1 735 ? 28.534 7.745 -29.747 1.00 88.69 735 ILE A O 1
ATOM 6062 N N . GLY A 1 736 ? 30.060 7.165 -31.285 1.00 85.75 736 GLY A N 1
ATOM 6063 C CA . GLY A 1 736 ? 31.109 6.891 -30.305 1.00 85.75 736 GLY A CA 1
ATOM 6064 C C . GLY A 1 736 ? 31.472 8.151 -29.514 1.00 85.75 736 GLY A C 1
ATOM 6065 O O . GLY A 1 736 ? 31.605 9.239 -30.077 1.00 85.75 736 GLY A O 1
ATOM 6066 N N . SER A 1 737 ? 31.598 8.022 -28.193 1.00 82.69 737 SER A N 1
ATOM 6067 C CA . SER A 1 737 ? 31.927 9.146 -27.310 1.00 82.69 737 SER A CA 1
ATOM 6068 C C . SER A 1 737 ? 33.423 9.476 -27.344 1.00 82.69 737 SER A C 1
ATOM 6070 O O . SER A 1 737 ? 34.250 8.604 -27.614 1.00 82.69 737 SER A O 1
ATOM 6072 N N . LYS A 1 738 ? 33.771 10.716 -26.970 1.00 78.88 738 LYS A N 1
ATOM 6073 C CA . LYS A 1 738 ? 35.157 11.224 -26.873 1.00 78.88 738 LYS A CA 1
ATOM 6074 C C . LYS A 1 738 ? 36.085 10.425 -25.957 1.00 78.88 738 LYS A C 1
ATOM 6076 O O . LYS A 1 738 ? 37.299 10.532 -26.066 1.00 78.88 738 LYS A O 1
ATOM 6081 N N . GLU A 1 739 ? 35.510 9.657 -25.040 1.00 80.25 739 GLU A N 1
ATOM 6082 C CA . GLU A 1 739 ? 36.233 8.817 -24.081 1.00 80.25 739 GLU A CA 1
ATOM 6083 C C . GLU A 1 739 ? 36.443 7.380 -24.599 1.00 80.25 739 GLU A C 1
ATOM 6085 O O . GLU A 1 739 ? 37.143 6.593 -23.967 1.00 80.25 739 GLU A O 1
ATOM 6090 N N . SER A 1 740 ? 35.853 7.030 -25.748 1.00 82.75 740 SER A N 1
ATOM 6091 C CA . SER A 1 740 ? 35.940 5.707 -26.375 1.00 82.75 740 SER A CA 1
ATOM 6092 C C . SER A 1 740 ? 36.941 5.677 -27.538 1.00 82.75 740 SER A C 1
ATOM 6094 O O . SER A 1 740 ? 37.245 6.699 -28.152 1.00 82.75 740 SER A O 1
ATOM 6096 N N . PHE A 1 741 ? 37.378 4.479 -27.940 1.00 82.69 741 PHE A N 1
ATOM 6097 C CA . PHE A 1 741 ? 38.188 4.276 -29.157 1.00 82.69 741 PHE A CA 1
ATOM 6098 C C . PHE A 1 741 ? 37.442 4.585 -30.474 1.00 82.69 741 PHE A C 1
ATOM 6100 O O . PHE A 1 741 ? 38.021 4.488 -31.561 1.00 82.69 741 PHE A O 1
ATOM 6107 N N . TYR A 1 742 ? 36.161 4.948 -30.385 1.00 86.38 742 TYR A N 1
ATOM 6108 C CA . TYR A 1 742 ? 35.251 5.125 -31.510 1.00 86.38 742 TYR A CA 1
ATOM 6109 C C . TYR A 1 742 ? 34.773 6.581 -31.674 1.00 86.38 742 TYR A C 1
ATOM 6111 O O . TYR A 1 742 ? 33.792 6.806 -32.379 1.00 86.38 742 TYR A O 1
ATOM 6119 N N . ASP A 1 743 ? 35.433 7.554 -31.026 1.00 86.44 743 ASP A N 1
ATOM 6120 C CA . ASP A 1 743 ? 35.035 8.974 -30.998 1.00 86.44 743 ASP A CA 1
ATOM 6121 C C . ASP A 1 743 ? 34.561 9.511 -32.361 1.00 86.44 743 ASP A C 1
ATOM 6123 O O . ASP A 1 743 ? 35.266 9.450 -33.374 1.00 86.44 743 ASP A O 1
ATOM 6127 N N . GLY A 1 744 ? 33.329 10.022 -32.376 1.00 81.38 744 GLY A N 1
ATOM 6128 C CA . GLY A 1 744 ? 32.681 10.631 -33.532 1.00 81.38 744 GLY A CA 1
ATOM 6129 C C . GLY A 1 744 ? 32.243 9.667 -34.640 1.00 81.38 744 GLY A C 1
ATOM 6130 O O . GLY A 1 744 ? 31.513 10.094 -35.536 1.00 81.38 744 GLY A O 1
ATOM 6131 N N . ALA A 1 745 ? 32.643 8.390 -34.623 1.00 84.44 745 ALA A N 1
ATOM 6132 C CA . ALA A 1 745 ? 32.134 7.423 -35.591 1.00 84.44 745 ALA A CA 1
ATOM 6133 C C . ALA A 1 745 ? 30.668 7.093 -35.301 1.00 84.44 745 ALA A C 1
ATOM 6135 O O . ALA A 1 745 ? 30.270 6.902 -34.153 1.00 84.44 745 ALA A O 1
ATOM 6136 N N . VAL A 1 746 ? 29.876 7.024 -36.370 1.00 87.62 746 VAL A N 1
ATOM 6137 C CA . VAL A 1 746 ? 28.447 6.712 -36.327 1.00 87.62 746 VAL A CA 1
ATOM 6138 C C . VAL A 1 746 ? 28.271 5.255 -36.731 1.00 87.62 746 VAL A C 1
ATOM 6140 O O . VAL A 1 746 ? 28.689 4.871 -37.825 1.00 87.62 746 VAL A O 1
ATOM 6143 N N . PHE A 1 747 ? 27.657 4.461 -35.859 1.00 89.44 747 PHE A N 1
ATOM 6144 C CA . PHE A 1 747 ? 27.336 3.061 -36.115 1.00 89.44 747 PHE A CA 1
ATOM 6145 C C . PHE A 1 747 ? 25.826 2.897 -36.221 1.00 89.44 747 PHE A C 1
ATOM 6147 O O . PHE A 1 747 ? 25.110 3.193 -35.267 1.00 89.44 747 PHE A O 1
ATOM 6154 N N . ASP A 1 748 ? 25.360 2.401 -37.364 1.00 90.25 748 ASP A N 1
ATOM 6155 C CA . ASP A 1 748 ? 23.994 1.928 -37.560 1.00 90.25 748 ASP A CA 1
ATOM 6156 C C . ASP A 1 748 ? 23.815 0.579 -36.832 1.00 90.25 748 ASP A C 1
ATOM 6158 O O . ASP A 1 748 ? 24.659 -0.319 -36.945 1.00 90.25 748 ASP A O 1
ATOM 6162 N N . LEU A 1 749 ? 22.698 0.411 -36.126 1.00 91.69 749 LEU A N 1
ATOM 6163 C CA . LEU A 1 749 ? 22.256 -0.825 -35.480 1.00 91.69 749 LEU A CA 1
ATOM 6164 C C . LEU A 1 749 ? 20.875 -1.232 -36.003 1.00 91.69 749 LEU A C 1
ATOM 6166 O O . LEU A 1 749 ? 20.035 -0.382 -36.297 1.00 91.69 749 LEU A O 1
ATOM 6170 N N . GLU A 1 750 ? 20.636 -2.540 -36.061 1.00 90.50 750 GLU A N 1
ATOM 6171 C CA . GLU A 1 750 ? 19.314 -3.133 -36.283 1.00 90.50 750 GLU A CA 1
ATOM 6172 C C . GLU A 1 750 ? 18.824 -3.764 -34.976 1.00 90.50 750 GLU A C 1
ATOM 6174 O O . GLU A 1 750 ? 19.532 -4.567 -34.359 1.00 90.50 750 GLU A O 1
ATOM 6179 N N . ILE A 1 751 ? 17.613 -3.389 -34.559 1.00 90.38 751 ILE A N 1
ATOM 6180 C CA . ILE A 1 751 ? 16.944 -3.887 -33.356 1.00 90.38 751 ILE A CA 1
ATOM 6181 C C . ILE A 1 751 ? 15.707 -4.678 -33.783 1.00 90.38 751 ILE A C 1
ATOM 6183 O O . ILE A 1 751 ? 14.761 -4.106 -34.317 1.00 90.38 751 ILE A O 1
ATOM 6187 N N . PHE A 1 752 ? 15.698 -5.977 -33.512 1.00 88.31 752 PHE A N 1
ATOM 6188 C CA . PHE A 1 752 ? 14.586 -6.882 -33.792 1.00 88.31 752 PHE A CA 1
ATOM 6189 C C . PHE A 1 752 ? 13.723 -7.025 -32.540 1.00 88.31 752 PHE A C 1
ATOM 6191 O O . PHE A 1 752 ? 14.160 -7.582 -31.529 1.00 88.31 752 PHE A O 1
ATOM 6198 N N . VAL A 1 753 ? 12.504 -6.495 -32.602 1.00 88.44 753 VAL A N 1
ATOM 6199 C CA . VAL A 1 753 ? 11.526 -6.481 -31.514 1.00 88.44 753 VAL A CA 1
ATOM 6200 C C . VAL A 1 753 ? 10.558 -7.661 -31.695 1.00 88.44 753 VAL A C 1
ATOM 6202 O O . VAL A 1 753 ? 9.673 -7.607 -32.562 1.00 88.44 753 VAL A O 1
ATOM 6205 N N . PRO A 1 754 ? 10.699 -8.739 -30.900 1.00 85.62 754 PRO A N 1
ATOM 6206 C CA . PRO A 1 754 ? 9.946 -9.966 -31.106 1.00 85.62 754 PRO A CA 1
ATOM 6207 C C . PRO A 1 754 ? 8.471 -9.791 -30.771 1.00 85.62 754 PRO A C 1
ATOM 6209 O O . PRO A 1 754 ? 8.114 -8.986 -29.911 1.00 85.62 754 PRO A O 1
ATOM 6212 N N . LEU A 1 755 ? 7.613 -10.603 -31.390 1.00 77.56 755 LEU A N 1
ATOM 6213 C CA . LEU A 1 755 ? 6.155 -10.593 -31.193 1.00 77.56 755 LEU A CA 1
ATOM 6214 C C . LEU A 1 755 ? 5.705 -10.564 -29.717 1.00 77.56 755 LEU A C 1
ATOM 6216 O O . LEU A 1 755 ? 4.705 -9.939 -29.389 1.00 77.56 755 LEU A O 1
ATOM 6220 N N . LYS A 1 756 ? 6.457 -11.204 -28.810 1.00 76.38 756 LYS A N 1
ATOM 6221 C CA . LYS A 1 756 ? 6.159 -11.266 -27.364 1.00 76.38 756 LYS A CA 1
ATOM 6222 C C . LYS A 1 756 ? 6.894 -10.217 -26.517 1.00 76.38 756 LYS A C 1
ATOM 6224 O O . LYS A 1 756 ? 6.969 -10.359 -25.296 1.00 76.38 756 LYS A O 1
ATOM 6229 N N . TYR A 1 757 ? 7.473 -9.183 -27.122 1.00 81.44 757 TYR A N 1
ATOM 6230 C CA . TYR A 1 757 ? 8.026 -8.037 -26.398 1.00 81.44 757 TYR A CA 1
ATOM 6231 C C . TYR A 1 757 ? 6.910 -7.332 -25.591 1.00 81.44 757 TYR A C 1
ATOM 6233 O O . TYR A 1 757 ? 5.829 -7.121 -26.140 1.00 81.44 757 TYR A O 1
ATOM 6241 N N . PRO A 1 758 ? 7.105 -6.971 -24.304 1.00 79.38 758 PRO A N 1
ATOM 6242 C CA . PRO A 1 758 ? 8.359 -6.908 -23.542 1.00 79.38 758 PRO A CA 1
ATOM 6243 C C . PRO A 1 758 ? 8.714 -8.163 -22.716 1.00 79.38 758 PRO A C 1
ATOM 6245 O O . PRO A 1 758 ? 9.619 -8.104 -21.888 1.00 79.38 758 PRO A O 1
ATOM 6248 N N . PHE A 1 759 ? 8.028 -9.297 -22.887 1.00 75.00 759 PHE A N 1
ATOM 6249 C CA . PHE A 1 759 ? 8.321 -10.534 -22.139 1.00 75.00 759 PHE A CA 1
ATOM 6250 C C . PHE A 1 759 ? 9.507 -11.329 -22.705 1.00 75.00 759 PHE A C 1
ATOM 6252 O O . PHE A 1 759 ? 10.164 -12.067 -21.972 1.00 75.00 759 PHE A O 1
ATOM 6259 N N . ILE A 1 760 ? 9.809 -11.155 -23.992 1.00 77.81 760 ILE A N 1
ATOM 6260 C CA . ILE A 1 760 ? 11.040 -11.636 -24.633 1.00 77.81 760 ILE A CA 1
ATOM 6261 C C . ILE A 1 760 ? 11.906 -10.421 -24.972 1.00 77.81 760 ILE A C 1
ATOM 6263 O O . ILE A 1 760 ? 11.384 -9.415 -25.459 1.00 77.81 760 ILE A O 1
ATOM 6267 N N . ALA A 1 761 ? 13.209 -10.508 -24.694 1.00 83.06 761 ALA A N 1
ATOM 6268 C CA . ALA A 1 761 ? 14.159 -9.438 -24.984 1.00 83.06 761 ALA A CA 1
ATOM 6269 C C . ALA A 1 761 ? 14.285 -9.200 -26.505 1.00 83.06 761 ALA A C 1
ATOM 6271 O O . ALA A 1 761 ? 14.282 -10.164 -27.277 1.00 83.06 761 ALA A O 1
ATOM 6272 N N . PRO A 1 762 ? 14.420 -7.943 -26.963 1.00 88.44 762 PRO A N 1
ATOM 6273 C CA . PRO A 1 762 ? 14.704 -7.648 -28.357 1.00 88.44 762 PRO A CA 1
ATOM 6274 C C . PRO A 1 762 ? 16.170 -7.966 -28.668 1.00 88.44 762 PRO A C 1
ATOM 6276 O O . PRO A 1 762 ? 17.052 -7.806 -27.822 1.00 88.44 762 PRO A O 1
ATOM 6279 N N . LYS A 1 763 ? 16.441 -8.413 -29.894 1.00 86.75 763 LYS A N 1
ATOM 6280 C CA . LYS A 1 763 ? 17.802 -8.732 -30.350 1.00 86.75 763 LYS A CA 1
ATOM 6281 C C . LYS A 1 763 ? 18.396 -7.501 -31.017 1.00 86.75 763 LYS A C 1
ATOM 6283 O O . LYS A 1 763 ? 17.734 -6.891 -31.848 1.00 86.75 763 LYS A O 1
ATOM 6288 N N . ILE A 1 764 ? 19.640 -7.156 -30.702 1.00 89.12 764 ILE A N 1
ATOM 6289 C CA . ILE A 1 764 ? 20.329 -6.009 -31.308 1.00 89.12 764 ILE A CA 1
ATOM 6290 C C . ILE A 1 764 ? 21.621 -6.492 -31.960 1.00 89.12 764 ILE A C 1
ATOM 6292 O O . ILE A 1 764 ? 22.362 -7.277 -31.369 1.00 89.12 764 ILE A O 1
ATOM 6296 N N . LYS A 1 765 ? 21.890 -6.016 -33.177 1.00 89.62 765 LYS A N 1
ATOM 6297 C CA . LYS A 1 765 ? 23.169 -6.215 -33.869 1.00 89.62 765 LYS A CA 1
ATOM 6298 C C . LYS A 1 765 ? 23.651 -4.902 -34.483 1.00 89.62 765 LYS A C 1
ATOM 6300 O O . LYS A 1 765 ? 22.848 -4.050 -34.866 1.00 89.62 765 LYS A O 1
ATOM 6305 N N . PHE A 1 766 ? 24.958 -4.768 -34.644 1.00 91.88 766 PHE A N 1
ATOM 6306 C CA . PHE A 1 766 ? 25.544 -3.718 -35.465 1.00 91.88 766 PHE A CA 1
ATOM 6307 C C . PHE A 1 766 ? 25.308 -4.009 -36.953 1.00 91.88 766 PHE A C 1
ATOM 6309 O O . PHE A 1 766 ? 25.593 -5.100 -37.440 1.00 91.88 766 PHE A O 1
ATOM 6316 N N . LYS A 1 767 ? 24.789 -3.018 -37.683 1.00 88.75 767 LYS A N 1
ATOM 6317 C CA . LYS A 1 767 ? 24.701 -3.014 -39.153 1.00 88.75 767 LYS A CA 1
ATOM 6318 C C . LYS A 1 767 ? 25.979 -2.432 -39.765 1.00 88.75 767 LYS A C 1
ATOM 6320 O O . LYS A 1 767 ? 26.436 -2.885 -40.812 1.00 88.75 767 LYS A O 1
ATOM 6325 N N . SER A 1 768 ? 26.587 -1.450 -39.098 1.00 87.00 768 SER A N 1
ATOM 6326 C CA . SER A 1 768 ? 27.936 -0.979 -39.420 1.00 87.00 768 SER A CA 1
ATOM 6327 C C . SER A 1 768 ? 28.992 -1.979 -38.943 1.00 87.00 768 SER A C 1
ATOM 6329 O O . SER A 1 768 ? 29.032 -2.329 -37.770 1.00 87.00 768 SER A O 1
ATOM 6331 N N . GLN A 1 769 ? 29.896 -2.392 -39.834 1.00 85.31 769 GLN A N 1
ATOM 6332 C CA . GLN A 1 769 ? 31.017 -3.276 -39.493 1.00 85.31 769 GLN A CA 1
ATOM 6333 C C . GLN A 1 769 ? 31.908 -2.652 -38.401 1.00 85.31 769 GLN A C 1
ATOM 6335 O O . GLN A 1 769 ? 32.455 -1.572 -38.615 1.00 85.31 769 GLN A O 1
ATOM 6340 N N . ILE A 1 770 ? 32.104 -3.326 -37.267 1.00 88.06 770 ILE A N 1
ATOM 6341 C CA . ILE A 1 770 ? 32.870 -2.815 -36.120 1.00 88.06 770 ILE A CA 1
ATOM 6342 C C . ILE A 1 770 ? 33.847 -3.877 -35.594 1.00 88.06 770 ILE A C 1
ATOM 6344 O O . ILE A 1 770 ? 33.482 -5.030 -35.410 1.00 88.06 770 ILE A O 1
ATOM 6348 N N . ILE A 1 771 ? 35.101 -3.489 -35.359 1.00 88.88 771 ILE A N 1
ATOM 6349 C CA . ILE A 1 771 ? 36.109 -4.271 -34.637 1.00 88.88 771 ILE A CA 1
ATOM 6350 C C . ILE A 1 771 ? 35.908 -3.971 -33.154 1.00 88.88 771 ILE A C 1
ATOM 6352 O O . ILE A 1 771 ? 36.295 -2.905 -32.681 1.00 88.88 771 ILE A O 1
ATOM 6356 N N . HIS A 1 772 ? 35.292 -4.903 -32.429 1.00 89.50 772 HIS A N 1
ATOM 6357 C CA . HIS A 1 772 ? 35.056 -4.788 -30.993 1.00 89.50 772 HIS A CA 1
ATOM 6358 C C . HIS A 1 772 ? 35.161 -6.179 -30.334 1.00 89.50 772 HIS A C 1
ATOM 6360 O O . HIS A 1 772 ? 34.570 -7.119 -30.855 1.00 89.50 772 HIS A O 1
ATOM 6366 N N . PRO A 1 773 ? 35.852 -6.350 -29.186 1.00 87.62 773 PRO A N 1
ATOM 6367 C CA . PRO A 1 773 ? 36.068 -7.664 -28.558 1.00 87.62 773 PRO A CA 1
ATOM 6368 C C . PRO A 1 773 ? 34.795 -8.494 -28.324 1.00 87.62 773 PRO A C 1
ATOM 6370 O O . PRO A 1 773 ? 34.815 -9.709 -28.489 1.00 87.62 773 PRO A O 1
ATOM 6373 N N . ASN A 1 774 ? 33.684 -7.844 -27.962 1.00 89.00 774 ASN A N 1
ATOM 6374 C CA . ASN A 1 774 ? 32.386 -8.482 -27.682 1.00 89.00 774 ASN A CA 1
ATOM 6375 C C . ASN A 1 774 ? 31.376 -8.417 -28.845 1.00 89.00 774 ASN A C 1
ATOM 6377 O O . ASN A 1 774 ? 30.175 -8.546 -28.600 1.00 89.00 774 ASN A O 1
ATOM 6381 N N . VAL A 1 775 ? 31.833 -8.163 -30.078 1.00 89.50 775 VAL A N 1
ATOM 6382 C CA . VAL A 1 775 ? 30.989 -8.150 -31.284 1.00 89.50 775 VAL A CA 1
ATOM 6383 C C . VAL A 1 775 ? 31.618 -9.045 -32.349 1.00 89.50 775 VAL A C 1
ATOM 6385 O O . VAL A 1 775 ? 32.802 -8.908 -32.644 1.00 89.50 775 VAL A O 1
ATOM 6388 N N . ASP A 1 776 ? 30.847 -9.968 -32.920 1.00 86.69 776 ASP A N 1
ATOM 6389 C CA . ASP A 1 776 ? 31.339 -10.841 -33.993 1.00 86.69 776 ASP A CA 1
ATOM 6390 C C . ASP A 1 776 ? 31.301 -10.174 -35.384 1.00 86.69 776 ASP A C 1
ATOM 6392 O O . ASP A 1 776 ? 30.746 -9.089 -35.564 1.00 86.69 776 ASP A O 1
ATOM 6396 N N . ASP A 1 777 ? 31.867 -10.839 -36.396 1.00 84.38 777 ASP A N 1
ATOM 6397 C CA . ASP A 1 777 ? 31.920 -10.323 -37.776 1.00 84.38 777 ASP A CA 1
ATOM 6398 C C . ASP A 1 777 ? 30.536 -10.095 -38.415 1.00 84.38 777 ASP A C 1
ATOM 6400 O O . ASP A 1 777 ? 30.415 -9.349 -39.389 1.00 84.38 777 ASP A O 1
ATOM 6404 N N . SER A 1 778 ? 29.479 -10.709 -37.867 1.00 83.81 778 SER A N 1
ATOM 6405 C CA . SER A 1 778 ? 28.084 -10.511 -38.286 1.00 83.81 778 SER A CA 1
ATOM 6406 C C . SER A 1 778 ? 27.371 -9.381 -37.527 1.00 83.81 778 SER A C 1
ATOM 6408 O O . SER A 1 778 ? 26.183 -9.132 -37.750 1.00 83.81 778 SER A O 1
ATOM 6410 N N . GLY A 1 779 ? 28.087 -8.694 -36.631 1.00 86.19 779 GLY A N 1
ATOM 6411 C CA . GLY A 1 779 ? 27.587 -7.597 -35.811 1.00 86.19 779 GLY A CA 1
ATOM 6412 C C . GLY A 1 779 ? 26.824 -8.035 -34.558 1.00 86.19 779 GLY A C 1
ATOM 6413 O O . GLY A 1 779 ? 26.263 -7.175 -33.875 1.00 86.19 779 GLY A O 1
ATOM 6414 N N . ARG A 1 780 ? 26.765 -9.336 -34.231 1.00 85.31 780 ARG A N 1
ATOM 6415 C CA . ARG A 1 780 ? 26.072 -9.822 -33.023 1.00 85.31 780 ARG A CA 1
ATOM 6416 C C . ARG A 1 780 ? 26.885 -9.474 -31.782 1.00 85.31 780 ARG A C 1
ATOM 6418 O O . ARG A 1 780 ? 28.098 -9.654 -31.763 1.00 85.31 780 ARG A O 1
ATOM 6425 N N . ILE A 1 781 ? 26.199 -9.002 -30.746 1.00 87.25 781 ILE A N 1
ATOM 6426 C CA . ILE A 1 781 ? 26.781 -8.606 -29.459 1.00 87.25 781 ILE A CA 1
ATOM 6427 C C . ILE A 1 781 ? 26.664 -9.785 -28.477 1.00 87.25 781 ILE A C 1
ATOM 6429 O O . ILE A 1 781 ? 25.661 -10.502 -28.519 1.00 87.25 781 ILE A O 1
ATOM 6433 N N . CYS A 1 782 ? 27.657 -10.006 -27.603 1.00 72.06 782 CYS A N 1
ATOM 6434 C CA . CYS A 1 782 ? 27.616 -11.117 -26.637 1.00 72.06 782 CYS A CA 1
ATOM 6435 C C . CYS A 1 782 ? 26.371 -11.039 -25.729 1.00 72.06 782 CYS A C 1
ATOM 6437 O O . CYS A 1 782 ? 26.130 -10.021 -25.075 1.00 72.06 782 CYS A O 1
ATOM 6439 N N . LEU A 1 783 ? 25.572 -12.112 -25.700 1.00 52.31 783 LEU A N 1
ATOM 6440 C CA . LEU A 1 783 ? 24.212 -12.097 -25.144 1.00 52.31 783 LEU A CA 1
ATOM 6441 C C . LEU A 1 783 ? 24.167 -11.965 -23.614 1.00 52.31 783 LEU A C 1
ATOM 6443 O O . LEU A 1 783 ? 23.264 -11.304 -23.089 1.00 52.31 783 LEU A O 1
ATOM 6447 N N . ASP A 1 784 ? 25.137 -12.559 -22.916 1.00 55.81 784 ASP A N 1
ATOM 6448 C CA . ASP A 1 784 ? 25.094 -12.756 -21.460 1.00 55.81 784 ASP A CA 1
ATOM 6449 C C . ASP A 1 784 ? 25.246 -11.463 -20.646 1.00 55.81 784 ASP A C 1
ATOM 6451 O O . ASP A 1 784 ? 24.832 -11.416 -19.491 1.00 55.81 784 ASP A O 1
ATOM 6455 N N . SER A 1 785 ? 25.758 -10.385 -21.247 1.00 51.00 785 SER A N 1
ATOM 6456 C CA . SER A 1 785 ? 25.899 -9.083 -20.574 1.00 51.00 785 SER A CA 1
ATOM 6457 C C . SER A 1 785 ? 24.708 -8.133 -20.758 1.00 51.00 785 SER A C 1
ATOM 6459 O O . SER A 1 785 ? 24.641 -7.117 -20.069 1.00 51.00 785 SER A O 1
ATOM 6461 N N . LEU A 1 786 ? 23.772 -8.431 -21.673 1.00 55.09 786 LEU A N 1
ATOM 6462 C CA . LEU A 1 786 ? 22.741 -7.472 -22.110 1.00 55.09 786 LEU A CA 1
ATOM 6463 C C . LEU A 1 786 ? 21.313 -8.027 -22.191 1.00 55.09 786 LEU A C 1
ATOM 6465 O O . LEU A 1 786 ? 20.360 -7.273 -21.996 1.00 55.09 786 LEU A O 1
ATOM 6469 N N . THR A 1 787 ? 21.140 -9.302 -22.556 1.00 51.38 787 THR A N 1
ATOM 6470 C CA . THR A 1 787 ? 19.832 -9.830 -23.006 1.00 51.38 787 THR A CA 1
ATOM 6471 C C . THR A 1 787 ? 19.552 -11.278 -22.594 1.00 51.38 787 THR A C 1
ATOM 6473 O O . THR A 1 787 ? 18.622 -11.889 -23.120 1.00 51.38 787 THR A O 1
ATOM 6476 N N . ASN A 1 788 ? 20.306 -11.839 -21.639 1.00 59.78 788 ASN A N 1
ATOM 6477 C CA . ASN A 1 788 ? 20.027 -13.175 -21.109 1.00 59.78 788 ASN A CA 1
ATOM 6478 C C . ASN A 1 788 ? 18.569 -13.263 -20.622 1.00 59.78 788 ASN A C 1
ATOM 6480 O O . ASN A 1 788 ? 18.136 -12.508 -19.753 1.00 59.78 788 ASN A O 1
ATOM 6484 N N . GLN A 1 789 ? 17.806 -14.207 -21.178 1.00 56.44 789 GLN A N 1
ATOM 6485 C CA . GLN A 1 789 ? 16.374 -14.374 -20.913 1.00 56.44 789 GLN A CA 1
ATOM 6486 C C . GLN A 1 789 ? 16.069 -14.690 -19.432 1.00 56.44 789 GLN A C 1
ATOM 6488 O O . GLN A 1 789 ? 14.926 -14.529 -19.009 1.00 56.44 789 GLN A O 1
ATOM 6493 N N . LYS A 1 790 ? 17.069 -15.126 -18.647 1.00 57.16 790 LYS A N 1
ATOM 6494 C CA . LYS A 1 790 ? 16.960 -15.323 -17.189 1.00 57.16 790 LYS A CA 1
ATOM 6495 C C . LYS A 1 790 ? 16.953 -14.013 -16.392 1.00 57.16 790 LYS A C 1
ATOM 6497 O O . LYS A 1 790 ? 16.267 -13.942 -15.377 1.00 57.16 790 LYS A O 1
ATOM 6502 N N . ASP A 1 791 ? 17.679 -13.001 -16.865 1.00 63.53 791 ASP A N 1
ATOM 6503 C CA . ASP A 1 791 ? 17.870 -11.714 -16.179 1.00 63.53 791 ASP A CA 1
ATOM 6504 C C . ASP A 1 791 ? 17.033 -10.585 -16.808 1.00 63.53 791 ASP A C 1
ATOM 6506 O O . ASP A 1 791 ? 16.767 -9.559 -16.178 1.00 63.53 791 ASP A O 1
ATOM 6510 N N . TRP A 1 792 ? 16.561 -10.776 -18.046 1.00 75.69 792 TRP A N 1
ATOM 6511 C CA . TRP A 1 792 ? 15.623 -9.868 -18.694 1.00 75.69 792 TRP A CA 1
ATOM 6512 C C . TRP A 1 792 ? 14.302 -9.783 -17.920 1.00 75.69 792 TRP A C 1
ATOM 6514 O O . TRP A 1 792 ? 13.594 -10.774 -17.733 1.00 75.69 792 TRP A O 1
ATOM 6524 N N . THR A 1 793 ? 13.910 -8.563 -17.549 1.00 70.25 793 THR A N 1
ATOM 6525 C CA . THR A 1 793 ? 12.583 -8.281 -16.991 1.00 70.25 793 THR A CA 1
ATOM 6526 C C . THR A 1 793 ? 11.814 -7.310 -17.894 1.00 70.25 793 THR A C 1
ATOM 6528 O O . THR A 1 793 ? 12.423 -6.384 -18.434 1.00 70.25 793 THR A O 1
ATOM 6531 N N . PRO A 1 794 ? 10.471 -7.407 -17.991 1.00 72.75 794 PRO A N 1
ATOM 6532 C CA . PRO A 1 794 ? 9.645 -6.480 -18.781 1.00 72.75 794 PRO A CA 1
ATOM 6533 C C . PRO A 1 794 ? 9.722 -4.993 -18.383 1.00 72.75 794 PRO A C 1
ATOM 6535 O O . PRO A 1 794 ? 9.107 -4.149 -19.040 1.00 72.75 794 PRO A O 1
ATOM 6538 N N . LYS A 1 795 ? 10.439 -4.664 -17.298 1.00 68.62 795 LYS A N 1
ATOM 6539 C CA . LYS A 1 795 ? 10.735 -3.292 -16.859 1.00 68.62 795 LYS A CA 1
ATOM 6540 C C . LYS A 1 795 ? 11.833 -2.634 -17.700 1.00 68.62 795 LYS A C 1
ATOM 6542 O O . LYS A 1 795 ? 11.876 -1.409 -17.769 1.00 68.62 795 LYS A O 1
ATOM 6547 N N . TYR A 1 796 ? 12.713 -3.423 -18.316 1.00 80.75 796 TYR A N 1
ATOM 6548 C CA . TYR A 1 796 ? 13.734 -2.921 -19.231 1.00 80.75 796 TYR A CA 1
ATOM 6549 C C . TYR A 1 796 ? 13.118 -2.552 -20.587 1.00 80.75 796 TYR A C 1
ATOM 6551 O O . TYR A 1 796 ? 12.042 -3.028 -20.955 1.00 80.75 796 TYR A O 1
ATOM 6559 N N . ASN A 1 797 ? 13.783 -1.644 -21.300 1.00 85.19 797 ASN A N 1
ATOM 6560 C CA . ASN A 1 797 ? 13.273 -0.969 -22.493 1.00 85.19 797 ASN A CA 1
ATOM 6561 C C . ASN A 1 797 ? 14.383 -0.757 -23.543 1.00 85.19 797 ASN A C 1
ATOM 6563 O O . ASN A 1 797 ? 15.566 -0.963 -23.260 1.00 85.19 797 ASN A O 1
ATOM 6567 N N . ILE A 1 798 ? 14.009 -0.352 -24.758 1.00 88.81 798 ILE A N 1
ATOM 6568 C CA . ILE A 1 798 ? 14.929 -0.081 -25.877 1.00 88.81 798 ILE A CA 1
ATOM 6569 C C . ILE A 1 798 ? 15.976 0.975 -25.482 1.00 88.81 798 ILE A C 1
ATOM 6571 O O . ILE A 1 798 ? 17.164 0.806 -25.754 1.00 88.81 798 ILE A O 1
ATOM 6575 N N . ALA A 1 799 ? 15.557 2.020 -24.760 1.00 87.50 799 ALA A N 1
ATOM 6576 C CA . ALA A 1 799 ? 16.440 3.067 -24.244 1.00 87.50 799 ALA A CA 1
ATOM 6577 C C . ALA A 1 799 ? 17.546 2.513 -23.324 1.00 87.50 799 ALA A C 1
ATOM 6579 O O . ALA A 1 799 ? 18.718 2.850 -23.478 1.00 87.50 799 ALA A O 1
ATOM 6580 N N . TYR A 1 800 ? 17.183 1.630 -22.389 1.00 86.38 800 TYR A N 1
ATOM 6581 C CA . TYR A 1 800 ? 18.114 0.969 -21.476 1.00 86.38 800 TYR A CA 1
ATOM 6582 C C . TYR A 1 800 ? 19.134 0.115 -22.234 1.00 86.38 800 TYR A C 1
ATOM 6584 O O . TYR A 1 800 ? 20.329 0.236 -21.975 1.00 86.38 800 TYR A O 1
ATOM 6592 N N . LEU A 1 801 ? 18.688 -0.690 -23.204 1.00 86.81 801 LEU A N 1
ATOM 6593 C CA . LEU A 1 801 ? 19.578 -1.536 -24.005 1.00 86.81 801 LEU A CA 1
ATOM 6594 C C . LEU A 1 801 ? 20.585 -0.715 -24.818 1.00 86.81 801 LEU A C 1
ATOM 6596 O O . LEU A 1 801 ? 21.773 -1.031 -24.823 1.00 86.81 801 LEU A O 1
ATOM 6600 N N . LEU A 1 802 ? 20.141 0.377 -25.443 1.00 89.12 802 LEU A N 1
ATOM 6601 C CA . LEU A 1 802 ? 21.022 1.280 -26.186 1.00 89.12 802 LEU A CA 1
ATOM 6602 C C . LEU A 1 802 ? 22.057 1.965 -25.275 1.00 89.12 802 LEU A C 1
ATOM 6604 O O . LEU A 1 802 ? 23.224 2.068 -25.652 1.00 89.12 802 LEU A O 1
ATOM 6608 N N . LEU A 1 803 ? 21.673 2.351 -24.052 1.00 87.25 803 LEU A N 1
ATOM 6609 C CA . LEU A 1 803 ? 22.612 2.860 -23.042 1.00 87.25 803 LEU A CA 1
ATOM 6610 C C . LEU A 1 803 ? 23.633 1.804 -22.596 1.00 87.25 803 LEU A C 1
ATOM 6612 O O . LEU A 1 803 ? 24.805 2.134 -22.413 1.00 87.25 803 LEU A O 1
ATOM 6616 N N . GLN A 1 804 ? 23.230 0.538 -22.447 1.00 86.88 804 GLN A N 1
ATOM 6617 C CA . GLN A 1 804 ? 24.180 -0.531 -22.124 1.00 86.88 804 GLN A CA 1
ATOM 6618 C C . GLN A 1 804 ? 25.164 -0.791 -23.281 1.00 86.88 804 GLN A C 1
ATOM 6620 O O . GLN A 1 804 ? 26.356 -0.957 -23.033 1.00 86.88 804 GLN A O 1
ATOM 6625 N N . ILE A 1 805 ? 24.717 -0.738 -24.543 1.00 88.19 805 ILE A N 1
ATOM 6626 C CA . ILE A 1 805 ? 25.608 -0.853 -25.715 1.00 88.19 805 ILE A CA 1
ATOM 6627 C C . ILE A 1 805 ? 26.581 0.335 -25.788 1.00 88.19 805 ILE A C 1
ATOM 6629 O O . ILE A 1 805 ? 27.770 0.141 -26.034 1.00 88.19 805 ILE A O 1
ATOM 6633 N N . GLN A 1 806 ? 26.125 1.560 -25.509 1.00 87.94 806 GLN A N 1
ATOM 6634 C CA . GLN A 1 806 ? 27.011 2.726 -25.415 1.00 87.94 806 GLN A CA 1
ATOM 6635 C C . GLN A 1 806 ? 28.051 2.569 -24.286 1.00 87.94 806 GLN A C 1
ATOM 6637 O O . GLN A 1 806 ? 29.218 2.913 -24.473 1.00 87.94 806 GLN A O 1
ATOM 6642 N N . SER A 1 807 ? 27.659 1.992 -23.144 1.00 87.19 807 SER A N 1
ATOM 6643 C CA . SER A 1 807 ? 28.578 1.644 -22.049 1.00 87.19 807 SER A CA 1
ATOM 6644 C C . SER A 1 807 ? 29.599 0.571 -22.458 1.00 87.19 807 SER A C 1
ATOM 6646 O O . SER A 1 807 ? 30.766 0.667 -22.082 1.00 87.19 807 SER A O 1
ATOM 6648 N N . LEU A 1 808 ? 29.197 -0.411 -23.272 1.00 86.62 808 LEU A N 1
ATOM 6649 C CA . LEU A 1 808 ? 30.083 -1.451 -23.804 1.00 86.62 808 LEU A CA 1
ATOM 6650 C C . LEU A 1 808 ? 31.133 -0.874 -24.773 1.00 86.62 808 LEU A C 1
ATOM 6652 O O . LEU A 1 808 ? 32.307 -1.208 -24.658 1.00 86.62 808 LEU A O 1
ATOM 6656 N N . LEU A 1 809 ? 30.749 0.059 -25.655 1.00 86.62 809 LEU A N 1
ATOM 6657 C CA . LEU A 1 809 ? 31.696 0.770 -26.533 1.00 86.62 809 LEU A CA 1
ATOM 6658 C C . LEU A 1 809 ? 32.704 1.633 -25.753 1.00 86.62 809 LEU A C 1
ATOM 6660 O O . LEU A 1 809 ? 33.837 1.817 -26.201 1.00 86.62 809 LEU A O 1
ATOM 6664 N N . LEU A 1 810 ? 32.300 2.168 -24.596 1.00 86.00 810 LEU A N 1
ATOM 6665 C CA . LEU A 1 810 ? 33.181 2.906 -23.688 1.00 86.00 810 LEU A CA 1
ATOM 6666 C C . LEU A 1 810 ? 34.123 1.971 -22.907 1.00 86.00 810 LEU A C 1
ATOM 6668 O O . LEU A 1 810 ? 35.263 2.341 -22.632 1.00 86.00 810 LEU A O 1
ATOM 6672 N N . LYS A 1 811 ? 33.653 0.774 -22.536 1.00 85.25 811 LYS A N 1
ATOM 6673 C CA . LYS A 1 811 ? 34.396 -0.219 -21.746 1.00 85.25 811 LYS A CA 1
ATOM 6674 C C . LYS A 1 811 ? 34.193 -1.635 -22.307 1.00 85.25 811 LYS A C 1
ATOM 6676 O O . LYS A 1 811 ? 33.332 -2.363 -21.807 1.00 85.25 811 LYS A O 1
ATOM 6681 N N . PRO A 1 812 ? 34.997 -2.048 -23.305 1.00 84.25 812 PRO A N 1
ATOM 6682 C CA . PRO A 1 812 ? 34.957 -3.409 -23.825 1.00 84.25 812 PRO A CA 1
ATOM 6683 C C . PRO A 1 812 ? 35.305 -4.434 -22.739 1.00 84.25 812 PRO A C 1
ATOM 6685 O O . PRO A 1 812 ? 36.208 -4.208 -21.931 1.00 84.25 812 PRO A O 1
ATOM 6688 N N . ASN A 1 813 ? 34.623 -5.578 -22.743 1.00 83.38 813 ASN A N 1
ATOM 6689 C CA . ASN A 1 813 ? 34.925 -6.694 -21.854 1.00 83.38 813 ASN A CA 1
ATOM 6690 C C . ASN A 1 813 ? 35.953 -7.624 -22.532 1.00 83.38 813 ASN A C 1
ATOM 6692 O O . ASN A 1 813 ? 35.671 -8.234 -23.560 1.00 83.38 813 ASN A O 1
ATOM 6696 N N . PHE A 1 814 ? 37.152 -7.736 -21.961 1.00 82.00 814 PHE A N 1
ATOM 6697 C CA . PHE A 1 814 ? 38.239 -8.573 -22.493 1.00 82.00 814 PHE A CA 1
ATOM 6698 C C . PHE A 1 814 ? 38.349 -9.957 -21.827 1.00 82.00 814 PHE A C 1
ATOM 6700 O O . PHE A 1 814 ? 39.242 -10.735 -22.189 1.00 82.00 814 PHE A O 1
ATOM 6707 N N . ASP A 1 815 ? 37.470 -10.254 -20.868 1.00 79.50 815 ASP A N 1
ATOM 6708 C CA . ASP A 1 815 ? 37.423 -11.530 -20.150 1.00 79.50 815 ASP A CA 1
ATOM 6709 C C . ASP A 1 815 ? 36.498 -12.541 -20.847 1.00 79.50 815 ASP A C 1
ATOM 6711 O O . ASP A 1 815 ? 36.796 -13.731 -20.838 1.00 79.50 815 ASP A O 1
ATOM 6715 N N . ASP A 1 816 ? 35.453 -12.057 -21.533 1.00 78.94 816 ASP A N 1
ATOM 6716 C CA . ASP A 1 816 ? 34.540 -12.856 -22.370 1.00 78.94 816 ASP A CA 1
ATOM 6717 C C . ASP A 1 816 ? 34.377 -12.261 -23.796 1.00 78.94 816 ASP A C 1
ATOM 6719 O O . ASP A 1 816 ? 33.388 -11.581 -24.104 1.00 78.94 816 ASP A O 1
ATOM 6723 N N . PRO A 1 817 ? 35.392 -12.404 -24.674 1.00 83.56 817 PRO A N 1
ATOM 6724 C CA . PRO A 1 817 ? 35.367 -11.864 -26.031 1.00 83.56 817 PRO A CA 1
ATOM 6725 C C . PRO A 1 817 ? 34.726 -12.832 -27.044 1.00 83.56 817 PRO A C 1
ATOM 6727 O O . PRO A 1 817 ? 35.100 -13.999 -27.127 1.00 83.56 817 PRO A O 1
ATOM 6730 N N . LEU A 1 818 ? 33.870 -12.307 -27.929 1.00 84.81 818 LEU A N 1
ATOM 6731 C CA . LEU A 1 818 ? 33.454 -13.007 -29.158 1.00 84.81 818 LEU A CA 1
ATOM 6732 C C . LEU A 1 818 ? 34.570 -13.059 -30.216 1.00 84.81 818 LEU A C 1
ATOM 6734 O O . LEU A 1 818 ? 34.485 -13.841 -31.156 1.00 84.81 818 LEU A O 1
ATOM 6738 N N . GLN A 1 819 ? 35.597 -12.218 -30.067 1.00 86.56 819 GLN A N 1
ATOM 6739 C CA . GLN A 1 819 ? 36.753 -12.099 -30.959 1.00 86.56 819 GLN A CA 1
ATOM 6740 C C . GLN A 1 819 ? 38.052 -12.337 -30.157 1.00 86.56 819 GLN A C 1
ATOM 6742 O O . GLN A 1 819 ? 38.692 -11.367 -29.719 1.00 86.56 819 GLN A O 1
ATOM 6747 N N . PRO A 1 820 ? 38.450 -13.600 -29.899 1.00 85.19 820 PRO A N 1
ATOM 6748 C CA . PRO A 1 820 ? 39.581 -13.933 -29.026 1.00 85.19 820 PRO A CA 1
ATOM 6749 C C . PRO A 1 820 ? 40.905 -13.292 -29.462 1.00 85.19 820 PRO A C 1
ATOM 6751 O O . PRO A 1 820 ? 41.655 -12.784 -28.630 1.00 85.19 820 PRO A O 1
ATOM 6754 N N . GLU A 1 821 ? 41.163 -13.225 -30.766 1.00 87.00 821 GLU A N 1
ATOM 6755 C CA . GLU A 1 821 ? 42.314 -12.564 -31.385 1.00 87.00 821 GLU A CA 1
ATOM 6756 C C . GLU A 1 821 ? 42.396 -11.062 -31.078 1.00 87.00 821 GLU A C 1
ATOM 6758 O O . GLU A 1 821 ? 43.498 -10.527 -30.950 1.00 87.00 821 GLU A O 1
ATOM 6763 N N . LEU A 1 822 ? 41.267 -10.366 -30.902 1.00 86.00 822 LEU A N 1
ATOM 6764 C CA . LEU A 1 822 ? 41.266 -8.959 -30.491 1.00 86.00 822 LEU A CA 1
ATOM 6765 C C . LEU A 1 822 ? 41.631 -8.804 -29.013 1.00 86.00 822 LEU A C 1
ATOM 6767 O O . LEU A 1 822 ? 42.377 -7.889 -28.665 1.00 86.00 822 LEU A O 1
ATOM 6771 N N . ALA A 1 823 ? 41.169 -9.716 -28.154 1.00 86.06 823 ALA A N 1
ATOM 6772 C CA . ALA A 1 823 ? 41.566 -9.737 -26.750 1.00 86.06 823 ALA A CA 1
ATOM 6773 C C . ALA A 1 823 ? 43.037 -10.152 -26.569 1.00 86.06 823 ALA A C 1
ATOM 6775 O O . ALA A 1 823 ? 43.742 -9.566 -25.748 1.00 86.06 823 ALA A O 1
ATOM 6776 N N . ALA A 1 824 ? 43.535 -11.096 -27.372 1.00 86.56 824 ALA A N 1
ATOM 6777 C CA . ALA A 1 824 ? 44.945 -11.473 -27.414 1.00 86.56 824 ALA A CA 1
ATOM 6778 C C . ALA A 1 824 ? 45.830 -10.330 -27.942 1.00 86.56 824 ALA A C 1
ATOM 6780 O O . ALA A 1 824 ? 46.886 -10.056 -27.367 1.00 86.56 824 ALA A O 1
ATOM 6781 N N . LEU A 1 825 ? 45.390 -9.610 -28.981 1.00 87.00 825 LEU A N 1
ATOM 6782 C CA . LEU A 1 825 ? 46.092 -8.429 -29.488 1.00 87.00 825 LEU A CA 1
ATOM 6783 C C . LEU A 1 825 ? 46.118 -7.306 -28.446 1.00 87.00 825 LEU A C 1
ATOM 6785 O O . LEU A 1 825 ? 47.165 -6.705 -28.246 1.00 87.00 825 LEU A O 1
ATOM 6789 N N . TYR A 1 826 ? 45.016 -7.057 -27.733 1.00 85.81 826 TYR A N 1
ATOM 6790 C CA . TYR A 1 826 ? 44.997 -6.076 -26.645 1.00 85.81 826 TYR A CA 1
ATOM 6791 C C . TYR A 1 826 ? 45.935 -6.471 -25.493 1.00 85.81 826 TYR A C 1
ATOM 6793 O O . TYR A 1 826 ? 46.693 -5.634 -25.015 1.00 85.81 826 TYR A O 1
ATOM 6801 N N . LYS A 1 827 ? 45.948 -7.750 -25.088 1.00 86.00 827 LYS A N 1
ATOM 6802 C CA . LYS A 1 827 ? 46.839 -8.264 -24.029 1.00 86.00 827 LYS A CA 1
ATOM 6803 C C . LYS A 1 827 ? 48.326 -8.244 -24.418 1.00 86.00 827 LYS A C 1
ATOM 6805 O O . LYS A 1 827 ? 49.164 -8.096 -23.536 1.00 86.00 827 LYS A O 1
ATOM 6810 N N . SER A 1 828 ? 48.663 -8.389 -25.703 1.00 89.25 828 SER A N 1
ATOM 6811 C CA . SER A 1 828 ? 50.057 -8.439 -26.185 1.00 89.25 828 SER A CA 1
ATOM 6812 C C . SER A 1 828 ? 50.601 -7.099 -26.694 1.00 89.25 828 SER A C 1
ATOM 6814 O O . SER A 1 828 ? 51.780 -6.809 -26.503 1.00 89.25 828 SER A O 1
ATOM 6816 N N . ASN A 1 829 ? 49.771 -6.273 -27.333 1.00 88.19 829 ASN A N 1
ATOM 6817 C CA . ASN A 1 829 ? 50.137 -4.954 -27.844 1.00 88.19 829 ASN A CA 1
ATOM 6818 C C . ASN A 1 829 ? 48.907 -4.009 -27.881 1.00 88.19 829 ASN A C 1
ATOM 6820 O O . ASN A 1 829 ? 48.267 -3.854 -28.932 1.00 88.19 829 ASN A O 1
ATOM 6824 N N . PRO A 1 830 ? 48.587 -3.338 -26.752 1.00 83.56 830 PRO A N 1
ATOM 6825 C CA . PRO A 1 830 ? 47.451 -2.418 -26.648 1.00 83.56 830 PRO A CA 1
ATOM 6826 C C . PRO A 1 830 ? 47.459 -1.302 -27.698 1.00 83.56 830 PRO A C 1
ATOM 6828 O O . PRO A 1 830 ? 46.403 -0.893 -28.183 1.00 83.56 830 PRO A O 1
ATOM 6831 N N . GLU A 1 831 ? 48.642 -0.820 -28.085 1.00 84.25 831 GLU A N 1
ATOM 6832 C CA . GLU A 1 831 ? 48.762 0.305 -29.011 1.00 84.25 831 GLU A CA 1
ATOM 6833 C C . GLU A 1 831 ? 48.518 -0.136 -30.464 1.00 84.25 831 GLU A C 1
ATOM 6835 O O . GLU A 1 831 ? 47.856 0.578 -31.216 1.00 84.25 831 GLU A O 1
ATOM 6840 N N . ALA A 1 832 ? 48.929 -1.352 -30.847 1.00 84.44 832 ALA A N 1
ATOM 6841 C CA . ALA A 1 832 ? 48.545 -1.953 -32.128 1.00 84.44 832 ALA A CA 1
ATOM 6842 C C . ALA A 1 832 ? 47.035 -2.245 -32.203 1.00 84.44 832 ALA A C 1
ATOM 6844 O O . ALA A 1 832 ? 46.414 -1.977 -33.233 1.00 84.44 832 ALA A O 1
ATOM 6845 N N . PHE A 1 833 ? 46.421 -2.722 -31.111 1.00 86.38 833 PHE A N 1
ATOM 6846 C CA . PHE A 1 833 ? 44.961 -2.852 -31.009 1.00 86.38 833 PHE A CA 1
ATOM 6847 C C . PHE A 1 833 ? 44.266 -1.498 -31.236 1.00 86.38 833 PHE A C 1
ATOM 6849 O O . PHE A 1 833 ? 43.391 -1.377 -32.094 1.00 86.38 833 PHE A O 1
ATOM 6856 N N . LYS A 1 834 ? 44.711 -0.454 -30.530 1.00 83.56 834 LYS A N 1
ATOM 6857 C CA . LYS A 1 834 ? 44.180 0.910 -30.636 1.00 83.56 834 LYS A CA 1
ATOM 6858 C C . LYS A 1 834 ? 44.326 1.493 -32.044 1.00 83.56 834 LYS A C 1
ATOM 6860 O O . LYS A 1 834 ? 43.364 2.065 -32.551 1.00 83.56 834 LYS A O 1
ATOM 6865 N N . GLN A 1 835 ? 45.470 1.315 -32.712 1.00 84.31 835 GLN A N 1
ATOM 6866 C CA . GLN A 1 835 ? 45.635 1.745 -34.110 1.00 84.31 835 GLN A CA 1
ATOM 6867 C C . GLN A 1 835 ? 44.691 0.989 -35.058 1.00 84.31 835 GLN A C 1
ATOM 6869 O O . GLN A 1 835 ? 44.055 1.621 -35.901 1.00 84.31 835 GLN A O 1
ATOM 6874 N N . LYS A 1 836 ? 44.532 -0.333 -34.885 1.00 85.31 836 LYS A N 1
ATOM 6875 C CA . LYS A 1 836 ? 43.619 -1.164 -35.691 1.00 85.31 836 LYS A CA 1
ATOM 6876 C C . LYS A 1 836 ? 42.159 -0.704 -35.564 1.00 85.31 836 LYS A C 1
ATOM 6878 O O . LYS A 1 836 ? 41.462 -0.608 -36.574 1.00 85.31 836 LYS A O 1
ATOM 6883 N N . VAL A 1 837 ? 41.714 -0.364 -34.351 1.00 86.12 837 VAL A N 1
ATOM 6884 C CA . VAL A 1 837 ? 40.378 0.212 -34.112 1.00 86.12 837 VAL A CA 1
ATOM 6885 C C . VAL A 1 837 ? 40.262 1.605 -34.745 1.00 86.12 837 VAL A C 1
ATOM 6887 O O . VAL A 1 837 ? 39.348 1.841 -35.533 1.00 86.12 837 VAL A O 1
ATOM 6890 N N . LEU A 1 838 ? 41.212 2.513 -34.490 1.00 82.69 838 LEU A N 1
ATOM 6891 C CA . LEU A 1 838 ? 41.185 3.883 -35.026 1.00 82.69 838 LEU A CA 1
ATOM 6892 C C . LEU A 1 838 ? 41.188 3.936 -36.563 1.00 82.69 838 LEU A C 1
ATOM 6894 O O . LEU A 1 838 ? 40.511 4.785 -37.147 1.00 82.69 838 LEU A O 1
ATOM 6898 N N . GLU A 1 839 ? 41.921 3.047 -37.238 1.00 84.00 839 GLU A N 1
ATOM 6899 C CA . GLU A 1 839 ? 41.930 2.971 -38.703 1.00 84.00 839 GLU A CA 1
ATOM 6900 C C . GLU A 1 839 ? 40.546 2.603 -39.262 1.00 84.00 839 GLU A C 1
ATOM 6902 O O . GLU A 1 839 ? 40.102 3.182 -40.257 1.00 84.00 839 GLU A O 1
ATOM 6907 N N . GLN A 1 840 ? 39.825 1.688 -38.608 1.00 81.31 840 GLN A N 1
ATOM 6908 C CA . GLN A 1 840 ? 38.470 1.321 -39.012 1.00 81.31 840 GLN A CA 1
ATOM 6909 C C . GLN A 1 840 ? 37.445 2.407 -38.648 1.00 81.31 840 GLN A C 1
ATOM 6911 O O . GLN A 1 840 ? 36.629 2.772 -39.493 1.00 81.31 840 GLN A O 1
ATOM 6916 N N . THR A 1 841 ? 37.531 2.998 -37.452 1.00 79.94 841 THR A N 1
ATOM 6917 C CA . THR A 1 841 ? 36.721 4.152 -37.013 1.00 79.94 841 THR A CA 1
ATOM 6918 C C . THR A 1 841 ? 36.794 5.300 -38.037 1.00 79.94 841 THR A C 1
ATOM 6920 O O . THR A 1 841 ? 35.769 5.858 -38.441 1.00 79.94 841 THR A O 1
ATOM 6923 N N . ARG A 1 842 ? 37.989 5.589 -38.579 1.00 77.00 842 ARG A N 1
ATOM 6924 C CA . ARG A 1 842 ? 38.191 6.579 -39.660 1.00 77.00 842 ARG A CA 1
ATOM 6925 C C . ARG A 1 842 ? 37.447 6.245 -40.963 1.00 77.00 842 ARG A C 1
ATOM 6927 O O . ARG A 1 842 ? 37.014 7.170 -41.650 1.00 77.00 842 ARG A O 1
ATOM 6934 N N . LYS A 1 843 ? 37.251 4.962 -41.295 1.00 75.50 843 LYS A N 1
ATOM 6935 C CA . LYS A 1 843 ? 36.505 4.517 -42.494 1.00 75.50 843 LYS A CA 1
ATOM 6936 C C . LYS A 1 843 ? 34.988 4.731 -42.372 1.00 75.50 843 LYS A C 1
ATOM 6938 O O . LYS A 1 843 ? 34.311 4.781 -43.397 1.00 75.50 843 LYS A O 1
ATOM 6943 N N . HIS A 1 844 ? 34.455 4.908 -41.159 1.00 68.44 844 HIS A N 1
ATOM 6944 C CA . HIS A 1 844 ? 33.056 5.317 -40.939 1.00 68.44 844 HIS A CA 1
ATOM 6945 C C . HIS A 1 844 ? 32.892 6.836 -40.902 1.00 68.44 844 HIS A C 1
ATOM 6947 O O . HIS A 1 844 ? 31.962 7.368 -41.509 1.00 68.44 844 HIS A O 1
ATOM 6953 N N . LEU A 1 845 ? 33.846 7.549 -40.293 1.00 67.00 845 LEU A N 1
ATOM 6954 C CA . LEU A 1 845 ? 33.899 9.017 -40.308 1.00 67.00 845 LEU A CA 1
ATOM 6955 C C . LEU A 1 845 ? 33.915 9.598 -41.736 1.00 67.00 845 LEU A C 1
ATOM 6957 O O . LEU A 1 845 ? 33.310 10.642 -41.982 1.00 67.00 845 LEU A O 1
ATOM 6961 N N . SER A 1 846 ? 34.568 8.928 -42.693 1.00 59.09 846 SER A N 1
ATOM 6962 C CA . SER A 1 846 ? 34.561 9.344 -44.104 1.00 59.09 846 SER A CA 1
ATOM 6963 C C . SER A 1 846 ? 33.235 9.056 -44.821 1.00 59.09 846 SER A C 1
ATOM 6965 O O . SER A 1 846 ? 32.799 9.880 -45.622 1.00 59.09 846 SER A O 1
ATOM 6967 N N . LYS A 1 847 ? 32.555 7.942 -44.511 1.00 57.53 847 LYS A N 1
ATOM 6968 C CA . LYS A 1 847 ? 31.234 7.607 -45.079 1.00 57.53 847 LYS A CA 1
ATOM 6969 C C . LYS A 1 847 ? 30.129 8.548 -44.592 1.00 57.53 847 LYS A C 1
ATOM 6971 O O . LYS A 1 847 ? 29.273 8.928 -45.387 1.00 57.53 847 LYS A O 1
ATOM 6976 N N . SER A 1 848 ? 30.177 8.957 -43.321 1.00 52.00 848 SER A N 1
ATOM 6977 C CA . SER A 1 848 ? 29.219 9.898 -42.719 1.00 52.00 848 SER A CA 1
ATOM 6978 C C . SER A 1 848 ? 29.152 11.232 -43.482 1.00 52.00 848 SER A C 1
ATOM 6980 O O . SER A 1 848 ? 28.070 11.681 -43.853 1.00 52.00 848 SER A O 1
ATOM 6982 N N . LYS A 1 849 ? 30.307 11.807 -43.852 1.00 48.47 849 LYS A N 1
ATOM 6983 C CA . LYS A 1 849 ? 30.397 13.103 -44.558 1.00 48.47 849 LYS A CA 1
ATOM 6984 C C . LYS A 1 849 ? 29.731 13.151 -45.942 1.00 48.47 849 LYS A C 1
ATOM 6986 O O . LYS A 1 849 ? 29.481 14.248 -46.436 1.00 48.47 849 LYS A O 1
ATOM 6991 N N . ASN A 1 850 ? 29.440 12.003 -46.559 1.00 41.72 850 ASN A N 1
ATOM 6992 C CA . ASN A 1 850 ? 28.785 11.934 -47.870 1.00 41.72 850 ASN A CA 1
ATOM 6993 C C . ASN A 1 850 ? 27.249 11.844 -47.792 1.00 41.72 850 ASN A C 1
ATOM 6995 O O . ASN A 1 850 ? 26.592 11.993 -48.820 1.00 41.72 850 ASN A O 1
ATOM 6999 N N . LYS A 1 851 ? 26.660 11.646 -46.603 1.00 41.81 851 LYS A N 1
ATOM 7000 C CA . LYS A 1 851 ? 25.214 11.801 -46.385 1.00 41.81 851 LYS A CA 1
ATOM 7001 C C . LYS A 1 851 ? 24.927 13.233 -45.925 1.00 41.81 851 LYS A C 1
ATOM 7003 O O . LYS A 1 851 ? 24.978 13.526 -44.734 1.00 41.81 851 LYS A O 1
ATOM 7008 N N . LYS A 1 852 ? 24.629 14.130 -46.871 1.00 30.20 852 LYS A N 1
ATOM 7009 C CA . LYS A 1 852 ? 23.978 15.406 -46.541 1.00 30.20 852 LYS A CA 1
ATOM 7010 C C . LYS A 1 852 ? 22.531 15.122 -46.128 1.00 30.20 852 LYS A C 1
ATOM 7012 O O . LYS A 1 852 ? 21.795 14.538 -46.921 1.00 30.20 852 LYS A O 1
ATOM 7017 N N . TYR A 1 853 ? 22.176 15.540 -44.917 1.00 32.41 853 TYR A N 1
ATOM 7018 C CA . TYR A 1 853 ? 20.799 15.818 -44.508 1.00 32.41 853 TYR A CA 1
ATOM 7019 C C . TYR A 1 853 ? 20.476 17.285 -44.818 1.00 32.41 853 TYR A C 1
ATOM 7021 O O . TYR A 1 853 ? 21.429 18.101 -44.754 1.00 32.41 853 TYR A O 1
#